Protein AF-A0A4U2PZK2-F1 (afdb_monomer_lite)

InterPro domains:
  IPR036977 DNA Primase, CHC2-type zinc finger [G3DSA:3.90.580.10] (313-404)

Organism: NCBI:txid159743

Foldseek 3Di:
DQLVQLLVQLCLLVVVFFWKKKWQAQEDPVVCVVVVDIDIDPGGHSDPVVVVVLVVSVVVRIFMWIQSFDQDQFLVRGPWQFKAKFADFPLLVLLLVCVVVPDDDDPVVSVVVSVVVVVPDDPVRLVVSQVLLVLLQVVVVVLVQHFQWWKDDPGYIMTIATEDRPDDLLLSLLLNLLVCQQASTDLVSSGSSDIDGRAQHWDRNPVVDIDGIHTPDHDSPRYDYSVVSSVSSVVVLVVPVVDPPRSGHRRPVSHPPPVDPQPPPLAGQAPLPVQPQCPDPFACLNLLQQAPVSQVVLLVQLVVNPPPDQAEDAPVCLVVVQQLDQPCSSRGHDDQAAQDSRDHDPDGRQWGWDDDPSGIWIDGPDSHHRDIDGQLVVSCSSNVDDSVSSSVSSCVNNNYDYDDDPLLVVQLVQLVVVLVVLVCLVPPPVLCVVQVLLSVLCPPPCLSVLLNLQSVQQNVCSSVVVPDPDDPDSFGKHWDLVVVSCCVVDVDDDPPVVLLLSLLSVLLCCLLLQKFWDALVNDPPVVNVVQVVQVVVVVVVPDDDVSRRTTMITHDHPDPVSSVSSSVSSVVCVVLVHDSVQDALVLCCLAPNLVSSCRSVVVCSPPDDDPVLVLLLVQLLVLQVVCCVVQQKFDLVSSLVRRDRPPDDLVVVVLVVQVPDVPPDDPVSVVDDDDPPDPSSVVVSSVVSSSSNSSNVSSSCVVQVKDKDFDDPVNCVVRVDDPVDGGIMIGHDDPDPDPPPQPLLNQLVVVCVVPVPDQLVNSCVVSVHDSVVSVVSVVVVD

Structure (mmCIF, N/CA/C/O backbone):
data_AF-A0A4U2PZK2-F1
#
_entry.id   AF-A0A4U2PZK2-F1
#
loop_
_atom_site.group_PDB
_atom_site.id
_atom_site.type_symbol
_atom_site.label_atom_id
_atom_site.label_alt_id
_atom_site.label_comp_id
_atom_site.label_asym_id
_atom_site.label_entity_id
_atom_site.label_seq_id
_atom_site.pdbx_PDB_ins_code
_atom_site.Cartn_x
_atom_site.Cartn_y
_atom_site.Cartn_z
_atom_site.occupancy
_atom_site.B_iso_or_equiv
_atom_site.auth_seq_id
_atom_site.auth_comp_id
_atom_site.auth_asym_id
_atom_site.auth_atom_id
_atom_site.pdbx_PDB_model_num
ATOM 1 N N . MET A 1 1 ? 5.164 40.641 11.946 1.00 47.12 1 MET A N 1
ATOM 2 C CA . MET A 1 1 ? 5.711 40.206 10.642 1.00 47.12 1 MET A CA 1
ATOM 3 C C . MET A 1 1 ? 5.887 38.691 10.591 1.00 47.12 1 MET A C 1
ATOM 5 O O . MET A 1 1 ? 5.285 38.112 9.702 1.00 47.12 1 MET A O 1
ATOM 9 N N . ALA A 1 2 ? 6.531 38.050 11.580 1.00 59.19 2 ALA A N 1
ATOM 10 C CA . ALA A 1 2 ? 6.757 36.590 11.631 1.00 59.19 2 ALA A CA 1
ATOM 11 C C . ALA A 1 2 ? 5.527 35.709 11.300 1.00 59.19 2 ALA A C 1
ATOM 13 O O . ALA A 1 2 ? 5.564 34.936 10.350 1.00 59.19 2 ALA A O 1
ATOM 14 N N . PHE A 1 3 ? 4.377 35.930 11.956 1.00 72.50 3 PHE A N 1
ATOM 15 C CA . PHE A 1 3 ? 3.144 35.175 11.659 1.00 72.50 3 PHE A CA 1
ATOM 16 C C . PHE A 1 3 ? 2.698 35.264 10.186 1.00 72.50 3 PHE A C 1
ATOM 18 O O . PHE A 1 3 ? 2.120 34.317 9.660 1.00 72.50 3 PHE A O 1
ATOM 25 N N . VAL A 1 4 ? 2.925 36.399 9.515 1.00 80.75 4 VAL A N 1
ATOM 26 C CA . VAL A 1 4 ? 2.491 36.604 8.123 1.00 80.75 4 VAL A CA 1
ATOM 27 C C . VAL A 1 4 ? 3.373 35.811 7.165 1.00 80.75 4 VAL A C 1
ATOM 29 O O . VAL A 1 4 ? 2.837 35.171 6.264 1.00 80.75 4 VAL A O 1
ATOM 32 N N . GLU A 1 5 ? 4.687 35.813 7.385 1.00 87.06 5 GLU A N 1
ATOM 33 C CA . GLU A 1 5 ? 5.651 35.065 6.571 1.00 87.06 5 GLU A CA 1
ATOM 34 C C . GLU A 1 5 ? 5.537 33.561 6.806 1.00 87.06 5 GLU A C 1
ATOM 36 O O . GLU A 1 5 ? 5.439 32.809 5.842 1.00 87.06 5 GLU A O 1
ATOM 41 N N . THR A 1 6 ? 5.424 33.113 8.060 1.00 89.94 6 THR A N 1
ATOM 42 C CA . THR A 1 6 ? 5.194 31.697 8.380 1.00 89.94 6 THR A CA 1
ATOM 43 C C . THR A 1 6 ? 3.871 31.204 7.807 1.00 89.94 6 THR A C 1
ATOM 45 O O . THR A 1 6 ? 3.802 30.108 7.247 1.00 89.94 6 THR A O 1
ATOM 48 N N . ARG A 1 7 ? 2.812 32.022 7.873 1.00 90.19 7 ARG A N 1
ATOM 49 C CA . ARG A 1 7 ? 1.541 31.704 7.217 1.00 90.19 7 ARG A CA 1
ATOM 50 C C . ARG A 1 7 ? 1.719 31.557 5.710 1.00 90.19 7 ARG A C 1
ATOM 52 O O . ARG A 1 7 ? 1.207 30.590 5.156 1.00 90.19 7 ARG A O 1
ATOM 59 N N . ASP A 1 8 ? 2.409 32.494 5.065 1.00 91.69 8 ASP A N 1
ATOM 60 C CA . ASP A 1 8 ? 2.646 32.447 3.621 1.00 91.69 8 ASP A CA 1
ATOM 61 C C . ASP A 1 8 ? 3.469 31.213 3.227 1.00 91.69 8 ASP A C 1
ATOM 63 O O . ASP A 1 8 ? 3.063 30.466 2.342 1.00 91.69 8 ASP A O 1
ATOM 67 N N . PHE A 1 9 ? 4.551 30.927 3.953 1.00 94.19 9 PHE A N 1
ATOM 68 C CA . PHE A 1 9 ? 5.372 29.730 3.784 1.00 94.19 9 PHE A CA 1
ATOM 69 C C . PHE A 1 9 ? 4.544 28.445 3.861 1.00 94.19 9 PHE A C 1
ATOM 71 O O . PHE A 1 9 ? 4.569 27.634 2.930 1.00 94.19 9 PHE A O 1
ATOM 78 N N . ILE A 1 10 ? 3.777 28.258 4.939 1.00 92.25 10 ILE A N 1
ATOM 79 C CA . ILE A 1 10 ? 2.991 27.036 5.132 1.00 92.25 10 ILE A CA 1
ATOM 80 C C . ILE A 1 10 ? 1.881 26.931 4.082 1.00 92.25 10 ILE A C 1
ATOM 82 O O . ILE A 1 10 ? 1.671 25.852 3.528 1.00 92.25 10 ILE A O 1
ATOM 86 N N . GLN A 1 11 ? 1.185 28.030 3.776 1.00 89.31 11 GLN A N 1
ATOM 87 C CA . GLN A 1 11 ? 0.118 28.027 2.776 1.00 89.31 11 GLN A CA 1
ATOM 88 C C . GLN A 1 11 ? 0.668 27.731 1.380 1.00 89.31 11 GLN A C 1
ATOM 90 O O . GLN A 1 11 ? 0.164 26.824 0.728 1.00 89.31 11 GLN A O 1
ATOM 95 N N . VAL A 1 12 ? 1.733 28.400 0.935 1.00 88.25 12 VAL A N 1
ATOM 96 C CA . VAL A 1 12 ? 2.321 28.184 -0.397 1.00 88.25 12 VAL A CA 1
ATOM 97 C C . VAL A 1 12 ? 2.931 26.787 -0.523 1.00 88.25 12 VAL A C 1
ATOM 99 O O . VAL A 1 12 ? 2.733 26.133 -1.550 1.00 88.25 12 VAL A O 1
ATOM 102 N N . THR A 1 13 ? 3.610 26.291 0.515 1.00 88.06 13 THR A N 1
ATOM 103 C CA . THR A 1 13 ? 4.114 24.904 0.551 1.00 88.06 13 THR A CA 1
ATOM 104 C C . THR A 1 13 ? 2.959 23.905 0.458 1.00 88.06 13 THR A C 1
ATOM 106 O O . THR A 1 13 ? 3.058 22.899 -0.237 1.00 88.06 13 THR A O 1
ATOM 109 N N . ALA A 1 14 ? 1.815 24.221 1.071 1.00 83.75 14 ALA A N 1
ATOM 110 C CA . ALA A 1 14 ? 0.587 23.443 0.964 1.00 83.75 14 ALA A CA 1
ATOM 111 C C . ALA A 1 14 ? -0.249 23.737 -0.302 1.00 83.75 14 ALA A C 1
ATOM 113 O O . ALA A 1 14 ? -1.398 23.301 -0.372 1.00 83.75 14 ALA A O 1
ATOM 114 N N . ASN A 1 15 ? 0.294 24.472 -1.283 1.00 80.75 15 ASN A N 1
ATOM 115 C CA . ASN A 1 15 ? -0.392 24.926 -2.501 1.00 80.75 15 ASN A CA 1
ATOM 116 C C . ASN A 1 15 ? -1.708 25.687 -2.222 1.00 80.75 15 ASN A C 1
ATOM 118 O O . ASN A 1 15 ? -2.754 25.417 -2.806 1.00 80.75 15 ASN A O 1
ATOM 122 N N . ASN A 1 16 ? -1.672 26.594 -1.245 1.00 74.75 16 ASN A N 1
ATOM 123 C CA . ASN A 1 16 ? -2.812 27.302 -0.649 1.00 74.75 16 ASN A CA 1
ATOM 124 C C . ASN A 1 16 ? -3.936 26.382 -0.144 1.00 74.75 16 ASN A C 1
ATOM 126 O O . ASN A 1 16 ? -5.051 26.836 0.107 1.00 74.75 16 ASN A O 1
ATOM 130 N N . GLY A 1 17 ? -3.650 25.090 0.009 1.00 72.69 17 GLY A N 1
ATOM 131 C CA . GLY A 1 17 ? -4.550 24.077 0.523 1.00 72.69 17 GLY A CA 1
ATOM 132 C C . GLY A 1 17 ? -4.409 23.880 2.028 1.00 72.69 17 GLY A C 1
ATOM 133 O O . GLY A 1 17 ? -3.741 24.624 2.749 1.00 72.69 17 GLY A O 1
ATOM 134 N N . LYS A 1 18 ? -5.065 22.834 2.521 1.00 81.38 18 LYS A N 1
ATOM 135 C CA . LYS A 1 18 ? -4.945 22.414 3.916 1.00 81.38 18 LYS A CA 1
ATOM 136 C C . LYS A 1 18 ? -3.667 21.579 4.088 1.00 81.38 18 LYS A C 1
ATOM 138 O O . LYS A 1 18 ? -3.301 20.813 3.196 1.00 81.38 18 LYS A O 1
ATOM 143 N N . THR A 1 19 ? -3.027 21.685 5.248 1.00 84.88 19 THR A N 1
ATOM 144 C CA . THR A 1 19 ? -1.872 20.859 5.627 1.00 84.88 19 THR A CA 1
ATOM 145 C C . THR A 1 19 ? -2.165 20.050 6.890 1.00 84.88 19 THR A C 1
ATOM 147 O O . THR A 1 19 ? -3.104 20.335 7.643 1.00 84.88 19 THR A O 1
ATOM 150 N N . ASN A 1 20 ? -1.374 19.004 7.094 1.00 87.69 20 ASN A N 1
ATOM 151 C CA . ASN A 1 20 ? -1.476 18.083 8.212 1.00 87.69 20 ASN A CA 1
ATOM 152 C C . ASN A 1 20 ? -0.482 18.487 9.305 1.00 87.69 20 ASN A C 1
ATOM 154 O O . ASN A 1 20 ? 0.724 18.455 9.068 1.00 87.69 20 ASN A O 1
ATOM 158 N N . PHE A 1 21 ? -0.974 18.786 10.512 1.00 91.69 21 PHE A N 1
ATOM 159 C CA . PHE A 1 21 ? -0.121 19.017 11.685 1.00 91.69 21 PHE A CA 1
ATOM 160 C C . PHE A 1 21 ? -0.113 17.811 12.624 1.00 91.69 21 PHE A C 1
ATOM 162 O O . PHE A 1 21 ? -1.159 17.186 12.853 1.00 91.69 21 PHE A O 1
ATOM 169 N N . SER A 1 22 ? 1.057 17.521 13.187 1.00 92.12 22 SER A N 1
ATOM 170 C CA . SER A 1 22 ? 1.280 16.497 14.206 1.00 92.12 22 SER A CA 1
ATOM 171 C C . SER A 1 22 ? 1.930 17.110 15.444 1.00 92.12 22 SER A C 1
ATOM 173 O O . SER A 1 22 ? 2.801 17.970 15.337 1.00 92.12 22 SER A O 1
ATOM 175 N N . TYR A 1 23 ? 1.515 16.626 16.609 1.00 92.50 23 TYR A N 1
ATOM 176 C CA . TYR A 1 23 ? 1.983 17.054 17.921 1.00 92.50 23 TYR A CA 1
ATOM 177 C C . TYR A 1 23 ? 2.634 15.853 18.595 1.00 92.50 23 TYR A C 1
ATOM 179 O O . TYR A 1 23 ? 1.998 14.805 18.763 1.00 92.50 23 TYR A O 1
ATOM 187 N N . ILE A 1 24 ? 3.908 15.995 18.945 1.00 91.00 24 ILE A N 1
ATOM 188 C CA . ILE A 1 24 ? 4.723 14.916 19.508 1.00 91.00 24 ILE A CA 1
ATOM 189 C C . ILE A 1 24 ? 5.269 15.394 20.845 1.00 91.00 24 ILE A C 1
ATOM 191 O O . ILE A 1 24 ? 5.830 16.481 20.910 1.00 91.00 24 ILE A O 1
ATOM 195 N N . PHE A 1 25 ? 5.076 14.613 21.905 1.00 89.19 25 PHE A N 1
ATOM 196 C CA . PHE A 1 25 ? 5.543 14.979 23.239 1.00 89.19 25 PHE A CA 1
ATOM 197 C C . PHE A 1 25 ? 7.078 14.981 23.301 1.00 89.19 25 PHE A C 1
ATOM 199 O O . PHE A 1 25 ? 7.714 14.033 22.836 1.00 89.19 25 PHE A O 1
ATOM 206 N N . GLU A 1 26 ? 7.674 16.032 23.870 1.00 83.94 26 GLU A N 1
ATOM 207 C CA . GLU A 1 26 ? 9.127 16.248 23.880 1.00 83.94 26 GLU A CA 1
ATOM 208 C C . GLU A 1 26 ? 9.769 16.213 25.268 1.00 83.94 26 GLU A C 1
ATOM 210 O O . GLU A 1 26 ? 10.942 16.531 25.364 1.00 83.94 26 GLU A O 1
ATOM 215 N N . GLY A 1 27 ? 9.095 15.739 26.318 1.00 71.69 27 GLY A N 1
ATOM 216 C CA . GLY A 1 27 ? 9.696 15.622 27.661 1.00 71.69 27 GLY A CA 1
ATOM 217 C C . GLY A 1 27 ? 10.859 14.620 27.770 1.00 71.69 27 GLY A C 1
ATOM 218 O O . GLY A 1 27 ? 11.371 14.123 26.761 1.00 71.69 27 GLY A O 1
ATOM 219 N N . ASN A 1 28 ? 11.291 14.316 28.996 1.00 68.12 28 ASN A N 1
ATOM 220 C CA . ASN A 1 28 ? 12.383 13.362 29.252 1.00 68.12 28 ASN A CA 1
ATOM 221 C C . ASN A 1 28 ? 12.035 11.926 28.777 1.00 68.12 28 ASN A C 1
ATOM 223 O O . ASN A 1 28 ? 10.896 11.635 28.404 1.00 68.12 28 ASN A O 1
ATOM 227 N N . GLU A 1 29 ? 13.026 11.026 28.716 1.00 63.81 29 GLU A N 1
ATOM 228 C CA . GLU A 1 29 ? 12.836 9.670 28.163 1.00 63.81 29 GLU A CA 1
ATOM 229 C C . GLU A 1 29 ? 11.739 8.869 28.885 1.00 63.81 29 GLU A C 1
ATOM 231 O O . GLU A 1 29 ? 10.926 8.223 28.217 1.00 63.81 29 GLU A O 1
ATOM 236 N N . ASP A 1 30 ? 11.650 8.987 30.211 1.00 66.12 30 ASP A N 1
ATOM 237 C CA . ASP A 1 30 ? 10.629 8.312 31.017 1.00 66.12 30 ASP A CA 1
ATOM 238 C C . ASP A 1 30 ? 9.221 8.841 30.704 1.00 66.12 30 ASP A C 1
ATOM 240 O O . ASP A 1 30 ? 8.295 8.068 30.444 1.00 66.12 30 ASP A O 1
ATOM 244 N N . GLU A 1 31 ? 9.042 10.160 30.624 1.00 70.06 31 GLU A N 1
ATOM 245 C CA . GLU A 1 31 ? 7.760 10.775 30.273 1.00 70.06 31 GLU A CA 1
ATOM 246 C C . GLU A 1 31 ? 7.337 10.463 28.831 1.00 70.06 31 GLU A C 1
ATOM 248 O O . GLU A 1 31 ? 6.142 10.308 28.556 1.00 70.06 31 GLU A O 1
ATOM 253 N N . ARG A 1 32 ? 8.290 10.325 27.898 1.00 67.25 32 ARG A N 1
ATOM 254 C CA . ARG A 1 32 ? 8.003 9.900 26.515 1.00 67.25 32 ARG A CA 1
ATOM 255 C C . ARG A 1 32 ? 7.485 8.468 26.447 1.00 67.25 32 ARG A C 1
ATOM 257 O O . ARG A 1 32 ? 6.648 8.184 25.587 1.00 67.25 32 ARG A O 1
ATOM 264 N N . LEU A 1 33 ? 7.925 7.582 27.344 1.00 64.44 33 LEU A N 1
ATOM 265 C CA . LEU A 1 33 ? 7.398 6.217 27.436 1.00 64.44 33 LEU A CA 1
ATOM 266 C C . LEU A 1 33 ? 5.906 6.221 27.810 1.00 64.44 33 LEU A C 1
ATOM 268 O O . LEU A 1 33 ? 5.109 5.519 27.180 1.00 64.44 33 LEU A O 1
ATOM 272 N N . PHE A 1 34 ? 5.513 7.060 28.774 1.00 63.94 34 PHE A N 1
ATOM 273 C CA . PHE A 1 34 ? 4.121 7.191 29.218 1.00 63.94 34 PHE A CA 1
ATOM 274 C C . PHE A 1 34 ? 3.237 7.980 28.236 1.00 63.94 34 PHE A C 1
ATOM 276 O O . PHE A 1 34 ? 2.065 7.641 28.059 1.00 63.94 34 PHE A O 1
ATOM 283 N N . ASN A 1 35 ? 3.792 8.981 27.542 1.00 67.38 35 ASN A N 1
ATOM 284 C CA . ASN A 1 35 ? 3.072 9.877 26.626 1.00 67.38 35 ASN A CA 1
ATOM 285 C C . ASN A 1 35 ? 3.354 9.606 25.135 1.00 67.38 35 ASN A C 1
ATOM 287 O O . ASN A 1 35 ? 3.252 10.503 24.299 1.00 67.38 35 ASN A O 1
ATOM 291 N N . SER A 1 36 ? 3.651 8.358 24.765 1.00 59.06 36 SER A N 1
ATOM 292 C CA . SER A 1 36 ? 4.054 7.944 23.404 1.00 59.06 36 SER A CA 1
ATOM 293 C C . SER A 1 36 ? 3.014 8.170 22.287 1.00 59.06 36 SER A C 1
ATOM 295 O O . SER A 1 36 ? 3.247 7.843 21.118 1.00 59.06 36 SER A O 1
ATOM 297 N N . LYS A 1 37 ? 1.840 8.725 22.605 1.00 72.62 37 LYS A N 1
ATOM 298 C CA . LYS A 1 37 ? 0.757 8.934 21.647 1.00 72.62 37 LYS A CA 1
ATOM 299 C C . LYS A 1 37 ? 1.005 10.191 20.810 1.00 72.62 37 LYS A C 1
ATOM 301 O O . LYS A 1 37 ? 0.854 11.311 21.278 1.00 72.62 37 LYS A O 1
ATOM 306 N N . ILE A 1 38 ? 1.293 9.998 19.525 1.00 77.75 38 ILE A N 1
ATOM 307 C CA . ILE A 1 38 ? 1.314 11.089 18.541 1.00 77.75 38 ILE A CA 1
ATOM 308 C C . ILE A 1 38 ? -0.119 11.597 18.345 1.00 77.75 38 ILE A C 1
ATOM 310 O O . ILE A 1 38 ? -1.007 10.846 17.922 1.00 77.75 38 ILE A O 1
ATOM 314 N N . HIS A 1 39 ? -0.341 12.883 18.608 1.00 84.19 39 HIS A N 1
ATOM 315 C CA . HIS A 1 39 ? -1.602 13.548 18.309 1.00 84.19 39 HIS A CA 1
ATOM 316 C C . HIS A 1 39 ? -1.551 14.120 16.895 1.00 84.19 39 HIS A C 1
ATOM 318 O O . HIS A 1 39 ? -0.572 14.739 16.488 1.00 84.19 39 HIS A O 1
ATOM 324 N N . LYS A 1 40 ? -2.612 13.905 16.121 1.00 82.69 40 LYS A N 1
ATOM 325 C CA . LYS A 1 40 ? -2.729 14.414 14.753 1.00 82.69 40 LYS A CA 1
ATOM 326 C C . LYS A 1 40 ? -3.936 15.324 14.680 1.00 82.69 40 LYS A C 1
ATOM 328 O O . LYS A 1 40 ? -5.025 14.944 15.112 1.00 82.69 40 LYS A O 1
ATOM 333 N N . SER A 1 41 ? -3.741 16.514 14.132 1.00 78.38 41 SER A N 1
ATOM 334 C CA . SER A 1 41 ? -4.866 17.366 13.762 1.00 78.38 41 SER A CA 1
ATOM 335 C C . SER A 1 41 ? -5.594 16.798 12.545 1.00 78.38 41 SER A C 1
ATOM 337 O O . SER A 1 41 ? -5.047 15.947 11.859 1.00 78.38 41 SER A O 1
ATOM 339 N N . LYS A 1 42 ? -6.807 17.271 12.242 1.00 75.38 42 LYS A N 1
ATOM 340 C CA . LYS A 1 42 ? -7.366 17.134 10.886 1.00 75.38 42 LYS A CA 1
ATOM 341 C C . LYS A 1 42 ? -6.674 18.131 9.950 1.00 75.38 42 LYS A C 1
ATOM 343 O O . LYS A 1 42 ? -6.291 19.206 10.412 1.00 75.38 42 LYS A O 1
ATOM 348 N N . MET A 1 43 ? -6.597 17.802 8.656 1.00 75.94 43 MET A N 1
ATOM 349 C CA . MET A 1 43 ? -6.095 18.697 7.606 1.00 75.94 43 MET A CA 1
ATOM 350 C C . MET A 1 43 ? -6.769 20.071 7.740 1.00 75.94 43 MET A C 1
ATOM 352 O O . MET A 1 43 ? -8.001 20.166 7.670 1.00 75.94 43 MET A O 1
ATOM 356 N N . LYS A 1 44 ? -5.985 21.125 7.980 1.00 82.19 44 LYS A N 1
ATOM 357 C CA . LYS A 1 44 ? -6.494 22.485 8.222 1.00 82.19 44 LYS A CA 1
ATOM 358 C C . LYS A 1 44 ? -5.609 23.543 7.566 1.00 82.19 44 LYS A C 1
ATOM 360 O O . LYS A 1 44 ? -4.466 23.272 7.207 1.00 82.19 44 LYS A O 1
ATOM 365 N N . TYR A 1 45 ? -6.151 24.743 7.397 1.00 85.44 45 TYR A N 1
ATOM 366 C CA . TYR A 1 45 ? -5.379 25.900 6.950 1.00 85.44 45 TYR A CA 1
ATOM 367 C C . TYR A 1 45 ? -4.510 26.436 8.093 1.00 85.44 45 TYR A C 1
ATOM 369 O O . TYR A 1 45 ? -4.910 26.366 9.255 1.00 85.44 45 TYR A O 1
ATOM 377 N N . TYR A 1 46 ? -3.344 26.999 7.767 1.00 86.19 46 TYR A N 1
ATOM 378 C CA . TYR A 1 46 ? -2.562 27.774 8.732 1.00 86.19 46 TYR A CA 1
ATOM 379 C C . TYR A 1 46 ? -3.232 29.141 8.915 1.00 86.19 46 TYR A C 1
ATOM 381 O O . TYR A 1 46 ? -3.073 30.046 8.094 1.00 86.19 46 TYR A O 1
ATOM 389 N N . ILE A 1 47 ? -4.061 29.249 9.949 1.00 86.44 47 ILE A N 1
ATOM 390 C CA . ILE A 1 47 ? -4.841 30.437 10.328 1.00 86.44 47 ILE A CA 1
ATOM 391 C C . ILE A 1 47 ? -4.670 30.695 11.830 1.00 86.44 47 ILE A C 1
ATOM 393 O O . ILE A 1 47 ? -4.032 29.898 12.520 1.00 86.44 47 ILE A O 1
ATOM 397 N N . LYS A 1 48 ? -5.209 31.806 12.348 1.00 85.44 48 LYS A N 1
ATOM 398 C CA . LYS A 1 48 ? -5.019 32.209 13.756 1.00 85.44 48 LYS A CA 1
ATOM 399 C C . LYS A 1 48 ? -5.430 31.106 14.737 1.00 85.44 48 LYS A C 1
ATOM 401 O O . LYS A 1 48 ? -4.740 30.864 15.715 1.00 85.44 48 LYS A O 1
ATOM 406 N N . GLU A 1 49 ? -6.499 30.384 14.428 1.00 86.19 49 GLU A N 1
ATOM 407 C CA . GLU A 1 49 ? -7.015 29.267 15.215 1.00 86.19 49 GLU A CA 1
ATOM 408 C C . GLU A 1 49 ? -6.006 28.116 15.320 1.00 86.19 49 GLU A C 1
ATOM 410 O O . GLU A 1 49 ? -5.852 27.529 16.387 1.00 86.19 49 GLU A O 1
ATOM 415 N N . ALA A 1 50 ? -5.289 27.812 14.232 1.00 87.38 50 ALA A N 1
ATOM 416 C CA . ALA A 1 50 ? -4.253 26.782 14.241 1.00 87.38 50 ALA A CA 1
ATOM 417 C C . ALA A 1 50 ? -3.056 27.203 15.105 1.00 87.38 50 ALA A C 1
ATOM 419 O O . ALA A 1 50 ? -2.511 26.378 15.829 1.00 87.38 50 ALA A O 1
ATOM 420 N N . VAL A 1 51 ? -2.686 28.486 15.068 1.00 88.81 51 VAL A N 1
ATOM 421 C CA . VAL A 1 51 ? -1.586 29.018 15.884 1.00 88.81 51 VAL A CA 1
ATOM 422 C C . VAL A 1 51 ? -1.930 29.017 17.369 1.00 88.81 51 VAL A C 1
ATOM 424 O O . VAL A 1 51 ? -1.116 28.555 18.163 1.00 88.81 51 VAL A O 1
ATOM 427 N N . ASN A 1 52 ? -3.154 29.394 17.743 1.00 89.56 52 ASN A N 1
ATOM 428 C CA . ASN A 1 52 ? -3.613 29.283 19.131 1.00 89.56 52 ASN A CA 1
ATOM 429 C C . ASN A 1 52 ? -3.520 27.832 19.640 1.00 89.56 52 ASN A C 1
ATOM 431 O O . ASN A 1 52 ? -3.063 27.578 20.751 1.00 89.56 52 ASN A O 1
ATOM 435 N N . GLU A 1 53 ? -3.899 26.859 18.808 1.00 91.12 53 GLU A N 1
ATOM 436 C CA . GLU A 1 53 ? -3.751 25.440 19.139 1.00 91.12 53 GLU A CA 1
ATOM 437 C C . GLU A 1 53 ? -2.276 25.032 19.282 1.00 91.12 53 GLU A C 1
ATOM 439 O O . GLU A 1 53 ? -1.940 24.263 20.182 1.00 91.12 53 GLU A O 1
ATOM 444 N N . PHE A 1 54 ? -1.371 25.542 18.442 1.00 92.69 54 PHE A N 1
ATOM 445 C CA . PHE A 1 54 ? 0.067 25.278 18.579 1.00 92.69 54 PHE A CA 1
ATOM 446 C C . PHE A 1 54 ? 0.612 25.784 19.912 1.00 92.69 54 PHE A C 1
ATOM 448 O O . PHE A 1 54 ? 1.323 25.042 20.589 1.00 92.69 54 PHE A O 1
ATOM 455 N N . GLU A 1 55 ? 0.221 26.988 20.330 1.00 91.56 55 GLU A N 1
ATOM 456 C CA . GLU A 1 55 ? 0.594 27.546 21.631 1.00 91.56 55 GLU A CA 1
ATOM 457 C C . GLU A 1 55 ? 0.080 26.683 22.793 1.00 91.56 55 GLU A C 1
ATOM 459 O O . GLU A 1 55 ? 0.815 26.420 23.747 1.00 91.56 55 GLU A O 1
ATOM 464 N N . GLU A 1 56 ? -1.160 26.189 22.717 1.00 92.44 56 GLU A N 1
ATOM 465 C CA . GLU A 1 56 ? -1.722 25.286 23.728 1.00 92.44 56 GLU A CA 1
ATOM 466 C C . GLU A 1 56 ? -0.956 23.964 23.838 1.00 92.44 56 GLU A C 1
ATOM 468 O O . GLU A 1 56 ? -0.761 23.449 24.941 1.00 92.44 56 GLU A O 1
ATOM 473 N N . TRP A 1 57 ? -0.532 23.392 22.711 1.00 92.62 57 TRP A N 1
ATOM 474 C CA . TRP A 1 57 ? 0.224 22.140 22.696 1.00 92.62 57 TRP A CA 1
ATOM 475 C C . TRP A 1 57 ? 1.685 22.333 23.111 1.00 92.62 57 TRP A C 1
ATOM 477 O O . TRP A 1 57 ? 2.195 21.515 23.879 1.00 92.62 57 TRP A O 1
ATOM 487 N N . ASN A 1 58 ? 2.338 23.427 22.706 1.00 91.38 58 ASN A N 1
ATOM 488 C CA . ASN A 1 58 ? 3.672 23.777 23.200 1.00 91.38 58 ASN A CA 1
ATOM 489 C C . ASN A 1 58 ? 3.666 23.963 24.727 1.00 91.38 58 ASN A C 1
ATOM 491 O O . ASN A 1 58 ? 4.529 23.405 25.399 1.00 91.38 58 ASN A O 1
ATOM 495 N N . LYS A 1 59 ? 2.650 24.625 25.307 1.00 89.94 59 LYS A N 1
ATOM 496 C CA . LYS A 1 59 ? 2.492 24.734 26.776 1.00 89.94 59 LYS A CA 1
ATOM 497 C C . LYS A 1 59 ? 2.375 23.379 27.484 1.00 89.94 59 LYS A C 1
ATOM 499 O O . LYS A 1 59 ? 2.695 23.280 28.662 1.00 89.94 59 LYS A O 1
ATOM 504 N N . LYS A 1 60 ? 1.927 22.336 26.779 1.00 88.50 60 LYS A N 1
ATOM 505 C CA . LYS A 1 60 ? 1.811 20.958 27.288 1.00 88.50 60 LYS A CA 1
ATOM 506 C C . LYS A 1 60 ? 3.074 20.116 27.058 1.00 88.50 60 LYS A C 1
ATOM 508 O O . LYS A 1 60 ? 3.026 18.910 27.279 1.00 88.50 60 LYS A O 1
ATOM 513 N N . GLY A 1 61 ? 4.168 20.705 26.571 1.00 88.75 61 GLY A N 1
ATOM 514 C CA . GLY A 1 61 ? 5.415 19.981 26.301 1.00 88.75 61 GLY A CA 1
ATOM 515 C C . GLY A 1 61 ? 5.457 19.263 24.949 1.00 88.75 61 GLY A C 1
ATOM 516 O O . GLY A 1 61 ? 6.293 18.384 24.754 1.00 88.75 61 GLY A O 1
ATOM 517 N N . TYR A 1 62 ? 4.558 19.584 24.011 1.00 91.94 62 TYR A N 1
ATOM 518 C CA . TYR A 1 62 ? 4.541 18.962 22.685 1.00 91.94 62 TYR A CA 1
ATOM 519 C C . TYR A 1 62 ? 5.240 19.842 21.655 1.00 91.94 62 TYR A C 1
ATOM 521 O O . TYR A 1 62 ? 4.941 21.027 21.535 1.00 91.94 62 TYR A O 1
ATOM 529 N N . GLY A 1 63 ? 6.114 19.238 20.859 1.00 92.75 63 GLY A N 1
ATOM 530 C CA . GLY A 1 63 ? 6.680 19.823 19.656 1.00 92.75 63 GLY A CA 1
ATOM 531 C C . GLY A 1 63 ? 5.682 19.781 18.504 1.00 92.75 63 GLY A C 1
ATOM 532 O O . GLY A 1 63 ? 4.926 18.815 18.348 1.00 92.75 63 GLY A O 1
ATOM 533 N N . ILE A 1 64 ? 5.695 20.831 17.685 1.00 94.75 64 ILE A N 1
ATOM 534 C CA . ILE A 1 64 ? 4.753 21.013 16.579 1.00 94.75 64 ILE A CA 1
ATOM 535 C C . ILE A 1 64 ? 5.444 20.713 15.254 1.00 94.75 64 ILE A C 1
ATOM 537 O O . ILE A 1 64 ? 6.527 21.227 14.955 1.00 94.75 64 ILE A O 1
ATOM 541 N N . TYR A 1 65 ? 4.789 19.885 14.450 1.00 94.12 65 TYR A N 1
ATOM 542 C CA . TYR A 1 65 ? 5.283 19.462 13.154 1.00 94.12 65 TYR A CA 1
ATOM 543 C C . TYR A 1 65 ? 4.196 19.568 12.092 1.00 94.12 65 TYR A C 1
ATOM 545 O O . TYR A 1 65 ? 3.012 19.402 12.388 1.00 94.12 65 TYR A O 1
ATOM 553 N N . PHE A 1 66 ? 4.598 19.772 10.845 1.00 93.06 66 PHE A N 1
ATOM 554 C CA . PHE A 1 66 ? 3.724 19.703 9.684 1.00 93.06 66 PHE A CA 1
ATOM 555 C C . PHE A 1 66 ? 4.289 18.768 8.619 1.00 93.06 66 PHE A C 1
ATOM 557 O O . PHE A 1 66 ? 5.463 18.395 8.640 1.00 93.06 66 PHE A O 1
ATOM 564 N N . LEU A 1 67 ? 3.410 18.375 7.706 1.00 91.81 67 LEU A N 1
ATOM 565 C CA . LEU A 1 67 ? 3.726 17.557 6.550 1.00 91.81 67 LEU A CA 1
ATOM 566 C C . LEU A 1 67 ? 3.735 18.441 5.288 1.00 91.81 67 LEU A C 1
ATOM 568 O O . LEU A 1 67 ? 2.671 18.947 4.917 1.00 91.81 67 LEU A O 1
ATOM 572 N N . PRO A 1 68 ? 4.889 18.644 4.626 1.00 90.81 68 PRO A N 1
ATOM 573 C CA . PRO A 1 68 ? 4.958 19.482 3.426 1.00 90.81 68 PRO A CA 1
ATOM 574 C C . PRO A 1 68 ? 4.160 18.908 2.245 1.00 90.81 68 PRO A C 1
ATOM 576 O O . PRO A 1 68 ? 3.433 19.635 1.567 1.00 90.81 68 PRO A O 1
ATOM 579 N N . ASN A 1 69 ? 4.263 17.595 2.028 1.00 91.12 69 ASN A N 1
ATOM 580 C CA . ASN A 1 69 ? 3.622 16.891 0.917 1.00 91.12 69 ASN A CA 1
ATOM 581 C C . ASN A 1 69 ? 2.153 16.530 1.215 1.00 91.12 69 ASN A C 1
ATOM 583 O O . ASN A 1 69 ? 1.758 16.356 2.370 1.00 91.12 69 ASN A O 1
ATOM 587 N N . GLY A 1 70 ? 1.328 16.446 0.167 1.00 85.56 70 GLY A N 1
ATOM 588 C CA . GLY A 1 70 ? -0.132 16.302 0.263 1.00 85.56 70 GLY A CA 1
ATOM 589 C C . GLY A 1 70 ? -0.658 14.879 0.033 1.00 85.56 70 GLY A C 1
ATOM 590 O O . GLY A 1 70 ? 0.017 14.041 -0.560 1.00 85.56 70 GLY A O 1
ATOM 591 N N . GLY A 1 71 ? -1.886 14.610 0.491 1.00 82.56 71 GLY A N 1
ATOM 592 C CA . GLY A 1 71 ? -2.601 13.334 0.307 1.00 82.56 71 GLY A CA 1
ATOM 593 C C . GLY A 1 71 ? -3.045 12.688 1.628 1.00 82.56 71 GLY A C 1
ATOM 594 O O . GLY A 1 71 ? -4.238 12.637 1.925 1.00 82.56 71 GLY A O 1
ATOM 595 N N . GLY A 1 72 ? -2.098 12.259 2.472 1.00 80.75 72 GLY A N 1
ATOM 596 C CA . GLY A 1 72 ? -2.377 11.588 3.754 1.00 80.75 72 GLY A CA 1
ATOM 597 C C . GLY A 1 72 ? -1.260 11.727 4.791 1.00 80.75 72 GLY A C 1
ATOM 598 O O . GLY A 1 72 ? -0.535 12.713 4.779 1.00 80.75 72 GLY A O 1
ATOM 599 N N . TYR A 1 73 ? -1.136 10.776 5.729 1.00 80.31 73 TYR A N 1
ATOM 600 C CA . TYR A 1 73 ? -0.119 10.812 6.807 1.00 80.31 73 TYR A CA 1
ATOM 601 C C . TYR A 1 73 ? 0.933 9.705 6.693 1.00 80.31 73 TYR A C 1
ATOM 603 O O . TYR A 1 73 ? 1.785 9.571 7.575 1.00 80.31 73 TYR A O 1
ATOM 611 N N . LYS A 1 74 ? 0.823 8.853 5.676 1.00 83.44 74 LYS A N 1
ATOM 612 C CA . LYS A 1 74 ? 1.740 7.745 5.403 1.00 83.44 74 LYS A CA 1
ATOM 613 C C . LYS A 1 74 ? 2.249 7.862 3.982 1.00 83.44 74 LYS A C 1
ATOM 615 O O . LYS A 1 74 ? 1.553 8.404 3.136 1.00 83.44 74 LYS A O 1
ATOM 620 N N . ASN A 1 75 ? 3.411 7.280 3.725 1.00 79.75 75 ASN A N 1
ATOM 621 C CA . ASN A 1 75 ? 4.136 7.379 2.458 1.00 79.75 75 ASN A CA 1
ATOM 622 C C . ASN A 1 75 ? 3.251 7.015 1.262 1.00 79.75 75 ASN A C 1
ATOM 624 O O . ASN A 1 75 ? 3.236 7.731 0.272 1.00 79.75 75 ASN A O 1
ATOM 628 N N . ASP A 1 76 ? 2.477 5.935 1.386 1.00 81.25 76 ASP A N 1
ATOM 629 C CA . ASP A 1 76 ? 1.603 5.436 0.314 1.00 81.25 76 ASP A CA 1
ATOM 630 C C . ASP A 1 76 ? 0.299 6.225 0.170 1.00 81.25 76 ASP A C 1
ATOM 632 O O . ASP A 1 76 ? -0.431 6.052 -0.800 1.00 81.25 76 ASP A O 1
ATOM 636 N N . GLU A 1 77 ? -0.015 7.070 1.153 1.00 82.69 77 GLU A N 1
ATOM 637 C CA . GLU A 1 77 ? -1.146 7.994 1.105 1.00 82.69 77 GLU A CA 1
ATOM 638 C C . GLU A 1 77 ? -0.723 9.361 0.529 1.00 82.69 77 GLU A C 1
ATOM 640 O O . GLU A 1 77 ? -1.590 10.197 0.290 1.00 82.69 77 GLU A O 1
ATOM 645 N N . ILE A 1 78 ? 0.579 9.613 0.316 1.00 83.81 78 ILE A N 1
ATOM 646 C CA . ILE A 1 78 ? 1.070 10.843 -0.319 1.00 83.81 78 ILE A CA 1
ATOM 647 C C . ILE A 1 78 ? 0.842 10.756 -1.826 1.00 83.81 78 ILE A C 1
ATOM 649 O O . ILE A 1 78 ? 1.376 9.872 -2.495 1.00 83.81 78 ILE A O 1
ATOM 653 N N . THR A 1 79 ? 0.065 11.696 -2.352 1.00 81.69 79 THR A N 1
ATOM 654 C CA . THR A 1 79 ? -0.268 11.805 -3.780 1.00 81.69 79 THR A CA 1
ATOM 655 C C . THR A 1 79 ? 0.252 13.093 -4.409 1.00 81.69 79 THR A C 1
ATOM 657 O O . THR A 1 79 ? 0.227 13.214 -5.626 1.00 81.69 79 THR A O 1
ATOM 660 N N . GLU A 1 80 ? 0.726 14.048 -3.603 1.00 86.31 80 GLU A N 1
ATOM 661 C CA . GLU A 1 80 ? 1.225 15.342 -4.074 1.00 86.31 80 GLU A CA 1
ATOM 662 C C . GLU A 1 80 ? 2.620 15.629 -3.500 1.00 86.31 80 GLU A C 1
ATOM 664 O O . GLU A 1 80 ? 2.769 15.876 -2.298 1.00 86.31 80 GLU A O 1
ATOM 669 N N . PHE A 1 81 ? 3.639 15.633 -4.362 1.00 89.50 81 PHE A N 1
ATOM 670 C CA . PHE A 1 81 ? 5.042 15.883 -4.008 1.00 89.50 81 PHE A CA 1
ATOM 671 C C . PHE A 1 81 ? 5.377 17.365 -4.204 1.00 89.50 81 PHE A C 1
ATOM 673 O O . PHE A 1 81 ? 5.896 17.778 -5.234 1.00 89.50 81 PHE A O 1
ATOM 680 N N . ARG A 1 82 ? 5.017 18.183 -3.213 1.00 90.88 82 ARG A N 1
ATOM 681 C CA . ARG A 1 82 ? 5.036 19.652 -3.298 1.00 90.88 82 ARG A CA 1
ATOM 682 C C . ARG A 1 82 ? 6.406 20.260 -3.002 1.00 90.88 82 ARG A C 1
ATOM 684 O O . ARG A 1 82 ? 6.681 21.379 -3.434 1.00 90.88 82 ARG A O 1
ATOM 691 N N . ALA A 1 83 ? 7.238 19.568 -2.228 1.00 93.56 83 ALA A N 1
ATOM 692 C CA . ALA A 1 83 ? 8.558 20.048 -1.837 1.00 93.56 83 ALA A CA 1
ATOM 693 C C . ALA A 1 83 ? 9.500 18.886 -1.517 1.00 93.56 83 ALA A C 1
ATOM 695 O O . ALA A 1 83 ? 9.084 17.934 -0.858 1.00 93.56 83 ALA A O 1
ATOM 696 N N . CYS A 1 84 ? 10.769 19.020 -1.900 1.00 93.69 84 CYS A N 1
ATOM 697 C CA . CYS A 1 84 ? 11.875 18.310 -1.256 1.00 93.69 84 CYS A CA 1
ATOM 698 C C . CYS A 1 84 ? 12.385 19.119 -0.064 1.00 93.69 84 CYS A C 1
ATOM 700 O O . CYS A 1 84 ? 12.253 20.347 -0.020 1.00 93.69 84 CYS A O 1
ATOM 702 N N . PHE A 1 85 ? 12.972 18.435 0.904 1.00 93.19 85 PHE A N 1
ATOM 703 C CA . PHE A 1 85 ? 13.417 19.008 2.155 1.00 93.19 85 PHE A CA 1
ATOM 704 C C . PHE A 1 85 ? 14.602 18.231 2.736 1.00 93.19 85 PHE A C 1
ATOM 706 O O . PHE A 1 85 ? 14.660 17.015 2.686 1.00 93.19 85 PHE A O 1
ATOM 713 N N . ILE A 1 86 ? 15.547 18.933 3.349 1.00 91.81 86 ILE A N 1
ATOM 714 C CA . ILE A 1 86 ? 16.675 18.311 4.059 1.00 91.81 86 ILE A CA 1
ATOM 715 C C . ILE A 1 86 ? 16.610 18.642 5.540 1.00 91.81 86 ILE A C 1
ATOM 717 O O . ILE A 1 86 ? 16.239 19.758 5.890 1.00 91.81 86 ILE A O 1
ATOM 721 N N . ASP A 1 87 ? 17.003 17.691 6.387 1.00 91.12 87 ASP A N 1
ATOM 722 C CA . ASP A 1 87 ? 17.209 17.883 7.826 1.00 91.12 87 ASP A CA 1
ATOM 723 C C . ASP A 1 87 ? 18.712 17.782 8.108 1.00 91.12 87 ASP A C 1
ATOM 725 O O . ASP A 1 87 ? 19.291 16.692 8.095 1.00 91.12 87 ASP A O 1
ATOM 729 N N . MET A 1 88 ? 19.370 18.934 8.234 1.00 91.81 88 MET A N 1
ATOM 730 C CA . MET A 1 88 ? 20.774 19.003 8.632 1.00 91.81 88 MET A CA 1
ATOM 731 C C . MET A 1 88 ? 20.826 19.111 10.153 1.00 91.81 88 MET A C 1
ATOM 733 O O . MET A 1 88 ? 20.375 20.121 10.689 1.00 91.81 88 MET A O 1
ATOM 737 N N . ASP A 1 89 ? 21.398 18.113 10.828 1.00 91.88 89 ASP A N 1
ATOM 738 C CA . ASP A 1 89 ? 21.611 18.094 12.280 1.00 91.88 89 ASP A CA 1
ATOM 739 C C . ASP A 1 89 ? 23.109 17.937 12.588 1.00 91.88 89 ASP A C 1
ATOM 741 O O . ASP A 1 89 ? 23.841 17.224 11.898 1.00 91.88 89 ASP A O 1
ATOM 745 N N . ILE A 1 90 ? 23.586 18.611 13.636 1.00 93.69 90 ILE A N 1
ATOM 746 C CA . ILE A 1 90 ? 24.979 18.521 14.102 1.00 93.69 90 ILE A CA 1
ATOM 747 C C . ILE A 1 90 ? 25.418 17.063 14.316 1.00 93.69 90 ILE A C 1
ATOM 749 O O . ILE A 1 90 ? 26.564 16.724 14.025 1.00 93.69 90 ILE A O 1
ATOM 753 N N . LYS A 1 91 ? 24.533 16.181 14.799 1.00 91.00 91 LYS A N 1
ATOM 754 C CA . LYS A 1 91 ? 24.880 14.775 15.059 1.00 91.00 91 LYS A CA 1
ATOM 755 C C . LYS A 1 91 ? 25.263 14.019 13.788 1.00 91.00 91 LYS A C 1
ATOM 757 O O . LYS A 1 91 ? 26.225 13.255 13.824 1.00 91.00 91 LYS A O 1
ATOM 762 N N . ASP A 1 92 ? 24.573 14.269 12.675 1.00 88.50 92 ASP A N 1
ATOM 763 C CA . ASP A 1 92 ? 24.906 13.686 11.369 1.00 88.50 92 ASP A CA 1
ATOM 764 C C . ASP A 1 92 ? 26.281 14.146 10.862 1.00 88.50 92 ASP A C 1
ATOM 766 O O . ASP A 1 92 ? 26.994 13.394 10.188 1.00 88.50 92 ASP A O 1
ATOM 770 N N . GLU A 1 93 ? 26.668 15.382 11.180 1.00 89.25 93 GLU A N 1
ATOM 771 C CA . GLU A 1 93 ? 27.973 15.923 10.806 1.00 89.25 93 GLU A CA 1
ATOM 772 C C . GLU A 1 93 ? 29.094 15.338 11.667 1.00 89.25 93 GLU A C 1
ATOM 774 O O . GLU A 1 93 ? 30.108 14.895 11.131 1.00 89.25 93 GLU A O 1
ATOM 779 N N . ILE A 1 94 ? 28.887 15.245 12.983 1.00 91.38 94 ILE A N 1
ATOM 780 C CA . ILE A 1 94 ? 29.835 14.596 13.897 1.00 91.38 94 ILE A CA 1
ATOM 781 C C . ILE A 1 94 ? 30.049 13.128 13.508 1.00 91.38 94 ILE A C 1
ATOM 783 O O . ILE A 1 94 ? 31.185 12.650 13.500 1.00 91.38 94 ILE A O 1
ATOM 787 N N . GLU A 1 95 ? 28.975 12.405 13.177 1.00 88.69 95 GLU A N 1
ATOM 788 C CA . GLU A 1 95 ? 29.072 11.026 12.697 1.00 88.69 95 GLU A CA 1
ATOM 789 C C . GLU A 1 95 ? 29.960 10.948 11.453 1.00 88.69 95 GLU A C 1
ATOM 791 O O . GLU A 1 95 ? 30.881 10.129 11.393 1.00 88.69 95 GLU A O 1
ATOM 796 N N . HIS A 1 96 ? 29.730 11.837 10.484 1.00 85.56 96 HIS A N 1
ATOM 797 C CA . HIS A 1 96 ? 30.534 11.900 9.272 1.00 85.56 96 HIS A CA 1
ATOM 798 C C . HIS A 1 96 ? 32.008 12.218 9.551 1.00 85.56 96 HIS A C 1
ATOM 800 O O . HIS A 1 96 ? 32.870 11.603 8.929 1.00 85.56 96 HIS A O 1
ATOM 806 N N . GLU A 1 97 ? 32.324 13.100 10.500 1.00 88.75 97 GLU A N 1
ATOM 807 C CA . GLU A 1 97 ? 33.709 13.395 10.889 1.00 88.75 97 GLU A CA 1
ATOM 808 C C . GLU A 1 97 ? 34.440 12.164 11.438 1.00 88.75 97 GLU A C 1
ATOM 810 O O . GLU A 1 97 ? 35.550 11.867 10.995 1.00 88.75 97 GLU A O 1
ATOM 815 N N . PHE A 1 98 ? 33.826 11.409 12.358 1.00 88.44 98 PHE A N 1
ATOM 816 C CA . PHE A 1 98 ? 34.426 10.176 12.891 1.00 88.44 98 PHE A CA 1
ATOM 817 C C . PHE A 1 98 ? 34.647 9.136 11.793 1.00 88.44 98 PHE A C 1
ATOM 819 O O . PHE A 1 98 ? 35.687 8.478 11.715 1.00 88.44 98 PHE A O 1
ATOM 826 N N . VAL A 1 99 ? 33.664 9.011 10.909 1.00 83.62 99 VAL A N 1
ATOM 827 C CA . VAL A 1 99 ? 33.716 8.130 9.750 1.00 83.62 99 VAL A CA 1
ATOM 828 C C . VAL A 1 99 ? 34.831 8.525 8.780 1.00 83.62 99 VAL A C 1
ATOM 830 O O . VAL A 1 99 ? 35.578 7.655 8.329 1.00 83.62 99 VAL A O 1
ATOM 833 N N . ALA A 1 100 ? 34.950 9.813 8.463 1.00 81.19 100 ALA A N 1
ATOM 834 C CA . ALA A 1 100 ? 35.966 10.349 7.565 1.00 81.19 100 ALA A CA 1
ATOM 835 C C . ALA A 1 100 ? 37.373 10.240 8.170 1.00 81.19 100 ALA A C 1
ATOM 837 O O . ALA A 1 100 ? 38.334 10.014 7.439 1.00 81.19 100 ALA A O 1
ATOM 838 N N . ALA A 1 101 ? 37.484 10.309 9.499 1.00 86.06 101 ALA A N 1
ATOM 839 C CA . ALA A 1 101 ? 38.714 10.057 10.247 1.00 86.06 101 ALA A CA 1
ATOM 840 C C . ALA A 1 101 ? 39.113 8.566 10.310 1.00 86.06 101 ALA A C 1
ATOM 842 O O . ALA A 1 101 ? 40.142 8.234 10.895 1.00 86.06 101 ALA A O 1
ATOM 843 N N . GLY A 1 102 ? 38.335 7.662 9.702 1.00 83.81 102 GLY A N 1
ATOM 844 C CA . GLY A 1 102 ? 38.684 6.245 9.585 1.00 83.81 102 GLY A CA 1
ATOM 845 C C . GLY A 1 102 ? 38.188 5.361 10.729 1.00 83.81 102 GLY A C 1
ATOM 846 O O . GLY A 1 102 ? 38.773 4.308 10.970 1.00 83.81 102 GLY A O 1
ATOM 847 N N . PHE A 1 103 ? 37.116 5.744 11.432 1.00 86.06 103 PHE A N 1
ATOM 848 C CA . PHE A 1 103 ? 36.505 4.892 12.457 1.00 86.06 103 PHE A CA 1
ATOM 849 C C . PHE A 1 103 ? 36.061 3.523 11.895 1.00 86.06 103 PHE A C 1
ATOM 851 O O . PHE A 1 103 ? 35.358 3.452 10.881 1.00 86.06 103 PHE A O 1
ATOM 858 N N . THR A 1 104 ? 36.445 2.439 12.582 1.00 83.19 104 THR A N 1
ATOM 859 C CA . THR A 1 104 ? 36.212 1.032 12.181 1.00 83.19 104 THR A CA 1
ATOM 860 C C . THR A 1 104 ? 35.412 0.205 13.198 1.00 83.19 104 THR A C 1
ATOM 862 O O . THR A 1 104 ? 35.222 -0.992 12.986 1.00 83.19 104 THR A O 1
ATOM 865 N N . GLY A 1 105 ? 34.929 0.820 14.282 1.00 84.94 105 GLY A N 1
ATOM 866 C CA . GLY A 1 105 ? 34.127 0.141 15.303 1.00 84.94 105 GLY A CA 1
ATOM 867 C C . GLY A 1 105 ? 32.678 -0.133 14.881 1.00 84.94 105 GLY A C 1
ATOM 868 O O . GLY A 1 105 ? 32.256 0.117 13.748 1.00 84.94 105 GLY A O 1
ATOM 869 N N . THR A 1 106 ? 31.897 -0.660 15.818 1.00 86.50 106 THR A N 1
ATOM 870 C CA . THR A 1 106 ? 30.488 -1.018 15.621 1.00 86.50 106 THR A CA 1
ATOM 871 C C . THR A 1 106 ? 29.576 0.219 15.533 1.00 86.50 106 THR A C 1
ATOM 873 O O . THR A 1 106 ? 29.915 1.282 16.059 1.00 86.50 106 THR A O 1
ATOM 876 N N . PRO A 1 107 ? 28.376 0.109 14.924 1.00 83.31 107 PRO A N 1
ATOM 877 C CA . PRO A 1 107 ? 27.413 1.215 14.875 1.00 83.31 107 PRO A CA 1
ATOM 878 C C . PRO A 1 107 ? 27.007 1.760 16.251 1.00 83.31 107 PRO A C 1
ATOM 880 O O . PRO A 1 107 ? 26.793 2.960 16.392 1.00 83.31 107 PRO A O 1
ATOM 883 N N . ASN A 1 108 ? 26.933 0.901 17.272 1.00 86.81 108 ASN A N 1
ATOM 884 C CA . ASN A 1 108 ? 26.592 1.322 18.632 1.00 86.81 108 ASN A CA 1
ATOM 885 C C . ASN A 1 108 ? 27.729 2.126 19.276 1.00 86.81 108 ASN A C 1
ATOM 887 O O . ASN A 1 108 ? 27.472 3.144 19.908 1.00 86.81 108 ASN A O 1
ATOM 891 N N . GLU A 1 109 ? 28.983 1.711 19.076 1.00 88.75 109 GLU A N 1
ATOM 892 C CA . GLU A 1 109 ? 30.149 2.474 19.541 1.00 88.75 109 GLU A CA 1
ATOM 893 C C . GLU A 1 109 ? 30.221 3.843 18.855 1.00 88.75 109 GLU A C 1
ATOM 895 O O . GLU A 1 109 ? 30.441 4.852 19.522 1.00 88.75 109 GLU A O 1
ATOM 900 N N . LEU A 1 110 ? 29.965 3.900 17.542 1.00 87.81 110 LEU A N 1
ATOM 901 C CA . LEU A 1 110 ? 29.872 5.166 16.813 1.00 87.81 110 LEU A CA 1
ATOM 902 C C . LEU A 1 110 ? 28.761 6.056 17.382 1.00 87.81 110 LEU A C 1
ATOM 904 O O . LEU A 1 110 ? 28.984 7.243 17.598 1.00 87.81 110 LEU A O 1
ATOM 908 N N . HIS A 1 111 ? 27.585 5.488 17.660 1.00 89.25 111 HIS A N 1
ATOM 909 C CA . HIS A 1 111 ? 26.461 6.224 18.234 1.00 89.25 111 HIS A CA 1
ATOM 910 C C . HIS A 1 111 ? 26.809 6.849 19.591 1.00 89.25 111 HIS A C 1
ATOM 912 O O . HIS A 1 111 ? 26.542 8.033 19.803 1.00 89.25 111 HIS A O 1
ATOM 918 N N . GLU A 1 112 ? 27.446 6.094 20.488 1.00 91.25 112 GLU A N 1
ATOM 919 C CA . GLU A 1 112 ? 27.868 6.603 21.798 1.00 91.25 112 GLU A CA 1
ATOM 920 C C . GLU A 1 112 ? 28.963 7.673 21.684 1.00 91.25 112 GLU A C 1
ATOM 922 O O . GLU A 1 112 ? 28.902 8.685 22.383 1.00 91.25 112 GLU A O 1
ATOM 927 N N . LEU A 1 113 ? 29.915 7.530 20.754 1.00 92.69 113 LEU A N 1
ATOM 928 C CA . LEU A 1 113 ? 30.934 8.555 20.489 1.00 92.69 113 LEU A CA 1
ATOM 929 C C . LEU A 1 113 ? 30.327 9.853 19.945 1.00 92.69 113 LEU A C 1
ATOM 931 O O . LEU A 1 113 ? 30.661 10.940 20.420 1.00 92.69 113 LEU A O 1
ATOM 935 N N . VAL A 1 114 ? 29.407 9.751 18.981 1.00 91.88 114 VAL A N 1
ATOM 936 C CA . VAL A 1 114 ? 28.671 10.900 18.431 1.00 91.88 114 VAL A CA 1
ATOM 937 C C . VAL A 1 114 ? 27.873 11.588 19.532 1.00 91.88 114 VAL A C 1
ATOM 939 O O . VAL A 1 114 ? 27.918 12.811 19.655 1.00 91.88 114 VAL A O 1
ATOM 942 N N . LYS A 1 115 ? 27.171 10.810 20.363 1.00 92.56 115 LYS A N 1
ATOM 943 C CA . LYS A 1 115 ? 26.384 11.311 21.492 1.00 92.56 115 LYS A CA 1
ATOM 944 C C . LYS A 1 115 ? 27.272 12.030 22.508 1.00 92.56 115 LYS A C 1
ATOM 946 O O . LYS A 1 115 ? 26.959 13.157 22.883 1.00 92.56 115 LYS A O 1
ATOM 951 N N . SER A 1 116 ? 28.384 11.414 22.906 1.00 92.62 116 SER A N 1
ATOM 952 C CA . SER A 1 116 ? 29.355 11.987 23.841 1.00 92.62 116 SER A CA 1
ATOM 953 C C . SER A 1 116 ? 29.932 13.304 23.318 1.00 92.62 116 SER A C 1
ATOM 955 O O . SER A 1 116 ? 29.849 14.315 24.014 1.00 92.62 116 SER A O 1
ATOM 957 N N . LYS A 1 117 ? 30.408 13.329 22.064 1.00 93.56 117 LYS A N 1
ATOM 958 C CA . LYS A 1 117 ? 30.941 14.546 21.440 1.00 93.56 117 LYS A CA 1
ATOM 959 C C . LYS A 1 117 ? 29.878 15.634 21.298 1.00 93.56 117 LYS A C 1
ATOM 961 O O . LYS A 1 117 ? 30.163 16.792 21.569 1.00 93.56 117 LYS A O 1
ATOM 966 N N . PHE A 1 118 ? 28.652 15.280 20.912 1.00 93.12 118 PHE A N 1
ATOM 967 C CA . PHE A 1 118 ? 27.552 16.237 20.798 1.00 93.12 118 PHE A CA 1
ATOM 968 C C . PHE A 1 118 ? 27.254 16.925 22.137 1.00 93.12 118 PHE A C 1
ATOM 970 O O . PHE A 1 118 ? 27.129 18.145 22.179 1.00 93.12 118 PHE A O 1
ATOM 977 N N . TYR A 1 119 ? 27.172 16.162 23.232 1.00 90.31 119 TYR A N 1
ATOM 978 C CA . TYR A 1 119 ? 26.905 16.724 24.560 1.00 90.31 119 TYR A CA 1
ATOM 979 C C . TYR A 1 119 ? 28.100 17.464 25.172 1.00 90.31 119 TYR A C 1
ATOM 981 O O . TYR A 1 119 ? 27.897 18.251 26.092 1.00 90.31 119 TYR A O 1
ATOM 989 N N . SER A 1 120 ? 29.323 17.258 24.670 1.00 92.69 120 SER A N 1
ATOM 990 C CA . SER A 1 120 ? 30.489 18.042 25.090 1.00 92.69 120 SER A CA 1
ATOM 991 C C . SER A 1 120 ? 30.628 19.384 24.364 1.00 92.69 120 SER A C 1
ATOM 993 O O . SER A 1 120 ? 31.452 20.193 24.783 1.00 92.69 120 SER A O 1
ATOM 995 N N . LEU A 1 121 ? 29.871 19.626 23.282 1.00 92.50 121 LEU A N 1
ATOM 996 C CA . LEU A 1 121 ? 29.988 20.863 22.506 1.00 92.50 121 LEU A CA 1
ATOM 997 C C . LEU A 1 121 ? 29.517 22.080 23.303 1.00 92.50 121 LEU A C 1
ATOM 999 O O . LEU A 1 121 ? 28.378 22.127 23.776 1.00 92.50 121 LEU A O 1
ATOM 1003 N N . ASN A 1 122 ? 30.345 23.121 23.339 1.00 91.69 122 ASN A N 1
ATOM 1004 C CA . ASN A 1 122 ? 29.936 24.430 23.840 1.00 91.69 122 ASN A CA 1
ATOM 1005 C C . ASN A 1 122 ? 29.138 25.228 22.784 1.00 91.69 122 ASN A C 1
ATOM 1007 O O . ASN A 1 122 ? 29.082 24.877 21.603 1.00 91.69 122 ASN A O 1
ATOM 1011 N N . ASN A 1 123 ? 28.535 26.345 23.201 1.00 88.00 123 ASN A N 1
ATOM 1012 C CA . ASN A 1 123 ? 27.699 27.183 22.330 1.00 88.00 123 ASN A CA 1
ATOM 1013 C C . ASN A 1 123 ? 28.438 27.702 21.083 1.00 88.00 123 ASN A C 1
ATOM 1015 O O . ASN A 1 123 ? 27.844 27.790 20.009 1.00 88.00 123 ASN A O 1
ATOM 1019 N N . THR A 1 124 ? 29.726 28.033 21.206 1.00 92.69 124 THR A N 1
ATOM 1020 C CA . THR A 1 124 ? 30.549 28.513 20.085 1.00 92.69 124 THR A CA 1
ATOM 1021 C C . THR A 1 124 ? 30.769 27.405 19.056 1.00 92.69 124 THR A C 1
ATOM 1023 O O . THR A 1 124 ? 30.653 27.643 17.857 1.00 92.69 124 THR A O 1
ATOM 1026 N N . GLU A 1 125 ? 31.029 26.176 19.502 1.00 92.75 125 GLU A N 1
ATOM 1027 C CA . GLU A 1 125 ? 31.193 25.020 18.615 1.00 92.75 125 GLU A CA 1
ATOM 1028 C C . GLU A 1 125 ? 29.886 24.659 17.902 1.00 92.75 125 GLU A C 1
ATOM 1030 O O . GLU A 1 125 ? 29.884 24.436 16.691 1.00 92.75 125 GLU A O 1
ATOM 1035 N N . GLN A 1 126 ? 28.754 24.678 18.613 1.00 90.44 126 GLN A N 1
ATOM 1036 C CA . GLN A 1 126 ? 27.436 24.472 18.001 1.00 90.44 126 GLN A CA 1
ATOM 1037 C C . GLN A 1 126 ? 27.127 25.541 16.939 1.00 90.44 126 GLN A C 1
ATOM 1039 O O . GLN A 1 126 ? 26.608 25.226 15.863 1.00 90.44 126 GLN A O 1
ATOM 1044 N N . LEU A 1 127 ? 27.491 26.803 17.201 1.00 91.69 127 LEU A N 1
ATOM 1045 C CA . LEU A 1 127 ? 27.344 27.893 16.236 1.00 91.69 127 LEU A CA 1
ATOM 1046 C C . LEU A 1 127 ? 28.238 27.691 1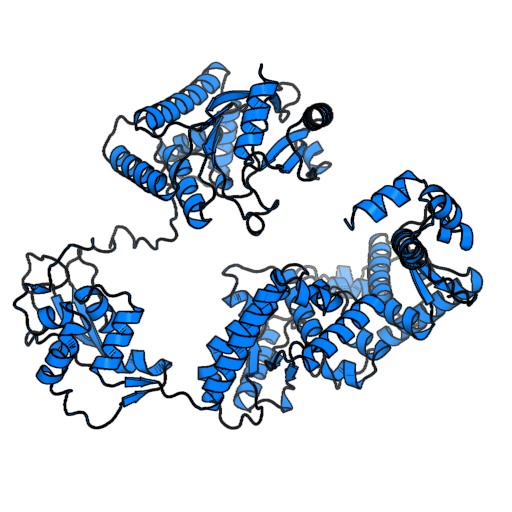5.003 1.00 91.69 127 LEU A C 1
ATOM 1048 O O . LEU A 1 127 ? 27.788 27.934 13.881 1.00 91.69 127 LEU A O 1
ATOM 1052 N N . ASN A 1 128 ? 29.462 27.190 15.186 1.00 93.44 128 ASN A N 1
ATOM 1053 C CA . ASN A 1 128 ? 30.374 26.873 14.085 1.00 93.44 128 ASN A CA 1
ATOM 1054 C C . ASN A 1 128 ? 29.800 25.787 13.163 1.00 93.44 128 ASN A C 1
ATOM 1056 O O . ASN A 1 128 ? 29.827 25.952 11.943 1.00 93.44 128 ASN A O 1
ATOM 1060 N N . TYR A 1 129 ? 29.208 24.721 13.714 1.00 93.75 129 TYR A N 1
ATOM 1061 C CA . TYR A 1 129 ? 28.525 23.706 12.904 1.00 93.75 129 TYR A CA 1
ATOM 1062 C C . TYR A 1 129 ? 27.360 24.289 12.099 1.00 93.75 129 TYR A C 1
ATOM 1064 O O . TYR A 1 129 ? 27.254 24.059 10.892 1.00 93.75 129 TYR A O 1
ATOM 1072 N N . LYS A 1 130 ? 26.513 25.114 12.727 1.00 93.38 130 LYS A N 1
ATOM 1073 C CA . LYS A 1 130 ? 25.440 25.815 12.007 1.00 93.38 130 LYS A CA 1
ATOM 1074 C C . LYS A 1 130 ? 25.991 26.715 10.896 1.00 93.38 130 LYS A C 1
ATOM 1076 O O . LYS A 1 130 ? 25.404 26.787 9.817 1.00 93.38 130 LYS A O 1
ATOM 1081 N N . GLN A 1 131 ? 27.135 27.361 11.116 1.00 93.25 131 GLN A N 1
ATOM 1082 C CA . GLN A 1 131 ? 27.783 28.177 10.093 1.00 93.25 131 GLN A CA 1
ATOM 1083 C C . GLN A 1 131 ? 28.279 27.340 8.905 1.00 93.25 131 GLN A C 1
ATOM 1085 O O . GLN A 1 131 ? 28.114 27.768 7.762 1.00 93.25 131 GLN A O 1
ATOM 1090 N N . ILE A 1 132 ? 28.802 26.131 9.138 1.00 90.62 132 ILE A N 1
ATOM 1091 C CA . ILE A 1 132 ? 29.155 25.180 8.069 1.00 90.62 132 ILE A CA 1
ATOM 1092 C C . ILE A 1 132 ? 27.924 24.861 7.211 1.00 90.62 132 ILE A C 1
ATOM 1094 O O . ILE A 1 132 ? 27.992 24.939 5.981 1.00 90.62 132 ILE A O 1
ATOM 1098 N N . PHE A 1 133 ? 26.780 24.571 7.838 1.00 93.94 133 PHE A N 1
ATOM 1099 C CA . PHE A 1 133 ? 25.534 24.302 7.116 1.00 93.94 133 PHE A CA 1
ATOM 1100 C C . PHE A 1 133 ? 25.087 25.500 6.266 1.00 93.94 133 PHE A C 1
ATOM 1102 O O . PHE A 1 133 ? 24.773 25.329 5.085 1.00 93.94 133 PHE A O 1
ATOM 1109 N N . ARG A 1 134 ? 25.145 26.728 6.803 1.00 93.06 134 ARG A N 1
ATOM 1110 C CA . ARG A 1 134 ? 24.839 27.949 6.030 1.00 93.06 134 ARG A CA 1
ATOM 1111 C C . ARG A 1 134 ? 25.780 28.132 4.841 1.00 93.06 134 ARG A C 1
ATOM 1113 O O . ARG A 1 134 ? 25.328 28.456 3.741 1.00 93.06 134 ARG A O 1
ATOM 1120 N N . CYS A 1 135 ? 27.076 27.890 5.027 1.00 92.25 135 CYS A N 1
ATOM 1121 C CA . CYS A 1 135 ? 28.056 27.961 3.946 1.00 92.25 135 CYS A CA 1
ATOM 1122 C C . CYS A 1 135 ? 27.750 26.959 2.823 1.00 92.25 135 CYS A C 1
ATOM 1124 O O . CYS A 1 135 ? 27.829 27.331 1.652 1.00 92.25 135 CYS A O 1
ATOM 1126 N N . ARG A 1 136 ? 27.322 25.732 3.155 1.00 92.44 136 ARG A N 1
ATOM 1127 C CA . ARG A 1 136 ? 26.896 24.726 2.164 1.00 92.44 136 ARG A CA 1
ATOM 1128 C C . ARG A 1 136 ? 25.684 25.183 1.361 1.00 92.44 136 ARG A C 1
ATOM 1130 O O . ARG A 1 136 ? 25.696 25.110 0.133 1.00 92.44 136 ARG A O 1
ATOM 1137 N N . VAL A 1 137 ? 24.650 25.686 2.037 1.00 93.88 137 VAL A N 1
ATOM 1138 C CA . VAL A 1 137 ? 23.441 26.190 1.362 1.00 93.88 137 VAL A CA 1
ATOM 1139 C C . VAL A 1 137 ? 23.792 27.373 0.454 1.00 93.88 137 VAL A C 1
ATOM 1141 O O . VAL A 1 137 ? 23.362 27.423 -0.700 1.00 93.88 137 VAL A O 1
ATOM 1144 N N . SER A 1 138 ? 24.649 28.282 0.929 1.00 94.00 138 SER A N 1
ATOM 1145 C CA . SER A 1 138 ? 25.162 29.414 0.149 1.00 94.00 138 SER A CA 1
ATOM 1146 C C . SER A 1 138 ? 25.970 28.969 -1.075 1.00 94.00 138 SER A C 1
ATOM 1148 O O . SER A 1 138 ? 25.828 29.548 -2.152 1.00 94.00 138 SER A O 1
ATOM 1150 N N . GLU A 1 139 ? 26.784 27.916 -0.965 1.00 93.44 139 GLU A N 1
ATOM 1151 C CA . GLU A 1 139 ? 27.505 27.366 -2.113 1.00 93.44 139 GLU A CA 1
ATOM 1152 C C . GLU A 1 139 ? 26.548 26.793 -3.166 1.00 93.44 139 GLU A C 1
ATOM 1154 O O . GLU A 1 139 ? 26.699 27.091 -4.354 1.00 93.44 139 GLU A O 1
ATOM 1159 N N . LEU A 1 140 ? 25.531 26.026 -2.760 1.00 93.56 140 LEU A N 1
ATOM 1160 C CA . LEU A 1 140 ? 24.560 25.471 -3.706 1.00 93.56 140 LEU A CA 1
ATOM 1161 C C . LEU A 1 140 ? 23.733 26.577 -4.390 1.00 93.56 140 LEU A C 1
ATOM 1163 O O . LEU A 1 140 ? 23.513 26.538 -5.604 1.00 93.56 140 LEU A O 1
ATOM 1167 N N . LYS A 1 141 ? 23.396 27.635 -3.642 1.00 94.62 141 LYS A N 1
ATOM 1168 C CA . LYS A 1 141 ? 22.796 28.872 -4.163 1.00 94.62 141 LYS A CA 1
ATOM 1169 C C . LYS A 1 141 ? 23.683 29.545 -5.214 1.00 94.62 141 LYS A C 1
ATOM 1171 O O . LYS A 1 141 ? 23.196 29.852 -6.301 1.00 94.62 141 LYS A O 1
ATOM 1176 N N . LYS A 1 142 ? 24.989 29.704 -4.955 1.00 93.62 142 LYS A N 1
ATOM 1177 C CA . LYS A 1 142 ? 25.968 30.244 -5.928 1.00 93.62 142 LYS A CA 1
ATOM 1178 C C . LYS A 1 142 ? 26.096 29.382 -7.187 1.00 93.62 142 LYS A C 1
ATOM 1180 O O . LYS A 1 142 ? 26.403 29.904 -8.254 1.00 93.62 142 LYS A O 1
ATOM 1185 N N . ARG A 1 143 ? 25.821 28.078 -7.088 1.00 91.62 143 ARG A N 1
ATOM 1186 C CA . ARG A 1 143 ? 25.767 27.140 -8.225 1.00 91.62 143 ARG A CA 1
ATOM 1187 C C . ARG A 1 143 ? 24.432 27.189 -8.994 1.00 91.62 143 ARG A C 1
ATOM 1189 O O . ARG A 1 143 ? 24.219 26.365 -9.881 1.00 91.62 143 ARG A O 1
ATOM 1196 N N . GLY A 1 144 ? 23.559 28.155 -8.698 1.00 93.69 144 GLY A N 1
ATOM 1197 C CA . GLY A 1 144 ? 22.306 28.397 -9.420 1.00 93.69 144 GLY A CA 1
ATOM 1198 C C . GLY A 1 144 ? 21.112 27.585 -8.914 1.00 93.69 144 GLY A C 1
ATOM 1199 O O . GLY A 1 144 ? 20.119 27.456 -9.632 1.00 93.69 144 GLY A O 1
ATOM 1200 N N . ILE A 1 145 ? 21.204 27.026 -7.704 1.00 96.19 145 ILE A N 1
ATOM 1201 C CA . ILE A 1 145 ? 20.137 26.242 -7.066 1.00 96.19 145 ILE A CA 1
ATOM 1202 C C . ILE A 1 145 ? 19.841 26.835 -5.669 1.00 96.19 145 ILE A C 1
ATOM 1204 O O . ILE A 1 145 ? 20.223 26.252 -4.650 1.00 96.19 145 ILE A O 1
ATOM 1208 N N . PRO A 1 146 ? 19.245 28.044 -5.586 1.00 96.62 146 PRO A N 1
ATOM 1209 C CA . PRO A 1 146 ? 18.802 28.613 -4.311 1.00 96.62 146 PRO A CA 1
ATOM 1210 C C . PRO A 1 146 ? 17.724 27.755 -3.626 1.00 96.62 146 PRO A C 1
ATOM 1212 O O . PRO A 1 146 ? 16.877 27.156 -4.274 1.00 96.62 146 PRO A O 1
ATOM 1215 N N . SER A 1 147 ? 17.709 27.730 -2.296 1.00 96.50 147 SER A N 1
ATOM 1216 C CA . SER A 1 147 ? 16.594 27.152 -1.537 1.00 96.50 147 SER A CA 1
ATOM 1217 C C . SER A 1 147 ? 15.339 28.026 -1.619 1.00 96.50 147 SER A C 1
ATOM 1219 O O . SER A 1 147 ? 15.433 29.252 -1.699 1.00 96.50 147 SER A O 1
ATOM 1221 N N . SER A 1 148 ? 14.163 27.406 -1.532 1.00 96.88 148 SER A N 1
ATOM 1222 C CA . SER A 1 148 ? 12.876 28.105 -1.418 1.00 96.88 148 SER A CA 1
ATOM 1223 C C . SER A 1 148 ? 12.615 28.600 0.005 1.00 96.88 148 SER A C 1
ATOM 1225 O O . SER A 1 148 ? 12.049 29.676 0.186 1.00 96.88 148 SER A O 1
ATOM 1227 N N . ALA A 1 149 ? 13.019 27.826 1.018 1.00 97.00 149 ALA A N 1
ATOM 1228 C CA . ALA A 1 149 ? 12.918 28.223 2.420 1.00 97.00 149 ALA A CA 1
ATOM 1229 C C . ALA A 1 149 ? 14.040 27.614 3.272 1.00 97.00 149 ALA A C 1
ATOM 1231 O O . ALA A 1 149 ? 14.516 26.518 2.971 1.00 97.00 149 ALA A O 1
ATOM 1232 N N . ILE A 1 150 ? 14.409 28.290 4.359 1.00 96.88 150 ILE A N 1
ATOM 1233 C CA . ILE A 1 150 ? 15.312 27.789 5.401 1.00 96.88 150 ILE A CA 1
ATOM 1234 C C . ILE A 1 150 ? 14.639 28.010 6.751 1.00 96.88 150 ILE A C 1
ATOM 1236 O O . ILE A 1 150 ? 14.291 29.135 7.104 1.00 96.88 150 ILE A O 1
ATOM 1240 N N . VAL A 1 151 ? 14.476 26.935 7.513 1.00 96.69 151 VAL A N 1
ATOM 1241 C CA . VAL A 1 151 ? 13.938 26.953 8.871 1.00 96.69 151 VAL A CA 1
ATOM 1242 C C . VAL A 1 151 ? 15.035 26.507 9.831 1.00 96.69 151 VAL A C 1
ATOM 1244 O O . VAL A 1 151 ? 15.490 25.367 9.774 1.00 96.69 151 VAL A O 1
ATOM 1247 N N . GLU A 1 152 ? 15.460 27.395 10.722 1.00 96.12 152 GLU A N 1
ATOM 1248 C CA . GLU A 1 152 ? 16.414 27.093 11.785 1.00 96.12 152 GLU A CA 1
ATOM 1249 C C . GLU A 1 152 ? 15.743 26.260 12.881 1.00 96.12 152 GLU A C 1
ATOM 1251 O O . GLU A 1 152 ? 14.724 26.644 13.466 1.00 96.12 152 GLU A O 1
ATOM 1256 N N . THR A 1 153 ? 16.348 25.114 13.184 1.00 94.25 153 THR A N 1
ATOM 1257 C CA . THR A 1 153 ? 16.000 24.263 14.322 1.00 94.25 153 THR A CA 1
ATOM 1258 C C . THR A 1 153 ? 17.083 24.363 15.400 1.00 94.25 153 THR A C 1
ATOM 1260 O O . THR A 1 153 ? 18.119 25.007 15.213 1.00 94.25 153 THR A O 1
ATOM 1263 N N . LYS A 1 154 ? 16.863 23.731 16.562 1.00 91.88 154 LYS A N 1
ATOM 1264 C CA . LYS A 1 154 ? 17.801 23.821 17.695 1.00 91.88 154 LYS A CA 1
ATOM 1265 C C . LYS A 1 154 ? 19.225 23.416 17.295 1.00 91.88 154 LYS A C 1
ATOM 1267 O O . LYS A 1 154 ? 20.156 24.185 17.503 1.00 91.88 154 LYS A O 1
ATOM 1272 N N . ASN A 1 155 ? 19.360 22.274 16.623 1.00 91.00 155 ASN A N 1
ATOM 1273 C CA . ASN A 1 155 ? 20.654 21.671 16.295 1.00 91.00 155 ASN A CA 1
ATOM 1274 C C . ASN A 1 155 ? 21.020 21.775 14.806 1.00 91.00 155 ASN A C 1
ATOM 1276 O O . ASN A 1 155 ? 21.956 21.112 14.373 1.00 91.00 155 ASN A O 1
ATOM 1280 N N . GLY A 1 156 ? 20.302 22.570 14.008 1.00 93.75 156 GLY A N 1
ATOM 1281 C CA . GLY A 1 156 ? 20.610 22.703 12.587 1.00 93.75 156 GLY A CA 1
ATOM 1282 C C . GLY A 1 156 ? 19.501 23.367 11.779 1.00 93.75 156 GLY A C 1
ATOM 1283 O O . GLY A 1 156 ? 18.949 24.371 12.230 1.00 93.75 156 GLY A O 1
ATOM 1284 N N . PHE A 1 157 ? 19.202 22.854 10.581 1.00 95.31 157 PHE A N 1
ATOM 1285 C CA . PHE A 1 157 ? 18.276 23.500 9.641 1.00 95.31 157 PHE A CA 1
ATOM 1286 C C . PHE A 1 157 ? 17.415 22.507 8.868 1.00 95.31 157 PHE A C 1
ATOM 1288 O O . PHE A 1 157 ? 17.907 21.489 8.382 1.00 95.31 157 PHE A O 1
ATOM 1295 N N . HIS A 1 158 ? 16.157 22.889 8.649 1.00 95.38 158 HIS A N 1
ATOM 1296 C CA . HIS A 1 158 ? 15.328 22.329 7.592 1.00 95.38 158 HIS A CA 1
ATOM 1297 C C . HIS A 1 158 ? 15.376 23.240 6.365 1.00 95.38 158 HIS A C 1
ATOM 1299 O O . HIS A 1 158 ? 14.961 24.397 6.445 1.00 95.38 158 HIS A O 1
ATOM 1305 N N . VAL A 1 159 ? 15.847 22.742 5.226 1.00 95.94 159 VAL A N 1
ATOM 1306 C CA . VAL A 1 159 ? 15.919 23.532 3.981 1.00 95.94 159 VAL A CA 1
ATOM 1307 C C . VAL A 1 159 ? 14.978 22.933 2.953 1.00 95.94 159 VAL A C 1
ATOM 1309 O O . VAL A 1 159 ? 14.966 21.721 2.779 1.00 95.94 159 VAL A O 1
ATOM 1312 N N . TYR A 1 160 ? 14.203 23.776 2.276 1.00 96.50 160 TYR A N 1
ATOM 1313 C CA . TYR A 1 160 ? 13.128 23.370 1.376 1.00 96.50 160 TYR A CA 1
ATOM 1314 C C . TYR A 1 160 ? 13.412 23.791 -0.062 1.00 96.50 160 TYR A C 1
ATOM 1316 O O . TYR A 1 160 ? 13.858 24.912 -0.314 1.00 96.50 160 TYR A O 1
ATOM 1324 N N . TYR A 1 161 ? 13.050 22.916 -0.995 1.00 96.50 161 TYR A N 1
ATOM 1325 C CA . TYR A 1 161 ? 13.020 23.162 -2.434 1.00 96.50 161 TYR A CA 1
ATOM 1326 C C . TYR A 1 161 ? 11.608 22.850 -2.929 1.00 96.50 161 TYR A C 1
ATOM 1328 O O . TYR A 1 161 ? 11.221 21.685 -3.030 1.00 96.50 161 TYR A O 1
ATOM 1336 N N . LEU A 1 162 ? 10.812 23.892 -3.175 1.00 95.56 162 LEU A N 1
ATOM 1337 C CA . LEU A 1 162 ? 9.445 23.742 -3.669 1.00 95.56 162 LEU A CA 1
ATOM 1338 C C . LEU A 1 162 ? 9.455 23.236 -5.110 1.00 95.56 162 LEU A C 1
ATOM 1340 O O . LEU A 1 162 ? 10.244 23.698 -5.934 1.00 95.56 162 LEU A O 1
ATOM 1344 N N . LEU A 1 163 ? 8.539 22.323 -5.409 1.00 94.06 163 LEU A N 1
ATOM 1345 C CA . LEU A 1 163 ? 8.425 21.665 -6.703 1.00 94.06 163 LEU A CA 1
ATOM 1346 C C . LEU A 1 163 ? 7.139 22.087 -7.421 1.00 94.06 163 LEU A C 1
ATOM 1348 O O . LEU A 1 163 ? 6.209 22.635 -6.811 1.00 94.06 163 LEU A O 1
ATOM 1352 N N . ASN A 1 164 ? 7.091 21.847 -8.726 1.00 87.62 164 ASN A N 1
ATOM 1353 C CA . ASN A 1 164 ? 5.872 21.976 -9.517 1.00 87.62 164 ASN A CA 1
ATOM 1354 C C . ASN A 1 164 ? 4.906 20.806 -9.238 1.00 87.62 164 ASN A C 1
ATOM 1356 O O . ASN A 1 164 ? 5.310 19.726 -8.797 1.00 87.62 164 ASN A O 1
ATOM 1360 N N . ASN A 1 165 ? 3.608 21.047 -9.451 1.00 73.94 165 ASN A N 1
ATOM 1361 C CA . ASN A 1 165 ? 2.521 20.157 -9.012 1.00 73.94 165 ASN A CA 1
ATOM 1362 C C . ASN A 1 165 ? 2.470 18.797 -9.742 1.00 73.94 165 ASN A C 1
ATOM 1364 O O . ASN A 1 165 ? 1.742 17.909 -9.309 1.00 73.94 165 ASN A O 1
ATOM 1368 N N . ASP A 1 166 ? 3.218 18.633 -10.829 1.00 74.88 166 ASP A N 1
ATOM 1369 C CA . ASP A 1 166 ? 3.319 17.443 -11.681 1.00 74.88 166 ASP A CA 1
ATOM 1370 C C . ASP A 1 166 ? 4.443 16.471 -11.274 1.00 74.88 166 ASP A C 1
ATOM 1372 O O . ASP A 1 166 ? 4.593 15.409 -11.879 1.00 74.88 166 ASP A O 1
ATOM 1376 N N . THR A 1 167 ? 5.191 16.790 -10.213 1.00 81.62 167 THR A N 1
ATOM 1377 C CA . THR A 1 167 ? 6.283 15.944 -9.713 1.00 81.62 167 THR A CA 1
ATOM 1378 C C . THR A 1 167 ? 5.793 14.546 -9.330 1.00 81.62 167 THR A C 1
ATOM 1380 O O . THR A 1 167 ? 4.935 14.370 -8.460 1.00 81.62 167 THR A O 1
ATOM 1383 N N . GLN A 1 168 ? 6.420 13.526 -9.909 1.00 75.44 168 GLN A N 1
ATOM 1384 C CA . GLN A 1 168 ? 6.168 12.124 -9.605 1.00 75.44 168 GLN A CA 1
ATOM 1385 C C . GLN A 1 168 ? 7.006 11.626 -8.421 1.00 75.44 168 GLN A C 1
ATOM 1387 O O . GLN A 1 168 ? 8.115 12.091 -8.154 1.00 75.44 168 GLN A O 1
ATOM 1392 N N . ARG A 1 169 ? 6.519 10.574 -7.750 1.00 79.00 169 ARG A N 1
ATOM 1393 C CA . ARG A 1 169 ? 7.178 9.962 -6.580 1.00 79.00 169 ARG A CA 1
ATOM 1394 C C . ARG A 1 169 ? 8.655 9.631 -6.810 1.00 79.00 169 ARG A C 1
ATOM 1396 O O . ARG A 1 169 ? 9.494 9.938 -5.971 1.00 79.00 169 ARG A O 1
ATOM 1403 N N . HIS A 1 170 ? 8.974 9.028 -7.953 1.00 71.25 170 HIS A N 1
ATOM 1404 C CA . HIS A 1 170 ? 10.341 8.613 -8.270 1.00 71.25 170 HIS A CA 1
ATOM 1405 C C . HIS A 1 170 ? 11.296 9.812 -8.453 1.00 71.25 170 HIS A C 1
ATOM 1407 O O . HIS A 1 170 ? 12.494 9.703 -8.181 1.00 71.25 170 HIS A O 1
ATOM 1413 N N . GLN A 1 171 ? 10.771 10.963 -8.885 1.00 77.69 171 GLN A N 1
ATOM 1414 C CA . GLN A 1 171 ? 11.527 12.206 -9.052 1.00 77.69 171 GLN A CA 1
ATOM 1415 C C . GLN A 1 171 ? 11.804 12.836 -7.691 1.00 77.69 171 GLN A C 1
ATOM 1417 O O . GLN A 1 171 ? 12.956 13.149 -7.400 1.00 77.69 171 GLN A O 1
ATOM 1422 N N . PHE A 1 172 ? 10.790 12.903 -6.820 1.00 86.56 172 PHE A N 1
ATOM 1423 C CA . PHE A 1 172 ? 10.955 13.306 -5.421 1.00 86.56 172 PHE A CA 1
ATOM 1424 C C . PHE A 1 172 ? 12.022 12.461 -4.708 1.00 86.56 172 PHE A C 1
ATOM 1426 O O . PHE A 1 172 ? 12.960 13.011 -4.138 1.00 86.56 172 PHE A O 1
ATOM 1433 N N . GLU A 1 173 ? 11.935 11.129 -4.792 1.00 80.44 173 GLU A N 1
ATOM 1434 C CA . GLU A 1 173 ? 12.896 10.214 -4.154 1.00 80.44 173 GLU A CA 1
ATOM 1435 C C . GLU A 1 173 ? 14.325 10.415 -4.691 1.00 80.44 173 GLU A C 1
ATOM 1437 O O . GLU A 1 173 ? 15.304 10.339 -3.941 1.00 80.44 173 GLU A O 1
ATOM 1442 N N . THR A 1 174 ? 14.457 10.717 -5.987 1.00 79.00 174 THR A N 1
ATOM 1443 C CA . THR A 1 174 ? 15.749 11.016 -6.620 1.00 79.00 174 THR A CA 1
ATOM 1444 C C . THR A 1 174 ? 16.323 12.350 -6.138 1.00 79.00 174 THR A C 1
ATOM 1446 O O . THR A 1 174 ? 17.511 12.423 -5.814 1.00 79.00 174 THR A O 1
ATOM 1449 N N . LEU A 1 175 ? 15.495 13.394 -6.077 1.00 86.94 175 LEU A N 1
ATOM 1450 C CA . LEU A 1 175 ? 15.865 14.728 -5.604 1.00 86.94 175 LEU A CA 1
ATOM 1451 C C . LEU A 1 175 ? 16.280 14.714 -4.129 1.00 86.94 175 LEU A C 1
ATOM 1453 O O . LEU A 1 175 ? 17.367 15.190 -3.806 1.00 86.94 175 LEU A O 1
ATOM 1457 N N . GLU A 1 176 ? 15.471 14.096 -3.264 1.00 88.38 176 GLU A N 1
ATOM 1458 C CA . GLU A 1 176 ? 15.793 13.856 -1.851 1.00 88.38 176 GLU A CA 1
ATOM 1459 C C . GLU A 1 176 ? 17.142 13.159 -1.695 1.00 88.38 176 GLU A C 1
ATOM 1461 O O . GLU A 1 176 ? 18.014 13.606 -0.950 1.00 88.38 176 GLU A O 1
ATOM 1466 N N . GLY A 1 177 ? 17.354 12.083 -2.459 1.00 83.44 177 GLY A N 1
ATOM 1467 C CA . GLY A 1 177 ? 18.610 11.346 -2.454 1.00 83.44 177 GLY A CA 1
ATOM 1468 C C . GLY A 1 177 ? 19.814 12.229 -2.786 1.00 83.44 177 GLY A C 1
ATOM 1469 O O . GLY A 1 177 ? 20.829 12.151 -2.092 1.00 83.44 177 GLY A O 1
ATOM 1470 N N . PHE A 1 178 ? 19.715 13.075 -3.816 1.00 85.69 178 PHE A N 1
ATOM 1471 C CA . PHE A 1 178 ? 20.795 13.993 -4.181 1.00 85.69 178 PHE A CA 1
ATOM 1472 C C . PHE A 1 178 ? 21.051 15.054 -3.117 1.00 85.69 178 PHE A C 1
ATOM 1474 O O . PHE A 1 178 ? 22.208 15.310 -2.794 1.00 85.69 178 PHE A O 1
ATOM 1481 N N . LEU A 1 179 ? 20.003 15.657 -2.563 1.00 90.38 179 LEU A N 1
ATOM 1482 C CA . LEU A 1 179 ? 20.149 16.701 -1.554 1.00 90.38 179 LEU A CA 1
ATOM 1483 C C . LEU A 1 179 ? 20.749 16.137 -0.257 1.00 90.38 179 LEU A C 1
ATOM 1485 O O . LEU A 1 179 ? 21.724 16.692 0.247 1.00 90.38 179 LEU A O 1
ATOM 1489 N N . ILE A 1 180 ? 20.273 14.983 0.222 1.00 86.81 180 ILE A N 1
ATOM 1490 C CA . ILE A 1 180 ? 20.870 14.284 1.373 1.00 86.81 180 ILE A CA 1
ATOM 1491 C C . ILE A 1 180 ? 22.346 13.984 1.122 1.00 86.81 180 ILE A C 1
ATOM 1493 O O . ILE A 1 180 ? 23.184 14.195 1.999 1.00 86.81 180 ILE A O 1
ATOM 1497 N N . TYR A 1 181 ? 22.669 13.529 -0.088 1.00 84.69 181 TYR A N 1
ATOM 1498 C CA . TYR A 1 181 ? 24.038 13.221 -0.466 1.00 84.69 181 TYR A CA 1
ATOM 1499 C C . TYR A 1 181 ? 24.947 14.447 -0.519 1.00 84.69 181 TYR A C 1
ATOM 1501 O O . TYR A 1 181 ? 26.101 14.318 -0.144 1.00 84.69 181 TYR A O 1
ATOM 1509 N N . ILE A 1 182 ? 24.452 15.599 -0.979 1.00 86.62 182 ILE A N 1
ATOM 1510 C CA . ILE A 1 182 ? 25.206 16.860 -1.098 1.00 86.62 182 ILE A CA 1
ATOM 1511 C C . ILE A 1 182 ? 25.418 17.534 0.265 1.00 86.62 182 ILE A C 1
ATOM 1513 O O . ILE A 1 182 ? 26.424 18.215 0.471 1.00 86.62 182 ILE A O 1
ATOM 1517 N N . PHE A 1 183 ? 24.458 17.388 1.180 1.00 87.12 183 PHE A N 1
ATOM 1518 C CA . PHE A 1 183 ? 24.460 18.089 2.464 1.00 87.12 183 PHE A CA 1
ATOM 1519 C C . PHE A 1 183 ? 24.875 17.227 3.659 1.00 87.12 183 PHE A C 1
ATOM 1521 O O . PHE A 1 183 ? 25.064 17.783 4.738 1.00 87.12 183 PHE A O 1
ATOM 1528 N N . ASN A 1 184 ? 25.038 15.911 3.481 1.00 84.31 184 ASN A N 1
ATOM 1529 C CA . ASN A 1 184 ? 25.189 14.935 4.568 1.00 84.31 184 ASN A CA 1
ATOM 1530 C C . ASN A 1 184 ? 23.994 14.925 5.553 1.00 84.31 184 ASN A C 1
ATOM 1532 O O . ASN A 1 184 ? 24.141 14.627 6.735 1.00 84.31 184 ASN A O 1
ATOM 1536 N N . ALA A 1 185 ? 22.789 15.212 5.058 1.00 83.81 185 ALA A N 1
ATOM 1537 C CA . ALA A 1 185 ? 21.574 15.288 5.876 1.00 83.81 185 ALA A CA 1
ATOM 1538 C C . ALA A 1 185 ? 21.119 13.911 6.419 1.00 83.81 185 ALA A C 1
ATOM 1540 O O . ALA A 1 185 ? 21.615 12.862 5.985 1.00 83.81 185 ALA A O 1
ATOM 1541 N N . ASP A 1 186 ? 20.172 13.899 7.361 1.00 76.94 186 ASP A N 1
ATOM 1542 C CA . ASP A 1 186 ? 19.597 12.671 7.937 1.00 76.94 186 ASP A CA 1
ATOM 1543 C C . ASP A 1 186 ? 18.968 11.784 6.838 1.00 76.94 186 ASP A C 1
ATOM 1545 O O . ASP A 1 186 ? 18.086 12.194 6.077 1.00 76.94 186 ASP A O 1
ATOM 1549 N N . MET A 1 187 ? 19.397 10.520 6.753 1.00 70.81 187 MET A N 1
ATOM 1550 C CA . MET A 1 187 ? 18.871 9.560 5.774 1.00 70.81 187 MET A CA 1
ATOM 1551 C C . MET A 1 187 ? 17.403 9.184 6.016 1.00 70.81 187 MET A C 1
ATOM 1553 O O . MET A 1 187 ? 16.730 8.741 5.081 1.00 70.81 187 MET A O 1
ATOM 1557 N N . ALA A 1 188 ? 16.886 9.359 7.235 1.00 66.81 188 ALA A N 1
ATOM 1558 C CA . ALA A 1 188 ? 15.493 9.078 7.575 1.00 66.81 188 ALA A CA 1
ATOM 1559 C C . ALA A 1 188 ? 14.504 10.097 6.967 1.00 66.81 188 ALA A C 1
ATOM 1561 O O . ALA A 1 188 ? 13.285 9.924 7.085 1.00 66.81 188 ALA A O 1
ATOM 1562 N N . VAL A 1 189 ? 15.012 11.145 6.306 1.00 67.75 189 VAL A N 1
ATOM 1563 C CA . VAL A 1 189 ? 14.239 12.202 5.633 1.00 67.75 189 VAL A CA 1
ATOM 1564 C C . VAL A 1 189 ? 13.774 11.804 4.226 1.00 67.75 189 VAL A C 1
ATOM 1566 O O . VAL A 1 189 ? 12.821 12.388 3.731 1.00 67.75 189 VAL A O 1
ATOM 1569 N N . LYS A 1 190 ? 14.296 10.712 3.638 1.00 66.81 190 LYS A N 1
ATOM 1570 C CA . LYS A 1 190 ? 13.903 10.184 2.302 1.00 66.81 190 LYS A CA 1
ATOM 1571 C C . LYS A 1 190 ? 12.419 9.814 2.147 1.00 66.81 190 LYS A C 1
ATOM 1573 O O . LYS A 1 190 ? 11.976 9.399 1.079 1.00 66.81 190 LYS A O 1
ATOM 1578 N N . ASN A 1 191 ? 11.655 9.880 3.229 1.00 79.44 191 ASN A N 1
ATOM 1579 C CA . ASN A 1 191 ? 10.251 9.532 3.259 1.00 79.44 191 ASN A CA 1
ATOM 1580 C C . ASN A 1 191 ? 9.378 10.736 2.832 1.00 79.44 191 ASN A C 1
ATOM 1582 O O . ASN A 1 191 ? 9.408 11.763 3.510 1.00 79.44 191 ASN A O 1
ATOM 1586 N N . PRO A 1 192 ? 8.503 10.608 1.815 1.00 84.81 192 PRO A N 1
ATOM 1587 C CA . PRO A 1 192 ? 7.623 11.701 1.392 1.00 84.81 192 PRO A CA 1
ATOM 1588 C C . PRO A 1 192 ? 6.634 12.178 2.465 1.00 84.81 192 PRO A C 1
ATOM 1590 O O . PRO A 1 192 ? 6.176 13.316 2.401 1.00 84.81 192 PRO A O 1
ATOM 1593 N N . ALA A 1 193 ? 6.324 11.343 3.461 1.00 88.62 193 ALA A N 1
ATOM 1594 C CA . ALA A 1 193 ? 5.484 11.669 4.609 1.00 88.62 193 ALA A CA 1
ATOM 1595 C C . ALA A 1 193 ? 6.289 12.147 5.843 1.00 88.62 193 ALA A C 1
ATOM 1597 O O . ALA A 1 193 ? 5.838 11.979 6.981 1.00 88.62 193 ALA A O 1
ATOM 1598 N N . ARG A 1 194 ? 7.495 12.703 5.655 1.00 89.94 194 ARG A N 1
ATOM 1599 C CA . ARG A 1 194 ? 8.323 13.211 6.760 1.00 89.94 194 ARG A CA 1
ATOM 1600 C C . ARG A 1 194 ? 7.669 14.420 7.434 1.00 89.94 194 ARG A C 1
ATOM 1602 O O . ARG A 1 194 ? 7.177 15.339 6.785 1.00 89.94 194 ARG A O 1
ATOM 1609 N N . LEU A 1 195 ? 7.700 14.408 8.765 1.00 91.19 195 LEU A N 1
ATOM 1610 C CA . LEU A 1 195 ? 7.245 15.507 9.609 1.00 91.19 195 LEU A CA 1
ATOM 1611 C C . LEU A 1 195 ? 8.398 16.476 9.869 1.00 91.19 195 LEU A C 1
ATOM 1613 O O . LEU A 1 195 ? 9.453 16.058 10.343 1.00 91.19 195 LEU A O 1
ATOM 1617 N N . LEU A 1 196 ? 8.171 17.763 9.613 1.00 92.75 196 LEU A N 1
ATOM 1618 C CA . LEU A 1 196 ? 9.145 18.834 9.827 1.00 92.75 196 LEU A CA 1
ATOM 1619 C C . LEU A 1 196 ? 8.589 19.900 10.765 1.00 92.75 196 LEU A C 1
ATOM 1621 O O . LEU A 1 196 ? 7.380 20.031 10.931 1.00 92.75 196 LEU A O 1
ATOM 1625 N N . ARG A 1 197 ? 9.480 20.649 11.411 1.00 93.81 197 ARG A N 1
ATOM 1626 C CA . ARG A 1 197 ? 9.133 21.661 12.412 1.00 93.81 197 ARG A CA 1
ATOM 1627 C C . ARG A 1 197 ? 8.352 22.812 11.795 1.00 93.81 197 ARG A C 1
ATOM 1629 O O . ARG A 1 197 ? 8.731 23.315 10.741 1.00 93.81 197 ARG A O 1
ATOM 1636 N N . VAL A 1 198 ? 7.307 23.248 12.493 1.00 94.56 198 VAL A N 1
ATOM 1637 C CA . VAL A 1 198 ? 6.573 24.473 12.154 1.00 94.56 198 VAL A CA 1
ATOM 1638 C C . VAL A 1 198 ? 7.356 25.682 12.690 1.00 94.56 198 VAL A C 1
ATOM 1640 O O . VAL A 1 198 ? 7.695 25.677 13.876 1.00 94.56 198 VAL A O 1
ATOM 1643 N N . PRO A 1 199 ? 7.663 26.703 11.869 1.00 94.69 199 PRO A N 1
ATOM 1644 C CA . PRO A 1 199 ? 8.278 27.936 12.360 1.00 94.69 199 PRO A CA 1
ATOM 1645 C C . PRO A 1 199 ? 7.415 28.654 13.402 1.00 94.69 199 PRO A C 1
ATOM 1647 O O . PRO A 1 199 ? 6.209 28.432 13.475 1.00 94.69 199 PRO A O 1
ATOM 1650 N N . ASP A 1 200 ? 8.043 29.501 14.212 1.00 92.06 200 ASP A N 1
ATOM 1651 C CA . ASP A 1 200 ? 7.431 30.237 15.327 1.00 92.06 200 ASP A CA 1
ATOM 1652 C C . ASP A 1 200 ? 6.884 29.348 16.463 1.00 92.06 200 ASP A C 1
ATOM 1654 O O . ASP A 1 200 ? 6.192 29.830 17.358 1.00 92.06 200 ASP A O 1
ATOM 1658 N N . THR A 1 201 ? 7.216 28.053 16.466 1.00 93.88 201 THR A N 1
ATOM 1659 C CA . THR A 1 201 ? 6.910 27.122 17.567 1.00 93.88 201 THR A CA 1
ATOM 1660 C C . THR A 1 201 ? 8.162 26.798 18.378 1.00 93.88 201 THR A C 1
ATOM 1662 O O . THR A 1 201 ? 9.284 27.110 17.972 1.00 93.88 201 THR A O 1
ATOM 1665 N N . ILE A 1 202 ? 7.987 26.185 19.549 1.00 93.00 202 ILE A N 1
ATOM 1666 C CA . ILE A 1 202 ? 9.080 25.917 20.491 1.00 93.00 202 ILE A CA 1
ATOM 1667 C C . ILE A 1 202 ? 9.518 24.448 20.406 1.00 93.00 202 ILE A C 1
ATOM 1669 O O . ILE A 1 202 ? 8.691 23.534 20.400 1.00 93.00 202 ILE A O 1
ATOM 1673 N N . HIS A 1 203 ? 10.831 24.228 20.358 1.00 90.56 203 HIS A N 1
ATOM 1674 C CA . HIS A 1 203 ? 11.494 22.944 20.575 1.00 90.56 203 HIS A CA 1
ATOM 1675 C C . HIS A 1 203 ? 11.686 22.719 22.078 1.00 90.56 203 HIS A C 1
ATOM 1677 O O . HIS A 1 203 ? 12.325 23.537 22.739 1.00 90.56 203 HIS A O 1
ATOM 1683 N N . LEU A 1 204 ? 11.184 21.597 22.597 1.00 88.38 204 LEU A N 1
ATOM 1684 C CA . LEU A 1 204 ? 11.044 21.333 24.035 1.00 88.38 204 LEU A CA 1
ATOM 1685 C C . LEU A 1 204 ? 11.696 20.015 24.482 1.00 88.38 204 LEU A C 1
ATOM 1687 O O . LEU A 1 204 ? 11.397 19.533 25.568 1.00 88.38 204 LEU A O 1
ATOM 1691 N N . LYS A 1 205 ? 12.597 19.429 23.670 1.00 83.19 205 LYS A N 1
ATOM 1692 C CA . LYS A 1 205 ? 13.322 18.191 24.035 1.00 83.19 205 LYS A CA 1
ATOM 1693 C C . LYS A 1 205 ? 14.096 18.286 25.352 1.00 83.19 205 LYS A C 1
ATOM 1695 O O . LYS A 1 205 ? 14.325 17.256 25.979 1.00 83.19 205 LYS A O 1
ATOM 1700 N N . ASP A 1 206 ? 14.511 19.496 25.706 1.00 80.50 206 ASP A N 1
ATOM 1701 C CA . ASP A 1 206 ? 15.016 19.874 27.019 1.00 80.50 206 ASP A CA 1
ATOM 1702 C C . ASP A 1 206 ? 14.187 21.074 27.486 1.00 80.50 206 ASP A C 1
ATOM 1704 O O . ASP A 1 206 ? 14.200 22.126 26.842 1.00 80.50 206 ASP A O 1
ATOM 1708 N N . SER A 1 207 ? 13.426 20.903 28.566 1.00 76.25 207 SER A N 1
ATOM 1709 C CA . SER A 1 207 ? 12.533 21.939 29.090 1.00 76.25 207 SER A CA 1
ATOM 1710 C C . SER A 1 207 ? 13.283 23.139 29.668 1.00 76.25 207 SER A C 1
ATOM 1712 O O . SER A 1 207 ? 12.707 24.221 29.751 1.00 76.25 207 SER A O 1
ATOM 1714 N N . ASN A 1 208 ? 14.545 22.956 30.066 1.00 79.06 208 ASN A N 1
ATOM 1715 C CA . ASN A 1 208 ? 15.370 24.008 30.661 1.00 79.06 208 ASN A CA 1
ATOM 1716 C C . ASN A 1 208 ? 16.125 24.830 29.608 1.00 79.06 208 ASN A C 1
ATOM 1718 O O . ASN A 1 208 ? 16.675 25.879 29.934 1.00 79.06 208 ASN A O 1
ATOM 1722 N N . ASP A 1 209 ? 16.123 24.377 28.353 1.00 85.12 209 ASP A N 1
ATOM 1723 C CA . ASP A 1 209 ? 16.768 25.047 27.225 1.00 85.12 209 ASP A CA 1
ATOM 1724 C C . ASP A 1 209 ? 15.841 25.050 25.988 1.00 85.12 209 ASP A C 1
ATOM 1726 O O . ASP A 1 209 ? 16.092 24.349 24.992 1.00 85.12 209 ASP A O 1
ATOM 1730 N N . PRO A 1 210 ? 14.706 25.779 26.055 1.00 89.25 210 PRO A N 1
ATOM 1731 C CA . PRO A 1 210 ? 13.760 25.871 24.953 1.00 89.25 210 PRO A CA 1
ATOM 1732 C C . PRO A 1 210 ? 14.350 26.666 23.786 1.00 89.25 210 PRO A C 1
ATOM 1734 O O . PRO A 1 210 ? 14.960 27.719 23.965 1.00 89.25 210 PRO A O 1
ATOM 1737 N N . PHE A 1 211 ? 14.098 26.204 22.562 1.00 92.69 211 PHE A N 1
ATOM 1738 C CA . PHE A 1 211 ? 14.564 26.879 21.349 1.00 92.69 211 PHE A CA 1
ATOM 1739 C C . PHE A 1 211 ? 13.395 27.217 20.423 1.00 92.69 211 PHE A C 1
ATOM 1741 O O . PHE A 1 211 ? 12.646 26.329 20.015 1.00 92.69 211 PHE A O 1
ATOM 1748 N N . THR A 1 212 ? 13.254 28.488 20.050 1.00 94.75 212 THR A N 1
ATOM 1749 C CA . THR A 1 212 ? 12.247 28.923 19.071 1.00 94.75 212 THR A CA 1
ATOM 1750 C C . THR A 1 212 ? 12.687 28.550 17.662 1.00 94.75 212 THR A C 1
ATOM 1752 O O . THR A 1 212 ? 13.739 28.993 17.211 1.00 94.75 212 THR A O 1
ATOM 1755 N N . ILE A 1 213 ? 11.870 27.773 16.952 1.00 95.69 213 ILE A N 1
ATOM 1756 C CA . ILE A 1 213 ? 12.071 27.446 15.537 1.00 95.69 213 ILE A CA 1
ATOM 1757 C C . ILE A 1 213 ? 11.868 28.716 14.705 1.00 95.69 213 ILE A C 1
ATOM 1759 O O . ILE A 1 213 ? 10.806 29.332 14.786 1.00 95.69 213 ILE A O 1
ATOM 1763 N N . LYS A 1 214 ? 12.849 29.105 13.885 1.00 95.19 214 LYS A N 1
ATOM 1764 C CA . LYS A 1 214 ? 12.805 30.367 13.123 1.00 95.19 214 LYS A CA 1
ATOM 1765 C C . LYS A 1 214 ? 12.759 30.110 11.627 1.00 95.19 214 LYS A C 1
ATOM 1767 O O . LYS A 1 214 ? 13.496 29.271 11.126 1.00 95.19 214 LYS A O 1
ATOM 1772 N N . LEU A 1 215 ? 11.934 30.856 10.903 1.00 95.75 215 LEU A N 1
ATOM 1773 C CA . LEU A 1 215 ? 12.011 30.936 9.445 1.00 95.75 215 LEU A CA 1
ATOM 1774 C C . LEU A 1 215 ? 13.094 31.968 9.086 1.00 95.75 215 LEU A C 1
ATOM 1776 O O . LEU A 1 215 ? 12.883 33.158 9.295 1.00 95.75 215 LEU A O 1
ATOM 1780 N N . GLU A 1 216 ? 14.266 31.521 8.624 1.00 93.50 216 GLU A N 1
ATOM 1781 C CA . GLU A 1 216 ? 15.402 32.409 8.308 1.00 93.50 216 GLU A CA 1
ATOM 1782 C C . GLU A 1 216 ? 15.328 32.982 6.895 1.00 93.50 216 GLU A C 1
ATOM 1784 O O . GLU A 1 216 ? 15.566 34.169 6.689 1.00 93.50 216 GLU A O 1
ATOM 1789 N N . GLU A 1 217 ? 15.002 32.139 5.916 1.00 94.00 217 GLU A N 1
ATOM 1790 C CA . GLU A 1 217 ? 14.835 32.548 4.523 1.00 94.00 217 GLU A CA 1
ATOM 1791 C C . GLU A 1 217 ? 13.504 32.010 3.999 1.00 94.00 217 GLU A C 1
ATOM 1793 O O . GLU A 1 217 ? 13.164 30.845 4.216 1.00 94.00 217 GLU A O 1
ATOM 1798 N N . TRP A 1 218 ? 12.762 32.845 3.273 1.00 95.19 218 TRP A N 1
ATOM 1799 C CA . TRP A 1 218 ? 11.543 32.447 2.575 1.00 95.19 218 TRP A CA 1
ATOM 1800 C C . TRP A 1 218 ? 11.421 33.190 1.248 1.00 95.19 218 TRP A C 1
ATOM 1802 O O . TRP A 1 218 ? 11.450 34.419 1.203 1.00 95.19 218 TRP A O 1
ATOM 1812 N N . ASN A 1 219 ? 11.259 32.444 0.155 1.00 93.69 219 ASN A N 1
ATOM 1813 C CA . ASN A 1 219 ? 10.950 33.005 -1.151 1.00 93.69 219 ASN A CA 1
ATOM 1814 C C . ASN A 1 219 ? 9.935 32.130 -1.897 1.00 93.69 219 ASN A C 1
ATOM 1816 O O . ASN A 1 219 ? 10.273 31.105 -2.492 1.00 93.69 219 ASN A O 1
ATOM 1820 N N . ARG A 1 220 ? 8.684 32.599 -1.926 1.00 91.81 220 ARG A N 1
ATOM 1821 C CA . ARG A 1 220 ? 7.555 31.917 -2.577 1.00 91.81 220 ARG A CA 1
ATOM 1822 C C . ARG A 1 220 ? 7.714 31.694 -4.083 1.00 91.81 220 ARG A C 1
ATOM 1824 O O . ARG A 1 220 ? 7.028 30.834 -4.634 1.00 91.81 220 ARG A O 1
ATOM 1831 N N . SER A 1 221 ? 8.554 32.489 -4.746 1.00 91.00 221 SER A N 1
ATOM 1832 C CA . SER A 1 221 ? 8.723 32.472 -6.204 1.00 91.00 221 SER A CA 1
ATOM 1833 C C . SER A 1 221 ? 9.757 31.448 -6.668 1.00 91.00 221 SER A C 1
ATOM 1835 O O . SER A 1 221 ? 9.833 31.157 -7.858 1.00 91.00 221 SER A O 1
ATOM 1837 N N . ILE A 1 222 ? 10.555 30.893 -5.752 1.00 94.88 222 ILE A N 1
ATOM 1838 C CA . ILE A 1 222 ? 11.549 29.870 -6.077 1.00 94.88 222 ILE A CA 1
ATOM 1839 C C . ILE A 1 222 ? 10.857 28.509 -6.064 1.00 94.88 222 ILE A C 1
ATOM 1841 O O . ILE A 1 222 ? 10.609 27.933 -5.002 1.00 94.88 222 ILE A O 1
ATOM 1845 N N . ARG A 1 223 ? 10.550 28.010 -7.261 1.00 93.94 223 ARG A N 1
ATOM 1846 C CA . ARG A 1 223 ? 10.021 26.669 -7.518 1.00 93.94 223 ARG A CA 1
ATOM 1847 C C . ARG A 1 223 ? 10.812 25.996 -8.624 1.00 93.94 223 ARG A C 1
ATOM 1849 O O . ARG A 1 223 ? 11.356 26.670 -9.498 1.00 93.94 223 ARG A O 1
ATOM 1856 N N . TYR A 1 224 ? 10.850 24.675 -8.571 1.00 93.19 224 TYR A N 1
ATOM 1857 C CA . TYR A 1 224 ? 11.621 23.858 -9.486 1.00 93.19 224 TYR A CA 1
ATOM 1858 C C . TYR A 1 224 ? 10.742 22.896 -10.269 1.00 93.19 224 TYR A C 1
ATOM 1860 O O . TYR A 1 224 ? 9.891 22.202 -9.711 1.00 93.19 224 TYR A O 1
ATOM 1868 N N . ASP A 1 225 ? 11.026 22.829 -11.563 1.00 90.25 225 ASP A N 1
ATOM 1869 C CA . ASP A 1 225 ? 10.737 21.650 -12.362 1.00 90.25 225 ASP A CA 1
ATOM 1870 C C . ASP A 1 225 ? 11.617 20.485 -11.882 1.00 90.25 225 ASP A C 1
ATOM 1872 O O . ASP A 1 225 ? 12.808 20.667 -11.591 1.00 90.25 225 ASP A O 1
ATOM 1876 N N . SER A 1 226 ? 11.019 19.305 -11.728 1.00 82.62 226 SER A N 1
ATOM 1877 C CA . SER A 1 226 ? 11.672 18.196 -11.037 1.00 82.62 226 SER A CA 1
ATOM 1878 C C . SER A 1 226 ? 12.815 17.599 -11.867 1.00 82.62 226 SER A C 1
ATOM 1880 O O . SER A 1 226 ? 13.903 17.350 -11.340 1.00 82.62 226 SER A O 1
ATOM 1882 N N . GLU A 1 227 ? 12.617 17.451 -13.178 1.00 79.00 227 GLU A N 1
ATOM 1883 C CA . GLU A 1 227 ? 13.600 16.946 -14.127 1.00 79.00 227 GLU A CA 1
ATOM 1884 C C . GLU A 1 227 ? 14.788 17.898 -14.268 1.00 79.00 227 GLU A C 1
ATOM 1886 O O . GLU A 1 227 ? 15.943 17.461 -14.181 1.00 79.00 227 GLU A O 1
ATOM 1891 N N . ASP A 1 228 ? 14.532 19.199 -14.437 1.00 86.12 228 ASP A N 1
ATOM 1892 C CA . ASP A 1 228 ? 15.587 20.212 -14.514 1.00 86.12 228 ASP A CA 1
ATOM 1893 C C . ASP A 1 228 ? 16.430 20.231 -13.231 1.00 86.12 228 ASP A C 1
ATOM 1895 O O . ASP A 1 228 ? 17.666 20.197 -13.288 1.00 86.12 228 ASP A O 1
ATOM 1899 N N . LEU A 1 229 ? 15.793 20.197 -12.055 1.00 90.06 229 LEU A N 1
ATOM 1900 C CA . LEU A 1 229 ? 16.513 20.182 -10.784 1.00 90.06 229 LEU A CA 1
ATOM 1901 C C . LEU A 1 229 ? 17.363 18.912 -10.616 1.00 90.06 229 LEU A C 1
ATOM 1903 O O . LEU A 1 229 ? 18.516 19.012 -10.187 1.00 90.06 229 LEU A O 1
ATOM 1907 N N . ILE A 1 230 ? 16.863 17.737 -11.023 1.00 83.56 230 ILE A N 1
ATOM 1908 C CA . ILE A 1 230 ? 17.640 16.484 -11.043 1.00 83.56 230 ILE A CA 1
ATOM 1909 C C . ILE A 1 230 ? 18.900 16.643 -11.903 1.00 83.56 230 ILE A C 1
ATOM 1911 O O . ILE A 1 230 ? 19.997 16.257 -11.483 1.00 83.56 230 ILE A O 1
ATOM 1915 N N . VAL A 1 231 ? 18.771 17.216 -13.104 1.00 81.44 231 VAL A N 1
ATOM 1916 C CA . VAL A 1 231 ? 19.901 17.431 -14.022 1.00 81.44 231 VAL A CA 1
ATOM 1917 C C . VAL A 1 231 ? 20.920 18.398 -13.420 1.00 81.44 231 VAL A C 1
ATOM 1919 O O . VAL A 1 231 ? 22.129 18.151 -13.498 1.00 81.44 231 VAL A O 1
ATOM 1922 N N . ARG A 1 232 ? 20.465 19.485 -12.790 1.00 88.69 232 ARG A N 1
ATOM 1923 C CA . ARG A 1 232 ? 21.346 20.471 -12.148 1.00 88.69 232 ARG A CA 1
ATOM 1924 C C . ARG A 1 232 ? 22.088 19.883 -10.951 1.00 88.69 232 ARG A C 1
ATOM 1926 O O . ARG A 1 232 ? 23.308 20.028 -10.880 1.00 88.69 232 ARG A O 1
ATOM 1933 N N . LEU A 1 233 ? 21.399 19.173 -10.056 1.00 86.94 233 LEU A N 1
ATOM 1934 C CA . LEU A 1 233 ? 22.019 18.531 -8.891 1.00 86.94 233 LEU A CA 1
ATOM 1935 C C . LEU A 1 233 ? 23.026 17.451 -9.302 1.00 86.94 233 LEU A C 1
ATOM 1937 O O . LEU A 1 233 ? 24.109 17.377 -8.724 1.00 86.94 233 LEU A O 1
ATOM 1941 N N . ARG A 1 234 ? 22.741 16.679 -10.359 1.00 83.56 234 ARG A N 1
ATOM 1942 C CA . ARG A 1 234 ? 23.699 15.713 -10.921 1.00 83.56 234 ARG A CA 1
ATOM 1943 C C . ARG A 1 234 ? 24.998 16.388 -11.364 1.00 83.56 234 ARG A C 1
ATOM 1945 O O . ARG A 1 234 ? 26.075 15.939 -10.982 1.00 83.56 234 ARG A O 1
ATOM 1952 N N . LYS A 1 235 ? 24.901 17.498 -12.105 1.00 84.31 235 LYS A N 1
ATOM 1953 C CA . LYS A 1 235 ? 26.073 18.288 -12.525 1.00 84.31 235 LYS A CA 1
ATOM 1954 C C . LYS A 1 235 ? 26.847 18.850 -11.331 1.00 84.31 235 LYS A C 1
ATOM 1956 O O . LYS A 1 235 ? 28.068 18.973 -11.403 1.00 84.31 235 LYS A O 1
ATOM 1961 N N . VAL A 1 236 ? 26.160 19.216 -10.245 1.00 86.00 236 VAL A N 1
ATOM 1962 C CA . VAL A 1 236 ? 26.817 19.644 -9.001 1.00 86.00 236 VAL A CA 1
ATOM 1963 C C . VAL A 1 236 ? 27.616 18.488 -8.409 1.00 86.00 236 VAL A C 1
ATOM 1965 O O . VAL A 1 236 ? 28.808 18.659 -8.186 1.00 86.00 236 VAL A O 1
ATOM 1968 N N . VAL A 1 237 ? 27.004 17.315 -8.234 1.00 82.62 237 VAL A N 1
ATOM 1969 C CA . VAL A 1 237 ? 27.675 16.119 -7.699 1.00 82.62 237 VAL A CA 1
ATOM 1970 C C . VAL A 1 237 ? 28.926 15.765 -8.510 1.00 82.62 237 VAL A C 1
ATOM 1972 O O . VAL A 1 237 ? 29.999 15.605 -7.933 1.00 82.62 237 VAL A O 1
ATOM 1975 N N . GLU A 1 238 ? 28.816 15.723 -9.841 1.00 80.31 238 GLU A N 1
ATOM 1976 C CA . GLU A 1 238 ? 29.944 15.436 -10.742 1.00 80.31 238 GLU A CA 1
ATOM 1977 C C . GLU A 1 238 ? 31.096 16.438 -10.578 1.00 80.31 238 GLU A C 1
ATOM 1979 O O . GLU A 1 238 ? 32.264 16.050 -10.559 1.00 80.31 238 GLU A O 1
ATOM 1984 N N . LYS A 1 239 ? 30.779 17.730 -10.426 1.00 77.81 239 LYS A N 1
ATOM 1985 C CA . LYS A 1 239 ? 31.782 18.786 -10.231 1.00 77.81 239 LYS A CA 1
ATOM 1986 C C . LYS A 1 239 ? 32.413 18.755 -8.844 1.00 77.81 239 LYS A C 1
ATOM 1988 O O . LYS A 1 239 ? 33.610 19.004 -8.739 1.00 77.81 239 LYS A O 1
ATOM 1993 N N . VAL A 1 240 ? 31.646 18.458 -7.795 1.00 75.50 240 VAL A N 1
ATOM 1994 C CA . VAL A 1 240 ? 32.181 18.382 -6.427 1.00 75.50 240 VAL A CA 1
ATOM 1995 C C . VAL A 1 240 ? 33.154 17.210 -6.293 1.00 75.50 240 VAL A C 1
ATOM 1997 O O . VAL A 1 240 ? 34.205 17.369 -5.684 1.00 75.50 240 VAL A O 1
ATOM 2000 N N . HIS A 1 241 ? 32.903 16.074 -6.955 1.00 67.88 241 HIS A N 1
ATOM 2001 C CA . HIS A 1 241 ? 33.886 14.980 -7.015 1.00 67.88 241 HIS A CA 1
ATOM 2002 C C . HIS A 1 241 ? 35.213 15.371 -7.684 1.00 67.88 241 HIS A C 1
ATOM 2004 O O . HIS A 1 241 ? 36.226 14.724 -7.428 1.00 67.88 241 HIS A O 1
ATOM 2010 N N . ALA A 1 242 ? 35.222 16.409 -8.525 1.00 62.06 242 ALA A N 1
ATOM 2011 C CA . ALA A 1 242 ? 36.412 16.891 -9.223 1.00 62.06 242 ALA A CA 1
ATOM 2012 C C . ALA A 1 242 ? 37.131 18.056 -8.509 1.00 62.06 242 ALA A C 1
ATOM 2014 O O . ALA A 1 242 ? 38.278 18.351 -8.843 1.00 62.06 242 ALA A O 1
ATOM 2015 N N . GLN A 1 243 ? 36.487 18.727 -7.546 1.00 67.62 243 GLN A N 1
ATOM 2016 C CA . GLN A 1 243 ? 36.988 19.946 -6.898 1.00 67.62 243 GLN A CA 1
ATOM 2017 C C . GLN A 1 243 ? 37.268 19.700 -5.411 1.00 67.62 243 GLN A C 1
ATOM 2019 O O . GLN A 1 243 ? 36.341 19.480 -4.639 1.00 67.62 243 GLN A O 1
ATOM 2024 N N . LYS A 1 244 ? 38.539 19.792 -4.991 1.00 59.19 244 LYS A N 1
ATOM 2025 C CA . LYS A 1 244 ? 38.935 19.599 -3.582 1.00 59.19 244 LYS A CA 1
ATOM 2026 C C . LYS A 1 244 ? 38.465 20.714 -2.632 1.00 59.19 244 LYS A C 1
ATOM 2028 O O . LYS A 1 244 ? 38.373 20.454 -1.440 1.00 59.19 244 LYS A O 1
ATOM 2033 N N . ASP A 1 245 ? 38.122 21.896 -3.149 1.00 65.00 245 ASP A N 1
ATOM 2034 C CA . ASP A 1 245 ? 37.813 23.091 -2.340 1.00 65.00 245 ASP A CA 1
ATOM 2035 C C . ASP A 1 245 ? 36.303 23.350 -2.134 1.00 65.00 245 ASP A C 1
ATOM 2037 O O . ASP A 1 245 ? 35.907 24.439 -1.717 1.00 65.00 245 ASP A O 1
ATOM 2041 N N . SER A 1 246 ? 35.428 22.392 -2.462 1.00 78.81 246 SER A N 1
ATOM 2042 C CA . SER A 1 246 ? 33.984 22.541 -2.217 1.00 78.81 246 SER A CA 1
ATOM 2043 C C . SER A 1 246 ? 33.651 22.343 -0.735 1.00 78.81 246 SER A C 1
ATOM 2045 O O . SER A 1 246 ? 34.151 21.419 -0.100 1.00 78.81 246 SER A O 1
ATOM 2047 N N . LEU A 1 247 ? 32.766 23.181 -0.192 1.00 79.00 247 LEU A N 1
ATOM 2048 C CA . LEU A 1 247 ? 32.228 23.056 1.167 1.00 79.00 247 LEU A CA 1
ATOM 2049 C C . LEU A 1 247 ? 31.050 22.069 1.228 1.00 79.00 247 LEU A C 1
ATOM 2051 O O . LEU A 1 247 ? 30.649 21.666 2.325 1.00 79.00 247 LEU A O 1
ATOM 2055 N N . LEU A 1 248 ? 30.490 21.681 0.072 1.00 82.56 248 LEU A N 1
ATOM 2056 C CA . LEU A 1 248 ? 29.441 20.666 -0.043 1.00 82.56 248 LEU A CA 1
ATOM 2057 C C . LEU A 1 248 ? 29.963 19.302 0.425 1.00 82.56 248 LEU A C 1
ATOM 2059 O O . LEU A 1 248 ? 31.047 18.863 0.045 1.00 82.56 248 LEU A O 1
ATOM 2063 N N . CYS A 1 249 ? 29.172 18.610 1.241 1.00 70.75 249 CYS A N 1
ATOM 2064 C CA . CYS A 1 249 ? 29.576 17.356 1.859 1.00 70.75 249 CYS A CA 1
ATOM 2065 C C . CYS A 1 249 ? 29.001 16.178 1.096 1.00 70.75 249 CYS A C 1
ATOM 2067 O O . CYS A 1 249 ? 27.868 15.767 1.321 1.00 70.75 249 CYS A O 1
ATOM 2069 N N . VAL A 1 250 ? 29.811 15.627 0.200 1.00 70.31 250 VAL A N 1
ATOM 2070 C CA . VAL A 1 250 ? 29.428 14.511 -0.659 1.00 70.31 250 VAL A CA 1
ATOM 2071 C C . VAL A 1 250 ? 29.727 13.190 0.054 1.00 70.31 250 VAL A C 1
ATOM 2073 O O . VAL A 1 250 ? 30.705 12.498 -0.241 1.00 70.31 250 VAL A O 1
ATOM 2076 N N . ASN A 1 251 ? 28.896 12.851 1.045 1.00 73.31 251 ASN A N 1
ATOM 2077 C CA . ASN A 1 251 ? 29.119 11.686 1.903 1.00 73.31 251 ASN A CA 1
ATOM 2078 C C . ASN A 1 251 ? 28.859 10.383 1.135 1.00 73.31 251 ASN A C 1
ATOM 2080 O O . ASN A 1 251 ? 27.719 9.947 0.977 1.00 73.31 251 ASN A O 1
ATOM 2084 N N . SER A 1 252 ? 29.931 9.729 0.678 1.00 69.50 252 SER A N 1
ATOM 2085 C CA . SER A 1 252 ? 29.869 8.474 -0.089 1.00 69.50 252 SER A CA 1
ATOM 2086 C C . SER A 1 252 ? 29.051 7.354 0.572 1.00 69.50 252 SER A C 1
ATOM 2088 O O . SER A 1 252 ? 28.468 6.548 -0.153 1.00 69.50 252 SER A O 1
ATOM 2090 N N . ARG A 1 253 ? 28.929 7.325 1.909 1.00 68.56 253 ARG A N 1
ATOM 2091 C CA . ARG A 1 253 ? 28.076 6.360 2.629 1.00 68.56 253 ARG A CA 1
ATOM 2092 C C . ARG A 1 253 ? 26.583 6.659 2.488 1.00 68.56 253 ARG A C 1
ATOM 2094 O O . ARG A 1 253 ? 25.779 5.734 2.498 1.00 68.56 253 ARG A O 1
ATOM 2101 N N . LYS A 1 254 ? 26.222 7.935 2.327 1.00 70.25 254 LYS A N 1
ATOM 2102 C CA . LYS A 1 254 ? 24.848 8.412 2.097 1.00 70.25 254 LYS A CA 1
ATOM 2103 C C . LYS A 1 254 ? 24.540 8.626 0.611 1.00 70.25 254 LYS A C 1
ATOM 2105 O O . LYS A 1 254 ? 23.483 9.172 0.289 1.00 70.25 254 LYS A O 1
ATOM 2110 N N . ALA A 1 255 ? 25.437 8.199 -0.288 1.00 64.12 255 ALA A N 1
ATOM 2111 C CA . ALA A 1 255 ? 25.213 8.262 -1.727 1.00 64.12 255 ALA A CA 1
ATOM 2112 C C . ALA A 1 255 ? 23.833 7.685 -2.065 1.00 64.12 255 ALA A C 1
ATOM 2114 O O . ALA A 1 255 ? 23.421 6.699 -1.441 1.00 64.12 255 ALA A O 1
ATOM 2115 N N . PRO A 1 256 ? 23.095 8.280 -3.019 1.00 56.44 256 PRO A N 1
ATOM 2116 C CA . PRO A 1 256 ? 21.806 7.745 -3.399 1.00 56.44 256 PRO A CA 1
ATOM 2117 C C . PRO A 1 256 ? 22.019 6.287 -3.801 1.00 56.44 256 PRO A C 1
ATOM 2119 O O . PRO A 1 256 ? 22.698 5.993 -4.787 1.00 56.44 256 PRO A O 1
ATOM 2122 N N . THR A 1 257 ? 21.431 5.361 -3.042 1.00 43.22 257 THR A N 1
ATOM 2123 C CA . THR A 1 257 ? 21.138 4.017 -3.527 1.00 43.22 257 THR A CA 1
ATOM 2124 C C . THR A 1 257 ? 20.040 4.207 -4.550 1.00 43.22 257 THR A C 1
ATOM 2126 O O . THR A 1 257 ? 18.860 4.006 -4.277 1.00 43.22 257 THR A O 1
ATOM 2129 N N . HIS A 1 258 ? 20.405 4.734 -5.711 1.00 36.00 258 HIS A N 1
ATOM 2130 C CA . HIS A 1 258 ? 19.524 4.717 -6.848 1.00 36.00 258 HIS A CA 1
ATOM 2131 C C . HIS A 1 258 ? 18.971 3.287 -6.944 1.00 36.00 258 HIS A C 1
ATOM 2133 O O . HIS A 1 258 ? 19.746 2.331 -6.883 1.00 36.00 258 HIS A O 1
ATOM 2139 N N . ASN A 1 259 ? 17.682 3.124 -7.248 1.00 32.03 259 ASN A N 1
ATOM 2140 C CA . ASN A 1 259 ? 17.244 1.939 -7.986 1.00 32.03 259 ASN A CA 1
ATOM 2141 C C . ASN A 1 259 ? 17.761 2.010 -9.437 1.00 32.03 259 ASN A C 1
ATOM 2143 O O . ASN A 1 259 ? 17.073 1.746 -10.411 1.00 32.03 259 ASN A O 1
ATOM 2147 N N . THR A 1 260 ? 19.016 2.411 -9.588 1.00 32.06 260 THR A N 1
ATOM 2148 C CA . THR A 1 260 ? 19.896 1.814 -10.544 1.00 32.06 260 THR A CA 1
ATOM 2149 C C . THR A 1 260 ? 20.538 0.669 -9.771 1.00 32.06 260 THR A C 1
ATOM 2151 O O . THR A 1 260 ? 21.378 0.883 -8.896 1.00 32.06 260 THR A O 1
ATOM 2154 N N . LYS A 1 261 ? 20.320 -0.559 -10.220 1.00 27.80 261 LYS A N 1
ATOM 2155 C CA . LYS A 1 261 ? 21.512 -1.351 -10.514 1.00 27.80 261 LYS A CA 1
ATOM 2156 C C . LYS A 1 261 ? 22.394 -0.512 -11.452 1.00 27.80 261 LYS A C 1
ATOM 2158 O O . LYS A 1 261 ? 22.358 -0.670 -12.664 1.00 27.80 261 LYS A O 1
ATOM 2163 N N . LEU A 1 262 ? 23.148 0.434 -10.901 1.00 31.78 262 LEU A N 1
ATOM 2164 C CA . LEU A 1 262 ? 24.393 0.858 -11.493 1.00 31.78 262 LEU A CA 1
ATOM 2165 C C . LEU A 1 262 ? 25.275 -0.332 -11.172 1.00 31.78 262 LEU A C 1
ATOM 2167 O O . LEU A 1 262 ? 25.607 -0.572 -10.010 1.00 31.78 262 LEU A O 1
ATOM 2171 N N . LEU A 1 263 ? 25.524 -1.151 -12.197 1.00 28.31 263 LEU A N 1
ATOM 2172 C CA . LEU A 1 263 ? 26.553 -2.175 -12.134 1.00 28.31 263 LEU A CA 1
ATOM 2173 C C . LEU A 1 263 ? 27.766 -1.583 -11.420 1.00 28.31 263 LEU A C 1
ATOM 2175 O O . LEU A 1 263 ? 28.129 -0.427 -11.659 1.00 28.31 263 LEU A O 1
ATOM 2179 N N . SER A 1 264 ? 28.336 -2.366 -10.506 1.00 28.73 264 SER A N 1
ATOM 2180 C CA . SER A 1 264 ? 29.523 -1.990 -9.747 1.00 28.73 264 SER A CA 1
ATOM 2181 C C . SER A 1 264 ? 30.516 -1.261 -10.656 1.00 28.73 264 SER A C 1
ATOM 2183 O O . SER A 1 264 ? 30.741 -1.680 -11.785 1.00 28.73 264 SER A O 1
ATOM 2185 N N . LYS A 1 265 ? 31.155 -0.182 -10.184 1.00 36.78 265 LYS A N 1
ATOM 2186 C CA . LYS A 1 265 ? 32.200 0.542 -10.943 1.00 36.78 265 LYS A CA 1
ATOM 2187 C C . LYS A 1 265 ? 33.389 -0.339 -11.372 1.00 36.78 265 LYS A C 1
ATOM 2189 O O . LYS A 1 265 ? 34.248 0.136 -12.104 1.00 36.78 265 LYS A O 1
ATOM 2194 N N . LYS A 1 266 ? 33.438 -1.615 -10.967 1.00 38.22 266 LYS A N 1
ATOM 2195 C CA . LYS A 1 266 ? 34.331 -2.610 -11.575 1.00 38.22 266 LYS A CA 1
ATOM 2196 C C . LYS A 1 266 ? 33.933 -2.964 -13.015 1.00 38.22 266 LYS A C 1
ATOM 2198 O O . LYS A 1 266 ? 34.821 -3.276 -13.787 1.00 38.22 266 LYS A O 1
ATOM 2203 N N . ASN A 1 267 ? 32.650 -2.844 -13.364 1.00 33.94 267 ASN A N 1
ATOM 2204 C CA . ASN A 1 267 ? 32.048 -3.042 -14.684 1.00 33.94 267 ASN A CA 1
ATOM 2205 C C . ASN A 1 267 ? 30.888 -2.042 -14.885 1.00 33.94 267 ASN A C 1
ATOM 2207 O O . ASN A 1 267 ? 29.730 -2.457 -14.949 1.00 33.94 267 ASN A O 1
ATOM 2211 N N . GLY A 1 268 ? 31.154 -0.730 -14.930 1.00 31.56 268 GLY A N 1
ATOM 2212 C CA . GLY A 1 268 ? 30.098 0.241 -15.249 1.00 31.56 268 GLY A CA 1
ATOM 2213 C C . GLY A 1 268 ? 29.337 -0.183 -16.513 1.00 31.56 268 GLY A C 1
ATOM 2214 O O . GLY A 1 268 ? 29.948 -0.724 -17.434 1.00 31.56 268 GLY A O 1
ATOM 2215 N N . LEU A 1 269 ? 28.013 0.031 -16.559 1.00 31.69 269 LEU A N 1
ATOM 2216 C CA . LEU A 1 269 ? 27.264 -0.066 -17.818 1.00 31.69 269 LEU A CA 1
ATOM 2217 C C . LEU A 1 269 ? 28.038 0.789 -18.828 1.00 31.69 269 LEU A C 1
ATOM 2219 O O . LEU A 1 269 ? 28.226 1.979 -18.546 1.00 31.69 269 LEU A O 1
ATOM 2223 N N . PRO A 1 270 ? 28.554 0.212 -19.929 1.00 33.22 270 PRO A N 1
ATOM 2224 C CA . PRO A 1 270 ? 29.333 0.980 -20.879 1.00 33.22 270 PRO A CA 1
ATOM 2225 C C . PRO A 1 270 ? 28.486 2.182 -21.278 1.00 33.22 270 PRO A C 1
ATOM 2227 O O . PRO A 1 270 ? 27.298 2.019 -21.591 1.00 33.22 270 PRO A O 1
ATOM 2230 N N . LEU A 1 271 ? 29.088 3.380 -21.231 1.00 31.28 271 LEU A N 1
ATOM 2231 C CA . LEU A 1 271 ? 28.542 4.562 -21.894 1.00 31.28 271 LEU A CA 1
ATOM 2232 C C . LEU A 1 271 ? 27.918 4.086 -23.210 1.00 31.28 271 LEU A C 1
ATOM 2234 O O . LEU A 1 271 ? 28.527 3.277 -23.917 1.00 31.28 271 LEU A O 1
ATOM 2238 N N . ARG A 1 272 ? 26.697 4.532 -23.531 1.00 39.16 272 ARG A N 1
ATOM 2239 C CA . ARG A 1 272 ? 26.180 4.431 -24.901 1.00 39.16 272 ARG A CA 1
ATOM 2240 C C . ARG A 1 272 ? 27.089 5.312 -25.761 1.00 39.16 272 ARG A C 1
ATOM 2242 O O . ARG A 1 272 ? 26.748 6.444 -26.070 1.00 39.16 272 ARG A O 1
ATOM 2249 N N . VAL A 1 273 ? 28.294 4.822 -26.048 1.00 43.94 273 VAL A N 1
ATOM 2250 C CA . VAL A 1 273 ? 29.195 5.381 -27.041 1.00 43.94 273 VAL A CA 1
ATOM 2251 C C . VAL A 1 273 ? 28.362 5.391 -28.309 1.00 43.94 273 VAL A C 1
ATOM 2253 O O . VAL A 1 273 ? 27.779 4.364 -28.664 1.00 43.94 273 VAL A O 1
ATOM 2256 N N . GLY A 1 274 ? 28.213 6.566 -28.913 1.00 51.38 274 GLY A N 1
ATOM 2257 C CA . GLY A 1 274 ? 27.478 6.756 -30.156 1.00 51.38 274 GLY A CA 1
ATOM 2258 C C . GLY A 1 274 ? 28.200 6.073 -31.310 1.00 51.38 274 GLY A C 1
ATOM 2259 O O . GLY A 1 274 ? 28.734 6.750 -32.175 1.00 51.38 274 GLY A O 1
ATOM 2260 N N . ILE A 1 275 ? 28.255 4.740 -31.295 1.00 66.50 275 ILE A N 1
ATOM 2261 C CA . ILE A 1 275 ? 28.695 3.934 -32.426 1.00 66.50 275 ILE A CA 1
ATOM 2262 C C . ILE A 1 275 ? 27.597 4.064 -33.464 1.00 66.50 275 ILE A C 1
ATOM 2264 O O . ILE A 1 275 ? 26.446 3.675 -33.228 1.00 66.50 275 ILE A O 1
ATOM 2268 N N . ASP A 1 276 ? 27.941 4.696 -34.572 1.00 78.31 276 ASP A N 1
ATOM 2269 C CA . ASP A 1 276 ? 27.078 4.766 -35.729 1.00 78.31 276 ASP A CA 1
ATOM 2270 C C . ASP A 1 276 ? 27.165 3.442 -36.494 1.00 78.31 276 ASP A C 1
ATOM 2272 O O . ASP A 1 276 ? 28.089 3.197 -37.263 1.00 78.31 276 ASP A O 1
ATOM 2276 N N . TYR A 1 277 ? 26.204 2.557 -36.236 1.00 83.25 277 TYR A N 1
ATOM 2277 C CA . TYR A 1 277 ? 26.120 1.262 -36.908 1.00 83.25 277 TYR A CA 1
ATOM 2278 C C . TYR A 1 277 ? 25.736 1.392 -38.387 1.00 83.25 277 TYR A C 1
ATOM 2280 O O . TYR A 1 277 ? 26.017 0.476 -39.158 1.00 83.25 277 TYR A O 1
ATOM 2288 N N . SER A 1 278 ? 25.134 2.518 -38.790 1.00 79.12 278 SER A N 1
ATOM 2289 C CA . SER A 1 278 ? 24.665 2.729 -40.163 1.00 79.12 278 SER A CA 1
ATOM 2290 C C . SER A 1 278 ? 25.811 2.914 -41.162 1.00 79.12 278 SER A C 1
ATOM 2292 O O . SER A 1 278 ? 25.649 2.597 -42.338 1.00 79.12 278 SER A O 1
ATOM 2294 N N . SER A 1 279 ? 26.980 3.354 -40.684 1.00 78.88 279 SER A N 1
ATOM 2295 C CA . SER A 1 279 ? 28.200 3.559 -41.474 1.00 78.88 279 SER A CA 1
ATOM 2296 C C . SER A 1 279 ? 29.228 2.428 -41.345 1.00 78.88 279 SER A C 1
ATOM 2298 O O . SER A 1 279 ? 30.298 2.497 -41.952 1.00 78.88 279 SER A O 1
ATOM 2300 N N . MET A 1 280 ? 28.933 1.365 -40.586 1.00 79.56 280 MET A N 1
ATOM 2301 C CA . MET A 1 280 ? 29.831 0.210 -40.500 1.00 79.56 280 MET A CA 1
ATOM 2302 C C . MET A 1 280 ? 29.885 -0.551 -41.833 1.00 79.56 280 MET A C 1
ATOM 2304 O O . MET A 1 280 ? 28.919 -0.605 -42.579 1.00 79.56 280 MET A O 1
ATOM 2308 N N . THR A 1 281 ? 31.007 -1.204 -42.126 1.00 77.12 281 THR A N 1
ATOM 2309 C CA . THR A 1 281 ? 31.158 -2.075 -43.310 1.00 77.12 281 THR A CA 1
ATOM 2310 C C . THR A 1 281 ? 31.065 -3.563 -42.963 1.00 77.12 281 THR A C 1
ATOM 2312 O O . THR A 1 281 ? 31.418 -4.424 -43.763 1.00 77.12 281 THR A O 1
ATOM 2315 N N . ILE A 1 282 ? 30.604 -3.882 -41.750 1.00 79.44 282 ILE A N 1
ATOM 2316 C CA . ILE A 1 282 ? 30.620 -5.239 -41.201 1.00 79.44 282 ILE A CA 1
ATOM 2317 C C . ILE A 1 282 ? 29.276 -5.928 -41.458 1.00 79.44 282 ILE A C 1
ATOM 2319 O O . ILE A 1 282 ? 28.285 -5.642 -40.783 1.00 79.44 282 ILE A O 1
ATOM 2323 N N . GLY A 1 283 ? 29.269 -6.866 -42.405 1.00 87.00 283 GLY A N 1
ATOM 2324 C CA . GLY A 1 283 ? 28.173 -7.807 -42.632 1.00 87.00 283 GLY A CA 1
ATOM 2325 C C . GLY A 1 283 ? 26.797 -7.147 -42.760 1.00 87.00 283 GLY A C 1
ATOM 2326 O O . GLY A 1 283 ? 26.589 -6.222 -43.546 1.00 87.00 283 GLY A O 1
ATOM 2327 N N . ASN A 1 284 ? 25.847 -7.634 -41.964 1.00 92.75 284 ASN A N 1
ATOM 2328 C CA . ASN A 1 284 ? 24.459 -7.173 -41.941 1.00 92.75 284 ASN A CA 1
ATOM 2329 C C . ASN A 1 284 ? 24.198 -6.056 -40.917 1.00 92.75 284 ASN A C 1
ATOM 2331 O O . ASN A 1 284 ? 23.075 -5.559 -40.830 1.00 92.75 284 ASN A O 1
ATOM 2335 N N . ILE A 1 285 ? 25.205 -5.637 -40.143 1.00 90.56 285 ILE A N 1
ATOM 2336 C CA . ILE A 1 285 ? 25.054 -4.654 -39.056 1.00 90.56 285 ILE A CA 1
ATOM 2337 C C . ILE A 1 285 ? 24.422 -3.330 -39.529 1.00 90.56 285 ILE A C 1
ATOM 2339 O O . ILE A 1 285 ? 23.500 -2.863 -38.857 1.00 90.56 285 ILE A O 1
ATOM 2343 N N . PRO A 1 286 ? 24.807 -2.746 -40.682 1.00 90.25 286 PRO A N 1
ATOM 2344 C CA . PRO A 1 286 ? 24.185 -1.514 -41.170 1.00 90.25 286 PRO A CA 1
ATOM 2345 C C . PRO A 1 286 ? 22.707 -1.682 -41.497 1.00 90.25 286 PRO A C 1
ATOM 2347 O O . PRO A 1 286 ? 21.910 -0.792 -41.213 1.00 90.25 286 PRO A O 1
ATOM 2350 N N . LEU A 1 287 ? 22.319 -2.833 -42.052 1.00 91.12 287 LEU A N 1
ATOM 2351 C CA . LEU A 1 287 ? 20.920 -3.138 -42.343 1.00 91.12 287 LEU A CA 1
ATOM 2352 C C . LEU A 1 287 ? 20.123 -3.324 -41.053 1.00 91.12 287 LEU A C 1
ATOM 2354 O O . LEU A 1 287 ? 19.059 -2.731 -40.913 1.00 91.12 287 LEU A O 1
ATOM 2358 N N . ILE A 1 288 ? 20.664 -4.078 -40.091 1.00 91.75 288 ILE A N 1
ATOM 2359 C CA . ILE A 1 288 ? 20.050 -4.269 -38.770 1.00 91.75 288 ILE A CA 1
ATOM 2360 C C . ILE A 1 288 ? 19.875 -2.915 -38.068 1.00 91.75 288 ILE A C 1
ATOM 2362 O O . ILE A 1 288 ? 18.846 -2.670 -37.446 1.00 91.75 288 ILE A O 1
ATOM 2366 N N . SER A 1 289 ? 20.839 -1.998 -38.195 1.00 90.31 289 SER A N 1
ATOM 2367 C CA . SER A 1 289 ? 20.779 -0.681 -37.547 1.00 90.31 289 SER A CA 1
ATOM 2368 C C . SER A 1 289 ? 19.620 0.204 -38.011 1.00 90.31 289 SER A C 1
ATOM 2370 O O . SER A 1 289 ? 19.193 1.075 -37.257 1.00 90.31 289 SER A O 1
ATOM 2372 N N . LYS A 1 290 ? 19.061 -0.059 -39.201 1.00 89.06 290 LYS A N 1
ATOM 2373 C CA . LYS A 1 290 ? 17.864 0.619 -39.726 1.00 89.06 290 LYS A CA 1
ATOM 2374 C C . LYS A 1 290 ? 16.559 0.129 -39.079 1.00 89.06 290 LYS A C 1
ATOM 2376 O O . LYS A 1 290 ? 15.485 0.615 -39.417 1.00 89.06 290 LYS A O 1
ATOM 2381 N N . GLY A 1 291 ? 16.619 -0.839 -38.160 1.00 89.12 291 GLY A N 1
ATOM 2382 C CA . GLY A 1 291 ? 15.433 -1.406 -37.522 1.00 89.12 291 GLY A CA 1
ATOM 2383 C C . GLY A 1 291 ? 14.502 -2.059 -38.547 1.00 89.12 291 GLY A C 1
ATOM 2384 O O . GLY A 1 291 ? 14.967 -2.716 -39.479 1.00 89.12 291 GLY A O 1
ATOM 2385 N N . PHE A 1 292 ? 13.189 -1.871 -38.383 1.00 88.19 292 PHE A N 1
ATOM 2386 C CA . PHE A 1 292 ? 12.161 -2.485 -39.236 1.00 88.19 292 PHE A CA 1
ATOM 2387 C C . PHE A 1 292 ? 12.294 -2.117 -40.725 1.00 88.19 292 PHE A C 1
ATOM 2389 O O . PHE A 1 292 ? 11.991 -2.945 -41.577 1.00 88.19 292 PHE A O 1
ATOM 2396 N N . GLU A 1 293 ? 12.832 -0.940 -41.065 1.00 89.31 293 GLU A N 1
ATOM 2397 C CA . GLU A 1 293 ? 13.042 -0.529 -42.465 1.00 89.31 293 GLU A CA 1
ATOM 2398 C C . GLU A 1 293 ? 14.061 -1.416 -43.200 1.00 89.31 293 GLU A C 1
ATOM 2400 O O . GLU A 1 293 ? 13.964 -1.623 -44.408 1.00 89.31 293 GLU A O 1
ATOM 2405 N N . GLY A 1 294 ? 15.047 -1.961 -42.478 1.00 87.06 294 GLY A N 1
ATOM 2406 C CA . GLY A 1 294 ? 16.060 -2.857 -43.038 1.00 87.06 294 GLY A CA 1
ATOM 2407 C C . GLY A 1 294 ? 15.639 -4.327 -43.086 1.00 87.06 294 GLY A C 1
ATOM 2408 O O . GLY A 1 294 ? 16.392 -5.154 -43.603 1.00 87.06 294 GLY A O 1
ATOM 2409 N N . LEU A 1 295 ? 14.472 -4.673 -42.532 1.00 89.31 295 LEU A N 1
ATOM 2410 C CA . LEU A 1 295 ? 14.102 -6.055 -42.240 1.00 89.31 295 LEU A CA 1
ATOM 2411 C C . LEU A 1 295 ? 13.845 -6.889 -43.502 1.00 89.31 295 LEU A C 1
ATOM 2413 O O . LEU A 1 295 ? 14.347 -8.006 -43.591 1.00 89.31 295 LEU A O 1
ATOM 2417 N N . SER A 1 296 ? 13.118 -6.357 -44.489 1.00 87.00 296 SER A N 1
ATOM 2418 C CA . SER A 1 296 ? 12.808 -7.082 -45.733 1.00 87.00 296 SER A CA 1
ATOM 2419 C C . SER A 1 296 ? 14.071 -7.448 -46.517 1.00 87.00 296 SER A C 1
ATOM 2421 O O . SER A 1 296 ? 14.222 -8.571 -46.991 1.00 87.00 296 SER A O 1
ATOM 2423 N N . GLU A 1 297 ? 15.020 -6.514 -46.596 1.00 90.12 297 GLU A N 1
ATOM 2424 C CA . GLU A 1 297 ? 16.325 -6.749 -47.215 1.00 90.12 297 GLU A CA 1
ATOM 2425 C C . GLU A 1 297 ? 17.151 -7.770 -46.420 1.00 90.12 297 GLU A C 1
ATOM 2427 O O . GLU A 1 297 ? 17.795 -8.644 -47.002 1.00 90.12 297 GLU A O 1
ATOM 2432 N N . LEU A 1 298 ? 17.128 -7.680 -45.085 1.00 92.12 298 LEU A N 1
ATOM 2433 C CA . LEU A 1 298 ? 17.830 -8.617 -44.215 1.00 92.12 298 LEU A CA 1
ATOM 2434 C C . LEU A 1 298 ? 17.284 -10.044 -44.358 1.00 92.12 298 LEU A C 1
ATOM 2436 O O . LEU A 1 298 ? 18.078 -10.977 -44.455 1.00 92.12 298 LEU A O 1
ATOM 2440 N N . LYS A 1 299 ? 15.956 -10.212 -44.422 1.00 89.94 299 LYS A N 1
ATOM 2441 C CA . LYS A 1 299 ? 15.306 -11.510 -44.665 1.00 89.94 299 LYS A CA 1
ATOM 2442 C C . LYS A 1 299 ? 15.821 -12.153 -45.947 1.00 89.94 299 LYS A C 1
ATOM 2444 O O . LYS A 1 299 ? 16.276 -13.292 -45.899 1.00 89.94 299 LYS A O 1
ATOM 2449 N N . ARG A 1 300 ? 15.855 -11.394 -47.047 1.00 88.75 300 ARG A N 1
ATOM 2450 C CA . ARG A 1 300 ? 16.388 -11.861 -48.335 1.00 88.75 300 ARG A CA 1
ATOM 2451 C C . ARG A 1 300 ? 17.851 -12.290 -48.245 1.00 88.75 300 ARG A C 1
ATOM 2453 O O . ARG A 1 300 ? 18.227 -13.337 -48.755 1.00 88.75 300 ARG A O 1
ATOM 2460 N N . ARG A 1 301 ? 18.699 -11.510 -47.563 1.00 89.62 301 ARG A N 1
ATOM 2461 C CA . ARG A 1 301 ? 20.126 -11.852 -47.391 1.00 89.62 301 ARG A CA 1
ATOM 2462 C C . ARG A 1 301 ? 20.359 -13.104 -46.554 1.00 89.62 301 ARG A C 1
ATOM 2464 O O . ARG A 1 301 ? 21.357 -13.787 -46.755 1.00 89.62 301 ARG A O 1
ATOM 2471 N N . LEU A 1 302 ? 19.473 -13.374 -45.602 1.00 88.81 302 LEU A N 1
ATOM 2472 C CA . LEU A 1 302 ? 19.543 -14.554 -44.746 1.00 88.81 302 LEU A CA 1
ATOM 2473 C C . LEU A 1 302 ? 18.827 -15.773 -45.352 1.00 88.81 302 LEU A C 1
ATOM 2475 O O . LEU A 1 302 ? 18.894 -16.844 -44.754 1.00 88.81 302 LEU A O 1
ATOM 2479 N N . GLY A 1 303 ? 18.169 -15.626 -46.510 1.00 84.81 303 GLY A N 1
ATOM 2480 C CA . GLY A 1 303 ? 17.354 -16.675 -47.130 1.00 84.81 303 GLY A CA 1
ATOM 2481 C C . GLY A 1 303 ? 16.099 -17.026 -46.324 1.00 84.81 303 GLY A C 1
ATOM 2482 O O . GLY A 1 303 ? 15.644 -18.165 -46.358 1.00 84.81 303 GLY A O 1
ATOM 2483 N N . LEU A 1 304 ? 15.581 -16.072 -45.542 1.00 83.25 304 LEU A N 1
ATOM 2484 C CA . LEU A 1 304 ? 14.386 -16.221 -44.697 1.00 83.25 304 LEU A CA 1
ATOM 2485 C C . LEU A 1 304 ? 13.101 -15.747 -45.398 1.00 83.25 304 LEU A C 1
ATOM 2487 O O . LEU A 1 304 ? 12.015 -15.835 -44.838 1.00 83.25 304 LEU A O 1
ATOM 2491 N N . ASP A 1 305 ? 13.224 -15.208 -46.606 1.00 74.06 305 ASP A N 1
ATOM 2492 C CA . ASP A 1 305 ? 12.140 -14.741 -47.471 1.00 74.06 305 ASP A CA 1
ATOM 2493 C C . ASP A 1 305 ? 11.315 -15.878 -48.093 1.00 74.06 305 ASP A C 1
ATOM 2495 O O . ASP A 1 305 ? 10.142 -15.667 -48.384 1.00 74.06 305 ASP A O 1
ATOM 2499 N N . ASN A 1 306 ? 11.894 -17.077 -48.216 1.00 64.31 306 ASN A N 1
ATOM 2500 C CA . ASN A 1 306 ? 11.232 -18.286 -48.729 1.00 64.31 306 ASN A CA 1
ATOM 2501 C C . ASN A 1 306 ? 10.833 -19.281 -47.615 1.00 64.31 306 ASN A C 1
ATOM 2503 O O . ASN A 1 306 ? 10.681 -20.473 -47.876 1.00 64.31 306 ASN A O 1
ATOM 2507 N N . GLN A 1 307 ? 10.738 -18.839 -46.354 1.00 64.06 307 GLN A N 1
ATOM 2508 C CA . GLN A 1 307 ? 10.174 -19.679 -45.293 1.00 64.06 307 GLN A CA 1
ATOM 2509 C C . GLN A 1 307 ? 8.647 -19.698 -45.428 1.00 64.06 307 GLN A C 1
ATOM 2511 O O . GLN A 1 307 ? 7.973 -18.795 -44.937 1.00 64.06 307 GLN A O 1
ATOM 2516 N N . ASP A 1 308 ? 8.125 -20.724 -46.104 1.00 49.72 308 ASP A N 1
ATOM 2517 C CA . ASP A 1 308 ? 6.692 -20.867 -46.404 1.00 49.72 308 ASP A CA 1
ATOM 2518 C C . ASP A 1 308 ? 5.812 -21.054 -45.149 1.00 49.72 308 ASP A C 1
ATOM 2520 O O . ASP A 1 308 ? 4.633 -20.701 -45.167 1.00 49.72 308 ASP A O 1
ATOM 2524 N N . ASP A 1 309 ? 6.378 -21.522 -44.030 1.00 53.94 309 ASP A N 1
ATOM 2525 C CA . ASP A 1 309 ? 5.618 -21.842 -42.818 1.00 53.94 309 ASP A CA 1
ATOM 2526 C C . ASP A 1 309 ? 5.863 -20.839 -41.677 1.00 53.94 309 ASP A C 1
ATOM 2528 O O . ASP A 1 309 ? 7.000 -20.558 -41.285 1.00 53.94 309 ASP A O 1
ATOM 2532 N N . LEU A 1 310 ? 4.774 -20.326 -41.087 1.00 55.16 310 LEU A N 1
ATOM 2533 C CA . LEU A 1 310 ? 4.821 -19.602 -39.815 1.00 55.16 310 LEU A CA 1
ATOM 2534 C C . LEU A 1 310 ? 5.406 -20.506 -38.724 1.00 55.16 310 LEU A C 1
ATOM 2536 O O . LEU A 1 310 ? 4.905 -21.603 -38.463 1.00 55.16 310 LEU A O 1
ATOM 2540 N N . CYS A 1 311 ? 6.443 -20.027 -38.036 1.00 56.00 311 CYS A N 1
ATOM 2541 C CA . CYS A 1 311 ? 7.019 -20.746 -36.914 1.00 56.00 311 CYS A CA 1
ATOM 2542 C C . CYS A 1 311 ? 6.169 -20.494 -35.671 1.00 56.00 311 CYS A C 1
ATOM 2544 O O . CYS A 1 311 ? 6.235 -19.449 -35.021 1.00 56.00 311 CYS A O 1
ATOM 2546 N N . TYR A 1 312 ? 5.329 -21.464 -35.359 1.00 54.38 312 TYR A N 1
ATOM 2547 C CA . TYR A 1 312 ? 4.449 -21.402 -34.216 1.00 54.38 312 TYR A CA 1
ATOM 2548 C C . TYR A 1 312 ? 5.160 -21.861 -32.942 1.00 54.38 312 TYR A C 1
ATOM 2550 O O . TYR A 1 312 ? 5.549 -23.023 -32.822 1.00 54.38 312 TYR A O 1
ATOM 2558 N N . ILE A 1 313 ? 5.326 -20.955 -31.978 1.00 63.38 313 ILE A N 1
ATOM 2559 C CA . ILE A 1 313 ? 6.083 -21.234 -30.751 1.00 63.38 313 ILE A CA 1
ATOM 2560 C C . ILE A 1 313 ? 5.301 -20.750 -29.527 1.00 63.38 313 ILE A C 1
ATOM 2562 O O . ILE A 1 313 ? 4.755 -19.645 -29.514 1.00 63.38 313 ILE A O 1
ATOM 2566 N N . ASP A 1 314 ? 5.275 -21.574 -28.478 1.00 58.97 314 ASP A N 1
ATOM 2567 C CA . ASP A 1 314 ? 4.771 -21.200 -27.155 1.00 58.97 314 ASP A CA 1
ATOM 2568 C C . ASP A 1 314 ? 5.575 -20.022 -26.575 1.00 58.97 314 ASP A C 1
ATOM 2570 O O . ASP A 1 314 ? 6.802 -19.971 -26.693 1.00 58.97 314 ASP A O 1
ATOM 2574 N N . ARG A 1 315 ? 4.900 -19.060 -25.932 1.00 60.88 315 ARG A N 1
ATOM 2575 C CA . ARG A 1 315 ? 5.515 -17.814 -25.434 1.00 60.88 315 ARG A CA 1
ATOM 2576 C C . ARG A 1 315 ? 6.796 -18.043 -24.623 1.00 60.88 315 ARG A C 1
ATOM 2578 O O . ARG A 1 315 ? 7.761 -17.292 -24.805 1.00 60.88 315 ARG A O 1
ATOM 2585 N N . ASP A 1 316 ? 6.805 -19.030 -23.726 1.00 57.06 316 ASP A N 1
ATOM 2586 C CA . ASP A 1 316 ? 7.951 -19.282 -22.840 1.00 57.06 316 ASP A CA 1
ATOM 2587 C C . ASP A 1 316 ? 9.167 -19.820 -23.620 1.00 57.06 316 ASP A C 1
ATOM 2589 O O . ASP A 1 316 ? 10.320 -19.599 -23.230 1.00 57.06 316 ASP A O 1
ATOM 2593 N N . ASP A 1 317 ? 8.916 -20.422 -24.783 1.00 72.12 317 ASP A N 1
ATOM 2594 C CA . ASP A 1 317 ? 9.914 -21.055 -25.635 1.00 72.12 317 ASP A CA 1
ATOM 2595 C C . ASP A 1 317 ? 10.456 -20.122 -26.726 1.00 72.12 317 ASP A C 1
ATOM 2597 O O . ASP A 1 317 ? 11.576 -20.338 -27.192 1.00 72.12 317 ASP A O 1
ATOM 2601 N N . ILE A 1 318 ? 9.768 -19.018 -27.066 1.00 80.19 318 ILE A N 1
ATOM 2602 C CA . ILE A 1 318 ? 10.246 -18.041 -28.071 1.00 80.19 318 ILE A CA 1
ATOM 2603 C C . ILE A 1 318 ? 11.643 -17.522 -27.708 1.00 80.19 318 ILE A C 1
ATOM 2605 O O . ILE A 1 318 ? 12.538 -17.466 -28.549 1.00 80.19 318 ILE A O 1
ATOM 2609 N N . ARG A 1 319 ? 11.886 -17.173 -26.436 1.00 80.88 319 ARG A N 1
ATOM 2610 C CA . ARG A 1 319 ? 13.215 -16.702 -25.999 1.00 80.88 319 ARG A CA 1
ATOM 2611 C C . ARG A 1 319 ? 14.290 -17.772 -26.138 1.00 80.88 319 ARG A C 1
ATOM 2613 O O . ARG A 1 319 ? 15.429 -17.432 -26.445 1.00 80.88 319 ARG A O 1
ATOM 2620 N N . GLN A 1 320 ? 13.958 -19.033 -25.875 1.00 83.19 320 GLN A N 1
ATOM 2621 C CA . GLN A 1 320 ? 14.912 -20.130 -26.025 1.00 83.19 320 GLN A CA 1
ATOM 2622 C C . GLN A 1 320 ? 15.185 -20.395 -27.504 1.00 83.19 320 GLN A C 1
ATOM 2624 O O . GLN A 1 320 ? 16.346 -20.489 -27.886 1.00 83.19 320 GLN A O 1
ATOM 2629 N N . PHE A 1 321 ? 14.142 -20.414 -28.336 1.00 86.12 321 PHE A N 1
ATOM 2630 C CA . PHE A 1 321 ? 14.245 -20.547 -29.785 1.00 86.12 321 PHE A CA 1
ATOM 2631 C C . PHE A 1 321 ? 15.126 -19.459 -30.402 1.00 86.12 321 PHE A C 1
ATOM 2633 O O . PHE A 1 321 ? 16.044 -19.769 -31.159 1.00 86.12 321 PHE A O 1
ATOM 2640 N N . LEU A 1 322 ? 14.905 -18.193 -30.033 1.00 90.06 322 LEU A N 1
ATOM 2641 C CA . LEU A 1 322 ? 15.714 -17.079 -30.523 1.00 90.06 322 LEU A CA 1
ATOM 2642 C C . LEU A 1 322 ? 17.192 -17.265 -30.156 1.00 90.06 322 LEU A C 1
ATOM 2644 O O . LEU A 1 322 ? 18.064 -17.066 -30.996 1.00 90.06 322 LEU A O 1
ATOM 2648 N N . LYS A 1 323 ? 17.501 -17.706 -28.930 1.00 90.19 323 LYS A N 1
ATOM 2649 C CA . LYS A 1 323 ? 18.890 -17.926 -28.486 1.00 90.19 323 LYS A CA 1
ATOM 2650 C C . LYS A 1 323 ? 19.624 -19.023 -29.258 1.00 90.19 323 LYS A C 1
ATOM 2652 O O . LYS A 1 323 ? 20.852 -18.987 -29.284 1.00 90.19 323 LYS A O 1
ATOM 2657 N N . LYS A 1 324 ? 18.907 -19.965 -29.874 1.00 90.94 324 LYS A N 1
ATOM 2658 C CA . LYS A 1 324 ? 19.491 -21.023 -30.715 1.00 90.94 324 LYS A CA 1
ATOM 2659 C C . LYS A 1 324 ? 19.875 -20.536 -32.114 1.00 90.94 324 LYS A C 1
ATOM 2661 O O . LYS A 1 324 ? 20.669 -21.191 -32.784 1.00 90.94 324 LYS A O 1
ATOM 2666 N N . GLN A 1 325 ? 19.352 -19.388 -32.549 1.00 91.88 325 GLN A N 1
ATOM 2667 C CA . GLN A 1 325 ? 19.642 -18.845 -33.875 1.00 91.88 325 GLN A CA 1
ATOM 2668 C C . GLN A 1 325 ? 21.113 -18.443 -34.005 1.00 91.88 325 GLN A C 1
ATOM 2670 O O . GLN A 1 325 ? 21.705 -17.874 -33.083 1.00 91.88 325 GLN A O 1
ATOM 2675 N N . ASN A 1 326 ? 21.705 -18.733 -35.165 1.00 91.00 326 ASN A N 1
ATOM 2676 C CA . ASN A 1 326 ? 23.125 -18.513 -35.403 1.00 91.00 326 ASN A CA 1
ATOM 2677 C C . ASN A 1 326 ? 23.452 -17.016 -35.490 1.00 91.00 326 ASN A C 1
ATOM 2679 O O . ASN A 1 326 ? 23.198 -16.347 -36.493 1.00 91.00 326 ASN A O 1
ATOM 2683 N N . LEU A 1 327 ? 24.075 -16.495 -34.431 1.00 93.25 327 LEU A N 1
ATOM 2684 C CA . LEU A 1 327 ? 24.394 -15.075 -34.325 1.00 93.25 327 LEU A CA 1
ATOM 2685 C C . LEU A 1 327 ? 25.453 -14.612 -35.341 1.00 93.25 327 LEU A C 1
ATOM 2687 O O . LEU A 1 327 ? 25.417 -13.456 -35.761 1.00 93.25 327 LEU A O 1
ATOM 2691 N N . LYS A 1 328 ? 26.369 -15.495 -35.768 1.00 91.31 328 LYS A N 1
ATOM 2692 C CA . LYS A 1 328 ? 27.366 -15.177 -36.807 1.00 91.31 328 LYS A CA 1
ATOM 2693 C C . LYS A 1 328 ? 26.691 -14.948 -38.153 1.00 91.31 328 LYS A C 1
ATOM 2695 O O . LYS A 1 328 ? 26.955 -13.942 -38.808 1.00 91.31 328 LYS A O 1
ATOM 2700 N N . GLN A 1 329 ? 25.774 -15.847 -38.511 1.00 91.62 329 GLN A N 1
ATOM 2701 C CA . GLN A 1 329 ? 24.991 -15.750 -39.740 1.00 91.62 329 GLN A CA 1
ATOM 2702 C C . GLN A 1 329 ? 24.131 -14.482 -39.741 1.00 91.62 329 GLN A C 1
ATOM 2704 O O . GLN A 1 329 ? 24.166 -13.723 -40.704 1.00 91.62 329 GLN A O 1
ATOM 2709 N N . LEU A 1 330 ? 23.436 -14.200 -38.632 1.00 93.50 330 LEU A N 1
ATOM 2710 C CA . LEU A 1 330 ? 22.616 -12.996 -38.487 1.00 93.50 330 LEU A CA 1
ATOM 2711 C C . LEU A 1 330 ? 23.423 -11.712 -38.713 1.00 93.50 330 LEU A C 1
ATOM 2713 O O . LEU A 1 330 ? 23.008 -10.850 -39.486 1.00 93.50 330 LEU A O 1
ATOM 2717 N N . LEU A 1 331 ? 24.581 -11.587 -38.057 1.00 92.19 331 LEU A N 1
ATOM 2718 C CA . LEU A 1 331 ? 25.436 -10.403 -38.166 1.00 92.19 331 LEU A CA 1
ATOM 2719 C C . LEU A 1 331 ? 26.238 -10.355 -39.475 1.00 92.19 331 LEU A C 1
ATOM 2721 O O . LEU A 1 331 ? 26.746 -9.290 -39.821 1.00 92.19 331 LEU A O 1
ATOM 2725 N N . GLY A 1 332 ? 26.332 -11.463 -40.215 1.00 89.69 332 GLY A N 1
ATOM 2726 C CA . GLY A 1 332 ? 27.106 -11.569 -41.452 1.00 89.69 332 GLY A CA 1
ATOM 2727 C C . GLY A 1 332 ? 28.617 -11.527 -41.213 1.00 89.69 332 GLY A C 1
ATOM 2728 O O . GLY A 1 332 ? 29.325 -10.814 -41.920 1.00 89.69 332 GLY A O 1
ATOM 2729 N N . VAL A 1 333 ? 29.103 -12.227 -40.181 1.00 88.12 333 VAL A N 1
ATOM 2730 C CA . VAL A 1 333 ? 30.528 -12.264 -39.807 1.00 88.12 333 VAL A CA 1
ATOM 2731 C C . VAL A 1 333 ? 31.044 -13.700 -39.860 1.00 88.12 333 VAL A C 1
ATOM 2733 O O . VAL A 1 333 ? 30.480 -14.579 -39.215 1.00 88.12 333 VAL A O 1
ATOM 2736 N N . GLU A 1 334 ? 32.132 -13.935 -40.596 1.00 82.81 334 GLU A N 1
ATOM 2737 C CA . GLU A 1 334 ? 32.737 -15.272 -40.731 1.00 82.81 334 GLU A CA 1
ATOM 2738 C C . GLU A 1 334 ? 33.702 -15.612 -39.587 1.00 82.81 334 GLU A C 1
ATOM 2740 O O . GLU A 1 334 ? 33.811 -16.765 -39.177 1.00 82.81 334 GLU A O 1
ATOM 2745 N N . ALA A 1 335 ? 34.391 -14.606 -39.043 1.00 83.25 335 ALA A N 1
ATOM 2746 C CA . ALA A 1 335 ? 35.393 -14.796 -38.002 1.00 83.25 335 ALA A CA 1
ATOM 2747 C C . ALA A 1 335 ? 34.778 -14.924 -36.598 1.00 83.25 335 ALA A C 1
ATOM 2749 O O . ALA A 1 335 ? 33.908 -14.153 -36.195 1.00 83.25 335 ALA A O 1
ATOM 2750 N N . ASP A 1 336 ? 35.322 -15.844 -35.802 1.00 82.81 336 ASP A N 1
ATOM 2751 C CA . ASP A 1 336 ? 34.939 -16.050 -34.400 1.00 82.81 336 ASP A CA 1
ATOM 2752 C C . ASP A 1 336 ? 35.331 -14.873 -33.512 1.00 82.81 336 ASP A C 1
ATOM 2754 O O . ASP A 1 336 ? 34.621 -14.547 -32.563 1.00 82.81 336 ASP A O 1
ATOM 2758 N N . ARG A 1 337 ? 36.461 -14.228 -33.825 1.00 86.00 337 ARG A N 1
ATOM 2759 C CA . ARG A 1 337 ? 36.995 -13.077 -33.097 1.00 86.00 337 ARG A CA 1
ATOM 2760 C C . ARG A 1 337 ? 37.265 -11.917 -34.038 1.00 86.00 337 ARG A C 1
ATOM 2762 O O . ARG A 1 337 ? 37.856 -12.100 -35.096 1.00 86.00 337 ARG A O 1
ATOM 2769 N N . PHE A 1 338 ? 36.860 -10.727 -33.621 1.00 86.81 338 PHE A N 1
ATOM 2770 C CA . PHE A 1 338 ? 36.988 -9.492 -34.391 1.00 86.81 338 PHE A CA 1
ATOM 2771 C C . PHE A 1 338 ? 36.977 -8.281 -33.447 1.00 86.81 338 PHE A C 1
ATOM 2773 O O . PHE A 1 338 ? 36.886 -8.425 -32.223 1.00 86.81 338 PHE A O 1
ATOM 2780 N N . TYR A 1 339 ? 37.104 -7.067 -33.985 1.00 83.50 339 TYR A N 1
ATOM 2781 C CA . TYR A 1 339 ? 36.950 -5.850 -33.188 1.00 83.50 339 TYR A CA 1
ATOM 2782 C C . TYR A 1 339 ? 35.572 -5.823 -32.529 1.00 83.50 339 TYR A C 1
ATOM 2784 O O . TYR A 1 339 ? 34.566 -6.119 -33.167 1.00 83.50 339 TYR A O 1
ATOM 2792 N N . CYS A 1 340 ? 35.503 -5.454 -31.251 1.00 84.69 340 CYS A N 1
ATOM 2793 C CA . CYS A 1 340 ? 34.217 -5.386 -30.579 1.00 84.69 340 CYS A CA 1
ATOM 2794 C C . CYS A 1 340 ? 33.277 -4.398 -31.291 1.00 84.69 340 CYS A C 1
ATOM 2796 O O . CYS A 1 340 ? 33.583 -3.215 -31.374 1.00 84.69 340 CYS A O 1
ATOM 2798 N N . ILE A 1 341 ? 32.096 -4.847 -31.719 1.00 84.38 341 ILE A N 1
ATOM 2799 C CA . ILE A 1 341 ? 31.112 -3.972 -32.384 1.00 84.38 341 ILE A CA 1
ATOM 2800 C C . ILE A 1 341 ? 30.422 -3.011 -31.407 1.00 84.38 341 ILE A C 1
ATOM 2802 O O . ILE A 1 341 ? 29.809 -2.042 -31.825 1.00 84.38 341 ILE A O 1
ATOM 2806 N N . PHE A 1 342 ? 30.545 -3.249 -30.099 1.00 81.88 342 PHE A N 1
ATOM 2807 C CA . PHE A 1 342 ? 29.920 -2.442 -29.045 1.00 81.88 342 PHE A CA 1
ATOM 2808 C C . PHE A 1 342 ? 30.910 -1.549 -28.284 1.00 81.88 342 PHE A C 1
ATOM 2810 O O . PHE A 1 342 ? 30.507 -0.842 -27.358 1.00 81.88 342 PHE A O 1
ATOM 2817 N N . HIS A 1 343 ? 32.206 -1.603 -28.612 1.00 75.19 343 HIS A N 1
ATOM 2818 C CA . HIS A 1 343 ? 33.209 -0.710 -28.032 1.00 75.19 343 HIS A CA 1
ATOM 2819 C C . HIS A 1 343 ? 34.389 -0.502 -28.979 1.00 75.19 343 HIS A C 1
ATOM 2821 O O . HIS A 1 343 ? 34.899 -1.459 -29.552 1.00 75.19 343 HIS A O 1
ATOM 2827 N N . ASN A 1 344 ? 34.896 0.729 -29.046 1.00 68.88 344 ASN A N 1
ATOM 2828 C CA . ASN A 1 344 ? 36.102 1.046 -29.808 1.00 68.88 344 ASN A CA 1
ATOM 2829 C C . ASN A 1 344 ? 37.334 0.454 -29.111 1.00 68.88 344 ASN A C 1
ATOM 2831 O O . ASN A 1 344 ? 37.901 1.062 -28.201 1.00 68.88 344 ASN A O 1
ATOM 2835 N N . SER A 1 345 ? 37.709 -0.763 -29.507 1.00 65.44 345 SER A N 1
ATOM 2836 C CA . SER A 1 345 ? 38.879 -1.459 -28.984 1.00 65.44 345 SER A CA 1
ATOM 2837 C C . SER A 1 345 ? 40.116 -1.183 -29.812 1.00 65.44 345 SER A C 1
ATOM 2839 O O . SER A 1 345 ? 40.066 -1.214 -31.036 1.00 65.44 345 SER A O 1
ATOM 2841 N N . THR A 1 346 ? 41.257 -1.050 -29.144 1.00 67.69 346 THR A N 1
ATOM 2842 C CA . THR A 1 346 ? 42.568 -1.152 -29.795 1.00 67.69 346 THR A CA 1
ATOM 2843 C C . THR A 1 346 ? 42.959 -2.605 -30.093 1.00 67.69 346 THR A C 1
ATOM 2845 O O . THR A 1 346 ? 43.903 -2.831 -30.841 1.00 67.69 346 THR A O 1
ATOM 2848 N N . ASN A 1 347 ? 42.241 -3.599 -29.545 1.00 75.62 347 ASN A N 1
ATOM 2849 C CA . ASN A 1 347 ? 42.491 -5.021 -29.786 1.00 75.62 347 ASN A CA 1
ATOM 2850 C C . ASN A 1 347 ? 41.532 -5.582 -30.856 1.00 75.62 347 ASN A C 1
ATOM 2852 O O . ASN A 1 347 ? 40.312 -5.624 -30.654 1.00 75.62 347 ASN A O 1
ATOM 2856 N N . SER A 1 348 ? 42.111 -6.078 -31.954 1.00 74.62 348 SER A N 1
ATOM 2857 C CA . SER A 1 348 ? 41.426 -6.673 -33.112 1.00 74.62 348 SER A CA 1
ATOM 2858 C C . SER A 1 348 ? 40.684 -7.979 -32.825 1.00 74.62 348 SER A C 1
ATOM 2860 O O . SER A 1 348 ? 39.911 -8.433 -33.660 1.00 74.62 348 SER A O 1
ATOM 2862 N N . THR A 1 349 ? 40.873 -8.572 -31.644 1.00 80.38 349 THR A N 1
ATOM 2863 C CA . THR A 1 349 ? 40.225 -9.827 -31.211 1.00 80.38 349 THR A CA 1
ATOM 2864 C C . THR A 1 349 ? 39.346 -9.640 -29.971 1.00 80.38 349 THR A C 1
ATOM 2866 O O . THR A 1 349 ? 39.058 -10.581 -29.230 1.00 80.38 349 THR A O 1
ATOM 2869 N N . SER A 1 350 ? 38.954 -8.396 -29.697 1.00 82.19 350 SER A N 1
ATOM 2870 C CA . SER A 1 350 ? 38.234 -8.026 -28.478 1.00 82.19 350 SER A CA 1
ATOM 2871 C C . SER A 1 350 ? 36.785 -8.509 -28.429 1.00 82.19 350 SER A C 1
ATOM 2873 O O . SER A 1 350 ? 36.294 -8.748 -27.327 1.00 82.19 350 SER A O 1
ATOM 2875 N N . GLY A 1 351 ? 36.093 -8.618 -29.561 1.00 85.44 351 GLY A N 1
ATOM 2876 C CA . GLY A 1 351 ? 34.766 -9.218 -29.702 1.00 85.44 351 GLY A CA 1
ATOM 2877 C C . GLY A 1 351 ? 34.865 -10.690 -30.097 1.00 85.44 351 GLY A C 1
ATOM 2878 O O . GLY A 1 351 ? 35.761 -11.070 -30.847 1.00 85.44 351 GLY A O 1
ATOM 2879 N N . ASN A 1 352 ? 33.964 -11.514 -29.570 1.00 91.94 352 ASN A N 1
ATOM 2880 C CA . ASN A 1 352 ? 33.905 -12.950 -29.817 1.00 91.94 352 ASN A CA 1
ATOM 2881 C C . ASN A 1 352 ? 32.443 -13.412 -29.909 1.00 91.94 352 ASN A C 1
ATOM 2883 O O . ASN A 1 352 ? 31.647 -13.071 -29.029 1.00 91.94 352 ASN A O 1
ATOM 2887 N N . ILE A 1 353 ? 32.105 -14.199 -30.931 1.00 92.88 353 ILE A N 1
ATOM 2888 C CA . ILE A 1 353 ? 30.817 -14.897 -31.042 1.00 92.88 353 ILE A CA 1
ATOM 2889 C C . ILE A 1 353 ? 31.055 -16.396 -30.899 1.00 92.88 353 ILE A C 1
ATOM 2891 O O . ILE A 1 353 ? 31.776 -16.991 -31.700 1.00 92.88 353 ILE A O 1
ATOM 2895 N N . TYR A 1 354 ? 30.394 -17.019 -29.925 1.00 91.38 354 TYR A N 1
ATOM 2896 C CA . TYR A 1 354 ? 30.576 -18.438 -29.634 1.00 91.38 354 TYR A CA 1
ATOM 2897 C C . TYR A 1 354 ? 29.257 -19.135 -29.262 1.00 91.38 354 TYR A C 1
ATOM 2899 O O . TYR A 1 354 ? 28.364 -18.501 -28.687 1.00 91.38 354 TYR A O 1
ATOM 2907 N N . PRO A 1 355 ? 29.132 -20.439 -29.566 1.00 91.69 355 PRO A N 1
ATOM 2908 C CA . PRO A 1 355 ? 28.035 -21.266 -29.089 1.00 91.69 355 PRO A CA 1
ATOM 2909 C C . PRO A 1 355 ? 28.304 -21.790 -27.665 1.00 91.69 355 PRO A C 1
ATOM 2911 O O . PRO A 1 355 ? 29.441 -22.087 -27.298 1.00 91.69 355 PRO A O 1
ATOM 2914 N N . PHE A 1 356 ? 27.256 -21.935 -26.858 1.00 90.62 356 PHE A N 1
ATOM 2915 C CA . PHE A 1 356 ? 27.265 -22.575 -25.543 1.00 90.62 356 PHE A CA 1
ATOM 2916 C C . PHE A 1 356 ? 25.927 -23.284 -25.325 1.00 90.62 356 PHE A C 1
ATOM 2918 O O . PHE A 1 356 ? 24.889 -22.624 -25.322 1.00 90.62 356 PHE A O 1
ATOM 2925 N N . ASP A 1 357 ? 25.963 -24.606 -25.130 1.00 81.50 357 ASP A N 1
ATOM 2926 C CA . ASP A 1 357 ? 24.782 -25.416 -24.793 1.00 81.50 357 ASP A CA 1
ATOM 2927 C C . ASP A 1 357 ? 23.616 -25.206 -25.781 1.00 81.50 357 ASP A C 1
ATOM 2929 O O . ASP A 1 357 ? 22.503 -24.920 -25.368 1.00 81.50 357 ASP A O 1
ATOM 2933 N N . ASP A 1 358 ? 23.911 -25.275 -27.088 1.00 86.31 358 ASP A N 1
ATOM 2934 C CA . ASP A 1 358 ? 23.019 -24.999 -28.238 1.00 86.31 358 ASP A CA 1
ATOM 2935 C C . ASP A 1 358 ? 22.626 -23.533 -28.511 1.00 86.31 358 ASP A C 1
ATOM 2937 O O . ASP A 1 358 ? 21.930 -23.250 -29.488 1.00 86.31 358 ASP A O 1
ATOM 2941 N N . LYS A 1 359 ? 23.136 -22.581 -27.719 1.00 90.88 359 LYS A N 1
ATOM 2942 C CA . LYS A 1 359 ? 22.786 -21.152 -27.808 1.00 90.88 359 LYS A CA 1
ATOM 2943 C C . LYS A 1 359 ? 23.958 -20.299 -28.245 1.00 90.88 359 LYS A C 1
ATOM 2945 O O . LYS A 1 359 ? 25.101 -20.588 -27.911 1.00 90.88 359 LYS A O 1
ATOM 2950 N N . TRP A 1 360 ? 23.680 -19.193 -28.920 1.00 92.94 360 TRP A N 1
ATOM 2951 C CA . TRP A 1 360 ? 24.702 -18.263 -29.388 1.00 92.94 360 TRP A CA 1
ATOM 2952 C C . TRP A 1 360 ? 24.818 -17.033 -28.493 1.00 92.94 360 TRP A C 1
ATOM 2954 O O . TRP A 1 360 ? 23.822 -16.407 -28.122 1.00 92.94 360 TRP A O 1
ATOM 2964 N N . PHE A 1 361 ? 26.061 -16.659 -28.187 1.00 92.38 361 PHE A N 1
ATOM 2965 C CA . PHE A 1 361 ? 26.384 -15.491 -27.377 1.00 92.38 361 PHE A CA 1
ATOM 2966 C C . PHE A 1 361 ? 27.462 -14.635 -28.034 1.00 92.38 361 PHE A C 1
ATOM 2968 O O . PHE A 1 361 ? 28.395 -15.137 -28.662 1.00 92.38 361 PHE A O 1
ATOM 2975 N N . TYR A 1 362 ? 27.360 -13.330 -27.811 1.00 92.62 362 TYR A N 1
ATOM 2976 C CA . TYR A 1 362 ? 28.396 -12.355 -28.106 1.00 92.62 362 TYR A CA 1
ATOM 2977 C C . TYR A 1 362 ? 29.084 -11.938 -26.801 1.00 92.62 362 TYR A C 1
ATOM 2979 O O . TYR A 1 362 ? 28.422 -11.564 -25.832 1.00 92.62 362 TYR A O 1
ATOM 2987 N N . LYS A 1 363 ? 30.418 -11.925 -26.765 1.00 89.62 363 LYS A N 1
ATOM 2988 C CA . LYS A 1 363 ? 31.197 -11.458 -25.611 1.00 89.62 363 LYS A CA 1
ATOM 2989 C C . LYS A 1 363 ? 32.333 -10.548 -26.037 1.00 89.62 363 LYS A C 1
ATOM 2991 O O . LYS A 1 363 ? 33.074 -10.857 -26.963 1.00 89.62 363 LYS A O 1
ATOM 2996 N N . CYS A 1 364 ? 32.528 -9.462 -25.295 1.00 85.75 364 CYS A N 1
ATOM 2997 C CA . CYS A 1 364 ? 33.762 -8.698 -25.362 1.00 85.75 364 CYS A CA 1
ATOM 2998 C C . CYS A 1 364 ? 34.718 -9.113 -24.238 1.00 85.75 364 CYS A C 1
ATOM 3000 O O . CYS A 1 364 ? 34.342 -9.137 -23.068 1.00 85.75 364 CYS A O 1
ATOM 3002 N N . HIS A 1 365 ? 35.972 -9.395 -24.582 1.00 81.75 365 HIS A N 1
ATOM 3003 C CA . HIS A 1 365 ? 37.024 -9.760 -23.630 1.00 81.75 365 HIS A CA 1
ATOM 3004 C C . HIS A 1 365 ? 37.761 -8.550 -23.029 1.00 81.75 365 HIS A C 1
ATOM 3006 O O . HIS A 1 365 ? 38.634 -8.716 -22.182 1.00 81.75 365 HIS A O 1
ATOM 3012 N N . SER A 1 366 ? 37.411 -7.325 -23.435 1.00 73.19 366 SER A N 1
ATOM 3013 C CA . SER A 1 366 ? 37.952 -6.108 -22.827 1.00 73.19 366 SER A CA 1
ATOM 3014 C C . SER A 1 366 ? 37.353 -5.887 -21.440 1.00 73.19 366 SER A C 1
ATOM 3016 O O . SER A 1 366 ? 36.132 -5.785 -21.288 1.00 73.19 366 SER A O 1
ATOM 3018 N N . SER A 1 367 ? 38.219 -5.711 -20.441 1.00 69.12 367 SER A N 1
ATOM 3019 C CA . SER A 1 367 ? 37.839 -5.367 -19.063 1.00 69.12 367 SER A CA 1
ATOM 3020 C C . SER A 1 367 ? 37.078 -4.042 -18.947 1.00 69.12 367 SER A C 1
ATOM 3022 O O . SER A 1 367 ? 36.453 -3.784 -17.927 1.00 69.12 367 SER A O 1
ATOM 3024 N N . ARG A 1 368 ? 37.101 -3.205 -19.994 1.00 58.66 368 ARG A N 1
ATOM 3025 C CA . ARG A 1 368 ? 36.424 -1.899 -20.040 1.00 58.66 368 ARG A CA 1
ATOM 3026 C C . ARG A 1 368 ? 35.066 -1.922 -20.753 1.00 58.66 368 ARG A C 1
ATOM 3028 O O . ARG A 1 368 ? 34.406 -0.891 -20.804 1.00 58.66 368 ARG A O 1
ATOM 3035 N N . CYS A 1 369 ? 34.662 -3.055 -21.334 1.00 66.88 369 CYS A N 1
ATOM 3036 C CA . CYS A 1 369 ? 33.438 -3.157 -22.135 1.00 66.88 369 CYS A CA 1
ATOM 3037 C C . CYS A 1 369 ? 32.288 -3.832 -21.375 1.00 66.88 369 CYS A C 1
ATOM 3039 O O . CYS A 1 369 ? 31.167 -3.333 -21.394 1.00 66.88 369 CYS A O 1
ATOM 3041 N N . GLY A 1 370 ? 32.555 -4.963 -20.710 1.00 72.69 370 GLY A N 1
ATOM 3042 C CA . GLY A 1 370 ? 31.542 -5.696 -19.937 1.00 72.69 370 GLY A CA 1
ATOM 3043 C C . GLY A 1 370 ? 30.414 -6.320 -20.772 1.00 72.69 370 GLY A C 1
ATOM 3044 O O . GLY A 1 370 ? 29.415 -6.763 -20.211 1.00 72.69 370 GLY A O 1
ATOM 3045 N N . VAL A 1 371 ? 30.547 -6.352 -22.101 1.00 81.06 371 VAL A N 1
ATOM 3046 C CA . VAL A 1 371 ? 29.522 -6.885 -23.002 1.00 81.06 371 VAL A CA 1
ATOM 3047 C C . VAL A 1 371 ? 29.510 -8.413 -22.974 1.00 81.06 371 VAL A C 1
ATOM 3049 O O . VAL A 1 371 ? 30.505 -9.063 -23.300 1.00 81.06 371 VAL A O 1
ATOM 3052 N N . HIS A 1 372 ? 28.350 -8.965 -22.629 1.00 88.56 372 HIS A N 1
ATOM 3053 C CA . HIS A 1 372 ? 27.996 -10.375 -22.748 1.00 88.56 372 HIS A CA 1
ATOM 3054 C C . HIS A 1 372 ? 26.504 -10.447 -23.068 1.00 88.56 372 HIS A C 1
ATOM 3056 O O . HIS A 1 372 ? 25.684 -10.149 -22.202 1.00 88.56 372 HIS A O 1
ATOM 3062 N N . TYR A 1 373 ? 26.172 -10.721 -24.327 1.00 90.62 373 TYR A N 1
ATOM 3063 C CA . TYR A 1 373 ? 24.828 -10.557 -24.873 1.00 90.62 373 TYR A CA 1
ATOM 3064 C C . TYR A 1 373 ? 24.353 -11.814 -25.592 1.00 90.62 373 TYR A C 1
ATOM 3066 O O . TYR A 1 373 ? 25.125 -12.483 -26.278 1.00 90.62 373 TYR A O 1
ATOM 3074 N N . ASP A 1 374 ? 23.062 -12.102 -25.456 1.00 91.44 374 ASP A N 1
ATOM 3075 C CA . ASP A 1 374 ? 22.349 -12.987 -26.374 1.00 91.44 374 ASP A CA 1
ATOM 3076 C C . ASP A 1 374 ? 21.868 -12.222 -27.623 1.00 91.44 374 ASP A C 1
ATOM 3078 O O . ASP A 1 374 ? 22.126 -11.024 -27.792 1.00 91.44 374 ASP A O 1
ATOM 3082 N N . ILE A 1 375 ? 21.178 -12.920 -28.525 1.00 93.44 375 ILE A N 1
ATOM 3083 C CA . ILE A 1 375 ? 20.640 -12.340 -29.761 1.00 93.44 375 ILE A CA 1
ATOM 3084 C C . ILE A 1 375 ? 19.721 -11.132 -29.509 1.00 93.44 375 ILE A C 1
ATOM 3086 O O . ILE A 1 375 ? 19.817 -10.141 -30.228 1.00 93.44 375 ILE A O 1
ATOM 3090 N N . VAL A 1 376 ? 18.878 -11.164 -28.468 1.00 90.38 376 VAL A N 1
ATOM 3091 C CA . VAL A 1 376 ? 17.897 -10.102 -28.189 1.00 90.38 376 VAL A CA 1
ATOM 3092 C C . VAL A 1 376 ? 18.628 -8.836 -27.773 1.00 90.38 376 VAL A C 1
ATOM 3094 O O . VAL A 1 376 ? 18.389 -7.765 -28.325 1.00 90.38 376 VAL A O 1
ATOM 3097 N N . GLN A 1 377 ? 19.579 -8.978 -26.852 1.00 91.69 377 GLN A N 1
ATOM 3098 C CA . GLN A 1 377 ? 20.406 -7.869 -26.386 1.00 91.69 377 GLN A CA 1
ATOM 3099 C C . GLN A 1 377 ? 21.318 -7.332 -27.498 1.00 91.69 377 GLN A C 1
ATOM 3101 O O . GLN A 1 377 ? 21.539 -6.128 -27.588 1.00 91.69 377 GLN A O 1
ATOM 3106 N N . THR A 1 378 ? 21.826 -8.198 -28.379 1.00 91.56 378 THR A N 1
ATOM 3107 C CA . THR A 1 378 ? 22.634 -7.779 -29.535 1.00 91.56 378 THR A CA 1
ATOM 3108 C C . THR A 1 378 ? 21.815 -6.887 -30.474 1.00 91.56 378 THR A C 1
ATOM 3110 O O . THR A 1 378 ? 22.252 -5.786 -30.814 1.00 91.56 378 THR A O 1
ATOM 3113 N N . ILE A 1 379 ? 20.600 -7.312 -30.834 1.00 92.56 379 ILE A N 1
ATOM 3114 C CA . ILE A 1 379 ? 19.695 -6.540 -31.695 1.00 92.56 379 ILE A CA 1
ATOM 3115 C C . ILE A 1 379 ? 19.232 -5.247 -31.024 1.00 92.56 379 ILE A C 1
ATOM 3117 O O . ILE A 1 379 ? 19.279 -4.196 -31.663 1.00 92.56 379 ILE A O 1
ATOM 3121 N N . GLU A 1 380 ? 18.860 -5.275 -29.741 1.00 91.00 380 GLU A N 1
ATOM 3122 C CA . GLU A 1 380 ? 18.505 -4.076 -28.961 1.00 91.00 380 GLU A CA 1
ATOM 3123 C C . GLU A 1 380 ? 19.596 -2.999 -29.070 1.00 91.00 380 GLU A C 1
ATOM 3125 O O . GLU A 1 380 ? 19.321 -1.812 -29.252 1.00 91.00 380 GLU A O 1
ATOM 3130 N N . ARG A 1 381 ? 20.866 -3.413 -29.006 1.00 84.75 381 ARG A N 1
ATOM 3131 C CA . ARG A 1 381 ? 22.009 -2.495 -28.991 1.00 84.75 381 ARG A CA 1
ATOM 3132 C C . ARG A 1 381 ? 22.354 -1.940 -30.373 1.00 84.75 381 ARG A C 1
ATOM 3134 O O . ARG A 1 381 ? 22.728 -0.770 -30.439 1.00 84.75 381 ARG A O 1
ATOM 3141 N N . ILE A 1 382 ? 22.215 -2.733 -31.439 1.00 88.25 382 ILE A N 1
ATOM 3142 C CA . ILE A 1 382 ? 22.472 -2.291 -32.823 1.00 88.25 382 ILE A CA 1
ATOM 3143 C C . ILE A 1 382 ? 21.328 -1.402 -33.335 1.00 88.25 382 ILE A C 1
ATOM 3145 O O . ILE A 1 382 ? 21.581 -0.315 -33.848 1.00 88.25 382 ILE A O 1
ATOM 3149 N N . THR A 1 383 ? 20.076 -1.836 -33.155 1.00 84.12 383 THR A N 1
ATOM 3150 C CA . THR A 1 383 ? 18.870 -1.111 -33.613 1.00 84.12 383 THR A CA 1
ATOM 3151 C C . THR A 1 383 ? 18.557 0.124 -32.770 1.00 84.12 383 THR A C 1
ATOM 3153 O O . THR A 1 383 ? 17.854 1.023 -33.219 1.00 84.12 383 THR A O 1
ATOM 3156 N N . ARG A 1 384 ? 19.039 0.158 -31.517 1.00 80.88 384 ARG A N 1
ATOM 3157 C CA . ARG A 1 384 ? 18.675 1.147 -30.488 1.00 80.88 384 ARG A CA 1
ATOM 3158 C C . ARG A 1 384 ? 17.177 1.166 -30.145 1.00 80.88 384 ARG A C 1
ATOM 3160 O O . ARG A 1 384 ? 16.717 2.107 -29.494 1.00 80.88 384 ARG A O 1
ATOM 3167 N N . LEU A 1 385 ? 16.430 0.132 -30.531 1.00 79.94 385 LEU A N 1
ATOM 3168 C CA . LEU A 1 385 ? 15.034 -0.049 -30.150 1.00 79.94 385 LEU A CA 1
ATOM 3169 C C . LEU A 1 385 ? 14.922 -0.451 -28.668 1.00 79.94 385 LEU A C 1
ATOM 3171 O O . LEU A 1 385 ? 15.815 -1.116 -28.139 1.00 79.94 385 LEU A O 1
ATOM 3175 N N . PRO A 1 386 ? 13.817 -0.108 -27.981 1.00 71.50 386 PRO A N 1
ATOM 3176 C CA . PRO A 1 386 ? 13.499 -0.698 -26.684 1.00 71.50 386 PRO A CA 1
ATOM 3177 C C . PRO A 1 386 ? 13.451 -2.232 -26.763 1.00 71.50 386 PRO A C 1
ATOM 3179 O O . PRO A 1 386 ? 13.010 -2.784 -27.769 1.00 71.50 386 PRO A O 1
ATOM 3182 N N . ILE A 1 387 ? 13.823 -2.928 -25.682 1.00 80.19 387 ILE A N 1
ATOM 3183 C CA . ILE A 1 387 ? 13.948 -4.400 -25.662 1.00 80.19 387 ILE A CA 1
ATOM 3184 C C . ILE A 1 387 ? 12.704 -5.156 -26.170 1.00 80.19 387 ILE A C 1
ATOM 3186 O O . ILE A 1 387 ? 12.844 -6.183 -26.826 1.00 80.19 387 ILE A O 1
ATOM 3190 N N . HIS A 1 388 ? 11.490 -4.649 -25.921 1.00 76.25 388 HIS A N 1
ATOM 3191 C CA . HIS A 1 388 ? 10.255 -5.266 -26.422 1.00 76.25 388 HIS A CA 1
ATOM 3192 C C . HIS A 1 388 ? 10.120 -5.135 -27.949 1.00 76.25 388 HIS A C 1
ATOM 3194 O O . HIS A 1 388 ? 9.773 -6.105 -28.607 1.00 76.25 388 HIS A O 1
ATOM 3200 N N . LYS A 1 389 ? 10.510 -3.994 -28.533 1.00 84.06 389 LYS A N 1
ATOM 3201 C CA . LYS A 1 389 ? 10.547 -3.800 -29.991 1.00 84.06 389 LYS A CA 1
ATOM 3202 C C . LYS A 1 389 ? 11.668 -4.590 -30.663 1.00 84.06 389 LYS A C 1
ATOM 3204 O O . LYS A 1 389 ? 11.482 -5.065 -31.773 1.00 84.06 389 LYS A O 1
ATOM 3209 N N . ALA A 1 390 ? 12.809 -4.766 -29.996 1.00 87.12 390 ALA A N 1
ATOM 3210 C CA . ALA A 1 390 ? 13.868 -5.656 -30.477 1.00 87.12 390 ALA A CA 1
ATOM 3211 C C . ALA A 1 390 ? 13.415 -7.129 -30.488 1.00 87.12 390 ALA A C 1
ATOM 3213 O O . ALA A 1 390 ? 13.787 -7.894 -31.376 1.00 87.12 390 ALA A O 1
ATOM 3214 N N . PHE A 1 391 ? 12.586 -7.520 -29.517 1.00 87.88 391 PHE A N 1
ATOM 3215 C CA . PHE A 1 391 ? 11.953 -8.834 -29.485 1.00 87.88 391 PHE A CA 1
ATOM 3216 C C . PHE A 1 391 ? 10.916 -8.997 -30.609 1.00 87.88 391 PHE A C 1
ATOM 3218 O O . PHE A 1 391 ? 10.952 -10.009 -31.303 1.00 87.88 391 PHE A O 1
ATOM 3225 N N . ASP A 1 392 ? 10.066 -7.989 -30.849 1.00 84.56 392 ASP A N 1
ATOM 3226 C CA . ASP A 1 392 ? 9.111 -7.971 -31.972 1.00 84.56 392 ASP A CA 1
ATOM 3227 C C . ASP A 1 392 ? 9.827 -8.054 -33.329 1.00 84.56 392 ASP A C 1
ATOM 3229 O O . ASP A 1 392 ? 9.454 -8.858 -34.178 1.00 84.56 392 ASP A O 1
ATOM 3233 N N . TYR A 1 393 ? 10.912 -7.292 -33.500 1.00 91.56 393 TYR A N 1
ATOM 3234 C CA . TYR A 1 393 ? 11.766 -7.337 -34.688 1.00 91.56 393 TYR A CA 1
ATOM 3235 C C . TYR A 1 393 ? 12.290 -8.750 -34.964 1.00 91.56 393 TYR A C 1
ATOM 3237 O O . TYR A 1 393 ? 12.268 -9.222 -36.097 1.00 91.56 393 TYR A O 1
ATOM 3245 N N . LEU A 1 394 ? 12.746 -9.449 -33.920 1.00 91.94 394 LEU A N 1
ATOM 3246 C CA . LEU A 1 394 ? 13.226 -10.824 -34.031 1.00 91.94 394 LEU A CA 1
ATOM 3247 C C . LEU A 1 394 ? 12.098 -11.816 -34.341 1.00 91.94 394 LEU A C 1
ATOM 3249 O O . LEU A 1 394 ? 12.315 -12.734 -35.130 1.00 91.94 394 LEU A O 1
ATOM 3253 N N . LYS A 1 395 ? 10.903 -11.634 -33.764 1.00 87.81 395 LYS A N 1
ATOM 3254 C CA . LYS A 1 395 ? 9.726 -12.438 -34.126 1.00 87.81 395 LYS A CA 1
ATOM 3255 C C . LYS A 1 395 ? 9.394 -12.273 -35.604 1.00 87.81 395 LYS A C 1
ATOM 3257 O O . LYS A 1 395 ? 9.191 -13.266 -36.287 1.00 87.81 395 LYS A O 1
ATOM 3262 N N . GLU A 1 396 ? 9.397 -11.043 -36.106 1.00 88.31 396 GLU A N 1
ATOM 3263 C CA . GLU A 1 396 ? 9.106 -10.773 -37.510 1.00 88.31 396 GLU A CA 1
ATOM 3264 C C . GLU A 1 396 ? 10.204 -11.315 -38.435 1.00 88.31 396 GLU A C 1
ATOM 3266 O O . GLU A 1 396 ? 9.884 -11.908 -39.463 1.00 88.31 396 GLU A O 1
ATOM 3271 N N . LEU A 1 397 ? 11.484 -11.177 -38.061 1.00 90.25 397 LEU A N 1
ATOM 3272 C CA . LEU A 1 397 ? 12.627 -11.696 -38.822 1.00 90.25 397 LEU A CA 1
ATOM 3273 C C . LEU A 1 397 ? 12.535 -13.206 -39.062 1.00 90.25 397 LEU A C 1
ATOM 3275 O O . LEU A 1 397 ? 12.736 -13.640 -40.191 1.00 90.25 397 LEU A O 1
ATOM 3279 N N . TYR A 1 398 ? 12.215 -13.972 -38.017 1.00 88.25 398 TYR A N 1
ATOM 3280 C CA . TYR A 1 398 ? 12.127 -15.437 -38.053 1.00 88.25 398 TYR A CA 1
ATOM 3281 C C . TYR A 1 398 ? 10.695 -15.964 -38.252 1.00 88.25 398 TYR A C 1
ATOM 3283 O O . TYR A 1 398 ? 10.434 -17.132 -37.978 1.00 88.25 398 TYR A O 1
ATOM 3291 N N . ASN A 1 399 ? 9.764 -15.102 -38.676 1.00 83.62 399 ASN A N 1
ATOM 3292 C CA . ASN A 1 399 ? 8.363 -15.445 -38.936 1.00 83.62 399 ASN A CA 1
ATOM 3293 C C . ASN A 1 399 ? 7.668 -16.198 -37.774 1.00 83.62 399 ASN A C 1
ATOM 3295 O O . ASN A 1 399 ? 6.976 -17.195 -37.978 1.00 83.62 399 ASN A O 1
ATOM 3299 N N . ILE A 1 400 ? 7.885 -15.741 -36.534 1.00 81.31 400 ILE A N 1
ATOM 3300 C CA . ILE A 1 400 ? 7.380 -16.383 -35.314 1.00 81.31 400 ILE A CA 1
ATOM 3301 C C . ILE A 1 400 ? 5.993 -15.844 -34.951 1.00 81.31 400 ILE A C 1
ATOM 3303 O O . ILE A 1 400 ? 5.861 -14.686 -34.533 1.00 81.31 400 ILE A O 1
ATOM 3307 N N . ALA A 1 401 ? 4.982 -16.712 -34.981 1.00 67.06 401 ALA A N 1
ATOM 3308 C CA . ALA A 1 401 ? 3.688 -16.456 -34.355 1.00 67.06 401 ALA A CA 1
ATOM 3309 C C . ALA A 1 401 ? 3.601 -17.123 -32.979 1.00 67.06 401 ALA A C 1
ATOM 3311 O O . ALA A 1 401 ? 4.000 -18.268 -32.776 1.00 67.06 401 ALA A O 1
ATOM 3312 N N . GLU A 1 402 ? 3.053 -16.387 -32.017 1.00 66.69 402 GLU A N 1
ATOM 3313 C CA . GLU A 1 402 ? 2.732 -16.922 -30.694 1.00 66.69 402 GLU A CA 1
ATOM 3314 C C . GLU A 1 402 ? 1.418 -17.705 -30.808 1.00 66.69 402 GLU A C 1
ATOM 3316 O O . GLU A 1 402 ? 0.387 -17.104 -31.110 1.00 66.69 402 GLU A O 1
ATOM 3321 N N . ILE A 1 403 ? 1.435 -19.028 -30.591 1.00 64.94 403 ILE A N 1
ATOM 3322 C CA . ILE A 1 403 ? 0.180 -19.785 -30.460 1.00 64.94 403 ILE A CA 1
ATOM 3323 C C . ILE A 1 403 ? -0.405 -19.486 -29.088 1.00 64.94 403 ILE A C 1
ATOM 3325 O O . ILE A 1 403 ? 0.221 -19.762 -28.063 1.00 64.94 403 ILE A O 1
ATOM 3329 N N . LYS A 1 404 ? -1.645 -19.005 -29.079 1.00 64.88 404 LYS A N 1
ATOM 3330 C CA . LYS A 1 404 ? -2.530 -19.082 -27.920 1.00 64.88 404 LYS A CA 1
ATOM 3331 C C . LYS A 1 404 ? -3.750 -19.903 -28.309 1.00 64.88 404 LYS A C 1
ATOM 3333 O O . LYS A 1 404 ? -4.251 -19.774 -29.421 1.00 64.88 404 LYS A O 1
ATOM 3338 N N . THR A 1 405 ? -4.205 -20.758 -27.405 1.00 69.75 405 THR A N 1
ATOM 3339 C CA . THR A 1 405 ? -5.495 -21.447 -27.547 1.00 69.75 405 THR A CA 1
ATOM 3340 C C . THR A 1 405 ? -6.643 -20.440 -27.434 1.00 69.75 405 THR A C 1
ATOM 3342 O O . THR A 1 405 ? -6.495 -19.412 -26.767 1.00 69.75 405 THR A O 1
ATOM 3345 N N . ASP A 1 406 ? -7.802 -20.740 -28.027 1.00 71.25 406 ASP A N 1
ATOM 3346 C CA . ASP A 1 406 ? -8.996 -19.886 -27.905 1.00 71.25 406 ASP A CA 1
ATOM 3347 C C . ASP A 1 406 ? -9.385 -19.662 -26.440 1.00 71.25 406 ASP A C 1
ATOM 3349 O O . ASP A 1 406 ? -9.708 -18.545 -26.043 1.00 71.25 406 ASP A O 1
ATOM 3353 N N . TRP A 1 407 ? -9.244 -20.702 -25.614 1.00 77.69 407 TRP A N 1
ATOM 3354 C CA . TRP A 1 407 ? -9.443 -20.614 -24.170 1.00 77.69 407 TRP A CA 1
ATOM 3355 C C . TRP A 1 407 ? -8.472 -19.629 -23.504 1.00 77.69 407 TRP A C 1
ATOM 3357 O O . TRP A 1 407 ? -8.900 -18.793 -22.718 1.00 77.69 407 TRP A O 1
ATOM 3367 N N . GLN A 1 408 ? -7.173 -19.660 -23.835 1.00 72.38 408 GLN A N 1
ATOM 3368 C CA . GLN A 1 408 ? -6.206 -18.700 -23.280 1.00 72.38 408 GLN A CA 1
ATOM 3369 C C . GLN A 1 408 ? -6.548 -17.260 -23.657 1.00 72.38 408 GLN A C 1
ATOM 3371 O O . GLN A 1 408 ? -6.469 -16.380 -22.804 1.00 72.38 408 GLN A O 1
ATOM 3376 N N . LEU A 1 409 ? -6.916 -17.024 -24.918 1.00 77.19 409 LEU A N 1
ATOM 3377 C CA . LEU A 1 409 ? -7.318 -15.698 -25.386 1.00 77.19 40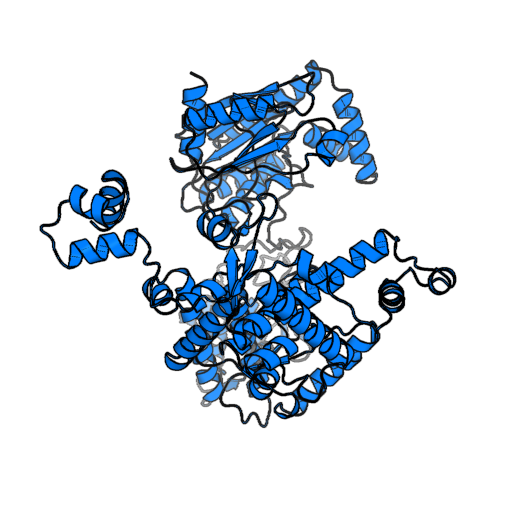9 LEU A CA 1
ATOM 3378 C C . LEU A 1 409 ? -8.565 -15.209 -24.651 1.00 77.19 409 LEU A C 1
ATOM 3380 O O . LEU A 1 409 ? -8.643 -14.042 -24.275 1.00 77.19 409 LEU A O 1
ATOM 3384 N N . ASP A 1 410 ? -9.528 -16.099 -24.435 1.00 79.00 410 ASP A N 1
ATOM 3385 C CA . ASP A 1 410 ? -10.756 -15.773 -23.727 1.00 79.00 410 ASP A CA 1
ATOM 3386 C C . ASP A 1 410 ? -10.516 -15.455 -22.248 1.00 79.00 410 ASP A C 1
ATOM 3388 O O . ASP A 1 410 ? -10.962 -14.424 -21.749 1.00 79.00 410 ASP A O 1
ATOM 3392 N N . GLN A 1 411 ? -9.704 -16.268 -21.571 1.00 82.56 411 GLN A N 1
ATOM 3393 C CA . GLN A 1 411 ? -9.347 -16.043 -20.173 1.00 82.56 411 GLN A CA 1
ATOM 3394 C C . GLN A 1 411 ? -8.481 -14.796 -19.963 1.00 82.56 411 GLN A C 1
ATOM 3396 O O . GLN A 1 411 ? -8.655 -14.096 -18.966 1.00 82.56 411 GLN A O 1
ATOM 3401 N N . GLU A 1 412 ? -7.564 -14.480 -20.886 1.00 82.25 412 GLU A N 1
ATOM 3402 C CA . GLU A 1 412 ? -6.819 -13.215 -20.849 1.00 82.25 412 GLU A CA 1
ATOM 3403 C C . GLU A 1 412 ? -7.770 -12.019 -20.942 1.00 82.25 412 GLU A C 1
ATOM 3405 O O . GLU A 1 412 ? -7.683 -11.121 -20.104 1.00 82.25 412 GLU A O 1
ATOM 3410 N N . ARG A 1 413 ? -8.720 -12.040 -21.889 1.00 84.50 413 ARG A N 1
ATOM 3411 C CA . ARG A 1 413 ? -9.728 -10.979 -22.037 1.00 84.50 413 ARG A CA 1
ATOM 3412 C C . ARG A 1 413 ? -10.596 -10.833 -20.793 1.00 84.50 413 ARG A C 1
ATOM 3414 O O . ARG A 1 413 ? -10.797 -9.714 -20.330 1.00 84.50 413 ARG A O 1
ATOM 3421 N N . LEU A 1 414 ? -11.076 -11.945 -20.236 1.00 87.69 414 LEU A N 1
ATOM 3422 C CA . LEU A 1 414 ? -11.873 -11.960 -19.008 1.00 87.69 414 LEU A CA 1
ATOM 3423 C C . LEU A 1 414 ? -11.127 -11.294 -17.846 1.00 87.69 414 LEU A C 1
ATOM 3425 O O . LEU A 1 414 ? -11.666 -10.431 -17.154 1.00 87.69 414 LEU A O 1
ATOM 3429 N N . ILE A 1 415 ? -9.868 -11.686 -17.635 1.00 88.00 415 ILE A N 1
ATOM 3430 C CA . ILE A 1 415 ? -9.049 -11.163 -16.541 1.00 88.00 415 ILE A CA 1
ATOM 3431 C C . ILE A 1 415 ? -8.729 -9.680 -16.749 1.00 88.00 415 ILE A C 1
ATOM 3433 O O . ILE A 1 415 ? -8.804 -8.914 -15.789 1.00 88.00 415 ILE A O 1
ATOM 3437 N N . GLU A 1 416 ? -8.383 -9.266 -17.969 1.00 87.62 416 GLU A N 1
ATOM 3438 C CA . GLU A 1 416 ? -8.108 -7.861 -18.289 1.00 87.62 416 GLU A CA 1
ATOM 3439 C C . GLU A 1 416 ? -9.343 -6.984 -18.073 1.00 87.62 416 GLU A C 1
ATOM 3441 O O . GLU A 1 416 ? -9.244 -5.957 -17.400 1.00 87.62 416 GLU A O 1
ATOM 3446 N N . PHE A 1 417 ? -10.513 -7.438 -18.530 1.00 88.31 417 PHE A N 1
ATOM 3447 C CA . PHE A 1 417 ? -11.777 -6.741 -18.305 1.00 88.31 417 PHE A CA 1
ATOM 3448 C C . PHE A 1 417 ? -12.098 -6.606 -16.812 1.00 88.31 417 PHE A C 1
ATOM 3450 O O . PHE A 1 417 ? -12.422 -5.517 -16.340 1.00 88.31 417 PHE A O 1
ATOM 3457 N N . ASN A 1 418 ? -11.946 -7.686 -16.038 1.00 91.25 418 ASN A N 1
ATOM 3458 C CA . ASN A 1 418 ? -12.142 -7.646 -14.590 1.00 91.25 418 ASN A CA 1
ATOM 3459 C C . ASN A 1 418 ? -11.181 -6.663 -13.902 1.00 91.25 418 ASN A C 1
ATOM 3461 O O . ASN A 1 418 ? -11.600 -5.942 -12.999 1.00 91.25 418 ASN A O 1
ATOM 3465 N N . ILE A 1 419 ? -9.899 -6.630 -14.290 1.00 90.31 419 ILE A N 1
ATOM 3466 C CA . ILE A 1 419 ? -8.911 -5.706 -13.708 1.00 90.31 419 ILE A CA 1
ATOM 3467 C C . ILE A 1 419 ? -9.306 -4.259 -13.998 1.00 90.31 419 ILE A C 1
ATOM 3469 O O . ILE A 1 419 ? -9.398 -3.470 -13.059 1.00 90.31 419 ILE A O 1
ATOM 3473 N N . GLU A 1 420 ? -9.598 -3.925 -15.256 1.00 88.25 420 GLU A N 1
ATOM 3474 C CA . GLU A 1 420 ? -10.032 -2.580 -15.649 1.00 88.25 420 GLU A CA 1
ATOM 3475 C C . GLU A 1 420 ? -11.291 -2.161 -14.873 1.00 88.25 420 GLU A C 1
ATOM 3477 O O . GLU A 1 420 ? -11.367 -1.070 -14.300 1.00 88.25 420 GLU A O 1
ATOM 3482 N N . PHE A 1 421 ? -12.265 -3.065 -14.777 1.00 87.00 421 PHE A N 1
ATOM 3483 C CA . PHE A 1 421 ? -13.498 -2.845 -14.036 1.00 87.00 421 PHE A CA 1
ATOM 3484 C C . PHE A 1 421 ? -13.258 -2.617 -12.531 1.00 87.00 421 PHE A C 1
ATOM 3486 O O . PHE A 1 421 ? -13.801 -1.684 -11.932 1.00 87.00 421 PHE A O 1
ATOM 3493 N N . LEU A 1 422 ? -12.391 -3.415 -11.905 1.00 89.69 422 LEU A N 1
ATOM 3494 C CA . LEU A 1 422 ? -12.003 -3.254 -10.502 1.00 89.69 422 LEU A CA 1
ATOM 3495 C C . LEU A 1 422 ? -11.228 -1.955 -10.249 1.00 89.69 422 LEU A C 1
ATOM 3497 O O . LEU A 1 422 ? -11.390 -1.333 -9.198 1.00 89.69 422 LEU A O 1
ATOM 3501 N N . GLU A 1 423 ? -10.396 -1.510 -11.186 1.00 87.94 423 GLU A N 1
ATOM 3502 C CA . GLU A 1 423 ? -9.689 -0.233 -11.072 1.00 87.94 423 GLU A CA 1
ATOM 3503 C C . GLU A 1 423 ? -10.660 0.956 -11.102 1.00 87.94 423 GLU A C 1
ATOM 3505 O O . GLU A 1 423 ? -10.490 1.917 -10.337 1.00 87.94 423 GLU A O 1
ATOM 3510 N N . ARG A 1 424 ? -11.738 0.857 -11.891 1.00 85.69 424 ARG A N 1
ATOM 3511 C CA . ARG A 1 424 ? -12.805 1.866 -11.951 1.00 85.69 424 ARG A CA 1
ATOM 3512 C C . ARG A 1 424 ? -13.572 2.017 -10.641 1.00 85.69 424 ARG A C 1
ATOM 3514 O O . ARG A 1 424 ? -13.893 3.151 -10.289 1.00 85.69 424 ARG A O 1
ATOM 3521 N N . PHE A 1 425 ? -13.770 0.953 -9.851 1.00 80.25 425 PHE A N 1
ATOM 3522 C CA . PHE A 1 425 ? -14.433 1.024 -8.530 1.00 80.25 425 PHE A CA 1
ATOM 3523 C C . PHE A 1 425 ? -13.843 2.088 -7.594 1.00 80.25 425 PHE A C 1
ATOM 3525 O O . PHE A 1 425 ? -14.517 2.551 -6.672 1.00 80.25 425 PHE A O 1
ATOM 3532 N N . LYS A 1 426 ? -12.582 2.490 -7.797 1.00 74.38 426 LYS A N 1
ATOM 3533 C CA . LYS A 1 426 ? -11.931 3.530 -6.996 1.00 74.38 426 LYS A CA 1
ATOM 3534 C C . LYS A 1 426 ? -12.460 4.942 -7.285 1.00 74.38 426 LYS A C 1
ATOM 3536 O O . LYS A 1 426 ? -12.438 5.770 -6.373 1.00 74.38 426 LYS A O 1
ATOM 3541 N N . TYR A 1 427 ? -12.942 5.210 -8.498 1.00 80.19 427 TYR A N 1
ATOM 3542 C CA . TYR A 1 427 ? -13.234 6.565 -8.984 1.00 80.19 427 TYR A CA 1
ATOM 3543 C C . TYR A 1 427 ? -14.632 6.733 -9.596 1.00 80.19 427 TYR A C 1
ATOM 3545 O O . TYR A 1 427 ? -15.147 7.845 -9.597 1.00 80.19 427 TYR A O 1
ATOM 3553 N N . ASP A 1 428 ? -15.238 5.655 -10.091 1.00 82.25 428 ASP A N 1
ATOM 3554 C CA . ASP A 1 428 ? -16.554 5.651 -10.733 1.00 82.25 428 ASP A CA 1
ATOM 3555 C C . ASP A 1 428 ? -17.662 5.807 -9.678 1.00 82.25 428 ASP A C 1
ATOM 3557 O O . ASP A 1 428 ? -17.848 4.934 -8.827 1.00 82.25 428 ASP A O 1
ATOM 3561 N N . VAL A 1 429 ? -18.335 6.961 -9.675 1.00 82.38 429 VAL A N 1
ATOM 3562 C CA . VAL A 1 429 ? -19.340 7.315 -8.659 1.00 82.38 429 VAL A CA 1
ATOM 3563 C C . VAL A 1 429 ? -20.610 6.491 -8.843 1.00 82.38 429 VAL A C 1
ATOM 3565 O O . VAL A 1 429 ? -21.100 5.934 -7.863 1.00 82.38 429 VAL A O 1
ATOM 3568 N N . ASP A 1 430 ? -21.082 6.331 -10.078 1.00 79.00 430 ASP A N 1
ATOM 3569 C CA . ASP A 1 430 ? -22.309 5.590 -10.384 1.00 79.00 430 ASP A CA 1
ATOM 3570 C C . ASP A 1 430 ? -22.168 4.122 -9.968 1.00 79.00 430 ASP A C 1
ATOM 3572 O O . ASP A 1 430 ? -23.060 3.539 -9.350 1.00 79.00 430 ASP A O 1
ATOM 3576 N N . LEU A 1 431 ? -20.998 3.525 -10.218 1.00 78.94 431 LEU A N 1
ATOM 3577 C CA . LEU A 1 431 ? -20.714 2.159 -9.785 1.00 78.94 431 LEU A CA 1
ATOM 3578 C C . LEU A 1 431 ? -20.721 2.022 -8.253 1.00 78.94 431 LEU A C 1
ATOM 3580 O O . LEU A 1 431 ? -21.194 1.021 -7.713 1.00 78.94 431 LEU A O 1
ATOM 3584 N N . GLN A 1 432 ? -20.222 3.036 -7.543 1.00 86.00 432 GLN A N 1
ATOM 3585 C CA . GLN A 1 432 ? -20.230 3.055 -6.081 1.00 86.00 432 GLN A CA 1
ATOM 3586 C C . GLN A 1 432 ? -21.631 3.246 -5.495 1.00 86.00 432 GLN A C 1
ATOM 3588 O O . GLN A 1 432 ? -21.911 2.711 -4.420 1.00 86.00 432 GLN A O 1
ATOM 3593 N N . GLU A 1 433 ? -22.489 4.004 -6.176 1.00 83.06 433 GLU A N 1
ATOM 3594 C CA . GLU A 1 433 ? -23.883 4.221 -5.784 1.00 83.06 433 GLU A CA 1
ATOM 3595 C C . GLU A 1 433 ? -24.762 3.001 -6.067 1.00 83.06 433 GLU A C 1
ATOM 3597 O O . GLU A 1 433 ? -25.635 2.689 -5.257 1.00 83.06 433 GLU A O 1
ATOM 3602 N N . ASN A 1 434 ? -24.485 2.270 -7.149 1.00 82.00 434 ASN A N 1
ATOM 3603 C CA . ASN A 1 434 ? -25.182 1.028 -7.488 1.00 82.00 434 ASN A CA 1
ATOM 3604 C C . ASN A 1 434 ? -24.821 -0.130 -6.542 1.00 82.00 434 ASN A C 1
ATOM 3606 O O . ASN A 1 434 ? -25.674 -0.967 -6.249 1.00 82.00 434 ASN A O 1
ATOM 3610 N N . TYR A 1 435 ? -23.583 -0.163 -6.032 1.00 87.62 435 TYR A N 1
ATOM 3611 C CA . TYR A 1 435 ? -23.086 -1.230 -5.152 1.00 87.62 435 TYR A CA 1
ATOM 3612 C C . TYR A 1 435 ? -22.450 -0.679 -3.856 1.00 87.62 435 TYR A C 1
ATOM 3614 O O . TYR A 1 435 ? -21.230 -0.791 -3.644 1.00 87.62 435 TYR A O 1
ATOM 3622 N N . PRO A 1 436 ? -23.230 -0.020 -2.977 1.00 90.19 436 PRO A N 1
ATOM 3623 C CA . PRO A 1 436 ? -22.704 0.707 -1.824 1.00 90.19 436 PRO A CA 1
ATOM 3624 C C . PRO A 1 436 ? -22.076 -0.194 -0.748 1.00 90.19 436 PRO A C 1
ATOM 3626 O O . PRO A 1 436 ? -21.071 0.191 -0.130 1.00 90.19 436 PRO A O 1
ATOM 3629 N N . TYR A 1 437 ? -22.626 -1.385 -0.490 1.00 92.94 437 TYR A N 1
ATOM 3630 C CA . TYR A 1 437 ? -22.091 -2.304 0.518 1.00 92.94 437 TYR A CA 1
ATOM 3631 C C . TYR A 1 437 ? -20.818 -3.000 0.022 1.00 92.94 437 TYR A C 1
ATOM 3633 O O . TYR A 1 437 ? -19.837 -3.079 0.769 1.00 92.94 437 TYR A O 1
ATOM 3641 N N . LEU A 1 438 ? -20.783 -3.428 -1.236 1.00 92.00 438 LEU A N 1
ATOM 3642 C CA . LEU A 1 438 ? -19.608 -3.986 -1.896 1.00 92.00 438 LEU A CA 1
ATOM 3643 C C . LEU A 1 438 ? -18.490 -2.945 -1.973 1.00 92.00 438 LEU A C 1
ATOM 3645 O O . LEU A 1 438 ? -17.352 -3.215 -1.584 1.00 92.00 438 LEU A O 1
ATOM 3649 N N . THR A 1 439 ? -18.820 -1.709 -2.351 1.00 91.50 439 THR A N 1
ATOM 3650 C CA . THR A 1 439 ? -17.879 -0.579 -2.350 1.00 91.50 439 THR A CA 1
ATOM 3651 C C . THR A 1 439 ? -17.261 -0.368 -0.974 1.00 91.50 439 THR A C 1
ATOM 3653 O O . THR A 1 439 ? -16.045 -0.186 -0.841 1.00 91.50 439 THR A O 1
ATOM 3656 N N . LYS A 1 440 ? -18.076 -0.414 0.083 1.00 92.94 440 LYS A N 1
ATOM 3657 C CA . LYS A 1 440 ? -17.599 -0.300 1.465 1.00 92.94 440 LYS A CA 1
ATOM 3658 C C . LYS A 1 440 ? -16.616 -1.422 1.820 1.00 92.94 440 LYS A C 1
ATOM 3660 O O . LYS A 1 440 ? -15.613 -1.152 2.488 1.00 92.94 440 LYS A O 1
ATOM 3665 N N . PHE A 1 441 ? -16.857 -2.648 1.356 1.00 93.25 441 PHE A N 1
ATOM 3666 C CA . PHE A 1 441 ? -15.928 -3.762 1.539 1.00 93.25 441 PHE A CA 1
ATOM 3667 C C . PHE A 1 441 ? -14.619 -3.545 0.767 1.00 93.25 441 PHE A C 1
ATOM 3669 O O . PHE A 1 441 ? -13.546 -3.560 1.379 1.00 93.25 441 PHE A O 1
ATOM 3676 N N . LEU A 1 442 ? -14.690 -3.244 -0.532 1.00 91.75 442 LEU A N 1
ATOM 3677 C CA . LEU A 1 442 ? -13.526 -3.052 -1.406 1.00 91.75 442 LEU A CA 1
ATOM 3678 C C . LEU A 1 442 ? -12.630 -1.882 -0.959 1.00 91.75 442 LEU A C 1
ATOM 3680 O O . LEU A 1 442 ? -11.399 -2.001 -0.991 1.00 91.75 442 LEU A O 1
ATOM 3684 N N . LYS A 1 443 ? -13.220 -0.796 -0.434 1.00 89.88 443 LYS A N 1
ATOM 3685 C CA . LYS A 1 443 ? -12.500 0.350 0.162 1.00 89.88 443 LYS A CA 1
ATOM 3686 C C . LYS A 1 443 ? -11.793 0.017 1.478 1.00 89.88 443 LYS A C 1
ATOM 3688 O O . LYS A 1 443 ? -10.968 0.803 1.952 1.00 89.88 443 LYS A O 1
ATOM 3693 N N . THR A 1 444 ? -12.060 -1.140 2.086 1.00 88.38 444 THR A N 1
ATOM 3694 C CA . THR A 1 444 ? -11.308 -1.575 3.266 1.00 88.38 444 THR A CA 1
ATOM 3695 C C . THR A 1 444 ? -9.831 -1.708 2.903 1.00 88.38 444 THR A C 1
ATOM 3697 O O . THR A 1 444 ? -9.487 -2.381 1.933 1.00 88.38 444 THR A O 1
ATOM 3700 N N . LYS A 1 445 ? -8.944 -1.092 3.697 1.00 83.50 445 LYS A N 1
ATOM 3701 C CA . LYS A 1 445 ? -7.510 -0.931 3.394 1.00 83.50 445 LYS A CA 1
ATOM 3702 C C . LYS A 1 445 ? -6.882 -2.177 2.754 1.00 83.50 445 LYS A C 1
ATOM 3704 O O . LYS A 1 445 ? -6.743 -3.198 3.429 1.00 83.50 445 LYS A O 1
ATOM 3709 N N . GLY A 1 446 ? -6.453 -2.062 1.496 1.00 81.00 446 GLY A N 1
ATOM 3710 C CA . GLY A 1 446 ? -5.726 -3.101 0.755 1.00 81.00 446 GLY A CA 1
ATOM 3711 C C . GLY A 1 446 ? -6.571 -4.295 0.300 1.00 81.00 446 GLY A C 1
ATOM 3712 O O . GLY A 1 446 ? -6.012 -5.353 0.061 1.00 81.00 446 GLY A O 1
ATOM 3713 N N . THR A 1 447 ? -7.901 -4.185 0.269 1.00 88.19 447 THR A N 1
ATOM 3714 C CA . THR A 1 447 ? -8.800 -5.270 -0.179 1.00 88.19 447 THR A CA 1
ATOM 3715 C C . THR A 1 447 ? -8.957 -5.256 -1.694 1.00 88.19 447 THR A C 1
ATOM 3717 O O . THR A 1 447 ? -8.653 -6.258 -2.325 1.00 88.19 447 THR A O 1
ATOM 3720 N N . LEU A 1 448 ? -9.308 -4.105 -2.282 1.00 90.00 448 LEU A N 1
ATOM 3721 C CA . LEU A 1 448 ? -9.366 -3.950 -3.740 1.00 90.00 448 LEU A CA 1
ATOM 3722 C C . LEU A 1 448 ? -8.029 -4.291 -4.417 1.00 90.00 448 LEU A C 1
ATOM 3724 O O . LEU A 1 448 ? -7.986 -5.092 -5.341 1.00 90.00 448 LEU A O 1
ATOM 3728 N N . GLY A 1 449 ? -6.924 -3.750 -3.893 1.00 86.56 449 GLY A N 1
ATOM 3729 C CA . GLY A 1 449 ? -5.588 -4.047 -4.419 1.00 86.56 449 GLY A CA 1
ATOM 3730 C C . GLY A 1 449 ? -5.217 -5.530 -4.323 1.00 86.56 449 GLY A C 1
ATOM 3731 O O . GLY A 1 449 ? -4.590 -6.050 -5.234 1.00 86.56 449 GLY A O 1
ATOM 3732 N N . LEU A 1 450 ? -5.650 -6.228 -3.265 1.00 84.81 450 LEU A N 1
ATOM 3733 C CA . LEU A 1 450 ? -5.449 -7.674 -3.143 1.00 84.81 450 LEU A CA 1
ATOM 3734 C C . LEU A 1 450 ? -6.235 -8.439 -4.219 1.00 84.81 450 LEU A C 1
ATOM 3736 O O . LEU A 1 450 ? -5.690 -9.357 -4.820 1.00 84.81 450 LEU A O 1
ATOM 3740 N N . LEU A 1 451 ? -7.483 -8.048 -4.491 1.00 88.31 451 LEU A N 1
ATOM 3741 C CA . LEU A 1 451 ? -8.307 -8.685 -5.520 1.00 88.31 451 LEU A CA 1
ATOM 3742 C C . LEU A 1 451 ? -7.716 -8.493 -6.925 1.00 88.31 451 LEU A C 1
ATOM 3744 O O . LEU A 1 451 ? -7.589 -9.467 -7.662 1.00 88.31 451 LEU A O 1
ATOM 3748 N N . ILE A 1 452 ? -7.276 -7.276 -7.260 1.00 88.31 452 ILE A N 1
ATOM 3749 C CA . ILE A 1 452 ? -6.581 -6.982 -8.527 1.00 88.31 452 ILE A CA 1
ATOM 3750 C C . ILE A 1 452 ? -5.292 -7.808 -8.638 1.00 88.31 452 ILE A C 1
ATOM 3752 O O . ILE A 1 452 ? -5.017 -8.416 -9.667 1.00 88.31 452 ILE A O 1
ATOM 3756 N N . GLN A 1 453 ? -4.517 -7.908 -7.556 1.00 82.38 453 GLN A N 1
ATOM 3757 C CA . GLN A 1 453 ? -3.293 -8.712 -7.544 1.00 82.38 453 GLN A CA 1
ATOM 3758 C C . GLN A 1 453 ? -3.554 -10.205 -7.768 1.00 82.38 453 GLN A C 1
ATOM 3760 O O . GLN A 1 453 ? -2.754 -10.861 -8.431 1.00 82.38 453 GLN A O 1
ATOM 3765 N N . ILE A 1 454 ? -4.659 -10.749 -7.248 1.00 83.50 454 ILE A N 1
ATOM 3766 C CA . ILE A 1 454 ? -5.058 -12.142 -7.502 1.00 83.50 454 ILE A CA 1
ATOM 3767 C C . ILE A 1 454 ? -5.313 -12.360 -9.000 1.00 83.50 454 ILE A C 1
ATOM 3769 O O . ILE A 1 454 ? -4.806 -13.331 -9.561 1.00 83.50 454 ILE A O 1
ATOM 3773 N N . HIS A 1 455 ? -6.003 -11.425 -9.658 1.00 87.12 455 HIS A N 1
ATOM 3774 C CA . HIS A 1 455 ? -6.224 -11.450 -11.107 1.00 87.12 455 HIS A CA 1
ATOM 3775 C C . HIS A 1 455 ? -4.902 -11.348 -11.890 1.00 87.12 455 HIS A C 1
ATOM 3777 O O . HIS A 1 455 ? -4.660 -12.113 -12.819 1.00 87.12 455 HIS A O 1
ATOM 3783 N N . GLU A 1 456 ? -3.979 -10.486 -11.467 1.00 83.50 456 GLU A N 1
ATOM 3784 C CA . GLU A 1 456 ? -2.657 -10.359 -12.097 1.00 83.50 456 GLU A CA 1
ATOM 3785 C C . GLU A 1 456 ? -1.780 -11.611 -11.942 1.00 83.50 456 GLU A C 1
ATOM 3787 O O . GLU A 1 456 ? -1.015 -11.987 -12.835 1.00 83.50 456 GLU A O 1
ATOM 3792 N N . VAL A 1 457 ? -1.874 -12.296 -10.800 1.00 78.25 457 VAL A N 1
ATOM 3793 C CA . VAL A 1 457 ? -1.230 -13.602 -10.611 1.00 78.25 457 VAL A CA 1
ATOM 3794 C C . VAL A 1 457 ? -1.859 -14.636 -11.544 1.00 78.25 457 VAL A C 1
ATOM 3796 O O . VAL A 1 457 ? -1.109 -15.381 -12.176 1.00 78.25 457 VAL A O 1
ATOM 3799 N N . ALA A 1 458 ? -3.191 -14.648 -11.679 1.00 78.50 458 ALA A N 1
ATOM 3800 C CA . ALA A 1 458 ? -3.903 -15.507 -12.624 1.00 78.50 458 ALA A CA 1
ATOM 3801 C C . ALA A 1 458 ? -3.355 -15.334 -14.042 1.00 78.50 458 ALA A C 1
ATOM 3803 O O . ALA A 1 458 ? -2.877 -16.296 -14.645 1.00 78.50 458 ALA A O 1
ATOM 3804 N N . ARG A 1 459 ? -3.307 -14.081 -14.512 1.00 80.06 459 ARG A N 1
ATOM 3805 C CA . ARG A 1 459 ? -2.817 -13.703 -15.842 1.00 80.06 459 ARG A CA 1
ATOM 3806 C C . ARG A 1 459 ? -1.405 -14.216 -16.106 1.00 80.06 459 ARG A C 1
ATOM 3808 O O . ARG A 1 459 ? -1.141 -14.817 -17.142 1.00 80.06 459 ARG A O 1
ATOM 3815 N N . ARG A 1 460 ? -0.491 -14.052 -15.142 1.00 75.50 460 ARG A N 1
ATOM 3816 C CA . ARG A 1 460 ? 0.900 -14.536 -15.255 1.00 75.50 460 ARG A CA 1
ATOM 3817 C C . ARG A 1 460 ? 1.018 -16.061 -15.295 1.00 75.50 460 ARG A C 1
ATOM 3819 O O . ARG A 1 460 ? 2.024 -16.569 -15.786 1.00 75.50 460 ARG A O 1
ATOM 3826 N N . LYS A 1 461 ? 0.046 -16.792 -14.743 1.00 74.31 461 LYS A N 1
ATOM 3827 C CA . LYS A 1 461 ? 0.057 -18.260 -14.659 1.00 74.31 461 LYS A CA 1
ATOM 3828 C C . LYS A 1 461 ? -0.742 -18.944 -15.769 1.00 74.31 461 LYS A C 1
ATOM 3830 O O . LYS A 1 461 ? -0.533 -20.139 -15.967 1.00 74.31 461 LYS A O 1
ATOM 3835 N N . LEU A 1 462 ? -1.560 -18.215 -16.532 1.00 74.31 462 LEU A N 1
ATOM 3836 C CA . LEU A 1 462 ? -2.339 -18.747 -17.660 1.00 74.31 462 LEU A CA 1
ATOM 3837 C C . LEU A 1 462 ? -1.539 -19.635 -18.633 1.00 74.31 462 LEU A C 1
ATOM 3839 O O . LEU A 1 462 ? -2.034 -20.715 -18.958 1.00 74.31 462 LEU A O 1
ATOM 3843 N N . PRO A 1 463 ? -0.306 -19.284 -19.061 1.00 69.69 463 PRO A N 1
ATOM 3844 C CA . PRO A 1 463 ? 0.460 -20.148 -19.964 1.00 69.69 463 PRO A CA 1
ATOM 3845 C C . PRO A 1 463 ? 0.776 -21.524 -19.365 1.00 69.69 463 PRO A C 1
ATOM 3847 O O . PRO A 1 463 ? 0.795 -22.526 -20.072 1.00 69.69 463 PRO A O 1
ATOM 3850 N N . GLN A 1 464 ? 0.992 -21.588 -18.048 1.00 68.50 464 GLN A N 1
ATOM 3851 C CA . GLN A 1 464 ? 1.259 -22.844 -17.342 1.00 68.50 464 GLN A CA 1
ATOM 3852 C C . GLN A 1 464 ? -0.014 -23.678 -17.187 1.00 68.50 464 GLN A C 1
ATOM 3854 O O . GLN A 1 464 ? 0.053 -24.898 -17.293 1.00 68.50 464 GLN A O 1
ATOM 3859 N N . LEU A 1 465 ? -1.157 -23.026 -16.949 1.00 67.62 465 LEU A N 1
ATOM 3860 C CA . LEU A 1 465 ? -2.460 -23.682 -16.805 1.00 67.62 465 LEU A CA 1
ATOM 3861 C C . LEU A 1 465 ? -2.925 -24.310 -18.119 1.00 67.62 465 LEU A C 1
ATOM 3863 O O . LEU A 1 465 ? -3.376 -25.446 -18.119 1.00 67.62 465 LEU A O 1
ATOM 3867 N N . ALA A 1 466 ? -2.719 -23.626 -19.246 1.00 65.00 466 ALA A N 1
ATOM 3868 C CA . ALA A 1 466 ? -3.106 -24.130 -20.564 1.00 65.00 466 ALA A CA 1
ATOM 3869 C C . ALA A 1 466 ? -2.381 -25.423 -20.981 1.00 65.00 466 ALA A C 1
ATOM 3871 O O . ALA A 1 466 ? -2.859 -26.154 -21.842 1.00 65.00 466 ALA A O 1
ATOM 3872 N N . LYS A 1 467 ? -1.221 -25.715 -20.378 1.00 64.50 467 LYS A N 1
ATOM 3873 C CA . LYS A 1 467 ? -0.455 -26.948 -20.623 1.00 64.50 467 LYS A CA 1
ATOM 3874 C C . LYS A 1 467 ? -0.971 -28.136 -19.801 1.00 64.50 467 LYS A C 1
ATOM 3876 O O . LYS A 1 467 ? -0.555 -29.269 -20.048 1.00 64.50 467 LYS A O 1
ATOM 3881 N N . MET A 1 468 ? -1.846 -27.901 -18.822 1.00 64.31 468 MET A N 1
ATOM 3882 C CA . MET A 1 468 ? -2.391 -28.949 -17.962 1.00 64.31 468 MET A CA 1
ATOM 3883 C C . MET A 1 468 ? -3.553 -29.643 -18.675 1.00 64.31 468 MET A C 1
ATOM 3885 O O . MET A 1 468 ? -4.527 -29.013 -19.074 1.00 64.31 468 MET A O 1
ATOM 3889 N N . ARG A 1 469 ? -3.436 -30.961 -18.867 1.00 46.91 469 ARG A N 1
ATOM 3890 C CA . ARG A 1 469 ? -4.501 -31.782 -19.464 1.00 46.91 469 ARG A CA 1
ATOM 3891 C C . ARG A 1 469 ? -5.666 -31.920 -18.470 1.00 46.91 469 ARG A C 1
ATOM 3893 O O . ARG A 1 469 ? -5.412 -32.067 -17.277 1.00 46.91 469 ARG A O 1
ATOM 3900 N N . ASN A 1 470 ? -6.903 -31.934 -18.975 1.00 52.66 470 ASN A N 1
ATOM 3901 C CA . ASN A 1 470 ? -8.149 -32.172 -18.223 1.00 52.66 470 ASN A CA 1
ATOM 3902 C C . ASN A 1 470 ? -8.585 -31.043 -17.264 1.00 52.66 470 ASN A C 1
ATOM 3904 O O . ASN A 1 470 ? -8.958 -31.308 -16.124 1.00 52.66 470 ASN A O 1
ATOM 3908 N N . MET A 1 471 ? -8.551 -29.780 -17.701 1.00 54.28 471 MET A N 1
ATOM 3909 C CA . MET A 1 471 ? -9.343 -28.736 -17.039 1.00 54.28 471 MET A CA 1
ATOM 3910 C C . MET A 1 471 ? -10.752 -28.721 -17.642 1.00 54.28 471 MET A C 1
ATOM 3912 O O . MET A 1 471 ? -10.954 -28.149 -18.707 1.00 54.28 471 MET A O 1
ATOM 3916 N N . ASP A 1 472 ? -11.718 -29.327 -16.949 1.00 48.78 472 ASP A N 1
ATOM 3917 C CA . ASP A 1 472 ? -13.147 -29.208 -17.290 1.00 48.78 472 ASP A CA 1
ATOM 3918 C C . ASP A 1 472 ? -13.736 -27.846 -16.863 1.00 48.78 472 ASP A C 1
ATOM 3920 O O . ASP A 1 472 ? -14.876 -27.520 -17.193 1.00 48.78 472 ASP A O 1
ATOM 3924 N N . SER A 1 473 ? -12.975 -27.020 -16.129 1.00 53.22 473 SER A N 1
ATOM 3925 C CA . SER A 1 473 ? -13.416 -25.681 -15.736 1.00 53.22 473 SER A CA 1
ATOM 3926 C C . SER A 1 473 ? -13.281 -24.698 -16.897 1.00 53.22 473 SER A C 1
ATOM 3928 O O . SER A 1 473 ? -12.181 -24.477 -17.411 1.00 53.22 473 SER A O 1
ATOM 3930 N N . SER A 1 474 ? -14.376 -24.024 -17.249 1.00 60.22 474 SER A N 1
ATOM 3931 C CA . SER A 1 474 ? -14.374 -22.981 -18.280 1.00 60.22 474 SER A CA 1
ATOM 3932 C C . SER A 1 474 ? -13.468 -21.798 -17.930 1.00 60.22 474 SER A C 1
ATOM 3934 O O . SER A 1 474 ? -12.988 -21.132 -18.843 1.00 60.22 474 SER A O 1
ATOM 3936 N N . ASN A 1 475 ? -13.191 -21.552 -16.642 1.00 63.25 475 ASN A N 1
ATOM 3937 C CA . ASN A 1 475 ? -12.453 -20.375 -16.190 1.00 63.25 475 ASN A CA 1
ATOM 3938 C C . ASN A 1 475 ? -11.048 -20.679 -15.641 1.00 63.25 475 ASN A C 1
ATOM 3940 O O . ASN A 1 475 ? -10.702 -21.802 -15.272 1.00 63.25 475 ASN A O 1
ATOM 3944 N N . ALA A 1 476 ? -10.216 -19.640 -15.573 1.00 61.31 476 ALA A N 1
ATOM 3945 C CA . ALA A 1 476 ? -8.842 -19.703 -15.103 1.00 61.31 476 ALA A CA 1
ATOM 3946 C C . ALA A 1 476 ? -8.760 -19.974 -13.594 1.00 61.31 476 ALA A C 1
ATOM 3948 O O . ALA A 1 476 ? -9.290 -19.219 -12.777 1.00 61.31 476 ALA A O 1
ATOM 3949 N N . ILE A 1 477 ? -8.007 -21.010 -13.213 1.00 70.44 477 ILE A N 1
ATOM 3950 C CA . ILE A 1 477 ? -7.783 -21.377 -11.811 1.00 70.44 477 ILE A CA 1
ATOM 3951 C C . ILE A 1 477 ? -6.403 -20.902 -11.343 1.00 70.44 477 ILE A C 1
ATOM 3953 O O . ILE A 1 477 ? -5.364 -21.301 -11.861 1.00 70.44 477 ILE A O 1
ATOM 3957 N N . VAL A 1 478 ? -6.363 -20.092 -10.292 1.00 66.75 478 VAL A N 1
ATOM 3958 C CA . VAL A 1 478 ? -5.133 -19.582 -9.684 1.00 66.75 478 VAL A CA 1
ATOM 3959 C C . VAL A 1 478 ? -4.692 -20.472 -8.534 1.00 66.75 478 VAL A C 1
ATOM 3961 O O . VAL A 1 478 ? -5.392 -20.598 -7.527 1.00 66.75 478 VAL A O 1
ATOM 3964 N N . PHE A 1 479 ? -3.478 -21.022 -8.638 1.00 60.66 479 PHE A N 1
ATOM 3965 C CA . PHE A 1 479 ? -2.800 -21.618 -7.489 1.00 60.66 479 PHE A CA 1
ATOM 3966 C C . PHE A 1 479 ? -2.231 -20.531 -6.590 1.00 60.66 479 PHE A C 1
ATOM 3968 O O . PHE A 1 479 ? -1.352 -19.775 -7.014 1.00 60.66 479 PHE A O 1
ATOM 3975 N N . ALA A 1 480 ? -2.652 -20.489 -5.331 1.00 57.03 480 ALA A N 1
ATOM 3976 C CA . ALA A 1 480 ? -2.057 -19.566 -4.387 1.00 57.03 480 ALA A CA 1
ATOM 3977 C C . ALA A 1 480 ? -2.062 -20.132 -2.965 1.00 57.03 480 ALA A C 1
ATOM 3979 O O . ALA A 1 480 ? -3.007 -19.905 -2.201 1.00 57.03 480 ALA A O 1
ATOM 3980 N N . PRO A 1 481 ? -0.949 -20.735 -2.501 1.00 56.94 481 PRO A N 1
ATOM 3981 C CA . PRO A 1 481 ? -0.584 -20.496 -1.120 1.00 56.94 481 PRO A CA 1
ATOM 3982 C C . PRO A 1 481 ? -0.401 -18.980 -1.017 1.00 56.94 481 PRO A C 1
ATOM 3984 O O . PRO A 1 481 ? 0.586 -18.437 -1.503 1.00 56.94 481 PRO A O 1
ATOM 3987 N N . MET A 1 482 ? -1.382 -18.281 -0.447 1.00 58.72 482 MET A N 1
ATOM 3988 C CA . MET A 1 482 ? -1.392 -16.815 -0.360 1.00 58.72 482 MET A CA 1
ATOM 3989 C C . MET A 1 482 ? -0.124 -16.262 0.283 1.00 58.72 482 MET A C 1
ATOM 3991 O O . MET A 1 482 ? 0.311 -15.169 -0.046 1.00 58.72 482 MET A O 1
ATOM 3995 N N . ARG A 1 483 ? 0.531 -17.056 1.131 1.00 55.72 483 ARG A N 1
ATOM 3996 C CA . ARG A 1 483 ? 1.881 -16.791 1.615 1.00 55.72 483 ARG A CA 1
ATOM 3997 C C . ARG A 1 483 ? 2.895 -16.594 0.479 1.00 55.72 483 ARG A C 1
ATOM 3999 O O . ARG A 1 483 ? 3.581 -15.589 0.507 1.00 55.72 483 ARG A O 1
ATOM 4006 N N . LYS A 1 484 ? 2.943 -17.475 -0.527 1.00 56.78 484 LYS A N 1
ATOM 4007 C CA . LYS A 1 484 ? 3.805 -17.317 -1.712 1.00 56.78 484 LYS A CA 1
ATOM 4008 C C . LYS A 1 484 ? 3.378 -16.143 -2.581 1.00 56.78 484 LYS A C 1
ATOM 4010 O O . LYS A 1 484 ? 4.238 -15.422 -3.052 1.00 56.78 484 LYS A O 1
ATOM 4015 N N . VAL A 1 485 ? 2.075 -15.910 -2.754 1.00 56.81 485 VAL A N 1
ATOM 4016 C CA . VAL A 1 485 ? 1.589 -14.725 -3.485 1.00 56.81 485 VAL A CA 1
ATOM 4017 C C . VAL A 1 485 ? 2.035 -13.440 -2.782 1.00 56.81 485 VAL A C 1
ATOM 4019 O O . VAL A 1 485 ? 2.546 -12.535 -3.424 1.00 56.81 485 VAL A O 1
ATOM 4022 N N . ILE A 1 486 ? 1.926 -13.376 -1.455 1.00 55.69 486 ILE A N 1
ATOM 4023 C CA . ILE A 1 486 ? 2.361 -12.230 -0.650 1.00 55.69 486 ILE A CA 1
ATOM 4024 C C . ILE A 1 486 ? 3.896 -12.116 -0.618 1.00 55.69 486 ILE A C 1
ATOM 4026 O O . ILE A 1 486 ? 4.401 -11.008 -0.741 1.00 55.69 486 ILE A O 1
ATOM 4030 N N . GLU A 1 487 ? 4.636 -13.224 -0.507 1.00 55.97 487 GLU A N 1
ATOM 4031 C CA . GLU A 1 487 ? 6.111 -13.271 -0.562 1.00 55.97 487 GLU A CA 1
ATOM 4032 C C . GLU A 1 487 ? 6.660 -12.886 -1.952 1.00 55.97 487 GLU A C 1
ATOM 4034 O O . GLU A 1 487 ? 7.695 -12.233 -2.042 1.00 55.97 487 GLU A O 1
ATOM 4039 N N . GLU A 1 488 ? 5.970 -13.246 -3.042 1.00 49.38 488 GLU A N 1
ATOM 4040 C CA . GLU A 1 488 ? 6.325 -12.856 -4.417 1.00 49.38 488 GLU A CA 1
ATOM 4041 C C . GLU A 1 488 ? 6.018 -11.376 -4.708 1.00 49.38 488 GLU A C 1
ATOM 4043 O O . GLU A 1 488 ? 6.634 -10.788 -5.596 1.00 49.38 488 GLU A O 1
ATOM 4048 N N . LEU A 1 489 ? 5.063 -10.775 -3.988 1.00 50.34 489 LEU A N 1
ATOM 4049 C CA . LEU A 1 489 ? 4.603 -9.395 -4.196 1.00 50.34 489 LEU A CA 1
ATOM 4050 C C . LEU A 1 489 ? 5.253 -8.382 -3.243 1.00 50.34 489 LEU A C 1
ATOM 4052 O O . LEU A 1 489 ? 5.428 -7.222 -3.611 1.00 50.34 489 LEU A O 1
ATOM 4056 N N . LEU A 1 490 ? 5.604 -8.797 -2.024 1.00 46.09 490 LEU A N 1
ATOM 4057 C CA . LEU A 1 490 ? 6.272 -7.977 -1.019 1.00 46.09 490 LEU A CA 1
ATOM 4058 C C . LEU A 1 490 ? 7.675 -8.542 -0.815 1.00 46.09 490 LEU A C 1
ATOM 4060 O O . LEU A 1 490 ? 7.854 -9.567 -0.167 1.00 46.09 490 LEU A O 1
ATOM 4064 N N . SER A 1 491 ? 8.681 -7.853 -1.342 1.00 40.41 491 SER A N 1
ATOM 4065 C CA . SER A 1 491 ? 10.104 -8.203 -1.242 1.00 40.41 491 SER A CA 1
ATOM 4066 C C . SER A 1 491 ? 10.692 -8.125 0.185 1.00 40.41 491 SER A C 1
ATOM 4068 O O . SER A 1 491 ? 11.892 -7.918 0.345 1.00 40.41 491 SER A O 1
ATOM 4070 N N . GLU A 1 492 ? 9.878 -8.293 1.231 1.00 45.03 492 GLU A N 1
ATOM 4071 C CA . GLU A 1 492 ? 10.275 -8.245 2.639 1.00 45.03 492 GLU A CA 1
ATOM 4072 C C . GLU A 1 492 ? 9.525 -9.283 3.491 1.00 45.03 492 GLU A C 1
ATOM 4074 O O . GLU A 1 492 ? 8.375 -9.638 3.215 1.00 45.03 492 GLU A O 1
ATOM 4079 N N . ASN A 1 493 ? 10.180 -9.727 4.574 1.00 47.38 493 ASN A N 1
ATOM 4080 C CA . ASN A 1 493 ? 9.641 -10.598 5.625 1.00 47.38 493 ASN A CA 1
ATOM 4081 C C . ASN A 1 493 ? 8.328 -10.035 6.203 1.00 47.38 493 ASN A C 1
ATOM 4083 O O . ASN A 1 493 ? 8.314 -9.302 7.193 1.00 47.38 493 ASN A O 1
ATOM 4087 N N . SER A 1 494 ? 7.208 -10.380 5.575 1.00 51.78 494 SER A N 1
ATOM 4088 C CA . SER A 1 494 ? 5.882 -9.888 5.935 1.00 51.78 494 SER A CA 1
ATOM 4089 C C . SER A 1 494 ? 5.408 -10.524 7.248 1.00 51.78 494 SER A C 1
ATOM 4091 O O . SER A 1 494 ? 5.419 -11.745 7.387 1.00 51.78 494 SER A O 1
ATOM 4093 N N . ASP A 1 495 ? 4.960 -9.709 8.214 1.00 60.12 495 ASP A N 1
ATOM 4094 C CA . ASP A 1 495 ? 4.400 -10.190 9.493 1.00 60.12 495 ASP A CA 1
ATOM 4095 C C . ASP A 1 495 ? 3.266 -11.206 9.235 1.00 60.12 495 ASP A C 1
ATOM 4097 O O . ASP A 1 495 ? 2.315 -10.928 8.496 1.00 60.12 495 ASP A O 1
ATOM 4101 N N . ILE A 1 496 ? 3.330 -12.366 9.897 1.00 62.09 496 ILE A N 1
ATOM 4102 C CA . ILE A 1 496 ? 2.341 -13.452 9.819 1.00 62.09 496 ILE A CA 1
ATOM 4103 C C . ILE A 1 496 ? 0.903 -12.970 10.083 1.00 62.09 496 ILE A C 1
ATOM 4105 O O . ILE A 1 496 ? -0.062 -13.511 9.541 1.00 62.09 496 ILE A O 1
ATOM 4109 N N . ARG A 1 497 ? 0.735 -11.902 10.875 1.00 63.34 497 ARG A N 1
ATOM 4110 C CA . ARG A 1 497 ? -0.568 -11.273 11.137 1.00 63.34 497 ARG A CA 1
ATOM 4111 C C . ARG A 1 497 ? -1.161 -10.593 9.904 1.00 63.34 497 ARG A C 1
ATOM 4113 O O . ARG A 1 497 ? -2.384 -10.574 9.768 1.00 63.34 497 ARG A O 1
ATOM 4120 N N . ASN A 1 498 ? -0.335 -10.037 9.021 1.00 67.12 498 ASN A N 1
ATOM 4121 C CA . ASN A 1 498 ? -0.796 -9.422 7.775 1.00 67.12 498 ASN A CA 1
ATOM 4122 C C . ASN A 1 498 ? -1.213 -10.488 6.760 1.00 67.12 498 ASN A C 1
ATOM 4124 O O . ASN A 1 498 ? -2.254 -10.329 6.125 1.00 67.12 498 ASN A O 1
ATOM 4128 N N . ILE A 1 499 ? -0.473 -11.600 6.698 1.00 68.38 499 ILE A N 1
ATOM 4129 C CA . ILE A 1 499 ? -0.814 -12.768 5.872 1.00 68.38 499 ILE A CA 1
ATOM 4130 C C . ILE A 1 499 ? -2.175 -13.336 6.292 1.00 68.38 499 ILE A C 1
ATOM 4132 O O . ILE A 1 499 ? -3.073 -13.462 5.465 1.00 68.38 499 ILE A O 1
ATOM 4136 N N . ASN A 1 500 ? -2.383 -13.569 7.593 1.00 70.50 500 ASN A N 1
ATOM 4137 C CA . ASN A 1 500 ? -3.664 -14.071 8.101 1.00 70.50 500 ASN A CA 1
ATOM 4138 C C . ASN A 1 500 ? -4.840 -13.146 7.746 1.00 70.50 500 ASN A C 1
ATOM 4140 O O . ASN A 1 500 ? -5.892 -13.619 7.332 1.00 70.50 500 ASN A O 1
ATOM 4144 N N . LYS A 1 501 ? -4.663 -11.822 7.861 1.00 75.44 501 LYS A N 1
ATOM 4145 C CA . LYS A 1 501 ? -5.703 -10.853 7.479 1.00 75.44 501 LYS A CA 1
ATOM 4146 C C . LYS A 1 501 ? -6.001 -10.867 5.982 1.00 75.44 501 LYS A C 1
ATOM 4148 O O . LYS A 1 501 ? -7.157 -10.687 5.610 1.00 75.44 501 LYS A O 1
ATOM 4153 N N . ALA A 1 502 ? -4.986 -11.030 5.136 1.00 77.19 502 ALA A N 1
ATOM 4154 C CA . ALA A 1 502 ? -5.176 -11.158 3.695 1.00 77.19 502 ALA A CA 1
ATOM 4155 C C . ALA A 1 502 ? -5.974 -12.427 3.366 1.00 77.19 502 ALA A C 1
ATOM 4157 O O . ALA A 1 502 ? -6.966 -12.342 2.651 1.00 77.19 502 ALA A O 1
ATOM 4158 N N . ASN A 1 503 ? -5.638 -13.558 3.992 1.00 78.44 503 ASN A N 1
ATOM 4159 C CA . ASN A 1 503 ? -6.368 -14.816 3.811 1.00 78.44 503 ASN A CA 1
ATOM 4160 C C . ASN A 1 503 ? -7.840 -14.686 4.183 1.00 78.44 503 ASN A C 1
ATOM 4162 O O . ASN A 1 503 ? -8.702 -15.073 3.402 1.00 78.44 503 ASN A O 1
ATOM 4166 N N . THR A 1 504 ? -8.149 -14.081 5.333 1.00 82.44 504 THR A N 1
ATOM 4167 C CA . THR A 1 504 ? -9.550 -13.891 5.725 1.00 82.44 504 THR A CA 1
ATOM 4168 C C . THR A 1 504 ? -10.310 -13.008 4.737 1.00 82.44 504 THR A C 1
ATOM 4170 O O . THR A 1 504 ? -11.477 -13.266 4.471 1.00 82.44 504 THR A O 1
ATOM 4173 N N . LYS A 1 505 ? -9.669 -11.998 4.138 1.00 87.12 505 LYS A N 1
ATOM 4174 C CA . LYS A 1 505 ? -10.310 -11.191 3.090 1.00 87.12 505 LYS A CA 1
ATOM 4175 C C . LYS A 1 505 ? -10.613 -11.995 1.834 1.00 87.12 505 LYS A C 1
ATOM 4177 O O . LYS A 1 505 ? -11.684 -11.801 1.283 1.00 87.12 505 LYS A O 1
ATOM 4182 N N . VAL A 1 506 ? -9.713 -12.880 1.407 1.00 85.88 506 VAL A N 1
ATOM 4183 C CA . VAL A 1 506 ? -9.955 -13.762 0.252 1.00 85.88 506 VAL A CA 1
ATOM 4184 C C . VAL A 1 506 ? -11.131 -14.694 0.526 1.00 85.88 506 VAL A C 1
ATOM 4186 O O . VAL A 1 506 ? -12.016 -14.826 -0.307 1.00 85.88 506 VAL A O 1
ATOM 4189 N N . VAL A 1 507 ? -11.207 -15.264 1.729 1.00 86.56 507 VAL A N 1
ATOM 4190 C CA . VAL A 1 507 ? -12.363 -16.075 2.141 1.00 86.56 507 VAL A CA 1
ATOM 4191 C C . VAL A 1 507 ? -13.661 -15.255 2.100 1.00 86.56 507 VAL A C 1
ATOM 4193 O O . VAL A 1 507 ? -14.690 -15.746 1.649 1.00 86.56 507 VAL A O 1
ATOM 4196 N N . ILE A 1 508 ? -13.623 -13.980 2.500 1.00 91.31 508 ILE A N 1
ATOM 4197 C CA . ILE A 1 508 ? -14.789 -13.090 2.385 1.00 91.31 508 ILE A CA 1
ATOM 4198 C C . ILE A 1 508 ? -15.102 -12.750 0.917 1.00 91.31 508 ILE A C 1
ATOM 4200 O O . ILE A 1 508 ? -16.269 -12.643 0.565 1.00 91.31 508 ILE A O 1
ATOM 4204 N N . MET A 1 509 ? -14.101 -12.628 0.041 1.00 91.56 509 MET A N 1
ATOM 4205 C CA . MET A 1 509 ? -14.319 -12.461 -1.404 1.00 91.56 509 MET A CA 1
ATOM 4206 C C . MET A 1 509 ? -15.021 -13.682 -2.012 1.00 91.56 509 MET A C 1
ATOM 4208 O O . MET A 1 509 ? -15.884 -13.505 -2.865 1.00 91.56 509 MET A O 1
ATOM 4212 N N . ILE A 1 510 ? -14.711 -14.895 -1.536 1.00 88.94 510 ILE A N 1
ATOM 4213 C CA . ILE A 1 510 ? -15.421 -16.126 -1.925 1.00 88.94 510 ILE A CA 1
ATOM 4214 C C . ILE A 1 510 ? -16.869 -16.103 -1.436 1.00 88.94 510 ILE A C 1
ATOM 4216 O O . ILE A 1 510 ? -17.800 -16.413 -2.182 1.00 88.94 510 ILE A O 1
ATOM 4220 N N . PHE A 1 511 ? -17.072 -15.696 -0.182 1.00 90.81 511 PHE A N 1
ATOM 4221 C CA . PHE A 1 511 ? -18.408 -15.494 0.370 1.00 90.81 511 PHE A CA 1
ATOM 4222 C C . PHE A 1 511 ? -19.219 -14.485 -0.460 1.00 90.81 511 PHE A C 1
ATOM 4224 O O . PHE A 1 511 ? -20.384 -14.730 -0.743 1.00 90.81 511 PHE A O 1
ATOM 4231 N N . MET A 1 512 ? -18.584 -13.406 -0.924 1.00 92.81 512 MET A N 1
ATOM 4232 C CA . MET A 1 512 ? -19.178 -12.378 -1.788 1.00 92.81 512 MET A CA 1
ATOM 4233 C C . MET A 1 512 ? -19.189 -12.741 -3.281 1.00 92.81 512 MET A C 1
ATOM 4235 O O . MET A 1 512 ? -19.458 -11.869 -4.095 1.00 92.81 512 MET A O 1
ATOM 4239 N N . TYR A 1 513 ? -18.873 -13.981 -3.667 1.00 88.00 513 TYR A N 1
ATOM 4240 C CA . TYR A 1 513 ? -18.871 -14.444 -5.066 1.00 88.00 513 TYR A CA 1
ATOM 4241 C C . TYR A 1 513 ? -17.916 -13.703 -6.019 1.00 88.00 513 TYR A C 1
ATOM 4243 O O . TYR A 1 513 ? -17.980 -13.903 -7.230 1.00 88.00 513 TYR A O 1
ATOM 4251 N N . LEU A 1 514 ? -16.978 -12.912 -5.493 1.00 90.38 514 LEU A N 1
ATOM 4252 C CA . LEU A 1 514 ? -15.930 -12.245 -6.278 1.00 90.38 514 LEU A CA 1
ATOM 4253 C C . LEU A 1 514 ? -14.838 -13.222 -6.737 1.00 90.38 514 LEU A C 1
ATOM 4255 O O . LEU A 1 514 ? -14.056 -12.906 -7.628 1.00 90.38 514 LEU A O 1
ATOM 4259 N N . LEU A 1 515 ? -14.757 -14.378 -6.079 1.00 88.62 515 LEU A N 1
ATOM 4260 C CA . LEU A 1 515 ? -13.888 -15.507 -6.392 1.00 88.62 515 LEU A CA 1
ATOM 4261 C C . LEU A 1 515 ? -14.663 -16.794 -6.104 1.00 88.62 515 LEU A C 1
ATOM 4263 O O . LEU A 1 515 ? -15.504 -16.821 -5.207 1.00 88.62 515 LEU A O 1
ATOM 4267 N N . ASN A 1 516 ? -14.328 -17.872 -6.799 1.00 84.44 516 ASN A N 1
ATOM 4268 C CA . ASN A 1 516 ? -14.804 -19.209 -6.457 1.00 84.44 516 ASN A CA 1
ATOM 4269 C C . ASN A 1 516 ? -13.673 -20.005 -5.799 1.00 84.44 516 ASN A C 1
ATOM 4271 O O . ASN A 1 516 ? -12.512 -19.870 -6.184 1.00 84.44 516 ASN A O 1
ATOM 4275 N N . CYS A 1 517 ? -13.987 -20.822 -4.793 1.00 81.44 517 CYS A N 1
ATOM 4276 C CA . CYS A 1 517 ? -13.028 -21.777 -4.241 1.00 81.44 517 CYS A CA 1
ATOM 4277 C C . CYS A 1 517 ? -13.218 -23.123 -4.937 1.00 81.44 517 CYS A C 1
ATOM 4279 O O . CYS A 1 517 ? -14.343 -23.607 -5.013 1.00 81.44 517 CYS A O 1
ATOM 4281 N N . VAL A 1 518 ? -12.127 -23.721 -5.413 1.00 75.88 518 VAL A N 1
ATOM 4282 C CA . VAL A 1 518 ? -12.160 -25.045 -6.047 1.00 75.88 518 VAL A CA 1
ATOM 4283 C C . VAL A 1 518 ? -11.753 -26.099 -5.018 1.00 75.88 518 VAL A C 1
ATOM 4285 O O . VAL A 1 518 ? -10.723 -25.943 -4.349 1.00 75.88 518 VAL A O 1
ATOM 4288 N N . GLY A 1 519 ? -12.574 -27.142 -4.868 1.00 72.31 519 GLY A N 1
ATOM 4289 C CA . GLY A 1 519 ? -12.282 -28.290 -4.003 1.00 72.31 519 GLY A CA 1
ATOM 4290 C C . GLY A 1 519 ? -11.048 -29.057 -4.485 1.00 72.31 519 GLY A C 1
ATOM 4291 O O . GLY A 1 519 ? -10.734 -29.043 -5.671 1.00 72.31 519 GLY A O 1
ATOM 4292 N N . ILE A 1 520 ? -10.310 -29.708 -3.578 1.00 72.00 520 ILE A N 1
ATOM 4293 C CA . ILE A 1 520 ? -9.085 -30.446 -3.951 1.00 72.00 520 ILE A CA 1
ATOM 4294 C C . ILE A 1 520 ? -9.413 -31.584 -4.922 1.00 72.00 520 ILE A C 1
ATOM 4296 O O . ILE A 1 520 ? -8.692 -31.794 -5.890 1.00 72.00 520 ILE A O 1
ATOM 4300 N N . ASP A 1 521 ? -10.523 -32.265 -4.671 1.00 71.75 521 ASP A N 1
ATOM 4301 C CA . ASP A 1 521 ? -11.117 -33.328 -5.478 1.00 71.75 521 ASP A CA 1
ATOM 4302 C C . ASP A 1 521 ? -11.472 -32.890 -6.907 1.00 71.75 521 ASP A C 1
ATOM 4304 O O . ASP A 1 521 ? -11.456 -33.707 -7.822 1.00 71.75 521 ASP A O 1
ATOM 4308 N N . GLN A 1 522 ? -11.735 -31.598 -7.107 1.00 70.62 522 GLN A N 1
ATOM 4309 C CA . GLN A 1 522 ? -12.097 -31.012 -8.400 1.00 70.62 522 GLN A CA 1
ATOM 4310 C C . GLN A 1 522 ? -10.878 -30.538 -9.211 1.00 70.62 522 GLN A C 1
ATOM 4312 O O . GLN A 1 522 ? -11.028 -30.068 -10.339 1.00 70.62 522 GLN A O 1
ATOM 4317 N N . LEU A 1 523 ? -9.664 -30.615 -8.653 1.00 73.81 523 LEU A N 1
ATOM 4318 C CA . LEU A 1 523 ? -8.440 -30.174 -9.326 1.00 73.81 523 LEU A CA 1
ATOM 4319 C C . LEU A 1 523 ? -7.781 -31.308 -10.124 1.00 73.81 523 LEU A C 1
ATOM 4321 O O . LEU A 1 523 ? -7.846 -32.460 -9.703 1.00 73.81 523 LEU A O 1
ATOM 4325 N N . PRO A 1 524 ? -7.026 -31.005 -11.196 1.00 73.50 524 PRO A N 1
ATOM 4326 C CA . PRO A 1 524 ? -6.205 -32.001 -11.885 1.00 73.50 524 PRO A CA 1
ATOM 4327 C C . PRO A 1 524 ? -5.165 -32.672 -10.965 1.00 73.50 524 PRO A C 1
ATOM 4329 O O . PRO A 1 524 ? -4.562 -32.010 -10.114 1.00 73.50 524 PRO A O 1
ATOM 4332 N N . ASP A 1 525 ? -4.853 -33.953 -11.200 1.00 75.62 525 ASP A N 1
ATOM 4333 C CA . ASP A 1 525 ? -3.932 -34.773 -10.382 1.00 75.62 525 ASP A CA 1
ATOM 4334 C C . ASP A 1 525 ? -2.563 -34.127 -10.118 1.00 75.62 525 ASP A C 1
ATOM 4336 O O . ASP A 1 525 ? -1.925 -34.340 -9.083 1.00 75.62 525 ASP A O 1
ATOM 4340 N N . GLU A 1 526 ? -2.041 -33.365 -11.082 1.00 72.94 526 GLU A N 1
ATOM 4341 C CA . GLU A 1 526 ? -0.776 -32.647 -10.911 1.00 72.94 526 GLU A CA 1
ATOM 4342 C C . GLU A 1 526 ? -0.888 -31.544 -9.847 1.00 72.94 526 GLU A C 1
ATOM 4344 O O . GLU A 1 526 ? 0.011 -31.380 -9.018 1.00 72.94 526 GLU A O 1
ATOM 4349 N N . MET A 1 527 ? -2.002 -30.808 -9.833 1.00 72.62 527 MET A N 1
ATOM 4350 C CA . MET A 1 527 ? -2.276 -29.762 -8.850 1.00 72.62 527 MET A CA 1
ATOM 4351 C C . MET A 1 527 ? -2.528 -30.355 -7.463 1.00 72.62 527 MET A C 1
ATOM 4353 O O . MET A 1 527 ? -1.958 -29.864 -6.485 1.00 72.62 527 MET A O 1
ATOM 4357 N N . GLN A 1 528 ? -3.295 -31.447 -7.384 1.00 75.62 528 GLN A N 1
ATOM 4358 C CA . GLN A 1 528 ? -3.523 -32.173 -6.131 1.00 75.62 528 GLN A CA 1
ATOM 4359 C C . GLN A 1 528 ? -2.194 -32.607 -5.493 1.00 75.62 528 GLN A C 1
ATOM 4361 O O . GLN A 1 528 ? -1.911 -32.272 -4.339 1.00 75.62 528 GLN A O 1
ATOM 4366 N N . ARG A 1 529 ? -1.297 -33.230 -6.275 1.00 75.69 529 ARG A N 1
ATOM 4367 C CA . ARG A 1 529 ? 0.045 -33.634 -5.810 1.00 75.69 529 ARG A CA 1
ATOM 4368 C C . ARG A 1 529 ? 0.880 -32.459 -5.298 1.00 75.69 529 ARG A C 1
ATOM 4370 O O . ARG A 1 529 ? 1.566 -32.588 -4.281 1.00 75.69 529 ARG A O 1
ATOM 4377 N N . ARG A 1 530 ? 0.818 -31.296 -5.960 1.00 72.44 530 ARG A N 1
ATOM 4378 C CA . ARG A 1 530 ? 1.524 -30.079 -5.514 1.00 72.44 530 ARG A CA 1
ATOM 4379 C C . ARG A 1 530 ? 0.989 -29.556 -4.180 1.00 72.44 530 ARG A C 1
ATOM 4381 O O . ARG A 1 530 ? 1.791 -29.126 -3.347 1.00 72.44 530 ARG A O 1
ATOM 4388 N N . ILE A 1 531 ? -0.329 -29.604 -3.954 1.00 70.62 531 ILE A N 1
ATOM 4389 C CA . ILE A 1 531 ? -0.933 -29.252 -2.657 1.00 70.62 531 ILE A CA 1
ATOM 4390 C C . ILE A 1 531 ? -0.422 -30.196 -1.578 1.00 70.62 531 ILE A C 1
ATOM 4392 O O . ILE A 1 531 ? 0.063 -29.732 -0.545 1.00 70.62 531 ILE A O 1
ATOM 4396 N N . GLU A 1 532 ? -0.495 -31.505 -1.813 1.00 71.75 532 GLU A N 1
ATOM 4397 C CA . GLU A 1 532 ? -0.048 -32.498 -0.839 1.00 71.75 532 GLU A CA 1
ATOM 4398 C C . GLU A 1 532 ? 1.424 -32.317 -0.474 1.00 71.75 532 GLU A C 1
ATOM 4400 O O . GLU A 1 532 ? 1.784 -32.376 0.703 1.00 71.75 532 GLU A O 1
ATOM 4405 N N . GLN A 1 533 ? 2.283 -32.073 -1.468 1.00 72.06 533 GLN A N 1
ATOM 4406 C CA . GLN A 1 533 ? 3.700 -31.818 -1.241 1.00 72.06 533 GLN A CA 1
ATOM 4407 C C . GLN A 1 533 ? 3.905 -30.551 -0.401 1.00 72.06 533 GLN A C 1
ATOM 4409 O O . GLN A 1 533 ? 4.618 -30.590 0.603 1.00 72.06 533 GLN A O 1
ATOM 4414 N N . TYR A 1 534 ? 3.230 -29.454 -0.751 1.00 68.44 534 TYR A N 1
ATOM 4415 C CA . TYR A 1 534 ? 3.308 -28.198 -0.004 1.00 68.44 534 TYR A CA 1
ATOM 4416 C C . TYR A 1 534 ? 2.837 -28.356 1.449 1.00 68.44 534 TYR A C 1
ATOM 4418 O O . TYR A 1 534 ? 3.458 -27.837 2.384 1.00 68.44 534 TYR A O 1
ATOM 4426 N N . GLN A 1 535 ? 1.757 -29.110 1.662 1.00 68.44 535 GLN A N 1
ATOM 4427 C CA . GLN A 1 535 ? 1.250 -29.421 2.994 1.00 68.44 535 GLN A CA 1
ATOM 4428 C C . GLN A 1 535 ? 2.233 -30.314 3.769 1.00 68.44 535 GLN A C 1
ATOM 4430 O O . GLN A 1 535 ? 2.515 -30.028 4.932 1.00 68.44 535 GLN A O 1
ATOM 4435 N N . LYS A 1 536 ? 2.821 -31.346 3.148 1.00 67.50 536 LYS A N 1
ATOM 4436 C CA . LYS A 1 536 ? 3.842 -32.218 3.766 1.00 67.50 536 LYS A CA 1
ATOM 4437 C C . LYS A 1 536 ? 5.093 -31.436 4.185 1.00 67.50 536 LYS A C 1
ATOM 4439 O O . LYS A 1 536 ? 5.576 -31.616 5.302 1.00 67.50 536 LYS A O 1
ATOM 4444 N N . GLU A 1 537 ? 5.591 -30.540 3.336 1.00 61.34 537 GLU A N 1
ATOM 4445 C CA . GLU A 1 537 ? 6.740 -29.671 3.637 1.00 61.34 537 GLU A CA 1
ATOM 4446 C C . GLU A 1 537 ? 6.430 -28.692 4.780 1.00 61.34 537 GLU A C 1
ATOM 4448 O O . GLU A 1 537 ? 7.248 -28.499 5.680 1.00 61.34 537 GLU A O 1
ATOM 4453 N N . SER A 1 538 ? 5.211 -28.150 4.813 1.00 56.00 538 SER A N 1
ATOM 4454 C CA . SER A 1 538 ? 4.762 -27.239 5.873 1.00 56.00 538 SER A CA 1
ATOM 4455 C C . SER A 1 538 ? 4.575 -27.934 7.233 1.00 56.00 538 SER A C 1
ATOM 4457 O O . SER A 1 538 ? 4.755 -27.296 8.273 1.00 56.00 538 SER A O 1
ATOM 4459 N N . ARG A 1 539 ? 4.275 -29.246 7.260 1.00 53.78 539 ARG A N 1
ATOM 4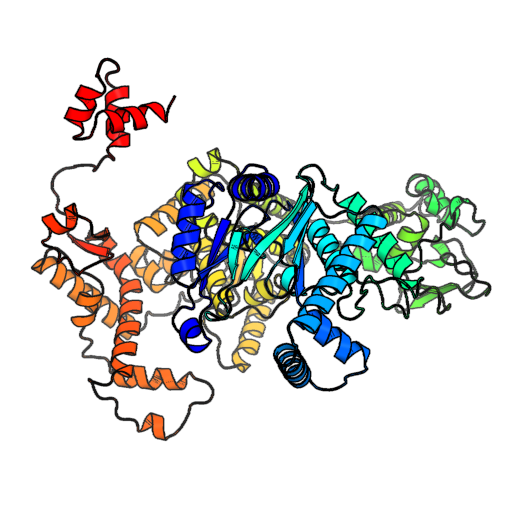460 C CA . ARG A 1 539 ? 4.142 -30.042 8.502 1.00 53.78 539 ARG A CA 1
ATOM 4461 C C . ARG A 1 539 ? 5.467 -30.186 9.260 1.00 53.78 539 ARG A C 1
ATOM 4463 O O . ARG A 1 539 ? 5.443 -30.251 10.486 1.00 53.78 539 ARG A O 1
ATOM 4470 N N . LYS A 1 540 ? 6.618 -30.168 8.574 1.00 48.25 540 LYS A N 1
ATOM 4471 C CA . LYS A 1 540 ? 7.948 -30.294 9.210 1.00 48.25 540 LYS A CA 1
ATOM 4472 C C . LYS A 1 540 ? 8.309 -29.123 10.138 1.00 48.25 540 LYS A C 1
ATOM 4474 O O . LYS A 1 540 ? 9.133 -29.301 11.024 1.00 48.25 540 LYS A O 1
ATOM 4479 N N . ASN A 1 541 ? 7.659 -27.963 9.995 1.00 45.38 541 ASN A N 1
ATOM 4480 C CA . ASN A 1 541 ? 7.896 -26.771 10.824 1.00 45.38 541 ASN A CA 1
ATOM 4481 C C . ASN A 1 541 ? 6.905 -26.608 12.001 1.00 45.38 541 ASN A C 1
ATOM 4483 O O . ASN A 1 541 ? 6.775 -25.523 12.564 1.00 45.38 541 ASN A O 1
ATOM 4487 N N . SER A 1 542 ? 6.240 -27.688 12.422 1.00 39.59 542 SER A N 1
ATOM 4488 C CA . SER A 1 542 ? 5.432 -27.791 13.657 1.00 39.59 542 SER A CA 1
ATOM 4489 C C . SER A 1 542 ? 4.228 -26.850 13.814 1.00 39.59 542 SER A C 1
ATOM 4491 O O . SER A 1 542 ? 3.716 -26.745 14.921 1.00 39.59 542 SER A O 1
ATOM 4493 N N . ASN A 1 543 ? 3.744 -26.166 12.771 1.00 39.56 543 ASN A N 1
ATOM 4494 C CA . ASN A 1 543 ? 2.488 -25.404 12.842 1.00 39.56 543 ASN A CA 1
ATOM 4495 C C . ASN A 1 543 ? 1.900 -25.152 11.444 1.00 39.56 543 ASN A C 1
ATOM 4497 O O . ASN A 1 543 ? 2.190 -24.137 10.807 1.00 39.56 543 ASN A O 1
ATOM 4501 N N . ILE A 1 544 ? 1.009 -26.035 10.983 1.00 42.00 544 ILE A N 1
ATOM 4502 C CA . ILE A 1 544 ? 0.034 -25.651 9.955 1.00 42.00 544 ILE A CA 1
ATOM 4503 C C . ILE A 1 544 ? -1.185 -25.108 10.688 1.00 42.00 544 ILE A C 1
ATOM 4505 O O . ILE A 1 544 ? -2.057 -25.848 11.126 1.00 42.00 544 ILE A O 1
ATOM 4509 N N . HIS A 1 545 ? -1.231 -23.791 10.848 1.00 44.16 545 HIS A N 1
ATOM 4510 C CA . HIS A 1 545 ? -2.489 -23.116 11.143 1.00 44.16 545 HIS A CA 1
ATOM 4511 C C . HIS A 1 545 ? -3.358 -23.177 9.873 1.00 44.16 545 HIS A C 1
ATOM 4513 O O . HIS A 1 545 ? -2.818 -23.010 8.783 1.00 44.16 545 HIS A O 1
ATOM 4519 N N . TYR A 1 546 ? -4.680 -23.347 9.983 1.00 47.44 546 TYR A N 1
ATOM 4520 C CA . TYR A 1 546 ? -5.632 -23.370 8.846 1.00 47.44 546 TYR A CA 1
ATOM 4521 C C . TYR A 1 546 ? -5.506 -22.173 7.878 1.00 47.44 546 TYR A C 1
ATOM 4523 O O . TYR A 1 546 ? -5.907 -22.235 6.720 1.00 47.44 546 TYR A O 1
ATOM 4531 N N . ASN A 1 547 ? -4.889 -21.079 8.331 1.00 44.44 547 ASN A N 1
ATOM 4532 C CA . ASN A 1 547 ? -4.537 -19.932 7.500 1.00 44.44 547 ASN A CA 1
ATOM 4533 C C . ASN A 1 547 ? -3.410 -20.214 6.483 1.00 44.44 547 ASN A C 1
ATOM 4535 O O . ASN A 1 547 ? -3.150 -19.359 5.652 1.00 44.44 547 ASN A O 1
ATOM 4539 N N . ASN A 1 548 ? -2.740 -21.368 6.527 1.00 49.34 548 ASN A N 1
ATOM 4540 C CA . ASN A 1 548 ? -1.670 -21.768 5.601 1.00 49.34 548 ASN A CA 1
ATOM 4541 C C . ASN A 1 548 ? -2.084 -22.914 4.659 1.00 49.34 548 ASN A C 1
ATOM 4543 O O . ASN A 1 548 ? -1.224 -23.494 3.997 1.00 49.34 548 ASN A O 1
ATOM 4547 N N . ILE A 1 549 ? -3.373 -23.265 4.600 1.00 56.88 549 ILE A N 1
ATOM 4548 C CA . ILE A 1 549 ? -3.868 -24.271 3.654 1.00 56.88 549 ILE A CA 1
ATOM 4549 C C . ILE A 1 549 ? -3.802 -23.665 2.247 1.00 56.88 549 ILE A C 1
ATOM 4551 O O . ILE A 1 549 ? -4.366 -22.600 1.992 1.00 56.88 549 ILE A O 1
ATOM 4555 N N . ALA A 1 550 ? -3.056 -24.313 1.350 1.00 61.06 550 ALA A N 1
ATOM 4556 C CA . ALA A 1 550 ? -3.013 -23.928 -0.054 1.00 61.06 550 ALA A CA 1
ATOM 4557 C C . ALA A 1 550 ? -4.394 -24.172 -0.674 1.00 61.06 550 ALA A C 1
ATOM 4559 O O . ALA A 1 550 ? -4.882 -25.299 -0.645 1.00 61.06 550 ALA A O 1
ATOM 4560 N N . ARG A 1 551 ? -5.006 -23.113 -1.209 1.00 69.94 551 ARG A N 1
ATOM 4561 C CA . ARG A 1 551 ? -6.279 -23.173 -1.929 1.00 69.94 551 ARG A CA 1
ATOM 4562 C C . ARG A 1 551 ? -6.068 -22.765 -3.382 1.00 69.94 551 ARG A C 1
ATOM 4564 O O . ARG A 1 551 ? -5.128 -22.027 -3.702 1.00 69.94 551 ARG A O 1
ATOM 4571 N N . TYR A 1 552 ? -6.961 -23.252 -4.229 1.00 75.44 552 TYR A N 1
ATOM 4572 C CA . TYR A 1 552 ? -7.111 -22.794 -5.597 1.00 75.44 552 TYR A CA 1
ATOM 4573 C C . TYR A 1 552 ? -8.370 -21.947 -5.702 1.00 75.44 552 TYR A C 1
ATOM 4575 O O . TYR A 1 552 ? -9.406 -22.274 -5.114 1.00 75.44 552 TYR A O 1
ATOM 4583 N N . TYR A 1 553 ? -8.245 -20.845 -6.434 1.00 79.75 553 TYR A N 1
ATOM 4584 C CA . TYR A 1 553 ? -9.339 -19.915 -6.655 1.00 79.75 553 TYR A CA 1
ATOM 4585 C C . TYR A 1 553 ? -9.601 -19.802 -8.143 1.00 79.75 553 TYR A C 1
ATOM 4587 O O . TYR A 1 553 ? -8.676 -19.572 -8.916 1.00 79.75 553 TYR A O 1
ATOM 4595 N N . GLU A 1 554 ? -10.850 -19.952 -8.537 1.00 83.25 554 GLU A N 1
ATOM 4596 C CA . GLU A 1 554 ? -11.284 -19.715 -9.904 1.00 83.25 554 GLU A CA 1
ATOM 4597 C C . GLU A 1 554 ? -11.597 -18.219 -10.075 1.00 83.25 554 GLU A C 1
ATOM 4599 O O . GLU A 1 554 ? -12.290 -17.615 -9.244 1.00 83.25 554 GLU A O 1
ATOM 4604 N N . ILE A 1 555 ? -11.040 -17.618 -11.133 1.00 85.94 555 ILE A N 1
ATOM 4605 C CA . ILE A 1 555 ? -11.373 -16.257 -11.556 1.00 85.94 555 ILE A CA 1
ATOM 4606 C C . ILE A 1 555 ? -12.683 -16.303 -12.317 1.00 85.94 555 ILE A C 1
ATOM 4608 O O . ILE A 1 555 ? -12.846 -17.077 -13.250 1.00 85.94 555 ILE A O 1
ATOM 4612 N N . VAL A 1 556 ? -13.608 -15.448 -11.920 1.00 84.38 556 VAL A N 1
ATOM 4613 C CA . VAL A 1 556 ? -14.982 -15.463 -12.406 1.00 84.38 556 VAL A CA 1
ATOM 4614 C C . VAL A 1 556 ? -15.300 -14.146 -13.093 1.00 84.38 556 VAL A C 1
ATOM 4616 O O . VAL A 1 556 ? -14.742 -13.113 -12.726 1.00 84.38 556 VAL A O 1
ATOM 4619 N N . SER A 1 557 ? -16.199 -14.168 -14.074 1.00 83.94 557 SER A N 1
ATOM 4620 C CA . SER A 1 557 ? -16.690 -12.939 -14.703 1.00 83.94 557 SER A CA 1
ATOM 4621 C C . SER A 1 557 ? -17.348 -12.020 -13.681 1.00 83.94 557 SER A C 1
ATOM 4623 O O . SER A 1 557 ? -18.133 -12.479 -12.853 1.00 83.94 557 SER A O 1
ATOM 4625 N N . MET A 1 558 ? -17.032 -10.726 -13.736 1.00 84.75 558 MET A N 1
ATOM 4626 C CA . MET A 1 558 ? -17.710 -9.688 -12.954 1.00 84.75 558 MET A CA 1
ATOM 4627 C C . MET A 1 558 ? -18.880 -9.089 -13.736 1.00 84.75 558 MET A C 1
ATOM 4629 O O . MET A 1 558 ? -18.970 -7.876 -13.922 1.00 84.75 558 MET A O 1
ATOM 4633 N N . ASP A 1 559 ? -19.764 -9.955 -14.223 1.00 79.12 559 ASP A N 1
ATOM 4634 C CA . ASP A 1 559 ? -21.008 -9.547 -14.868 1.00 79.12 559 ASP A CA 1
ATOM 4635 C C . ASP A 1 559 ? -22.005 -8.931 -13.869 1.00 79.12 559 ASP A C 1
ATOM 4637 O O . ASP A 1 559 ? -21.833 -8.956 -12.647 1.00 79.12 559 ASP A O 1
ATOM 4641 N N . THR A 1 560 ? -23.061 -8.322 -14.408 1.00 77.88 560 THR A N 1
ATOM 4642 C CA . THR A 1 560 ? -24.062 -7.603 -13.615 1.00 77.88 560 THR A CA 1
ATOM 4643 C C . THR A 1 560 ? -24.742 -8.493 -12.577 1.00 77.88 560 THR A C 1
ATOM 4645 O O . THR A 1 560 ? -24.905 -8.064 -11.437 1.00 77.88 560 THR A O 1
ATOM 4648 N N . GLU A 1 561 ? -25.106 -9.727 -12.930 1.00 76.88 561 GLU A N 1
ATOM 4649 C CA . GLU A 1 561 ? -25.769 -10.655 -12.005 1.00 76.88 561 GLU A CA 1
ATOM 4650 C C . GLU A 1 561 ? -24.859 -10.995 -10.824 1.00 76.88 561 GLU A C 1
ATOM 4652 O O . GLU A 1 561 ? -25.278 -10.947 -9.663 1.00 76.88 561 GLU A O 1
ATOM 4657 N N . ARG A 1 562 ? -23.578 -11.250 -11.099 1.00 83.25 562 ARG A N 1
ATOM 4658 C CA . ARG A 1 562 ? -22.604 -11.560 -10.058 1.00 83.25 562 ARG A CA 1
ATOM 4659 C C . ARG A 1 562 ? -22.321 -10.375 -9.147 1.00 83.25 562 ARG A C 1
ATOM 4661 O O . ARG A 1 562 ? -22.111 -10.564 -7.951 1.00 83.25 562 ARG A O 1
ATOM 4668 N N . LEU A 1 563 ? -22.339 -9.155 -9.678 1.00 84.56 563 LEU A N 1
ATOM 4669 C CA . LEU A 1 563 ? -22.179 -7.942 -8.877 1.00 84.56 563 LEU A CA 1
ATOM 4670 C C . LEU A 1 563 ? -23.390 -7.662 -7.989 1.00 84.56 563 LEU A C 1
ATOM 4672 O O . LEU A 1 563 ? -23.205 -7.265 -6.839 1.00 84.56 563 LEU A O 1
ATOM 4676 N N . ILE A 1 564 ? -24.605 -7.921 -8.481 1.00 78.44 564 ILE A N 1
ATOM 4677 C CA . ILE A 1 564 ? -25.826 -7.866 -7.666 1.00 78.44 564 ILE A CA 1
ATOM 4678 C C . ILE A 1 564 ? -25.708 -8.856 -6.504 1.00 78.44 564 ILE A C 1
ATOM 4680 O O . ILE A 1 564 ? -25.882 -8.470 -5.349 1.00 78.44 564 ILE A O 1
ATOM 4684 N N . LEU A 1 565 ? -25.304 -10.097 -6.782 1.00 81.25 565 LEU A N 1
ATOM 4685 C CA . LEU A 1 565 ? -25.096 -11.102 -5.742 1.00 81.25 565 LEU A CA 1
ATOM 4686 C C . LEU A 1 565 ? -24.002 -10.680 -4.747 1.00 81.25 565 LEU A C 1
ATOM 4688 O O . LEU A 1 565 ? -24.177 -10.781 -3.533 1.00 81.25 565 LEU A O 1
ATOM 4692 N N . ALA A 1 566 ? -22.879 -10.151 -5.234 1.00 88.06 566 ALA A N 1
ATOM 4693 C CA . ALA A 1 566 ? -21.801 -9.656 -4.384 1.00 88.06 566 ALA A CA 1
ATOM 4694 C C . ALA A 1 566 ? -22.256 -8.505 -3.472 1.00 88.06 566 ALA A C 1
ATOM 4696 O O . ALA A 1 566 ? -21.846 -8.432 -2.307 1.00 88.06 566 ALA A O 1
ATOM 4697 N N . GLU A 1 567 ? -23.119 -7.621 -3.969 1.00 90.88 567 GLU A N 1
ATOM 4698 C CA . GLU A 1 567 ? -23.735 -6.541 -3.201 1.00 90.88 567 GLU A CA 1
ATOM 4699 C C . GLU A 1 567 ? -24.700 -7.070 -2.138 1.00 90.88 567 GLU A C 1
ATOM 4701 O O . GLU A 1 567 ? -24.628 -6.640 -0.984 1.00 90.88 567 GLU A O 1
ATOM 4706 N N . GLU A 1 568 ? -25.544 -8.047 -2.472 1.00 84.00 568 GLU A N 1
ATOM 4707 C CA . GLU A 1 568 ? -26.450 -8.704 -1.524 1.00 84.00 568 GLU A CA 1
ATOM 4708 C C . GLU A 1 568 ? -25.684 -9.399 -0.396 1.00 84.00 568 GLU A C 1
ATOM 4710 O O . GLU A 1 568 ? -25.966 -9.177 0.787 1.00 84.00 568 GLU A O 1
ATOM 4715 N N . MET A 1 569 ? -24.640 -10.155 -0.736 1.00 88.56 569 MET A N 1
ATOM 4716 C CA . MET A 1 569 ? -23.780 -10.811 0.250 1.00 88.56 569 MET A CA 1
ATOM 4717 C C . MET A 1 569 ? -22.995 -9.792 1.086 1.00 88.56 569 MET A C 1
ATOM 4719 O O . MET A 1 569 ? -22.792 -9.981 2.291 1.00 88.56 569 MET A O 1
ATOM 4723 N N . SER A 1 570 ? -22.598 -8.663 0.495 1.00 92.50 570 SER A N 1
ATOM 4724 C CA . SER A 1 570 ? -21.962 -7.560 1.223 1.00 92.50 570 SER A CA 1
ATOM 4725 C C . SER A 1 570 ? -22.925 -6.874 2.189 1.00 92.50 570 SER A C 1
ATOM 4727 O O . SER A 1 570 ? -22.562 -6.569 3.331 1.00 92.50 570 SER A O 1
ATOM 4729 N N . LYS A 1 571 ? -24.172 -6.661 1.773 1.00 89.50 571 LYS A N 1
ATOM 4730 C CA . LYS A 1 571 ? -25.244 -6.140 2.621 1.00 89.50 571 LYS A CA 1
ATOM 4731 C C . LYS A 1 571 ? -25.506 -7.086 3.789 1.00 89.50 571 LYS A C 1
ATOM 4733 O O . LYS A 1 571 ? -25.472 -6.636 4.939 1.00 89.50 571 LYS A O 1
ATOM 4738 N N . PHE A 1 572 ? -25.651 -8.383 3.515 1.00 86.75 572 PHE A N 1
ATOM 4739 C CA . PHE A 1 572 ? -25.801 -9.428 4.527 1.00 86.75 572 PHE A CA 1
ATOM 4740 C C . PHE A 1 572 ? -24.650 -9.400 5.537 1.00 86.75 572 PHE A C 1
ATOM 4742 O O . PHE A 1 572 ? -24.886 -9.428 6.748 1.00 86.75 572 PHE A O 1
ATOM 4749 N N . PHE A 1 573 ? -23.407 -9.275 5.056 1.00 90.12 573 PHE A N 1
ATOM 4750 C CA . PHE A 1 573 ? -22.216 -9.196 5.898 1.00 90.12 573 PHE A CA 1
ATOM 4751 C C . PHE A 1 573 ? -22.320 -8.073 6.937 1.00 90.12 573 PHE A C 1
ATOM 4753 O O . PHE A 1 573 ? -22.107 -8.288 8.133 1.00 90.12 573 PHE A O 1
ATOM 4760 N N . TYR A 1 574 ? -22.675 -6.861 6.506 1.00 88.50 574 TYR A N 1
ATOM 4761 C CA . TYR A 1 574 ? -22.756 -5.716 7.412 1.00 88.50 574 TYR A CA 1
ATOM 4762 C C . TYR A 1 574 ? -23.997 -5.732 8.307 1.00 88.50 574 TYR A C 1
ATOM 4764 O O . TYR A 1 574 ? -23.893 -5.320 9.468 1.00 88.50 574 TYR A O 1
ATOM 4772 N N . GLN A 1 575 ? -25.142 -6.188 7.794 1.00 84.06 575 GLN A N 1
ATOM 4773 C CA . GLN A 1 575 ? -26.391 -6.273 8.556 1.00 84.06 575 GLN A CA 1
ATOM 4774 C C . GLN A 1 575 ? -26.294 -7.296 9.689 1.00 84.06 575 GLN A C 1
ATOM 4776 O O . GLN A 1 575 ? -26.703 -6.997 10.805 1.00 84.06 575 GLN A O 1
ATOM 4781 N N . ASN A 1 576 ? -25.629 -8.429 9.456 1.00 81.75 576 ASN A N 1
ATOM 4782 C CA . ASN A 1 576 ? -25.364 -9.433 10.488 1.00 81.75 576 ASN A CA 1
ATOM 4783 C C . ASN A 1 576 ? -24.129 -9.107 11.348 1.00 81.75 576 ASN A C 1
ATOM 4785 O O . ASN A 1 576 ? -23.633 -9.955 12.082 1.00 81.75 576 ASN A O 1
ATOM 4789 N N . HIS A 1 577 ? -23.602 -7.880 11.284 1.00 83.38 577 HIS A N 1
ATOM 4790 C CA . HIS A 1 577 ? -22.461 -7.429 12.092 1.00 83.38 577 HIS A CA 1
ATOM 4791 C C . HIS A 1 577 ? -21.202 -8.304 11.964 1.00 83.38 577 HIS A C 1
ATOM 4793 O O . HIS A 1 577 ? -20.397 -8.390 12.901 1.00 83.38 577 HIS A O 1
ATOM 4799 N N . LEU A 1 578 ? -21.007 -8.929 10.802 1.00 86.25 578 LEU A N 1
ATOM 4800 C CA . LEU A 1 578 ? -19.815 -9.711 10.514 1.00 86.25 578 LEU A CA 1
ATOM 4801 C C . LEU A 1 578 ? -18.595 -8.791 10.382 1.00 86.25 578 LEU A C 1
ATOM 4803 O O . LEU A 1 578 ? -18.683 -7.606 10.047 1.00 86.25 578 LEU A O 1
ATOM 4807 N N . THR A 1 579 ? -17.421 -9.327 10.718 1.00 86.81 579 THR A N 1
ATOM 4808 C CA . THR A 1 579 ? -16.163 -8.570 10.695 1.00 86.81 579 THR A CA 1
ATOM 4809 C C . THR A 1 579 ? -15.025 -9.419 10.154 1.00 86.81 579 THR A C 1
ATOM 4811 O O . THR A 1 579 ? -14.950 -10.615 10.421 1.00 86.81 579 THR A O 1
ATOM 4814 N N . ILE A 1 580 ? -14.078 -8.774 9.465 1.00 84.25 580 ILE A N 1
ATOM 4815 C CA . ILE A 1 580 ? -12.898 -9.442 8.891 1.00 84.25 580 ILE A CA 1
ATOM 4816 C C . ILE A 1 580 ? -12.072 -10.167 9.962 1.00 84.25 580 ILE A C 1
ATOM 4818 O O . ILE A 1 580 ? -11.444 -11.172 9.676 1.00 84.25 580 ILE A O 1
ATOM 4822 N N . LEU A 1 581 ? -12.050 -9.677 11.204 1.00 77.31 581 LEU A N 1
ATOM 4823 C CA . LEU A 1 581 ? -11.238 -10.286 12.264 1.00 77.31 581 LEU A CA 1
ATOM 4824 C C . LEU A 1 581 ? -11.788 -11.624 12.768 1.00 77.31 581 LEU A C 1
ATOM 4826 O O . LEU A 1 581 ? -11.007 -12.425 13.277 1.00 77.31 581 LEU A O 1
ATOM 4830 N N . ASN A 1 582 ? -13.100 -11.846 12.658 1.00 75.31 582 ASN A N 1
ATOM 4831 C CA . ASN A 1 582 ? -13.764 -12.988 13.284 1.00 75.31 582 ASN A CA 1
ATOM 4832 C C . ASN A 1 582 ? -14.452 -13.931 12.292 1.00 75.31 582 ASN A C 1
ATOM 4834 O O . ASN A 1 582 ? -14.929 -14.960 12.748 1.00 75.31 582 ASN A O 1
ATOM 4838 N N . PHE A 1 583 ? -14.455 -13.630 10.990 1.00 85.62 583 PHE A N 1
ATOM 4839 C CA . PHE A 1 583 ? -15.126 -14.420 9.952 1.00 85.62 583 PHE A CA 1
ATOM 4840 C C . PHE A 1 583 ? -14.609 -15.870 9.881 1.00 85.62 583 PHE A C 1
ATOM 4842 O O . PHE A 1 583 ? -13.424 -16.094 9.621 1.00 85.62 583 PHE A O 1
ATOM 4849 N N . ASN A 1 584 ? -15.482 -16.851 10.135 1.00 84.62 584 ASN A N 1
ATOM 4850 C CA . ASN A 1 584 ? -15.146 -18.281 10.179 1.00 84.62 584 ASN A CA 1
ATOM 4851 C C . ASN A 1 584 ? -16.322 -19.182 9.741 1.00 84.62 584 ASN A C 1
ATOM 4853 O O . ASN A 1 584 ? -17.444 -18.703 9.577 1.00 84.62 584 ASN A O 1
ATOM 4857 N N . ARG A 1 585 ? -16.053 -20.485 9.561 1.00 85.50 585 ARG A N 1
ATOM 4858 C CA . ARG A 1 585 ? -17.030 -21.481 9.083 1.00 85.50 585 ARG A CA 1
ATOM 4859 C C . ARG A 1 585 ? -18.200 -21.640 10.045 1.00 85.50 585 ARG A C 1
ATOM 4861 O O . ARG A 1 585 ? -19.343 -21.624 9.617 1.00 85.50 585 ARG A O 1
ATOM 4868 N N . GLU A 1 586 ? -17.922 -21.761 11.337 1.00 84.19 586 GLU A N 1
ATOM 4869 C CA . GLU A 1 586 ? -18.924 -22.005 12.375 1.00 84.19 586 GLU A CA 1
ATOM 4870 C C . GLU A 1 586 ? -19.963 -20.872 12.437 1.00 84.19 586 GLU A C 1
ATOM 4872 O O . GLU A 1 586 ? -21.160 -21.123 12.566 1.00 84.19 586 GLU A O 1
ATOM 4877 N N . GLN A 1 587 ? -19.516 -19.625 12.263 1.00 84.12 587 GLN A N 1
ATOM 4878 C CA . GLN A 1 587 ? -20.394 -18.463 12.135 1.00 84.12 587 GLN A CA 1
ATOM 4879 C C . GLN A 1 587 ? -21.290 -18.529 10.903 1.00 84.12 587 GLN A C 1
ATOM 4881 O O . GLN A 1 587 ? -22.478 -18.234 11.012 1.00 84.12 587 GLN A O 1
ATOM 4886 N N . LEU A 1 588 ? -20.729 -18.887 9.743 1.00 86.25 588 LEU A N 1
ATOM 4887 C CA . LEU A 1 588 ? -21.506 -19.004 8.511 1.00 86.25 588 LEU A CA 1
ATOM 4888 C C . LEU A 1 588 ? -22.525 -20.132 8.600 1.00 86.25 588 LEU A C 1
ATOM 4890 O O . LEU A 1 588 ? -23.672 -19.914 8.240 1.00 86.25 588 LEU A O 1
ATOM 4894 N N . ILE A 1 589 ? -22.157 -21.289 9.155 1.00 85.12 589 ILE A N 1
ATOM 4895 C CA . ILE A 1 589 ? -23.098 -22.399 9.357 1.00 85.12 589 ILE A CA 1
ATOM 4896 C C . ILE A 1 589 ? -24.281 -21.950 10.211 1.00 85.12 589 ILE A C 1
ATOM 4898 O O . ILE A 1 589 ? -25.428 -22.240 9.886 1.00 85.12 589 ILE A O 1
ATOM 4902 N N . SER A 1 590 ? -24.014 -21.203 11.281 1.00 80.94 590 SER A N 1
ATOM 4903 C CA . SER A 1 590 ? -25.071 -20.740 12.176 1.00 80.94 590 SER A CA 1
ATOM 4904 C C . SER A 1 590 ? -25.979 -19.652 11.583 1.00 80.94 590 SER A C 1
ATOM 4906 O O . SER A 1 590 ? -27.051 -19.423 12.145 1.00 80.94 590 SER A O 1
ATOM 4908 N N . LEU A 1 591 ? -25.545 -18.952 10.529 1.00 84.00 591 LEU A N 1
ATOM 4909 C CA . LEU A 1 591 ? -26.279 -17.851 9.890 1.00 84.00 591 LEU A CA 1
ATOM 4910 C C . LEU A 1 591 ? -26.940 -18.259 8.566 1.00 84.00 591 LEU A C 1
ATOM 4912 O O . LEU A 1 591 ? -28.043 -17.814 8.276 1.00 84.00 591 LEU A O 1
ATOM 4916 N N . CYS A 1 592 ? -26.254 -19.075 7.769 1.00 82.69 592 CYS A N 1
ATOM 4917 C CA . CYS A 1 592 ? -26.606 -19.407 6.389 1.00 82.69 592 CYS A CA 1
ATOM 4918 C C . CYS A 1 592 ? -26.801 -20.915 6.160 1.00 82.69 592 CYS A C 1
ATOM 4920 O O . CYS A 1 592 ? -27.194 -21.316 5.071 1.00 82.69 592 CYS A O 1
ATOM 4922 N N . GLY A 1 593 ? -26.511 -21.759 7.154 1.00 83.56 593 GLY A N 1
ATOM 4923 C CA . GLY A 1 593 ? -26.590 -23.212 7.030 1.00 83.56 593 GLY A CA 1
ATOM 4924 C C . GLY A 1 593 ? -25.293 -23.882 6.566 1.00 83.56 593 GLY A C 1
ATOM 4925 O O . GLY A 1 593 ? -24.298 -23.242 6.214 1.00 83.56 593 GLY A O 1
ATOM 4926 N N . VAL A 1 594 ? -25.301 -25.217 6.618 1.00 83.38 594 VAL A N 1
ATOM 4927 C CA . VAL A 1 594 ? -24.121 -26.062 6.364 1.00 83.38 594 VAL A CA 1
ATOM 4928 C C . VAL A 1 594 ? -23.633 -25.946 4.922 1.00 83.38 594 VAL A C 1
ATOM 4930 O O . VAL A 1 594 ? -22.426 -25.893 4.703 1.00 83.38 594 VAL A O 1
ATOM 4933 N N . GLU A 1 595 ? -24.551 -25.852 3.959 1.00 81.88 595 GLU A N 1
ATOM 4934 C CA . GLU A 1 595 ? -24.222 -25.759 2.532 1.00 81.88 595 GLU A CA 1
ATOM 4935 C C . GLU A 1 595 ? -23.345 -24.539 2.233 1.00 81.88 595 GLU A C 1
ATOM 4937 O O . GLU A 1 595 ? -22.239 -24.679 1.712 1.00 81.88 595 GLU A O 1
ATOM 4942 N N . GLU A 1 596 ? -23.774 -23.351 2.660 1.00 83.00 596 GLU A N 1
ATOM 4943 C CA . GLU A 1 596 ? -23.031 -22.108 2.439 1.00 83.00 596 GLU A CA 1
ATOM 4944 C C . GLU A 1 596 ? -21.708 -22.080 3.222 1.00 83.00 596 GLU A C 1
ATOM 4946 O O . GLU A 1 596 ? -20.675 -21.622 2.724 1.00 83.00 596 GLU A O 1
ATOM 4951 N N . GLY A 1 597 ? -21.702 -22.636 4.439 1.00 84.94 597 GLY A N 1
ATOM 4952 C CA . GLY A 1 597 ? -20.479 -22.821 5.218 1.00 84.94 597 GLY A CA 1
ATOM 4953 C C . GLY A 1 597 ? -19.455 -23.705 4.499 1.00 84.94 597 GLY A C 1
ATOM 4954 O O . GLY A 1 597 ? -18.266 -23.384 4.495 1.00 84.94 597 GLY A O 1
ATOM 4955 N N . ASN A 1 598 ? -19.908 -24.782 3.858 1.00 84.38 598 ASN A N 1
ATOM 4956 C CA . ASN A 1 598 ? -19.060 -25.705 3.108 1.00 84.38 598 ASN A CA 1
ATOM 4957 C C . ASN A 1 598 ? -18.631 -25.135 1.752 1.00 84.38 598 ASN A C 1
ATOM 4959 O O . ASN A 1 598 ? -17.498 -25.367 1.347 1.00 84.38 598 ASN A O 1
ATOM 4963 N N . ARG A 1 599 ? -19.460 -24.322 1.088 1.00 85.50 599 ARG A N 1
ATOM 4964 C CA . ARG A 1 599 ? -19.081 -23.614 -0.147 1.00 85.50 599 ARG A CA 1
ATOM 4965 C C . ARG A 1 599 ? -17.892 -22.678 0.072 1.00 85.50 599 ARG A C 1
ATOM 4967 O O . ARG A 1 599 ? -16.972 -22.624 -0.740 1.00 85.50 599 ARG A O 1
ATOM 4974 N N . VAL A 1 600 ? -17.908 -21.924 1.172 1.00 84.69 600 VAL A N 1
ATOM 4975 C CA . VAL A 1 600 ? -16.846 -20.957 1.501 1.00 84.69 600 VAL A CA 1
ATOM 4976 C C . VAL A 1 600 ? -15.616 -21.641 2.110 1.00 84.69 600 VAL A C 1
ATOM 4978 O O . VAL A 1 600 ? -14.492 -21.167 1.927 1.00 84.69 600 VAL A O 1
ATOM 4981 N N . PHE A 1 601 ? -15.814 -22.753 2.824 1.00 82.81 601 PHE A N 1
ATOM 4982 C CA . PHE A 1 601 ? -14.761 -23.534 3.482 1.00 82.81 601 PHE A CA 1
ATOM 4983 C C . PHE A 1 601 ? -14.794 -25.014 3.050 1.00 82.81 601 PHE A C 1
ATOM 4985 O O . PHE A 1 601 ? -15.028 -25.887 3.895 1.00 82.81 601 PHE A O 1
ATOM 4992 N N . PRO A 1 602 ? -14.545 -25.322 1.763 1.00 77.75 602 PRO A N 1
ATOM 4993 C CA . PRO A 1 602 ? -14.680 -26.684 1.237 1.00 77.75 602 PRO A CA 1
ATOM 4994 C C . PRO A 1 602 ? -13.689 -27.658 1.879 1.00 77.75 602 PRO A C 1
ATOM 4996 O O . PRO A 1 602 ? -14.012 -28.820 2.106 1.00 77.75 602 PRO A O 1
ATOM 4999 N N . ASP A 1 603 ? -12.517 -27.160 2.278 1.00 73.50 603 ASP A N 1
ATOM 5000 C CA . ASP A 1 603 ? -11.466 -27.914 2.965 1.00 73.50 603 ASP A CA 1
ATOM 5001 C C . ASP A 1 603 ? -11.845 -28.398 4.373 1.00 73.50 603 ASP A C 1
ATOM 5003 O O . ASP A 1 603 ? -11.126 -29.205 4.955 1.00 73.50 603 ASP A O 1
ATOM 5007 N N . ARG A 1 604 ? -12.955 -27.902 4.929 1.00 77.00 604 ARG A N 1
ATOM 5008 C CA . ARG A 1 604 ? -13.451 -28.244 6.270 1.00 77.00 604 ARG A CA 1
ATOM 5009 C C . ARG A 1 604 ? -14.853 -28.855 6.223 1.00 77.00 604 ARG A C 1
ATOM 5011 O O . ARG A 1 604 ? -15.540 -28.860 7.242 1.00 77.00 604 ARG A O 1
ATOM 5018 N N . SER A 1 605 ? -15.303 -29.299 5.050 1.00 78.81 605 SER A N 1
ATOM 5019 C CA . SER A 1 605 ? -16.657 -29.824 4.832 1.00 78.81 605 SER A CA 1
ATOM 5020 C C . SER A 1 605 ? -16.963 -31.041 5.712 1.00 78.81 605 SER A C 1
ATOM 5022 O O . SER A 1 605 ? -18.023 -31.064 6.339 1.00 78.81 605 SER A O 1
ATOM 5024 N N . ASP A 1 606 ? -15.993 -31.946 5.859 1.00 77.75 606 ASP A N 1
ATOM 5025 C CA . ASP A 1 606 ? -16.083 -33.160 6.686 1.00 77.75 606 ASP A CA 1
ATOM 5026 C C . ASP A 1 606 ? -15.815 -32.922 8.187 1.00 77.75 606 ASP A C 1
ATOM 5028 O O . ASP A 1 606 ? -15.940 -33.835 9.002 1.00 77.75 606 ASP A O 1
ATOM 5032 N N . GLU A 1 607 ? -15.415 -31.708 8.590 1.00 80.94 607 GLU A N 1
ATOM 5033 C CA . GLU A 1 607 ? -15.137 -31.410 9.998 1.00 80.94 607 GLU A CA 1
ATOM 5034 C C . GLU A 1 607 ? -16.433 -31.186 10.790 1.00 80.94 607 GLU A C 1
ATOM 5036 O O . GLU A 1 607 ? -17.191 -30.237 10.534 1.00 80.94 607 GLU A O 1
ATOM 5041 N N . GLU A 1 608 ? -16.627 -31.983 11.842 1.00 79.19 608 GLU A N 1
ATOM 5042 C CA . GLU A 1 608 ? -17.624 -31.706 12.874 1.00 79.19 608 GLU A CA 1
ATOM 5043 C C . GLU A 1 608 ? -17.211 -30.510 13.747 1.00 79.19 608 GLU A C 1
ATOM 5045 O O . GLU A 1 608 ? -16.036 -30.295 14.063 1.00 79.19 608 GLU A O 1
ATOM 5050 N N . ILE A 1 609 ? -18.195 -29.716 14.181 1.00 76.00 609 ILE A N 1
ATOM 5051 C CA . ILE A 1 609 ? -17.944 -28.601 15.101 1.00 76.00 609 ILE A CA 1
ATOM 5052 C C . ILE A 1 609 ? -17.582 -29.182 16.479 1.00 76.00 609 ILE A C 1
ATOM 5054 O O . ILE A 1 609 ? -18.406 -29.896 17.050 1.00 76.00 609 ILE A O 1
ATOM 5058 N N . PRO A 1 610 ? -16.419 -28.838 17.073 1.00 76.69 610 PRO A N 1
ATOM 5059 C CA . PRO A 1 610 ? -16.009 -29.387 18.365 1.00 76.69 610 PRO A CA 1
ATOM 5060 C C . PRO A 1 610 ? -17.064 -29.186 19.460 1.00 76.69 610 PRO A C 1
ATOM 5062 O O . PRO A 1 610 ? -17.557 -28.066 19.627 1.00 76.69 610 PRO A O 1
ATOM 5065 N N . GLY A 1 611 ? -17.332 -30.222 20.265 1.00 76.56 611 GLY A N 1
ATOM 5066 C CA . GLY A 1 611 ? -18.367 -30.199 21.313 1.00 76.56 611 GLY A CA 1
ATOM 5067 C C . GLY A 1 611 ? -18.253 -29.007 22.270 1.00 76.56 611 GLY A C 1
ATOM 5068 O O . GLY A 1 611 ? -19.234 -28.321 22.526 1.00 76.56 611 GLY A O 1
ATOM 5069 N N . LEU A 1 612 ? -17.033 -28.636 22.677 1.00 76.31 612 LEU A N 1
ATOM 5070 C CA . LEU A 1 612 ? -16.797 -27.435 23.490 1.00 76.31 612 LEU A CA 1
ATOM 5071 C C . LEU A 1 612 ? -17.332 -26.147 22.842 1.00 76.31 612 LEU A C 1
ATOM 5073 O O . LEU A 1 612 ? -17.884 -25.285 23.521 1.00 76.31 612 LEU A O 1
ATOM 5077 N N . ASN A 1 613 ? -17.136 -25.976 21.531 1.00 77.50 613 ASN A N 1
ATOM 5078 C CA . ASN A 1 613 ? -17.640 -24.793 20.836 1.00 77.50 613 ASN A CA 1
ATOM 5079 C C . ASN A 1 613 ? -19.168 -24.794 20.815 1.00 77.50 613 ASN A C 1
ATOM 5081 O O . ASN A 1 613 ? -19.756 -23.723 20.949 1.00 77.50 613 ASN A O 1
ATOM 5085 N N . GLN A 1 614 ? -19.798 -25.963 20.686 1.00 81.00 614 GLN A N 1
ATOM 5086 C CA . GLN A 1 614 ? -21.251 -26.090 20.768 1.00 81.00 614 GLN A CA 1
ATOM 5087 C C . GLN A 1 614 ? -21.751 -25.708 22.167 1.00 81.00 614 GLN A C 1
ATOM 5089 O O . GLN A 1 614 ? -22.590 -24.814 22.265 1.00 81.00 614 GLN A O 1
ATOM 5094 N N . SER A 1 615 ? -21.167 -26.268 23.234 1.00 82.81 615 SER A N 1
ATOM 5095 C CA . SER A 1 615 ? -21.529 -25.950 24.625 1.00 82.81 615 SER A CA 1
ATOM 5096 C C . SER A 1 615 ? -21.376 -24.459 24.933 1.00 82.81 615 SER A C 1
ATOM 5098 O O . SER A 1 615 ? -22.300 -23.831 25.440 1.00 82.81 615 SER A O 1
ATOM 5100 N N . ILE A 1 616 ? -20.247 -23.846 24.548 1.00 84.88 616 ILE A N 1
ATOM 5101 C CA . ILE A 1 616 ? -20.021 -22.402 24.725 1.00 84.88 616 ILE A CA 1
ATOM 5102 C C . ILE A 1 616 ? -21.079 -21.581 23.980 1.00 84.88 616 ILE A C 1
ATOM 5104 O O . ILE A 1 616 ? -21.571 -20.583 24.499 1.00 84.88 616 ILE A O 1
ATOM 5108 N N . SER A 1 617 ? -21.418 -21.969 22.752 1.00 85.56 617 SER A N 1
ATOM 5109 C CA . SER A 1 617 ? -22.371 -21.218 21.927 1.00 85.56 617 SER A CA 1
ATOM 5110 C C . SER A 1 617 ? -23.795 -21.318 22.480 1.00 85.56 617 SER A C 1
ATOM 5112 O O . SER A 1 617 ? -24.504 -20.312 22.524 1.00 85.56 617 SER A O 1
ATOM 5114 N N . GLN A 1 618 ? -24.190 -22.502 22.960 1.00 86.88 618 GLN A N 1
ATOM 5115 C CA . GLN A 1 618 ? -25.461 -22.727 23.653 1.00 86.88 618 GLN A CA 1
ATOM 5116 C C . GLN A 1 618 ? -25.545 -21.910 24.943 1.00 86.88 618 GLN A C 1
ATOM 5118 O O . GLN A 1 618 ? -26.552 -21.244 25.182 1.00 86.88 618 GLN A O 1
ATOM 5123 N N . GLU A 1 619 ? -24.471 -21.894 25.728 1.00 90.56 619 GLU A N 1
ATOM 5124 C CA . GLU A 1 619 ? -24.417 -21.154 26.984 1.00 90.56 619 GLU A CA 1
ATOM 5125 C C . GLU A 1 619 ? -24.479 -19.638 26.764 1.00 90.56 619 GLU A C 1
ATOM 5127 O O . GLU A 1 619 ? -25.272 -18.947 27.401 1.00 90.56 619 GLU A O 1
ATOM 5132 N N . ILE A 1 620 ? -23.728 -19.111 25.789 1.00 90.94 620 ILE A N 1
ATOM 5133 C CA . ILE A 1 620 ? -23.823 -17.698 25.397 1.00 90.94 620 ILE A CA 1
ATOM 5134 C C . ILE A 1 620 ? -25.264 -17.357 25.004 1.00 90.94 620 ILE A C 1
ATOM 5136 O O . ILE A 1 620 ? -25.801 -16.352 25.469 1.00 90.94 620 ILE A O 1
ATOM 5140 N N . LYS A 1 621 ? -25.907 -18.188 24.172 1.00 90.12 621 LYS A N 1
ATOM 5141 C CA . LYS A 1 621 ? -27.301 -17.976 23.757 1.00 90.12 621 LYS A CA 1
ATOM 5142 C C . LYS A 1 621 ? -28.240 -17.953 24.964 1.00 90.12 621 LYS A C 1
ATOM 5144 O O . LYS A 1 621 ? -29.058 -17.043 25.077 1.00 90.12 621 LYS A O 1
ATOM 5149 N N . ARG A 1 622 ? -28.094 -18.904 25.890 1.00 92.19 622 ARG A N 1
ATOM 5150 C CA . ARG A 1 622 ? -28.891 -18.985 27.122 1.00 92.19 622 ARG A CA 1
ATOM 5151 C C . ARG A 1 622 ? -28.746 -17.725 27.976 1.00 92.19 622 ARG A C 1
ATOM 5153 O O . ARG A 1 622 ? -29.754 -17.158 28.393 1.00 92.19 622 ARG A O 1
ATOM 5160 N N . VAL A 1 623 ? -27.514 -17.276 28.219 1.00 93.44 623 VAL A N 1
ATOM 5161 C CA . VAL A 1 623 ? -27.218 -16.099 29.052 1.00 93.44 623 VAL A CA 1
ATOM 5162 C C . VAL A 1 623 ? -27.732 -14.816 28.405 1.00 93.44 623 VAL A C 1
ATOM 5164 O O . VAL A 1 623 ? -28.407 -14.037 29.075 1.00 93.44 623 VAL A O 1
ATOM 5167 N N . VAL A 1 624 ? -27.472 -14.610 27.110 1.00 92.06 624 VAL A N 1
ATOM 5168 C CA . VAL A 1 624 ? -27.965 -13.438 26.367 1.00 92.06 624 VAL A CA 1
ATOM 5169 C C . VAL A 1 624 ? -29.490 -13.371 26.430 1.00 92.06 624 VAL A C 1
ATOM 5171 O O . VAL A 1 624 ? -30.034 -12.336 26.811 1.00 92.06 624 VAL A O 1
ATOM 5174 N N . ASN A 1 625 ? -30.173 -14.482 26.138 1.00 90.62 625 ASN A N 1
ATOM 5175 C CA . ASN A 1 625 ? -31.632 -14.550 26.183 1.00 90.62 625 ASN A CA 1
ATOM 5176 C C . ASN A 1 625 ? -32.161 -14.252 27.589 1.00 90.62 625 ASN A C 1
ATOM 5178 O O . ASN A 1 625 ? -33.066 -13.439 27.738 1.00 90.62 625 ASN A O 1
ATOM 5182 N N . LYS A 1 626 ? -31.566 -14.852 28.627 1.00 93.12 626 LYS A N 1
ATOM 5183 C CA . LYS A 1 626 ? -31.957 -14.615 30.022 1.00 93.12 626 LYS A CA 1
ATOM 5184 C C . LYS A 1 626 ? -31.818 -13.141 30.406 1.00 93.12 626 LYS A C 1
ATOM 5186 O O . LYS A 1 626 ? -32.733 -12.574 30.995 1.00 93.12 626 LYS A O 1
ATOM 5191 N N . LEU A 1 627 ? -30.682 -12.518 30.092 1.00 93.00 627 LEU A N 1
ATOM 5192 C CA . LEU A 1 627 ? -30.423 -11.123 30.454 1.00 93.00 627 LEU A CA 1
ATOM 5193 C C . LEU A 1 627 ? -31.366 -10.171 29.715 1.00 93.00 627 LEU A C 1
ATOM 5195 O O . LEU A 1 627 ? -31.943 -9.287 30.344 1.00 93.00 627 LEU A O 1
ATOM 5199 N N . ILE A 1 628 ? -31.591 -10.392 28.417 1.00 90.94 628 ILE A N 1
ATOM 5200 C CA . ILE A 1 628 ? -32.527 -9.583 27.629 1.00 90.94 628 ILE A CA 1
ATOM 5201 C C . ILE A 1 628 ? -33.971 -9.789 28.102 1.00 90.94 628 ILE A C 1
ATOM 5203 O O . ILE A 1 628 ? -34.686 -8.807 28.243 1.00 90.94 628 ILE A O 1
ATOM 5207 N N . GLN A 1 629 ? -34.402 -11.011 28.421 1.00 88.12 629 GLN A N 1
ATOM 5208 C CA . GLN A 1 629 ? -35.755 -11.259 28.942 1.00 88.12 629 GLN A CA 1
ATOM 5209 C C . GLN A 1 629 ? -36.008 -10.572 30.290 1.00 88.12 629 GLN A C 1
ATOM 5211 O O . GLN A 1 629 ? -37.117 -10.115 30.545 1.00 88.12 629 GLN A O 1
ATOM 5216 N N . VAL A 1 630 ? -34.990 -10.487 31.154 1.00 88.38 630 VAL A N 1
ATOM 5217 C CA . VAL A 1 630 ? -35.123 -9.878 32.487 1.00 88.38 630 VAL A CA 1
ATOM 5218 C C . VAL A 1 630 ? -34.988 -8.354 32.442 1.00 88.38 630 VAL A C 1
ATOM 5220 O O . VAL A 1 630 ? -35.724 -7.657 33.135 1.00 88.38 630 VAL A O 1
ATOM 5223 N N . LYS A 1 631 ? -34.035 -7.823 31.667 1.00 88.56 631 LYS A N 1
ATOM 5224 C CA . LYS A 1 631 ? -33.676 -6.391 31.673 1.00 88.56 631 LYS A CA 1
ATOM 5225 C C . LYS A 1 631 ? -34.150 -5.622 30.440 1.00 88.56 631 LYS A C 1
ATOM 5227 O O . LYS A 1 631 ? -34.057 -4.400 30.413 1.00 88.56 631 LYS A O 1
ATOM 5232 N N . GLY A 1 632 ? -34.589 -6.310 29.391 1.00 87.50 632 GLY A N 1
ATOM 5233 C CA . GLY A 1 632 ? -34.848 -5.748 28.061 1.00 87.50 632 GLY A CA 1
ATOM 5234 C C . GLY A 1 632 ? -33.584 -5.518 27.220 1.00 87.50 632 GLY A C 1
ATOM 5235 O O . GLY A 1 632 ? -33.682 -5.308 26.010 1.00 87.50 632 GLY A O 1
ATOM 5236 N N . TRP A 1 633 ? -32.394 -5.573 27.829 1.00 91.81 633 TRP A N 1
ATOM 5237 C CA . TRP A 1 633 ? -31.108 -5.347 27.170 1.00 91.81 633 TRP A CA 1
ATOM 5238 C C . TRP A 1 633 ? -29.935 -5.992 27.925 1.00 91.81 633 TRP A C 1
ATOM 5240 O O . TRP A 1 633 ? -30.054 -6.364 29.088 1.00 91.81 633 TRP A O 1
ATOM 5250 N N . THR A 1 634 ? -28.784 -6.107 27.261 1.00 94.12 634 THR A N 1
ATOM 5251 C CA . THR A 1 634 ? -27.505 -6.537 27.849 1.00 94.12 634 THR A CA 1
ATOM 5252 C C . THR A 1 634 ? -26.307 -6.016 27.035 1.00 94.12 634 THR A C 1
ATOM 5254 O O . THR A 1 634 ? -26.471 -5.313 26.034 1.00 94.12 634 THR A O 1
ATOM 5257 N N . TYR A 1 635 ? -25.079 -6.319 27.457 1.00 92.94 635 TYR A N 1
ATOM 5258 C CA . TYR A 1 635 ? -23.828 -5.919 26.805 1.00 92.94 635 TYR A CA 1
ATOM 5259 C C . TYR A 1 635 ? -22.705 -6.929 27.073 1.00 92.94 635 TYR A C 1
ATOM 5261 O O . TYR A 1 635 ? -22.808 -7.763 27.966 1.00 92.94 635 TYR A O 1
ATOM 5269 N N . ASP A 1 636 ? -21.610 -6.836 26.309 1.00 91.50 636 ASP A N 1
ATOM 5270 C CA . ASP A 1 636 ? -20.572 -7.878 26.266 1.00 91.50 636 ASP A CA 1
ATOM 5271 C C . ASP A 1 636 ? -20.038 -8.307 27.642 1.00 91.50 636 ASP A C 1
ATOM 5273 O O . ASP A 1 636 ? -19.902 -9.498 27.906 1.00 91.50 636 ASP A O 1
ATOM 5277 N N . HIS A 1 637 ? -19.729 -7.347 28.517 1.00 91.06 637 HIS A N 1
ATOM 5278 C CA . HIS A 1 637 ? -19.111 -7.631 29.814 1.00 91.06 637 HIS A CA 1
ATOM 5279 C C . HIS A 1 637 ? -20.046 -8.413 30.739 1.00 91.06 637 HIS A C 1
ATOM 5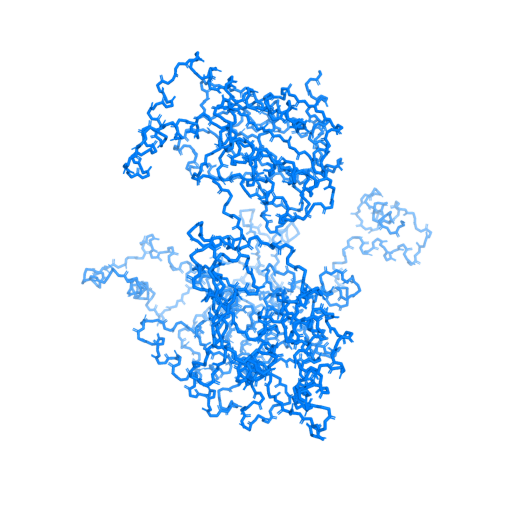281 O O . HIS A 1 637 ? -19.636 -9.410 31.320 1.00 91.06 637 HIS A O 1
ATOM 5287 N N . GLU A 1 638 ? -21.310 -7.998 30.814 1.00 92.44 638 GLU A N 1
ATOM 5288 C CA . GLU A 1 638 ? -22.312 -8.646 31.657 1.00 92.44 638 GLU A CA 1
ATOM 5289 C C . GLU A 1 638 ? -22.594 -10.075 31.192 1.00 92.44 638 GLU A C 1
ATOM 5291 O O . GLU A 1 638 ? -22.702 -10.983 32.015 1.00 92.44 638 GLU A O 1
ATOM 5296 N N . VAL A 1 639 ? -22.648 -10.302 29.876 1.00 92.62 639 VAL A N 1
ATOM 5297 C CA . VAL A 1 639 ? -22.776 -11.659 29.336 1.00 92.62 639 VAL A CA 1
ATOM 5298 C C . VAL A 1 639 ? -21.586 -12.509 29.780 1.00 92.62 639 VAL A C 1
ATOM 5300 O O . VAL A 1 639 ? -21.785 -13.601 30.296 1.00 92.62 639 VAL A O 1
ATOM 5303 N N . ILE A 1 640 ? -20.354 -12.006 29.641 1.00 92.00 640 ILE A N 1
ATOM 5304 C CA . ILE A 1 640 ? -19.135 -12.746 30.012 1.00 92.00 640 ILE A CA 1
ATOM 5305 C C . ILE A 1 640 ? -19.107 -13.105 31.504 1.00 92.00 640 ILE A C 1
ATOM 5307 O O . ILE A 1 640 ? -18.691 -14.211 31.845 1.00 92.00 640 ILE A O 1
ATOM 5311 N N . GLU A 1 641 ? -19.554 -12.206 32.382 1.00 89.88 641 GLU A N 1
ATOM 5312 C CA . GLU A 1 641 ? -19.620 -12.456 33.829 1.00 89.88 641 GLU A CA 1
ATOM 5313 C C . GLU A 1 641 ? -20.639 -13.538 34.209 1.00 89.88 641 GLU A C 1
ATOM 5315 O O . GLU A 1 641 ? -20.459 -14.212 35.221 1.00 89.88 641 GLU A O 1
ATOM 5320 N N . ASN A 1 642 ? -21.677 -13.733 33.390 1.00 90.44 642 ASN A N 1
ATOM 5321 C CA . ASN A 1 642 ? -22.765 -14.679 33.644 1.00 90.44 642 ASN A CA 1
ATOM 5322 C C . ASN A 1 642 ? -22.626 -16.016 32.892 1.00 90.44 642 ASN A C 1
ATOM 5324 O O . ASN A 1 642 ? -23.498 -16.872 33.038 1.00 90.44 642 ASN A O 1
ATOM 5328 N N . ILE A 1 643 ? -21.568 -16.203 32.092 1.00 89.81 643 ILE A N 1
ATOM 5329 C CA . ILE A 1 643 ? -21.281 -17.480 31.422 1.00 89.81 643 ILE A CA 1
ATOM 5330 C C . ILE A 1 643 ? -20.716 -18.479 32.432 1.00 89.81 643 ILE A C 1
ATOM 5332 O O . ILE A 1 643 ? -19.644 -18.250 33.009 1.00 89.81 643 ILE A O 1
ATOM 5336 N N . ASP A 1 644 ? -21.392 -19.621 32.549 1.00 84.25 644 ASP A N 1
ATOM 5337 C CA . ASP A 1 644 ? -20.914 -20.786 33.286 1.00 84.25 644 ASP A CA 1
ATOM 5338 C C . ASP A 1 644 ? -20.836 -22.010 32.365 1.00 84.25 644 ASP A C 1
ATOM 5340 O O . ASP A 1 644 ? -21.809 -22.387 31.720 1.00 84.25 644 ASP A O 1
ATOM 5344 N N . ILE A 1 645 ? -19.654 -22.619 32.274 1.00 77.81 645 ILE A N 1
ATOM 5345 C CA . ILE A 1 645 ? -19.409 -23.791 31.425 1.00 77.81 645 ILE A CA 1
ATOM 5346 C C . ILE A 1 645 ? -18.943 -24.909 32.350 1.00 77.81 645 ILE A C 1
ATOM 5348 O O . ILE A 1 645 ? -17.752 -25.209 32.440 1.00 77.81 645 ILE A O 1
ATOM 5352 N N . SER A 1 646 ? -19.902 -25.482 33.072 1.00 70.50 646 SER A N 1
ATOM 5353 C CA . SER A 1 646 ? -19.680 -26.471 34.131 1.00 70.50 646 SER A CA 1
ATOM 5354 C C . SER A 1 646 ? -18.945 -27.718 33.622 1.00 70.50 646 SER A C 1
ATOM 5356 O O . SER A 1 646 ? -18.139 -28.305 34.338 1.00 70.50 646 SER A O 1
ATOM 5358 N N . ASP A 1 647 ? -19.165 -28.070 32.354 1.00 71.38 647 ASP A N 1
ATOM 5359 C CA . ASP A 1 647 ? -18.618 -29.271 31.715 1.00 71.38 647 ASP A CA 1
ATOM 5360 C C . ASP A 1 647 ? -17.191 -29.088 31.160 1.00 71.38 647 ASP A C 1
ATOM 5362 O O . ASP A 1 647 ? -16.677 -29.968 30.464 1.00 71.38 647 ASP A O 1
ATOM 5366 N N . PHE A 1 648 ? -16.532 -27.945 31.408 1.00 77.94 648 PHE A N 1
ATOM 5367 C CA . PHE A 1 648 ? -15.217 -27.664 30.829 1.00 77.94 648 PHE A CA 1
ATOM 5368 C C . PHE A 1 648 ? -14.220 -27.013 31.792 1.00 77.94 648 PHE A C 1
ATOM 5370 O O . PHE A 1 648 ? -14.419 -25.907 32.296 1.00 77.94 648 PHE A O 1
ATOM 5377 N N . ASP A 1 649 ? -13.055 -27.649 31.945 1.00 82.50 649 ASP A N 1
ATOM 5378 C CA . ASP A 1 649 ? -11.963 -27.117 32.758 1.00 82.50 649 ASP A CA 1
ATOM 5379 C C . ASP A 1 649 ? -11.219 -25.969 32.043 1.00 82.50 649 ASP A C 1
ATOM 5381 O O . ASP A 1 649 ? -10.235 -26.138 31.308 1.00 82.50 649 ASP A O 1
ATOM 5385 N N . MET A 1 650 ? -11.688 -24.749 32.303 1.00 83.06 650 MET A N 1
ATOM 5386 C CA . MET A 1 650 ? -11.083 -23.510 31.814 1.00 83.06 650 MET A CA 1
ATOM 5387 C C . MET A 1 650 ? -9.643 -23.306 32.306 1.00 83.06 650 MET A C 1
ATOM 5389 O O . MET A 1 650 ? -8.833 -22.719 31.580 1.00 83.06 650 MET A O 1
ATOM 5393 N N . LYS A 1 651 ? -9.299 -23.782 33.510 1.00 84.75 651 LYS A N 1
ATOM 5394 C CA . LYS A 1 651 ? -7.946 -23.654 34.076 1.00 84.75 651 LYS A CA 1
ATOM 5395 C C . LYS A 1 651 ? -6.984 -24.570 33.334 1.00 84.75 651 LYS A C 1
ATOM 5397 O O . LYS A 1 651 ? -5.895 -24.132 32.962 1.00 84.75 651 LYS A O 1
ATOM 5402 N N . GLN A 1 652 ? -7.401 -25.798 33.033 1.00 81.88 652 GLN A N 1
ATOM 5403 C CA . GLN A 1 652 ? -6.615 -26.710 32.208 1.00 81.88 652 GLN A CA 1
ATOM 5404 C C . GLN A 1 652 ? -6.406 -26.143 30.798 1.00 81.88 652 GLN A C 1
ATOM 5406 O O . GLN A 1 652 ? -5.288 -26.152 30.280 1.00 81.88 652 GLN A O 1
ATOM 5411 N N . ARG A 1 653 ? -7.436 -25.529 30.204 1.00 80.69 653 ARG A N 1
ATOM 5412 C CA . ARG A 1 653 ? -7.297 -24.887 28.889 1.00 80.69 653 ARG A CA 1
ATOM 5413 C C . ARG A 1 653 ? -6.353 -23.682 28.898 1.00 80.69 653 ARG A C 1
ATOM 5415 O O . ARG A 1 653 ? -5.613 -23.484 27.930 1.00 80.69 653 ARG A O 1
ATOM 5422 N N . TYR A 1 654 ? -6.358 -22.893 29.972 1.00 83.06 654 TYR A N 1
ATOM 5423 C CA . TYR A 1 654 ? -5.390 -21.817 30.185 1.00 83.06 654 TYR A CA 1
ATOM 5424 C C . TYR A 1 654 ? -3.963 -22.370 30.250 1.00 83.06 654 TYR A C 1
ATOM 5426 O O . TYR A 1 654 ? -3.091 -21.870 29.536 1.00 83.06 654 TYR A O 1
ATOM 5434 N N . LYS A 1 655 ? -3.741 -23.464 30.995 1.00 77.44 655 LYS A N 1
ATOM 5435 C CA . LYS A 1 655 ? -2.440 -24.150 31.053 1.00 77.44 655 LYS A CA 1
ATOM 5436 C C . LYS A 1 655 ? -1.964 -24.609 29.676 1.00 77.44 655 LYS A C 1
ATOM 5438 O O . LYS A 1 655 ? -0.825 -24.359 29.284 1.00 77.44 655 LYS A O 1
ATOM 5443 N N . ASP A 1 656 ? -2.859 -25.209 28.895 1.00 74.94 656 ASP A N 1
ATOM 5444 C CA . ASP A 1 656 ? -2.536 -25.682 27.548 1.00 74.94 656 ASP A CA 1
ATOM 5445 C C . ASP A 1 656 ? -2.154 -24.549 26.586 1.00 74.94 656 ASP A C 1
ATOM 5447 O O . ASP A 1 656 ? -1.428 -24.780 25.619 1.00 74.94 656 ASP A O 1
ATOM 5451 N N . SER A 1 657 ? -2.590 -23.312 26.843 1.00 72.06 657 SER A N 1
ATOM 5452 C CA . SER A 1 657 ? -2.188 -22.159 26.032 1.00 72.06 657 SER A CA 1
ATOM 5453 C C . SER A 1 657 ? -0.699 -21.810 26.181 1.00 72.06 657 SER A C 1
ATOM 5455 O O . SER A 1 657 ? -0.097 -21.301 25.233 1.00 72.06 657 SER A O 1
ATOM 5457 N N . PHE A 1 658 ? -0.065 -22.165 27.306 1.00 67.31 658 PHE A N 1
ATOM 5458 C CA . PHE A 1 658 ? 1.377 -21.990 27.507 1.00 67.31 658 PHE A CA 1
ATOM 5459 C C . PHE A 1 658 ? 2.217 -23.002 26.724 1.00 67.31 658 PHE A C 1
ATOM 5461 O O . PHE A 1 658 ? 3.341 -22.685 26.330 1.00 67.31 658 PHE A O 1
ATOM 5468 N N . LYS A 1 659 ? 1.662 -24.187 26.428 1.00 53.12 659 LYS A N 1
ATOM 5469 C CA . LYS A 1 659 ? 2.340 -25.256 25.671 1.00 53.12 659 LYS A CA 1
ATOM 5470 C C . LYS A 1 659 ? 2.681 -24.849 24.229 1.00 53.12 659 LYS A C 1
ATOM 5472 O O . LYS A 1 659 ? 3.563 -25.450 23.625 1.00 53.12 659 LYS A O 1
ATOM 5477 N N . TYR A 1 660 ? 2.024 -23.815 23.696 1.00 45.16 660 TYR A N 1
ATOM 5478 C CA . TYR A 1 660 ? 2.226 -23.295 22.337 1.00 45.16 660 TYR A CA 1
ATOM 5479 C C . TYR A 1 660 ? 3.301 -22.201 22.222 1.00 45.16 660 TYR A C 1
ATOM 5481 O O . TYR A 1 660 ? 3.548 -21.717 21.117 1.00 45.16 660 TYR A O 1
ATOM 5489 N N . ILE A 1 661 ? 3.956 -21.801 23.320 1.00 51.03 661 ILE A N 1
ATOM 5490 C CA . ILE A 1 661 ? 5.069 -20.842 23.286 1.00 51.03 661 ILE A CA 1
ATOM 5491 C C . ILE A 1 661 ? 6.376 -21.629 23.085 1.00 51.03 661 ILE A C 1
ATOM 5493 O O . ILE A 1 661 ? 6.845 -22.277 24.029 1.00 51.03 661 ILE A O 1
ATOM 5497 N N . PRO A 1 662 ? 7.010 -21.577 21.896 1.00 41.91 662 PRO A N 1
ATOM 5498 C CA . PRO A 1 662 ? 8.295 -22.230 21.695 1.00 41.91 662 PRO A CA 1
ATOM 5499 C C . PRO A 1 662 ? 9.299 -21.528 22.617 1.00 41.91 662 PRO A C 1
ATOM 5501 O O . PRO A 1 662 ? 9.498 -20.325 22.457 1.00 41.91 662 PRO A O 1
ATOM 5504 N N . LYS A 1 663 ? 9.883 -22.272 23.576 1.00 47.44 663 LYS A N 1
ATOM 5505 C CA . LYS A 1 663 ? 10.847 -21.877 24.643 1.00 47.44 663 LYS A CA 1
ATOM 5506 C C . LYS A 1 663 ? 10.339 -21.899 26.097 1.00 47.44 663 LYS A C 1
ATOM 5508 O O . LYS A 1 663 ? 11.146 -21.661 26.986 1.00 47.44 663 LYS A O 1
ATOM 5513 N N . LYS A 1 664 ? 9.066 -22.209 26.380 1.00 50.00 664 LYS A N 1
ATOM 5514 C CA . LYS A 1 664 ? 8.533 -22.234 27.766 1.00 50.00 664 LYS A CA 1
ATOM 5515 C C . LYS A 1 664 ? 8.011 -23.594 28.242 1.00 50.00 664 LYS A C 1
ATOM 5517 O O . LYS A 1 664 ? 7.172 -23.642 29.125 1.00 50.00 664 LYS A O 1
ATOM 5522 N N . LYS A 1 665 ? 8.466 -24.716 27.686 1.00 49.16 665 LYS A N 1
ATOM 5523 C CA . LYS A 1 665 ? 8.058 -26.027 28.213 1.00 49.16 665 LYS A CA 1
ATOM 5524 C C . LYS A 1 665 ? 8.978 -26.404 29.386 1.00 49.16 665 LYS A C 1
ATOM 5526 O O . LYS A 1 665 ? 10.103 -26.824 29.141 1.00 49.16 665 LYS A O 1
ATOM 5531 N N . SER A 1 666 ? 8.525 -26.218 30.628 1.00 57.34 666 SER A N 1
ATOM 5532 C CA . SER A 1 666 ? 9.181 -26.749 31.837 1.00 57.34 666 SER A CA 1
ATOM 5533 C C . SER A 1 666 ? 8.200 -27.611 32.637 1.00 57.34 666 SER A C 1
ATOM 5535 O O . SER A 1 666 ? 6.992 -27.389 32.585 1.00 57.34 666 SER A O 1
ATOM 5537 N N . VAL A 1 667 ? 8.719 -28.598 33.374 1.00 60.16 667 VAL A N 1
ATOM 5538 C CA . VAL A 1 667 ? 7.933 -29.481 34.263 1.00 60.16 667 VAL A CA 1
ATOM 5539 C C . VAL A 1 667 ? 7.184 -28.669 35.336 1.00 60.16 667 VAL A C 1
ATOM 5541 O O . VAL A 1 667 ? 6.089 -29.036 35.749 1.00 60.16 667 VAL A O 1
ATOM 5544 N N . GLU A 1 668 ? 7.727 -27.509 35.712 1.00 59.97 668 GLU A N 1
ATOM 5545 C CA . GLU A 1 668 ? 7.152 -26.586 36.698 1.00 59.97 668 GLU A CA 1
ATOM 5546 C C . GLU A 1 668 ? 5.804 -25.986 36.249 1.00 59.97 668 GLU A C 1
ATOM 5548 O O . GLU A 1 668 ? 4.932 -25.731 37.081 1.00 59.97 668 GLU A O 1
ATOM 5553 N N . LEU A 1 669 ? 5.601 -25.790 34.939 1.00 62.53 669 LEU A N 1
ATOM 5554 C CA . LEU A 1 669 ? 4.351 -25.256 34.377 1.00 62.53 669 LEU A CA 1
ATOM 5555 C C . LEU A 1 669 ? 3.196 -26.259 34.436 1.00 62.53 669 LEU A C 1
ATOM 5557 O O . LEU A 1 669 ? 2.052 -25.851 34.638 1.00 62.53 669 LEU A O 1
ATOM 5561 N N . ASP A 1 670 ? 3.481 -27.555 34.296 1.00 60.28 670 ASP A N 1
ATOM 5562 C CA . ASP A 1 670 ? 2.461 -28.602 34.415 1.00 60.28 670 ASP A CA 1
ATOM 5563 C C . ASP A 1 670 ? 2.011 -28.772 35.884 1.00 60.28 670 ASP A C 1
ATOM 5565 O O . ASP A 1 670 ? 0.833 -29.029 36.144 1.00 60.28 670 ASP A O 1
ATOM 5569 N N . SER A 1 671 ? 2.903 -28.509 36.852 1.00 64.50 671 SER A N 1
ATOM 5570 C CA . SER A 1 671 ? 2.603 -28.510 38.296 1.00 64.50 671 SER A CA 1
ATOM 5571 C C . SER A 1 671 ? 1.969 -27.220 38.840 1.00 64.50 671 SER A C 1
ATOM 5573 O O . SER A 1 671 ? 1.638 -27.150 40.021 1.00 64.50 671 SER A O 1
ATOM 5575 N N . LEU A 1 672 ? 1.798 -26.183 38.015 1.00 69.50 672 LEU A N 1
ATOM 5576 C CA . LEU A 1 672 ? 1.368 -24.860 38.475 1.00 69.50 672 LEU A CA 1
ATOM 5577 C C . LEU A 1 672 ? -0.129 -24.863 38.837 1.00 69.50 672 LEU A C 1
ATOM 5579 O O . LEU A 1 672 ? -0.992 -25.110 37.990 1.00 69.50 672 LEU A O 1
ATOM 5583 N N . THR A 1 673 ? -0.464 -24.607 40.101 1.00 76.94 673 THR A N 1
ATOM 5584 C CA . THR A 1 673 ? -1.858 -24.538 40.565 1.00 76.94 673 THR A CA 1
ATOM 5585 C C . THR A 1 673 ? -2.463 -23.187 40.185 1.00 76.94 673 THR A C 1
ATOM 5587 O O . THR A 1 673 ? -2.015 -22.150 40.663 1.00 76.94 673 THR A O 1
ATOM 5590 N N . VAL A 1 674 ? -3.483 -23.183 39.320 1.00 80.50 674 VAL A N 1
ATOM 5591 C CA . VAL A 1 674 ? -4.176 -21.955 38.895 1.00 80.50 674 VAL A CA 1
ATOM 5592 C C . VAL A 1 674 ? -5.377 -21.725 39.810 1.00 80.50 674 VAL A C 1
ATOM 5594 O O . VAL A 1 674 ? -6.332 -22.504 39.799 1.00 80.50 674 VAL A O 1
ATOM 5597 N N . LEU A 1 675 ? -5.327 -20.663 40.611 1.00 82.50 675 LEU A N 1
ATOM 5598 C CA . LEU A 1 675 ? -6.427 -20.256 41.488 1.00 82.50 675 LEU A CA 1
ATOM 5599 C C . LEU A 1 675 ? -7.454 -19.410 40.722 1.00 82.50 675 LEU A C 1
ATOM 5601 O O . LEU A 1 675 ? -7.127 -18.770 39.724 1.00 82.50 675 LEU A O 1
ATOM 5605 N N . ASP A 1 676 ? -8.700 -19.370 41.200 1.00 78.69 676 ASP A N 1
ATOM 5606 C CA . ASP A 1 676 ? -9.757 -18.570 40.561 1.00 78.69 676 ASP A CA 1
ATOM 5607 C C . ASP A 1 676 ? -9.490 -17.065 40.632 1.00 78.69 676 ASP A C 1
ATOM 5609 O O . ASP A 1 676 ? -9.900 -16.327 39.748 1.00 78.69 676 ASP A O 1
ATOM 5613 N N . ASN A 1 677 ? -8.763 -16.585 41.635 1.00 82.62 677 ASN A N 1
ATOM 5614 C CA . ASN A 1 677 ? -8.402 -15.174 41.770 1.00 82.62 677 ASN A CA 1
ATOM 5615 C C . ASN A 1 677 ? -7.105 -14.789 41.027 1.00 82.62 677 ASN A C 1
ATOM 5617 O O . ASN A 1 677 ? -6.671 -13.641 41.130 1.00 82.62 677 ASN A O 1
ATOM 5621 N N . ASP A 1 678 ? -6.486 -15.709 40.277 1.00 85.00 678 ASP A N 1
ATOM 5622 C CA . ASP A 1 678 ? -5.281 -15.412 39.502 1.00 85.00 678 ASP A CA 1
ATOM 5623 C C . ASP A 1 678 ? -5.579 -14.367 38.409 1.00 85.00 678 ASP A C 1
ATOM 5625 O O . ASP A 1 678 ? -6.419 -14.559 37.524 1.00 85.00 678 ASP A O 1
ATOM 5629 N N . VAL A 1 679 ? -4.867 -13.237 38.464 1.00 84.25 679 VAL A N 1
ATOM 5630 C CA . VAL A 1 679 ? -5.072 -12.088 37.564 1.00 84.25 679 VAL A CA 1
ATOM 5631 C C . VAL A 1 679 ? -4.806 -12.456 36.100 1.00 84.25 679 VAL A C 1
ATOM 5633 O O . VAL A 1 679 ? -5.499 -11.975 35.197 1.00 84.25 679 VAL A O 1
ATOM 5636 N N . GLY A 1 680 ? -3.813 -13.311 35.842 1.00 83.44 680 GLY A N 1
ATOM 5637 C CA . GLY A 1 680 ? -3.474 -13.782 34.502 1.00 83.44 680 GLY A CA 1
ATOM 5638 C C . GLY A 1 680 ? -4.561 -14.689 33.934 1.00 83.44 680 GLY A C 1
ATOM 5639 O O . GLY A 1 680 ? -5.002 -14.480 32.799 1.00 83.44 680 GLY A O 1
ATOM 5640 N N . PHE A 1 681 ? -5.049 -15.631 34.745 1.00 85.50 681 PHE A N 1
ATOM 5641 C CA . PHE A 1 681 ? -6.160 -16.510 34.390 1.00 85.50 681 PHE A CA 1
ATOM 5642 C C . PHE A 1 681 ? -7.435 -15.717 34.109 1.00 85.50 681 PHE A C 1
ATOM 5644 O O . PHE A 1 681 ? -8.049 -15.922 33.065 1.00 85.50 681 PHE A O 1
ATOM 5651 N N . GLN A 1 682 ? -7.804 -14.760 34.965 1.00 85.38 682 GLN A N 1
ATOM 5652 C CA . GLN A 1 682 ? -9.004 -13.943 34.758 1.00 85.38 682 GLN A CA 1
ATOM 5653 C C . GLN A 1 682 ? -8.914 -13.095 33.487 1.00 85.38 682 GLN A C 1
ATOM 5655 O O . GLN A 1 682 ? -9.856 -13.052 32.692 1.00 85.38 682 GLN A O 1
ATOM 5660 N N . LYS A 1 683 ? -7.752 -12.485 33.222 1.00 87.06 683 LYS A N 1
ATOM 5661 C CA . LYS A 1 683 ? -7.524 -11.721 31.988 1.00 87.06 683 LYS A CA 1
ATOM 5662 C C . LYS A 1 683 ? -7.602 -12.608 30.744 1.00 87.06 683 LYS A C 1
ATOM 5664 O O . LYS A 1 683 ? -8.184 -12.202 29.735 1.00 87.06 683 LYS A O 1
ATOM 5669 N N . TRP A 1 684 ? -7.033 -13.812 30.805 1.00 89.19 684 TRP A N 1
ATOM 5670 C CA . TRP A 1 684 ? -7.115 -14.786 29.720 1.00 89.19 684 TRP A CA 1
ATOM 5671 C C . TRP A 1 684 ? -8.545 -15.288 29.512 1.00 89.19 684 TRP A C 1
ATOM 5673 O O . TRP A 1 684 ? -9.023 -15.271 28.379 1.00 89.19 684 TRP A O 1
ATOM 5683 N N . ARG A 1 685 ? -9.247 -15.664 30.589 1.00 87.56 685 ARG A N 1
ATOM 5684 C CA . ARG A 1 685 ? -10.640 -16.134 30.575 1.00 87.56 685 ARG A CA 1
ATOM 5685 C C . ARG A 1 685 ? -11.542 -15.092 29.934 1.00 87.56 685 ARG A C 1
ATOM 5687 O O . ARG A 1 685 ? -12.275 -15.421 29.003 1.00 87.56 685 ARG A O 1
ATOM 5694 N N . TYR A 1 686 ? -11.429 -13.835 30.361 1.00 89.62 686 TYR A N 1
ATOM 5695 C CA . TYR A 1 686 ? -12.179 -12.733 29.770 1.00 89.62 686 TYR A CA 1
ATOM 5696 C C . TYR A 1 686 ? -11.890 -12.591 28.272 1.00 89.62 686 TYR A C 1
ATOM 5698 O O . TYR A 1 686 ? -12.814 -12.543 27.467 1.00 89.62 686 TYR A O 1
ATOM 5706 N N . GLY A 1 687 ? -10.615 -12.576 27.867 1.00 88.94 687 GLY A N 1
ATOM 5707 C CA . GLY A 1 687 ? -10.236 -12.467 26.455 1.00 88.94 687 GLY A CA 1
ATOM 5708 C C . GLY A 1 687 ? -10.717 -13.645 25.598 1.00 88.94 687 GLY A C 1
ATOM 5709 O O . GLY A 1 687 ? -11.170 -13.448 24.467 1.00 88.94 687 GLY A O 1
ATOM 5710 N N . PHE A 1 688 ? -10.654 -14.864 26.136 1.00 88.19 688 PHE A N 1
ATOM 5711 C CA . PHE A 1 688 ? -11.144 -16.078 25.490 1.00 88.19 688 PHE A CA 1
ATOM 5712 C C . PHE A 1 688 ? -12.662 -16.024 25.282 1.00 88.19 688 PHE A C 1
ATOM 5714 O O . PHE A 1 688 ? -13.128 -16.187 24.151 1.00 88.19 688 PHE A O 1
ATOM 5721 N N . LEU A 1 689 ? -13.422 -15.730 26.341 1.00 89.38 689 LEU A N 1
ATOM 5722 C CA . LEU A 1 689 ? -14.881 -15.631 26.287 1.00 89.38 689 LEU A CA 1
ATOM 5723 C C . LEU A 1 689 ? -15.339 -14.454 25.428 1.00 89.38 689 LEU A C 1
ATOM 5725 O O . LEU A 1 689 ? -16.231 -14.634 24.611 1.00 89.38 689 LEU A O 1
ATOM 5729 N N . ALA A 1 690 ? -14.685 -13.294 25.501 1.00 89.00 690 ALA A N 1
ATOM 5730 C CA . ALA A 1 690 ? -14.990 -12.151 24.640 1.00 89.00 690 ALA A CA 1
ATOM 5731 C C . ALA A 1 690 ? -14.838 -12.492 23.150 1.00 89.00 690 ALA A C 1
ATOM 5733 O O . ALA A 1 690 ? -15.664 -12.094 22.329 1.00 89.00 690 ALA A O 1
ATOM 5734 N N . LYS A 1 691 ? -13.813 -13.275 22.785 1.00 86.56 691 LYS A N 1
ATOM 5735 C CA . LYS A 1 691 ? -13.640 -13.746 21.405 1.00 86.56 691 LYS A CA 1
ATOM 5736 C C . LYS A 1 691 ? -14.756 -14.711 20.994 1.00 86.56 691 LYS A C 1
ATOM 5738 O O . LYS A 1 691 ? -15.281 -14.582 19.892 1.00 86.56 691 LYS A O 1
ATOM 5743 N N . LYS A 1 692 ? -15.134 -15.649 21.869 1.00 87.31 692 LYS A N 1
ATOM 5744 C CA . LYS A 1 692 ? -16.239 -16.595 21.626 1.00 87.31 692 LYS A CA 1
ATOM 5745 C C . LYS A 1 692 ? -17.599 -15.902 21.555 1.00 87.31 692 LYS A C 1
ATOM 5747 O O . LYS A 1 692 ? -18.412 -16.244 20.702 1.00 87.31 692 LYS A O 1
ATOM 5752 N N . LEU A 1 693 ? -17.812 -14.887 22.382 1.00 88.62 693 LEU A N 1
ATOM 5753 C CA . LEU A 1 693 ? -18.987 -14.031 22.359 1.00 88.62 693 LEU A CA 1
ATOM 5754 C C . LEU A 1 693 ? -19.078 -13.278 21.033 1.00 88.62 693 LEU A C 1
ATOM 5756 O O . LEU A 1 693 ? -20.077 -13.390 20.332 1.00 88.62 693 LEU A O 1
ATOM 5760 N N . ALA A 1 694 ? -18.008 -12.587 20.631 1.00 85.19 694 ALA A N 1
ATOM 5761 C CA . ALA A 1 694 ? -17.962 -11.875 19.356 1.00 85.19 694 ALA A CA 1
ATOM 5762 C C . ALA A 1 694 ? -18.184 -12.799 18.145 1.00 85.19 694 ALA A C 1
ATOM 5764 O O . ALA A 1 694 ? -18.652 -12.333 17.106 1.00 85.19 694 ALA A O 1
ATOM 5765 N N . MET A 1 695 ? -17.855 -14.090 18.276 1.00 83.12 695 MET A N 1
ATOM 5766 C CA . MET A 1 695 ? -18.137 -15.098 17.259 1.00 83.12 695 MET A CA 1
ATOM 5767 C C . MET A 1 695 ? -19.628 -15.464 17.196 1.00 83.12 695 MET A C 1
ATOM 5769 O O . MET A 1 695 ? -20.194 -15.488 16.111 1.00 83.12 695 MET A O 1
ATOM 5773 N N . ASN A 1 696 ? -20.280 -15.701 18.331 1.00 86.19 696 ASN A N 1
ATOM 5774 C CA . ASN A 1 696 ? -21.649 -16.233 18.364 1.00 86.19 696 ASN A CA 1
ATOM 5775 C C . ASN A 1 696 ? -22.755 -15.171 18.338 1.00 86.19 696 ASN A C 1
ATOM 5777 O O . ASN A 1 696 ? -23.862 -15.440 17.877 1.00 86.19 696 ASN A O 1
ATOM 5781 N N . ILE A 1 697 ? -22.464 -13.954 18.802 1.00 86.38 697 ILE A N 1
ATOM 5782 C CA . ILE A 1 697 ? -23.443 -12.866 18.895 1.00 86.38 697 ILE A CA 1
ATOM 5783 C C . ILE A 1 697 ? -24.158 -12.558 17.569 1.00 86.38 697 ILE A C 1
ATOM 5785 O O . ILE A 1 697 ? -25.378 -12.445 17.612 1.00 86.38 697 ILE A O 1
ATOM 5789 N N . PRO A 1 698 ? -23.478 -12.448 16.407 1.00 84.69 698 PRO A N 1
ATOM 5790 C CA . PRO A 1 698 ? -24.141 -12.261 15.113 1.00 84.69 698 PRO A CA 1
ATOM 5791 C C . PRO A 1 698 ? -25.318 -13.209 14.867 1.00 84.69 698 PRO A C 1
ATOM 5793 O O . PRO A 1 698 ? -26.420 -12.760 14.565 1.00 84.69 698 PRO A O 1
ATOM 5796 N N . ALA A 1 699 ? -25.097 -14.510 15.068 1.00 82.62 699 ALA A N 1
ATOM 5797 C CA . ALA A 1 699 ? -26.119 -15.523 14.854 1.00 82.62 699 ALA A CA 1
ATOM 5798 C C . ALA A 1 699 ? -27.230 -15.465 15.903 1.00 82.62 699 ALA A C 1
ATOM 5800 O O . ALA A 1 699 ? -28.394 -15.650 15.571 1.00 82.62 699 ALA A O 1
ATOM 5801 N N . ILE A 1 700 ? -26.894 -15.175 17.162 1.00 84.44 700 ILE A N 1
ATOM 5802 C CA . ILE A 1 700 ? -27.893 -15.036 18.230 1.00 84.44 700 ILE A CA 1
ATOM 5803 C C . ILE A 1 700 ? -28.807 -13.840 17.960 1.00 84.44 700 ILE A C 1
ATOM 5805 O O . ILE A 1 700 ? -30.018 -13.973 18.076 1.00 84.44 700 ILE A O 1
ATOM 5809 N N . ILE A 1 701 ? -28.238 -12.696 17.570 1.00 82.88 701 ILE A N 1
ATOM 5810 C CA . ILE A 1 701 ? -28.996 -11.487 17.226 1.00 82.88 701 ILE A CA 1
ATOM 5811 C C . ILE A 1 701 ? -29.931 -11.765 16.051 1.00 82.88 701 ILE A C 1
ATOM 5813 O O . ILE A 1 701 ? -31.114 -11.458 16.145 1.00 82.88 701 ILE A O 1
ATOM 5817 N N . SER A 1 702 ? -29.402 -12.366 14.981 1.00 78.56 702 SER A N 1
ATOM 5818 C CA . SER A 1 702 ? -30.158 -12.647 13.758 1.00 78.56 702 SER A CA 1
ATOM 5819 C C . SER A 1 702 ? -31.295 -13.647 14.007 1.00 78.56 702 SER A C 1
ATOM 5821 O O . SER A 1 702 ? -32.447 -13.372 13.694 1.00 78.56 702 SER A O 1
ATOM 5823 N N . ASN A 1 703 ? -31.010 -14.759 14.696 1.00 79.50 703 ASN A N 1
ATOM 5824 C CA . ASN A 1 703 ? -31.979 -15.835 14.947 1.00 79.50 703 ASN A CA 1
ATOM 5825 C C . ASN A 1 703 ? -33.009 -15.531 16.049 1.00 79.50 703 ASN A C 1
ATOM 5827 O O . ASN A 1 703 ? -33.897 -16.349 16.288 1.00 79.50 703 ASN A O 1
ATOM 5831 N N . GLN A 1 704 ? -32.847 -14.452 16.817 1.00 75.25 704 GLN A N 1
ATOM 5832 C CA . GLN A 1 704 ? -33.749 -14.085 17.922 1.00 75.25 704 GLN A CA 1
ATOM 5833 C C . GLN A 1 704 ? -34.356 -12.686 17.744 1.00 75.25 704 GLN A C 1
ATOM 5835 O O . GLN A 1 704 ? -34.958 -12.176 18.685 1.00 75.25 704 GLN A O 1
ATOM 5840 N N . GLU A 1 705 ? -34.173 -12.063 16.573 1.00 73.06 705 GLU A N 1
ATOM 5841 C CA . GLU A 1 705 ? -34.666 -10.711 16.258 1.00 73.06 705 GLU A CA 1
ATOM 5842 C C . GLU A 1 705 ? -34.257 -9.653 17.302 1.00 73.06 705 GLU A C 1
ATOM 5844 O O . GLU A 1 705 ? -34.989 -8.718 17.629 1.00 73.06 705 GLU A O 1
ATOM 5849 N N . TYR A 1 706 ? -33.059 -9.796 17.870 1.00 85.12 706 TYR A N 1
ATOM 5850 C CA . TYR A 1 706 ? -32.492 -8.767 18.736 1.00 85.12 706 TYR A CA 1
ATOM 5851 C C . TYR A 1 706 ? -31.793 -7.700 17.900 1.00 85.12 706 TYR A C 1
ATOM 5853 O O . TYR A 1 706 ? -31.424 -7.917 16.747 1.00 85.12 706 TYR A O 1
ATOM 5861 N N . ARG A 1 707 ? -31.542 -6.530 18.492 1.00 83.25 707 ARG A N 1
ATOM 5862 C CA . ARG A 1 707 ? -30.787 -5.455 17.837 1.00 83.25 707 ARG A CA 1
ATOM 5863 C C . ARG A 1 707 ? -29.528 -5.103 18.601 1.00 83.25 707 ARG A C 1
ATOM 5865 O O . ARG A 1 707 ? -29.538 -4.958 19.822 1.00 83.25 707 ARG A O 1
ATOM 5872 N N . LYS A 1 708 ? -28.438 -4.898 17.857 1.00 86.62 708 LYS A N 1
ATOM 5873 C CA . LYS A 1 708 ? -27.200 -4.302 18.367 1.00 86.62 708 LYS A CA 1
ATOM 5874 C C . LYS A 1 708 ? -27.162 -2.821 18.025 1.00 86.62 708 LYS A C 1
ATOM 5876 O O . LYS A 1 708 ? -27.080 -2.448 16.856 1.00 86.62 708 LYS A O 1
ATOM 5881 N N . ALA A 1 709 ? -27.122 -1.967 19.040 1.00 85.56 709 ALA A N 1
ATOM 5882 C CA . ALA A 1 709 ? -27.095 -0.523 18.846 1.00 85.56 709 ALA A CA 1
ATOM 5883 C C . ALA A 1 709 ? -26.028 0.153 19.705 1.00 85.56 709 ALA A C 1
ATOM 5885 O O . ALA A 1 709 ? -25.714 -0.281 20.815 1.00 85.56 709 ALA A O 1
ATOM 5886 N N . ARG A 1 710 ? -25.447 1.242 19.187 1.00 86.06 710 ARG A N 1
ATOM 5887 C CA . ARG A 1 710 ? -24.547 2.080 19.983 1.00 86.06 710 ARG A CA 1
ATOM 5888 C C . ARG A 1 710 ? -25.377 2.844 21.009 1.00 86.06 710 ARG A C 1
ATOM 5890 O O . ARG A 1 710 ? -26.332 3.525 20.642 1.00 86.06 710 ARG A O 1
ATOM 5897 N N . VAL A 1 711 ? -24.959 2.791 22.269 1.00 85.94 711 VAL A N 1
ATOM 5898 C CA . VAL A 1 711 ? -25.629 3.484 23.371 1.00 85.94 711 VAL A CA 1
ATOM 5899 C C . VAL A 1 711 ? -25.700 4.985 23.076 1.00 85.94 711 VAL A C 1
ATOM 5901 O O . VAL A 1 711 ? -24.677 5.655 22.913 1.00 85.94 711 VAL A O 1
ATOM 5904 N N . ASN A 1 712 ? -26.919 5.517 23.021 1.00 85.94 712 ASN A N 1
ATOM 5905 C CA . ASN A 1 712 ? -27.222 6.929 22.793 1.00 85.94 712 ASN A CA 1
ATOM 5906 C C . ASN A 1 712 ? -28.243 7.424 23.837 1.00 85.94 712 ASN A C 1
ATOM 5908 O O . ASN A 1 712 ? -28.727 6.642 24.652 1.00 85.94 712 ASN A O 1
ATOM 5912 N N . LYS A 1 713 ? -28.564 8.727 23.846 1.00 83.00 713 LYS A N 1
ATOM 5913 C CA . LYS A 1 713 ? -29.486 9.306 24.845 1.00 83.00 713 LYS A CA 1
ATOM 5914 C C . LYS A 1 713 ? -30.875 8.650 24.837 1.00 83.00 713 LYS A C 1
ATOM 5916 O O . LYS A 1 713 ? -31.473 8.521 25.897 1.00 83.00 713 LYS A O 1
ATOM 5921 N N . LEU A 1 714 ? -31.364 8.248 23.664 1.00 82.19 714 LEU A N 1
ATOM 5922 C CA . LEU A 1 714 ? -32.689 7.656 23.494 1.00 82.19 714 LEU A CA 1
ATOM 5923 C C . LEU A 1 714 ? -32.732 6.233 24.062 1.00 82.19 714 LEU A C 1
ATOM 5925 O O . LEU A 1 714 ? -33.536 5.965 24.944 1.00 82.19 714 LEU A O 1
ATOM 5929 N N . LEU A 1 715 ? -31.781 5.383 23.665 1.00 84.50 715 LEU A N 1
ATOM 5930 C CA . LEU A 1 715 ? -31.607 4.029 24.206 1.00 84.50 715 LEU A CA 1
ATOM 5931 C C . LEU A 1 715 ? -31.399 4.034 25.721 1.00 84.50 715 LEU A C 1
ATOM 5933 O O . LEU A 1 715 ? -31.987 3.220 26.422 1.00 84.50 715 LEU A O 1
ATOM 5937 N N . ARG A 1 716 ? -30.596 4.976 26.240 1.00 87.12 716 ARG A N 1
ATOM 5938 C CA . ARG A 1 716 ? -30.395 5.120 27.689 1.00 87.12 716 ARG A CA 1
ATOM 5939 C C . ARG A 1 716 ? -31.693 5.394 28.427 1.00 87.12 716 ARG A C 1
ATOM 5941 O O . ARG A 1 716 ? -31.901 4.814 29.477 1.00 87.12 716 ARG A O 1
ATOM 5948 N N . LYS A 1 717 ? -32.538 6.273 27.884 1.00 85.62 717 LYS A N 1
ATOM 5949 C CA . LYS A 1 717 ? -33.825 6.614 28.493 1.00 85.62 717 LYS A CA 1
ATOM 5950 C C . LYS A 1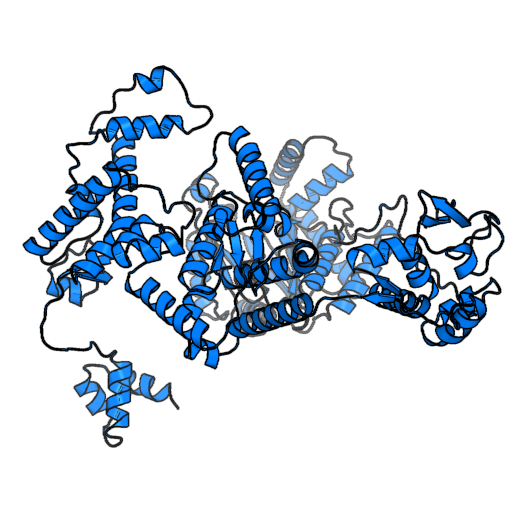 717 ? -34.822 5.459 28.388 1.00 85.62 717 LYS A C 1
ATOM 5952 O O . LYS A 1 717 ? -35.565 5.229 29.328 1.00 85.62 717 LYS A O 1
ATOM 5957 N N . GLN A 1 718 ? -34.839 4.767 27.251 1.00 85.75 718 GLN A N 1
ATOM 5958 C CA . GLN A 1 718 ? -35.777 3.679 26.977 1.00 85.75 718 GLN A CA 1
ATOM 5959 C C . GLN A 1 718 ? -35.535 2.455 27.865 1.00 85.75 718 GLN A C 1
ATOM 5961 O O . GLN A 1 718 ? -36.488 1.852 28.340 1.00 85.75 718 GLN A O 1
ATOM 5966 N N . PHE A 1 719 ? -34.270 2.103 28.083 1.00 86.19 719 PHE A N 1
ATOM 5967 C CA . PHE A 1 719 ? -33.876 0.866 28.760 1.00 86.19 719 PHE A CA 1
ATOM 5968 C C . PHE A 1 719 ? -33.187 1.099 30.117 1.00 86.19 719 PHE A C 1
ATOM 5970 O O . PHE A 1 719 ? -32.602 0.179 30.676 1.00 86.19 719 PHE A O 1
ATOM 5977 N N . ASP A 1 720 ? -33.207 2.335 30.622 1.00 88.75 720 ASP A N 1
ATOM 5978 C CA . ASP A 1 720 ? -32.538 2.752 31.864 1.00 88.75 720 ASP A CA 1
ATOM 5979 C C . ASP A 1 720 ? -31.049 2.340 31.941 1.00 88.75 720 ASP A C 1
ATOM 5981 O O . ASP A 1 720 ? -30.558 1.793 32.925 1.00 88.75 720 ASP A O 1
ATOM 5985 N N . ILE A 1 721 ? -30.302 2.564 30.850 1.00 88.81 721 ILE A N 1
ATOM 5986 C CA . ILE A 1 721 ? -28.902 2.112 30.733 1.00 88.81 721 ILE A CA 1
ATOM 5987 C C . ILE A 1 721 ? -27.965 3.040 31.536 1.00 88.81 721 ILE A C 1
ATOM 5989 O O . ILE A 1 721 ? -27.790 4.209 31.143 1.00 88.81 721 ILE A O 1
ATOM 5993 N N . PRO A 1 722 ? -27.238 2.529 32.556 1.00 90.50 722 PRO A N 1
ATOM 5994 C CA . PRO A 1 722 ? -26.326 3.317 33.385 1.00 90.50 722 PRO A CA 1
ATOM 5995 C C . PRO A 1 722 ? -25.280 4.124 32.604 1.00 90.50 722 PRO A C 1
ATOM 5997 O O . PRO A 1 722 ? -24.685 3.651 31.631 1.00 90.50 722 PRO A O 1
ATOM 6000 N N . ILE A 1 723 ? -24.981 5.343 33.072 1.00 86.62 723 ILE A N 1
ATOM 6001 C CA . ILE A 1 723 ? -24.064 6.301 32.413 1.00 86.62 723 ILE A CA 1
ATOM 6002 C C . ILE A 1 723 ? -22.669 5.710 32.150 1.00 86.62 723 ILE A C 1
ATOM 6004 O O . ILE A 1 723 ? -22.046 6.028 31.132 1.00 86.62 723 ILE A O 1
ATOM 6008 N N . HIS A 1 724 ? -22.182 4.844 33.041 1.00 88.75 724 HIS A N 1
ATOM 6009 C CA . HIS A 1 724 ? -20.856 4.239 32.925 1.00 88.75 724 HIS A CA 1
ATOM 6010 C C . HIS A 1 724 ? -20.751 3.232 31.766 1.00 88.75 724 HIS A C 1
ATOM 6012 O O . HIS A 1 724 ? -19.659 3.042 31.230 1.00 88.75 724 HIS A O 1
ATOM 6018 N N . ILE A 1 725 ? -21.867 2.648 31.316 1.00 87.19 725 ILE A N 1
ATOM 6019 C CA . ILE A 1 725 ? -21.892 1.715 30.186 1.00 87.19 725 ILE A CA 1
ATOM 6020 C C . ILE A 1 725 ? -21.769 2.504 28.889 1.00 87.19 725 ILE A C 1
ATOM 6022 O O . ILE A 1 725 ? -22.580 3.381 28.584 1.00 87.19 725 ILE A O 1
ATOM 6026 N N . LYS A 1 726 ? -20.730 2.203 28.113 1.00 84.69 726 LYS A N 1
ATOM 6027 C CA . LYS A 1 726 ? -20.410 2.844 26.832 1.00 84.69 726 LYS A CA 1
ATOM 6028 C C . LYS A 1 726 ? -20.255 1.771 25.757 1.00 84.69 726 LYS A C 1
ATOM 6030 O O . LYS A 1 726 ? -19.938 0.629 26.061 1.00 84.69 726 LYS A O 1
ATOM 6035 N N . GLY A 1 727 ? -20.412 2.153 24.491 1.00 87.75 727 GLY A N 1
ATOM 6036 C CA . GLY A 1 727 ? -20.224 1.237 23.364 1.00 87.75 727 GLY A CA 1
ATOM 6037 C C . GLY A 1 727 ? -21.546 0.720 22.811 1.00 87.75 727 GLY A C 1
ATOM 6038 O O . GLY A 1 727 ? -22.407 1.532 22.476 1.00 87.75 727 GLY A O 1
ATOM 6039 N N . PHE A 1 728 ? -21.669 -0.597 22.655 1.00 88.75 728 PHE A N 1
ATOM 6040 C CA . PHE A 1 728 ? -22.834 -1.255 22.062 1.00 88.75 728 PHE A CA 1
ATOM 6041 C C . PHE A 1 728 ? -23.583 -2.087 23.102 1.00 88.75 728 PHE A C 1
ATOM 6043 O O . PHE A 1 728 ? -22.957 -2.678 23.977 1.00 88.75 728 PHE A O 1
ATOM 6050 N N . VAL A 1 729 ? -24.905 -2.131 22.967 1.00 91.75 729 VAL A N 1
ATOM 6051 C CA . VAL A 1 729 ? -25.812 -2.989 23.740 1.00 91.75 729 VAL A CA 1
ATOM 6052 C C . VAL A 1 729 ? -26.629 -3.854 22.788 1.00 91.75 729 VAL A C 1
ATOM 6054 O O . VAL A 1 729 ? -26.802 -3.494 21.618 1.00 91.75 729 VAL A O 1
ATOM 6057 N N . TYR A 1 730 ? -27.120 -4.971 23.306 1.00 90.88 730 TYR A N 1
ATOM 6058 C CA . TYR A 1 730 ? -28.081 -5.861 22.667 1.00 90.88 730 TYR A CA 1
ATOM 6059 C C . TYR A 1 730 ? -29.422 -5.679 23.359 1.00 90.88 730 TYR A C 1
ATOM 6061 O O . TYR A 1 730 ? -29.453 -5.667 24.585 1.00 90.88 730 TYR A O 1
ATOM 6069 N N . HIS A 1 731 ? -30.507 -5.514 22.617 1.00 87.44 731 HIS A N 1
ATOM 6070 C CA . HIS A 1 731 ? -31.833 -5.327 23.202 1.00 87.44 731 HIS A CA 1
ATOM 6071 C C . HIS A 1 731 ? -32.911 -5.999 22.357 1.00 87.44 731 HIS A C 1
ATOM 6073 O O . HIS A 1 731 ? -32.703 -6.256 21.167 1.00 87.44 731 HIS A O 1
ATOM 6079 N N . GLN A 1 732 ? -34.058 -6.268 22.978 1.00 82.75 732 GLN A N 1
ATOM 6080 C CA . GLN A 1 732 ? -35.215 -6.819 22.282 1.00 82.75 732 GLN A CA 1
ATOM 6081 C C . GLN A 1 732 ? -35.812 -5.775 21.328 1.00 82.75 732 GLN A C 1
ATOM 6083 O O . GLN A 1 732 ? -35.828 -4.574 21.628 1.00 82.75 732 GLN A O 1
ATOM 6088 N N . GLU A 1 733 ? -36.268 -6.220 20.159 1.00 65.31 733 GLU A N 1
ATOM 6089 C CA . GLU A 1 733 ? -37.070 -5.397 19.262 1.00 65.31 733 GLU A CA 1
ATOM 6090 C C . GLU A 1 733 ? -38.463 -5.227 19.882 1.00 65.31 733 GLU A C 1
ATOM 6092 O O . GLU A 1 733 ? -39.191 -6.196 20.085 1.00 65.31 733 GLU A O 1
ATOM 6097 N N . ILE A 1 734 ? -38.816 -3.998 20.268 1.00 54.56 734 ILE A N 1
ATOM 6098 C CA . ILE A 1 734 ? -40.180 -3.695 20.706 1.00 54.56 734 ILE A CA 1
ATOM 6099 C C . ILE A 1 734 ? -41.004 -3.555 19.429 1.00 54.56 734 ILE A C 1
ATOM 6101 O O . ILE A 1 734 ? -40.793 -2.610 18.666 1.00 54.56 734 ILE A O 1
ATOM 6105 N N . SER A 1 735 ? -41.913 -4.498 19.182 1.00 42.16 735 SER A N 1
ATOM 6106 C CA . SER A 1 735 ? -42.901 -4.392 18.111 1.00 42.16 735 SER A CA 1
ATOM 6107 C C . SER A 1 735 ? -43.929 -3.314 18.468 1.00 42.16 735 SER A C 1
ATOM 6109 O O . SER A 1 735 ? -45.045 -3.601 18.892 1.00 42.16 735 SER A O 1
ATOM 6111 N N . GLU A 1 736 ? -43.554 -2.053 18.303 1.00 36.44 736 GLU A N 1
ATOM 6112 C CA . GLU A 1 736 ? -44.507 -0.963 18.152 1.00 36.44 736 GLU A CA 1
ATOM 6113 C C . GLU A 1 736 ? -44.399 -0.469 16.715 1.00 36.44 736 GLU A C 1
ATOM 6115 O O . GLU A 1 736 ? -43.341 -0.036 16.259 1.00 36.44 736 GLU A O 1
ATOM 6120 N N . GLN A 1 737 ? -45.504 -0.654 15.994 1.00 32.88 737 GLN A N 1
ATOM 6121 C CA . GLN A 1 737 ? -45.804 -0.175 14.648 1.00 32.88 737 GLN A CA 1
ATOM 6122 C C . GLN A 1 737 ? -44.817 0.875 14.124 1.00 32.88 737 GLN A C 1
ATOM 6124 O O . GLN A 1 737 ? -44.859 2.037 14.513 1.00 32.88 737 GLN A O 1
ATOM 6129 N N . GLY A 1 738 ? -43.960 0.439 13.199 1.00 36.31 738 GLY A N 1
ATOM 6130 C CA . GLY A 1 738 ? -43.449 1.238 12.090 1.00 36.31 738 GLY A CA 1
ATOM 6131 C C . GLY A 1 738 ? -43.219 2.725 12.349 1.00 36.31 738 GLY A C 1
ATOM 6132 O O . GLY A 1 738 ? -43.731 3.549 11.601 1.00 36.31 738 GLY A O 1
ATOM 6133 N N . ILE A 1 739 ? -42.380 3.086 13.316 1.00 34.75 739 ILE A N 1
ATOM 6134 C CA . ILE A 1 739 ? -41.641 4.341 13.195 1.00 34.75 739 ILE A CA 1
ATOM 6135 C C . ILE A 1 739 ? -40.320 3.963 12.543 1.00 34.75 739 ILE A C 1
ATOM 6137 O O . ILE A 1 739 ? -39.330 3.651 13.208 1.00 34.75 739 ILE A O 1
ATOM 6141 N N . GLN A 1 740 ? -40.307 3.981 11.205 1.00 36.88 740 GLN A N 1
ATOM 6142 C CA . GLN A 1 740 ? -39.066 4.290 10.509 1.00 36.88 740 GLN A CA 1
ATOM 6143 C C . GLN A 1 740 ? -38.528 5.547 11.192 1.00 36.88 740 GLN A C 1
ATOM 6145 O O . GLN A 1 740 ? -39.137 6.613 11.116 1.00 36.88 740 GLN A O 1
ATOM 6150 N N . LEU A 1 741 ? -37.416 5.411 11.915 1.00 42.41 741 LEU A N 1
ATOM 6151 C CA . LEU A 1 741 ? -36.585 6.542 12.301 1.00 42.41 741 LEU A CA 1
ATOM 6152 C C . LEU A 1 741 ? -36.006 7.098 11.001 1.00 42.41 741 LEU A C 1
ATOM 6154 O O . LEU A 1 741 ? -34.854 6.846 10.652 1.00 42.41 741 LEU A O 1
ATOM 6158 N N . GLU A 1 742 ? -36.857 7.782 10.243 1.00 48.91 742 GLU A N 1
ATOM 6159 C CA . GLU A 1 742 ? -36.460 8.567 9.100 1.00 48.91 742 GLU A CA 1
ATOM 6160 C C . GLU A 1 742 ? -35.518 9.635 9.647 1.00 48.91 742 GLU A C 1
ATOM 6162 O O . GLU A 1 742 ? -35.844 10.374 10.584 1.00 48.91 742 GLU A O 1
ATOM 6167 N N . ASP A 1 743 ? -34.292 9.644 9.130 1.00 64.69 743 ASP A N 1
ATOM 6168 C CA . ASP A 1 743 ? -33.337 10.684 9.465 1.00 64.69 743 ASP A CA 1
ATOM 6169 C C . ASP A 1 743 ? -34.000 12.047 9.206 1.00 64.69 743 ASP A C 1
ATOM 6171 O O . ASP A 1 743 ? -34.701 12.243 8.209 1.00 64.69 743 ASP A O 1
ATOM 6175 N N . LYS A 1 744 ? -33.790 12.998 10.122 1.00 72.06 744 LYS A N 1
ATOM 6176 C CA . LYS A 1 744 ? -34.407 14.324 10.044 1.00 72.06 744 LYS A CA 1
ATOM 6177 C C . LYS A 1 744 ? -34.138 14.989 8.695 1.00 72.06 744 LYS A C 1
ATOM 6179 O O . LYS A 1 744 ? -35.017 15.693 8.214 1.00 72.06 744 LYS A O 1
ATOM 6184 N N . ALA A 1 745 ? -32.974 14.764 8.078 1.00 70.44 745 ALA A N 1
ATOM 6185 C CA . ALA A 1 745 ? -32.671 15.315 6.762 1.00 70.44 745 ALA A CA 1
ATOM 6186 C C . ALA A 1 745 ? -33.526 14.697 5.652 1.00 70.44 745 ALA A C 1
ATOM 6188 O O . ALA A 1 745 ? -34.111 15.433 4.861 1.00 70.44 745 ALA A O 1
ATOM 6189 N N . SER A 1 746 ? -33.679 13.377 5.652 1.00 65.56 746 SER A N 1
ATOM 6190 C CA . SER A 1 746 ? -34.562 12.656 4.729 1.00 65.56 746 SER A CA 1
ATOM 6191 C C . SER A 1 746 ? -36.029 13.091 4.877 1.00 65.56 746 SER A C 1
ATOM 6193 O O . SER A 1 746 ? -36.672 13.427 3.883 1.00 65.56 746 SER A O 1
ATOM 6195 N N . HIS A 1 747 ? -36.517 13.235 6.115 1.00 78.06 747 HIS A N 1
ATOM 6196 C CA . HIS A 1 747 ? -37.878 13.710 6.397 1.00 78.06 747 HIS A CA 1
ATOM 6197 C C . HIS A 1 747 ? -38.083 15.172 5.945 1.00 78.06 747 HIS A C 1
ATOM 6199 O O . HIS A 1 747 ? -39.107 15.509 5.352 1.00 78.06 747 HIS A O 1
ATOM 6205 N N . ILE A 1 748 ? -37.082 16.043 6.145 1.00 82.06 748 ILE A N 1
ATOM 6206 C CA . ILE A 1 748 ? -37.090 17.433 5.651 1.00 82.06 748 ILE A CA 1
ATOM 6207 C C . ILE A 1 748 ? -37.183 17.478 4.120 1.00 82.06 748 ILE A C 1
ATOM 6209 O O . ILE A 1 748 ? -37.966 18.261 3.577 1.00 82.06 748 ILE A O 1
ATOM 6213 N N . LEU A 1 749 ? -36.405 16.644 3.425 1.00 78.62 749 LEU A N 1
ATOM 6214 C CA . LEU A 1 749 ? -36.393 16.576 1.963 1.00 78.62 749 LEU A CA 1
ATOM 6215 C C . LEU A 1 749 ? -37.728 16.071 1.411 1.00 78.62 749 LEU A C 1
ATOM 6217 O O . LEU A 1 749 ? -38.247 16.645 0.455 1.00 78.62 749 LEU A O 1
ATOM 6221 N N . ARG A 1 750 ? -38.311 15.050 2.044 1.00 76.69 750 ARG A N 1
ATOM 6222 C CA . ARG A 1 750 ? -39.585 14.457 1.629 1.00 76.69 750 ARG A CA 1
ATOM 6223 C C . ARG A 1 750 ? -40.757 15.425 1.835 1.00 76.69 750 ARG A C 1
ATOM 6225 O O . ARG A 1 750 ? -41.562 15.605 0.926 1.00 76.69 750 ARG A O 1
ATOM 6232 N N . LEU A 1 751 ? -40.800 16.138 2.968 1.00 81.44 751 LEU A N 1
ATOM 6233 C CA . LEU A 1 751 ? -41.793 17.198 3.215 1.00 81.44 751 LEU A CA 1
ATOM 6234 C C . LEU A 1 751 ? -41.727 18.300 2.152 1.00 81.44 751 LEU A C 1
ATOM 6236 O O . LEU A 1 751 ? -42.763 18.756 1.675 1.00 81.44 751 LEU A O 1
ATOM 6240 N N . LYS A 1 752 ? -40.515 18.707 1.754 1.00 83.62 752 LYS A N 1
ATOM 6241 C CA . LYS A 1 752 ? -40.333 19.749 0.737 1.00 83.62 752 LYS A CA 1
ATOM 6242 C C . LYS A 1 752 ? -40.643 19.262 -0.683 1.00 83.62 752 LYS A C 1
ATOM 6244 O O . LYS A 1 752 ? -41.096 20.063 -1.491 1.00 83.62 752 LYS A O 1
ATOM 6249 N N . GLN A 1 753 ? -40.431 17.975 -0.975 1.00 80.88 753 GLN A N 1
ATOM 6250 C CA . GLN A 1 753 ? -40.825 17.350 -2.244 1.00 80.88 753 GLN A CA 1
ATOM 6251 C C . GLN A 1 753 ? -42.346 17.227 -2.396 1.00 80.88 753 GLN A C 1
ATOM 6253 O O . GLN A 1 753 ? -42.850 17.406 -3.499 1.00 80.88 753 GLN A O 1
ATOM 6258 N N . HIS A 1 754 ? -43.072 16.940 -1.312 1.00 80.12 754 HIS A N 1
ATOM 6259 C CA . HIS A 1 754 ? -44.532 16.812 -1.351 1.00 80.12 754 HIS A CA 1
ATOM 6260 C C . HIS A 1 754 ? -45.265 18.154 -1.357 1.00 80.12 754 HIS A C 1
ATOM 6262 O O . HIS A 1 754 ? -46.301 18.267 -2.007 1.00 80.12 754 HIS A O 1
ATOM 6268 N N . ASP A 1 755 ? -44.750 19.164 -0.652 1.00 81.00 755 ASP A N 1
ATOM 6269 C CA . ASP A 1 755 ? -45.356 20.493 -0.626 1.00 81.00 755 ASP A CA 1
ATOM 6270 C C . ASP A 1 755 ? -44.284 21.592 -0.625 1.00 81.00 755 ASP A C 1
ATOM 6272 O O . ASP A 1 755 ? -43.681 21.952 0.394 1.00 81.00 755 ASP A O 1
ATOM 6276 N N . LEU A 1 756 ? -44.069 22.167 -1.808 1.00 80.12 756 LEU A N 1
ATOM 6277 C CA . LEU A 1 756 ? -43.106 23.243 -2.023 1.00 80.12 756 LEU A CA 1
ATOM 6278 C C . LEU A 1 756 ? -43.496 24.539 -1.294 1.00 80.12 756 LEU A C 1
ATOM 6280 O O . LEU A 1 756 ? -42.610 25.354 -1.013 1.00 80.12 756 LEU A O 1
ATOM 6284 N N . SER A 1 757 ? -44.770 24.721 -0.923 1.00 82.94 757 SER A N 1
ATOM 6285 C CA . SER A 1 757 ? -45.266 25.922 -0.236 1.00 82.94 757 SER A CA 1
ATOM 6286 C C . SER A 1 757 ? -44.903 25.960 1.254 1.00 82.94 757 SER A C 1
ATOM 6288 O O . SER A 1 757 ? -44.897 27.032 1.870 1.00 82.94 757 SER A O 1
ATOM 6290 N N . LEU A 1 758 ? -44.520 24.818 1.844 1.00 86.62 758 LEU A N 1
ATOM 6291 C CA . LEU A 1 758 ? -44.133 24.742 3.250 1.00 86.62 758 LEU A CA 1
ATOM 6292 C C . LEU A 1 758 ? -42.908 25.619 3.539 1.00 86.62 758 LEU A C 1
ATOM 6294 O O . LEU A 1 758 ? -41.815 25.427 2.995 1.00 86.62 758 LEU A O 1
ATOM 6298 N N . SER A 1 759 ? -43.070 26.573 4.458 1.00 88.56 759 SER A N 1
ATOM 6299 C CA . SER A 1 759 ? -41.960 27.407 4.917 1.00 88.56 759 SER A CA 1
ATOM 6300 C C . SER A 1 759 ? -40.977 26.600 5.773 1.00 88.56 759 SER A C 1
ATOM 6302 O O . SER A 1 759 ? -41.369 25.707 6.529 1.00 88.56 759 SER A O 1
ATOM 6304 N N . ASN A 1 760 ? -39.691 26.967 5.742 1.00 88.00 760 ASN A N 1
ATOM 6305 C CA . ASN A 1 760 ? -38.659 26.303 6.555 1.00 88.00 760 ASN A CA 1
ATOM 6306 C C . ASN A 1 760 ? -38.988 26.327 8.059 1.00 88.00 760 ASN A C 1
ATOM 6308 O O . ASN A 1 760 ? -38.562 25.441 8.793 1.00 88.00 760 ASN A O 1
ATOM 6312 N N . ALA A 1 761 ? -39.741 27.330 8.526 1.00 87.19 761 ALA A N 1
ATOM 6313 C CA . ALA A 1 761 ? -40.200 27.413 9.910 1.00 87.19 761 ALA A CA 1
ATOM 6314 C C . ALA A 1 761 ? -41.268 26.353 10.230 1.00 87.19 761 ALA A C 1
ATOM 6316 O O . ALA A 1 761 ? -41.213 25.729 11.288 1.00 87.19 761 ALA A O 1
ATOM 6317 N N . LYS A 1 762 ? -42.203 26.110 9.303 1.00 87.94 762 LYS A N 1
ATOM 6318 C CA . LYS A 1 762 ? -43.240 25.083 9.459 1.00 87.94 762 LYS A CA 1
ATOM 6319 C C . LYS A 1 762 ? -42.627 23.681 9.430 1.00 87.94 762 LYS A C 1
ATOM 6321 O O . LYS A 1 762 ? -42.916 22.885 10.314 1.00 87.94 762 LYS A O 1
ATOM 6326 N N . ILE A 1 763 ? -41.699 23.424 8.505 1.00 86.88 763 ILE A N 1
ATOM 6327 C CA . ILE A 1 763 ? -40.950 22.156 8.427 1.00 86.88 763 ILE A CA 1
ATOM 6328 C C . ILE A 1 763 ? -40.132 21.929 9.704 1.00 86.88 763 ILE A C 1
ATOM 6330 O O . ILE A 1 763 ? -40.159 20.843 10.274 1.00 86.88 763 ILE A O 1
ATOM 6334 N N . ALA A 1 764 ? -39.456 22.966 10.206 1.00 83.88 764 ALA A N 1
ATOM 6335 C CA . ALA A 1 764 ? -38.691 22.888 11.449 1.00 83.88 764 ALA A CA 1
ATOM 6336 C C . ALA A 1 764 ? -39.571 22.537 12.660 1.00 83.88 764 ALA A C 1
ATOM 6338 O O . ALA A 1 764 ? -39.158 21.748 13.510 1.00 83.88 764 ALA A O 1
ATOM 6339 N N . SER A 1 765 ? -40.793 23.080 12.706 1.00 86.19 765 SER A N 1
ATOM 6340 C CA . SER A 1 765 ? -41.790 22.739 13.722 1.00 86.19 765 SER A CA 1
ATOM 6341 C C . SER A 1 765 ? -42.276 21.293 13.599 1.00 86.19 765 SER A C 1
ATOM 6343 O O . SER A 1 765 ? -42.405 20.628 14.620 1.00 86.19 765 SER A O 1
ATOM 6345 N N . ILE A 1 766 ? -42.526 20.804 12.378 1.00 79.62 766 ILE A N 1
ATOM 6346 C CA . ILE A 1 766 ? -43.000 19.432 12.115 1.00 79.62 766 ILE A CA 1
ATOM 6347 C C . ILE A 1 766 ? -41.925 18.397 12.484 1.00 79.62 766 ILE A C 1
ATOM 6349 O O . ILE A 1 766 ? -42.223 17.381 13.101 1.00 79.62 766 ILE A O 1
ATOM 6353 N N . VAL A 1 767 ? -40.659 18.671 12.157 1.00 80.56 767 VAL A N 1
ATOM 6354 C CA . VAL A 1 767 ? -39.527 17.741 12.354 1.00 80.56 767 VAL A CA 1
ATOM 6355 C C . VAL A 1 767 ? -38.871 17.890 13.743 1.00 80.56 767 VAL A C 1
ATOM 6357 O O . VAL A 1 767 ? -38.011 17.096 14.141 1.00 80.56 767 VAL A O 1
ATOM 6360 N N . GLY A 1 768 ? -39.252 18.915 14.513 1.00 79.69 768 GLY A N 1
ATOM 6361 C CA . GLY A 1 768 ? -38.668 19.205 15.824 1.00 79.69 768 GLY A CA 1
ATOM 6362 C C . GLY A 1 768 ? -37.172 19.529 15.729 1.00 79.69 768 GLY A C 1
ATOM 6363 O O . GLY A 1 768 ? -36.329 18.866 16.348 1.00 79.69 768 GLY A O 1
ATOM 6364 N N . CYS A 1 769 ? -36.813 20.506 14.894 1.00 81.25 769 CYS A N 1
ATOM 6365 C CA . CYS A 1 769 ? -35.441 20.994 14.719 1.00 81.25 769 CYS A CA 1
ATOM 6366 C C . CYS A 1 769 ? -35.399 22.520 14.536 1.00 81.25 769 CYS A C 1
ATOM 6368 O O . CYS A 1 769 ? -36.428 23.187 14.534 1.00 81.25 769 CYS A O 1
ATOM 6370 N N . SER A 1 770 ? -34.205 23.106 14.394 1.00 80.94 770 SER A N 1
ATOM 6371 C CA . SER A 1 770 ? -34.088 24.549 14.150 1.00 80.94 770 SER A CA 1
ATOM 6372 C C . SER A 1 770 ? -34.390 24.898 12.690 1.00 80.94 770 SER A C 1
ATOM 6374 O O . SER A 1 770 ? -34.086 24.133 11.772 1.00 80.94 770 SER A O 1
ATOM 6376 N N . ARG A 1 771 ? -34.923 26.103 12.453 1.00 87.12 771 ARG A N 1
ATOM 6377 C CA . ARG A 1 771 ? -35.111 26.653 11.096 1.00 87.12 771 ARG A CA 1
ATOM 6378 C C . ARG A 1 771 ? -33.798 26.690 10.304 1.00 87.12 771 ARG A C 1
ATOM 6380 O O . ARG A 1 771 ? -33.802 26.458 9.097 1.00 87.12 771 ARG A O 1
ATOM 6387 N N . GLN A 1 772 ? -32.680 26.939 10.990 1.00 76.69 772 GLN A N 1
ATOM 6388 C CA . GLN A 1 772 ? -31.344 26.936 10.394 1.00 76.69 772 GLN A CA 1
ATOM 6389 C C . GLN A 1 772 ? -30.943 25.541 9.892 1.00 76.69 772 GLN A C 1
ATOM 6391 O O . GLN A 1 772 ? -30.379 25.423 8.810 1.00 76.69 772 GLN A O 1
ATOM 6396 N N . TYR A 1 773 ? -31.270 24.484 10.640 1.00 76.75 773 TYR A N 1
ATOM 6397 C CA . TYR A 1 773 ? -30.974 23.103 10.255 1.00 76.75 773 TYR A CA 1
ATOM 6398 C C . TYR A 1 773 ? -31.732 22.689 8.985 1.00 76.75 773 TYR A C 1
ATOM 6400 O O . TYR A 1 773 ? -31.117 22.173 8.055 1.00 76.75 773 TYR A O 1
ATOM 6408 N N . VAL A 1 774 ? -33.028 23.019 8.895 1.00 85.06 774 VAL A N 1
ATOM 6409 C CA . VAL A 1 774 ? -33.835 22.822 7.673 1.00 85.06 774 VAL A CA 1
ATOM 6410 C C . VAL A 1 774 ? -33.233 23.576 6.490 1.00 85.06 774 VAL A C 1
ATOM 6412 O O . VAL A 1 774 ? -33.066 23.007 5.416 1.00 85.06 774 VAL A O 1
ATOM 6415 N N . SER A 1 775 ? -32.853 24.843 6.691 1.00 82.81 775 SER A N 1
ATOM 6416 C CA . SER A 1 775 ? -32.237 25.641 5.629 1.00 82.81 775 SER A CA 1
ATOM 6417 C C . SER A 1 775 ? -30.920 25.048 5.139 1.00 82.81 775 SER A C 1
ATOM 6419 O O . SER A 1 775 ? -30.653 25.126 3.948 1.00 82.81 775 SER A O 1
ATOM 6421 N N . ASN A 1 776 ? -30.095 24.499 6.029 1.00 75.75 776 ASN A N 1
ATOM 6422 C CA . ASN A 1 776 ? -28.809 23.918 5.654 1.00 75.75 776 ASN A CA 1
ATOM 6423 C C . ASN A 1 776 ? -28.985 22.610 4.872 1.00 75.75 776 ASN A C 1
ATOM 6425 O O . ASN A 1 776 ? -28.231 22.368 3.941 1.00 75.75 776 ASN A O 1
ATOM 6429 N N . ILE A 1 777 ? -29.984 21.793 5.217 1.00 79.19 777 ILE A N 1
ATOM 6430 C CA . ILE A 1 777 ? -30.280 20.551 4.489 1.00 79.19 777 ILE A CA 1
ATOM 6431 C C . ILE A 1 777 ? -30.802 20.841 3.084 1.00 79.19 777 ILE A C 1
ATOM 6433 O O . ILE A 1 777 ? -30.341 20.222 2.132 1.00 79.19 777 ILE A O 1
ATOM 6437 N N . LEU A 1 778 ? -31.719 21.803 2.943 1.00 80.56 778 LEU A N 1
ATOM 6438 C CA . LEU A 1 778 ? -32.260 22.175 1.633 1.00 80.56 778 LEU A CA 1
ATOM 6439 C C . LEU A 1 778 ? -31.205 22.859 0.743 1.00 80.56 778 LEU A C 1
ATOM 6441 O O . LEU A 1 778 ? -31.178 22.603 -0.451 1.00 80.56 778 LEU A O 1
ATOM 6445 N N . LYS A 1 779 ? -30.286 23.645 1.325 1.00 75.88 779 LYS A N 1
ATOM 6446 C CA . LYS A 1 779 ? -29.172 24.291 0.602 1.00 75.88 779 LYS A CA 1
ATOM 6447 C C . LYS A 1 779 ? -28.067 23.345 0.128 1.00 75.88 779 LYS A C 1
ATOM 6449 O O . LYS A 1 779 ? -27.241 23.769 -0.656 1.00 75.88 779 LYS A O 1
ATOM 6454 N N . CYS A 1 780 ? -27.990 22.113 0.631 1.00 51.84 780 CYS A N 1
ATOM 6455 C CA . CYS A 1 780 ? -26.992 21.144 0.162 1.00 51.84 780 CYS A CA 1
ATOM 6456 C C . CYS A 1 780 ? -27.413 20.425 -1.134 1.00 51.84 780 CYS A C 1
ATOM 6458 O O . CYS A 1 780 ? -26.701 19.520 -1.565 1.00 51.84 780 CYS A O 1
ATOM 6460 N N . ARG A 1 781 ? -28.576 20.764 -1.707 1.00 47.56 781 ARG A N 1
ATOM 6461 C CA . ARG A 1 781 ? -29.137 20.130 -2.910 1.00 47.56 781 ARG A CA 1
ATOM 6462 C C . ARG A 1 781 ? -29.280 21.081 -4.106 1.00 47.56 781 ARG A C 1
ATOM 6464 O O . ARG A 1 781 ? -29.421 20.580 -5.216 1.00 47.56 781 ARG A O 1
ATOM 6471 N N . ASP A 1 782 ? -29.229 22.389 -3.854 1.00 38.16 782 ASP A N 1
ATOM 6472 C CA . ASP A 1 782 ? -29.038 23.443 -4.860 1.00 38.16 782 ASP A CA 1
ATOM 6473 C C . ASP A 1 782 ? -27.543 23.780 -4.932 1.00 38.16 782 ASP A C 1
ATOM 6475 O O . ASP A 1 782 ? -27.032 24.000 -6.052 1.00 38.16 782 ASP A O 1
#

pLDDT: mean 79.72, std 14.24, range [27.8, 97.0]

Radius of gyration: 34.59 Å; chains: 1; bounding box: 88×75×90 Å

Sequence (782 aa):
MAFVETRDFIQVTANNGKTNFSYIFEGNEDERLFNSKIHKSKMKYYIKEAVNEFEEWNKKGYGIYFLPNGGGYKNDEITEFRACFIDMDIKDEIEHEFVAAGFTGTPNELHELVKSKFYSLNNTEQLNYKQIFRCRVSELKKRGIPSSAIVETKNGFHVYYLLNNDTQRHQFETLEGFLIYIFNADMAVKNPARLLRVPDTIHLKDSNDPFTIKLEEWNRSIRYDSEDLIVRLRKVVEKVHAQKDSLLCVNSRKAPTHNTKLLSKKNGLPLRVGIDYSSMTIGNIPLISKGFEGLSELKRRLGLDNQDDLCYIDRDDIRQFLKKQNLKQLLGVEADRFYCIFHNSTNSTSGNIYPFDDKWFYKCHSSRCGVHYDIVQTIERITRLPIHKAFDYLKELYNIAEIKTDWQLDQERLIEFNIEFLERFKYDVDLQENYPYLTKFLKTKGTLGLLIQIHEVARRKLPQLAKMRNMDSSNAIVFAPMRKVIEELLSENSD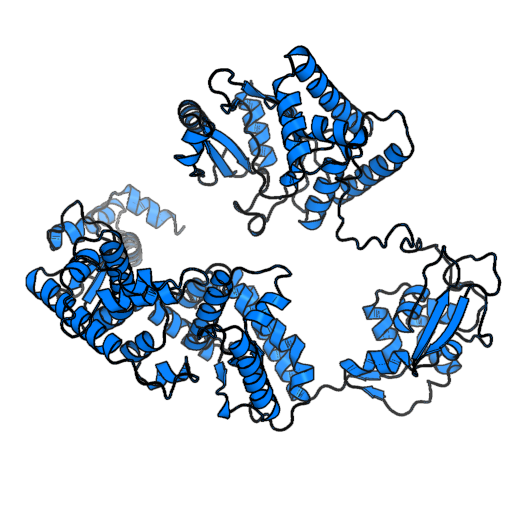IRNINKANTKVVIMIFMYLLNCVGIDQLPDEMQRRIEQYQKESRKNSNIHYNNIARYYEIVSMDTERLILAEEMSKFFYQNHLTILNFNREQLISLCGVEEGNRVFPDRSDEEIPGLNQSISQEIKRVVNKLIQVKGWTYDHEVIENIDISDFDMKQRYKDSFKYIPKKKSVELDSLTVLDNDVGFQKWRYGFLAKKLAMNIPAIISNQEYRKARVNKLLRKQFDIPIHIKGFVYHQEISEQGIQLEDKASHILRLKQHDLSLSNAKIASIVGCSRQYVSNILKCRD

Secondary structure (DSSP, 8-state):
-HHHHHHHHHHHHTTTS-BEEEEEE-S-HHHHHHT---EEPPSB--SHHHHHHHHHHHHTTEEEEEESSBS-SSGGG--B--EEEEEEEHHHHHHHHHHHTT--S-HHHHHHHHHHHHHH--HHHHHHHHHHHHHHHHHHHHTT---SEEEEETTEEEEEEEE-TT--HHHHHHHHHHHHHHHT--GGG--TT--EEPTTSEE-SSTTS-EE-EEEEE-TT-EE-HHHHHHHHHHHHHHHTT-TT--S---GGGS---S-----TTSPPP------GGG--STTHHHHHTGGGGHHHHHHHHT-TT--S-EEE-HHHHHHHHHHS-HHHHHT---SEES-TTS--S-TT-EEEEEETTEEEEEE--TTT--EE-HHHHHHHHH---HHHHHHHHHHHTTEEE---HHHHHHHHHHHHHHHHHHHTTT-HHHHHHSHHHHHHHTTTTHHHHHHHHHHHHHHHHHHHTTSS----SSPEEEE-HHHHHHHHSSS---HHHHHHHHHHHHHHHHTTSSEEEPGGGS-HHHHHHHHHHHHHHHTTT---GGG--EEEE-----HHHHHHHHHHHHHHHHTT--TTT--HHHHHHHH-HHHHHHH-GGGTTPPPPHHHHHHHHHHHHHHHHHHHHHSEE-HHHHHHH---TTS-HHHHHHHHHTTSTT---HHHHT----TT-HHHHHHHHHHHHHHHHHHHHHHHHHTTEEEEE--HHHHHHHT--TT--SEEEEE----TT-----HHHHHHHHHHH-TT--HHHHHHHHTS-HHHHHHHHHT--